Protein 1X9M (pdb70)

Nearest PDB structures (foldseek):
  1x9m-assembly1_A  TM=1.001E+00  e=0.000E+00  Escherichia phage T7
  1sl1-assembly1_A  TM=9.916E-01  e=0.000E+00  Escherichia phage T7
  1skw-assembly1_A  TM=9.973E-01  e=0.000E+00  Escherichia phage T7
  1x9w-assembly1_A  TM=9.990E-01  e=0.000E+00  Escherichia phage T7
  1skr-assembly1_A  TM=9.815E-01  e=0.000E+00  Escherichia phage T7

Solvent-accessible surface area: 35270 Å² total; per-residue (Å²): 21,4,0,0,13,6,21,7,35,35,112,34,96,71,0,71,94,1,4,0,0,0,8,17,28,45,98,89,67,44,92,68,41,27,94,51,114,50,5,20,53,0,0,76,28,0,72,38,8,39,90,155,23,7,0,0,0,0,10,22,0,5,52,43,5,8,16,0,0,38,65,0,0,97,106,60,74,115,60,109,2,117,9,46,46,60,4,0,0,2,0,14,18,1,14,23,2,24,45,19,75,56,84,44,7,31,53,40,113,62,209,33,78,86,36,83,74,70,49,23,61,78,20,89,115,4,5,38,20,98,36,86,3,72,73,41,38,62,151,96,26,103,90,143,66,109,118,37,67,85,32,40,9,40,136,106,51,41,93,30,1,4,97,44,0,46,37,16,0,67,6,1,40,27,0,0,69,93,1,23,76,36,147,58,2,2,50,94,105,46,89,6,22,114,29,33,71,89,47,0,27,82,82,8,47,61,0,0,29,5,2,1,83,0,4,64,8,1,4,51,7,29,96,6,2,0,0,8,42,43,61,36,1,91,125,3,66,104,83,0,28,63,84,47,68,58,0,67,138,90,0,41,85,23,4,30,24,15,8,56,58,122,54,24,88,74,73,12,56,66,84,87,108,40,121,77,33,70,199,62,22,75,10,70,53,12,96,100,16,21,9,82,153,138,118,61,8,130,113,36,57,3,46,50,1,15,12,0,12,11,63,78,22,84,3,67,0,52,26,113,91,24,0,28,56,28,0,68,110,17,54,24,124,15,123,94,123,71,114,99,43,50,27,31,9,53,87,109,23,1,100,48,3,158,15,135,56,108,112,52,51,58,1,6,94,39,1,39,48,16,30,46,0,49,140,26,0,19,39,0,9,63,25,86,102,0,2,41,146,76,33,42,119,76,27,15,1,61,8,25,8,28,11,8,23,28,21,8,1,63,5,56,20,38,35,4,41,15,27,107,6,16,32,22,201,38,72,52,0,94,81,2,40,33,2,0,0,0,56,51,18,111,13,71,162,88,38,135,63,3,30,0,0,5,1,37,6,33,46,8,57,15,26,0,11,0,30,41,2,0,178,70,28,131,13,54,2,6,113,49,31,69,97,46,49,9,36,50,67,0,28,136,7,0,102,4,87,73,102,97,21,0,84,72,1,14,41,7,62,35,146,79,27,37,54,62,58,4,0,59,52,36,71,46,32,51,141,102,0,44,59,5,36,61,92,2,29,80,70,5,96,10,10,35,24,8,95,103,22,14,59,117,58,0,32,144,158,64,52,125,84,128,60,20,136,8,40,4,7,6,73,2,60,2,149,49,32,97,41,1,32,56,14,18,11,67,4,2,12,9,0,1,1,0,13,0,0,12,52,0,38,43,40,0,76,88,95,64,31,103,14,2,46,125,9,24,0,0,0,4,4,4,22,52,54,31,0,2,0,0,0,98,48,108,136,18,0,82,41,0,35,100,0,0,52,78,0,0,100,95,0,8,109,70,30,121,24,131,2,77,3,32,20,56,30,101,51,10,48,8,2,6,89,4,97,156,38,65,136,9,64,46,143,34,8,60,91,51,2,53,151,33,104,55,13,5,0,0,2,0,58,1,102,64,0,1,0,4,137,64,1,34,80,32,0,52,85,0,3,45,99,34,93,95,116,9,49,1,1,26,0,7,0,57,135,12,42,38,8,0,46,174,68,48,16,165,3,0,0,5,0,9,0,2,72,139,23,120,57,56,16,56,4,14,0,10,3,58,49,40,47,0,88,71,4,0,69,36,29,52

Structure (mmCIF, N/CA/C/O backbone):
data_1X9M
#
_entry.id   1X9M
#
_cell.length_a   105.109
_cell.length_b   212.308
_cell.length_c   52.070
_cell.angle_alpha   90.00
_cell.angle_beta   90.00
_cell.angle_gamma   90.00
#
_symmetry.space_group_name_H-M   'P 21 21 2'
#
loop_
_entity.id
_entity.type
_entity.pdbx_description
1 polymer "5'-D(*GP*GP*AP*GP*AP*GP*TP*GP*AP*TP*TP*GP*GP*TP*AP*GP*TP*GP*TP*GP*AP*(2DT))-3'"
2 polymer "5'-D(*CP*CP*CP*(8FG)P*AP*TP*CP*AP*CP*AP*CP*TP*AP*CP*CP*AP*AP*TP*CP*AP*CP*TP*CP*TP*CP*C)-3'"
3 polymer 'DNA polymerase'
4 polymer 'Thioredoxin 1'
5 non-polymer 'MAGNESIUM ION'
6 water water
#
loop_
_atom_site.group_PDB
_atom_site.id
_atom_site.type_symbol
_atom_site.label_atom_id
_atom_site.label_alt_id
_atom_site.label_comp_id
_atom_site.label_asym_id
_atom_site.label_entity_id
_atom_site.label_seq_id
_atom_site.pdbx_PDB_ins_code
_atom_site.Cartn_x
_atom_site.Cartn_y
_atom_site.Cartn_z
_atom_site.occupancy
_atom_site.B_iso_or_equiv
_atom_site.auth_seq_id
_atom_site.auth_comp_id
_atom_site.auth_asym_id
_atom_site.auth_atom_id
_atom_site.pdbx_PDB_model_num
ATOM 468 N N . MET C 3 1 ? 79.108 4.494 7.591 1.00 28.37 1 MET A N 1
ATOM 469 C CA . MET C 3 1 ? 78.571 5.871 7.742 1.00 24.82 1 MET A CA 1
ATOM 47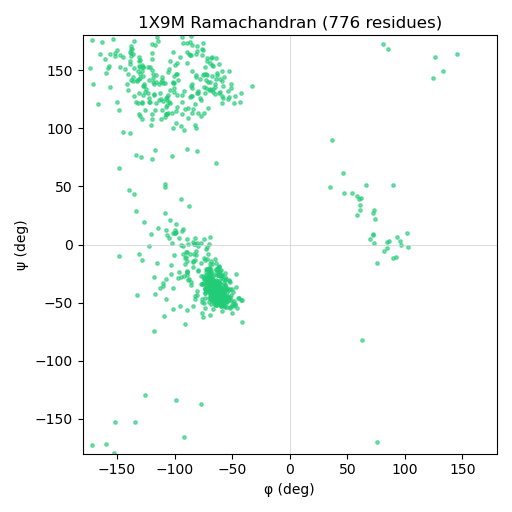0 C C . MET C 3 1 ? 79.625 6.851 8.218 1.00 23.35 1 MET A C 1
ATOM 471 O O . MET C 3 1 ? 80.431 6.545 9.096 1.00 23.92 1 MET A O 1
ATOM 476 N N . ILE C 3 2 ? 79.616 8.037 7.625 1.00 22.09 2 ILE A N 1
ATOM 477 C CA . ILE C 3 2 ? 80.544 9.065 8.034 1.00 19.37 2 ILE A CA 1
ATOM 478 C C . ILE C 3 2 ? 79.765 10.359 8.259 1.00 18.51 2 ILE A C 1
ATOM 479 O O . ILE C 3 2 ? 78.673 10.555 7.704 1.00 17.71 2 ILE A O 1
ATOM 484 N N . VAL C 3 3 ? 80.306 11.217 9.114 1.00 15.95 3 VAL A N 1
ATOM 485 C CA . VAL C 3 3 ? 79.689 12.495 9.401 1.00 16.59 3 VAL A CA 1
ATOM 486 C C . VAL C 3 3 ? 80.739 13.492 8.937 1.00 18.83 3 VAL A C 1
ATOM 487 O O . VAL C 3 3 ? 81.936 13.301 9.172 1.00 19.16 3 VAL A O 1
ATOM 491 N N . SER C 3 4 ? 80.309 14.557 8.281 1.00 17.71 4 SER A N 1
ATOM 492 C CA . SER C 3 4 ? 81.280 15.492 7.775 1.00 18.42 4 SER A CA 1
ATOM 493 C C . SER C 3 4 ? 80.765 16.915 7.656 1.00 19.12 4 SER A C 1
ATOM 494 O O . SER C 3 4 ? 79.559 17.177 7.708 1.00 20.95 4 SER A O 1
ATOM 497 N N . ASP C 3 5 ? 81.703 17.839 7.504 1.00 19.68 5 ASP A N 1
ATOM 498 C CA . ASP C 3 5 ? 81.377 19.245 7.353 1.00 20.96 5 ASP A CA 1
ATOM 499 C C . ASP C 3 5 ? 82.554 19.944 6.673 1.00 20.29 5 ASP A C 1
ATOM 500 O O . ASP C 3 5 ? 83.696 19.499 6.800 1.00 18.34 5 ASP A O 1
ATOM 505 N N . ILE C 3 6 ? 82.270 21.016 5.944 1.00 19.37 6 ILE A N 1
ATOM 506 C CA . ILE C 3 6 ? 83.321 21.771 5.280 1.00 21.79 6 ILE A CA 1
ATOM 507 C C . ILE C 3 6 ? 83.171 23.252 5.573 1.00 23.16 6 ILE A C 1
ATOM 508 O O . ILE C 3 6 ? 82.113 23.718 5.998 1.00 22.52 6 ILE A O 1
ATOM 513 N N . GLU C 3 7 ? 84.259 23.982 5.364 1.00 22.14 7 GLU A N 1
ATOM 514 C CA . GLU C 3 7 ? 84.267 25.423 5.528 1.00 22.41 7 GLU A CA 1
ATOM 515 C C . GLU C 3 7 ? 84.776 25.929 4.179 1.00 21.92 7 GLU A C 1
ATOM 516 O O . GLU C 3 7 ? 85.745 25.394 3.622 1.00 20.01 7 GLU A O 1
ATOM 522 N N . ALA C 3 8 ? 84.107 26.930 3.630 1.00 20.17 8 ALA A N 1
ATOM 523 C CA . ALA C 3 8 ? 84.511 27.493 2.351 1.00 21.22 8 ALA A CA 1
ATOM 524 C C . ALA C 3 8 ? 84.454 29.014 2.483 1.00 21.49 8 ALA A C 1
ATOM 525 O O . ALA C 3 8 ? 84.007 29.536 3.502 1.00 21.02 8 ALA A O 1
ATOM 527 N N . ASN C 3 9 ? 84.878 29.725 1.450 1.00 21.96 9 ASN A N 1
ATOM 528 C CA . ASN C 3 9 ? 84.941 31.183 1.519 1.00 21.62 9 ASN A CA 1
ATOM 529 C C . ASN C 3 9 ? 83.703 32.031 1.262 1.00 22.72 9 ASN A C 1
ATOM 530 O O . ASN C 3 9 ? 83.791 33.256 1.323 1.00 23.84 9 ASN A O 1
ATOM 535 N N . ALA C 3 10 ? 82.557 31.418 0.976 1.00 22.14 10 ALA A N 1
ATOM 536 C CA . ALA C 3 10 ? 81.338 32.197 0.733 1.00 22.88 10 ALA A CA 1
ATOM 537 C C . ALA C 3 10 ? 80.096 31.319 0.629 1.00 22.83 10 ALA A C 1
ATOM 538 O O . ALA C 3 10 ? 80.184 30.092 0.697 1.00 21.17 10 ALA A O 1
ATOM 540 N N . LEU C 3 11 ? 78.938 31.956 0.487 1.00 23.84 11 LEU A N 1
ATOM 541 C CA . LEU C 3 11 ? 77.690 31.224 0.318 1.00 24.47 11 LEU A CA 1
ATOM 542 C C . LEU C 3 11 ? 77.758 30.547 -1.055 1.00 23.72 11 LEU A C 1
ATOM 543 O O . LEU C 3 11 ? 78.546 30.958 -1.915 1.00 22.91 11 LEU A O 1
ATOM 548 N N . LEU C 3 12 ? 76.928 29.526 -1.260 1.00 23.58 12 LEU A N 1
ATOM 549 C CA . LEU C 3 12 ? 76.934 28.771 -2.515 1.00 22.92 12 LEU A CA 1
ATOM 550 C C . LEU C 3 12 ? 77.048 29.611 -3.782 1.00 23.07 12 LEU A C 1
ATOM 551 O O . LEU C 3 12 ? 77.861 29.306 -4.646 1.00 20.73 12 LEU A O 1
ATOM 556 N N . GLU C 3 13 ? 76.244 30.669 -3.891 1.00 22.74 13 GLU A N 1
ATOM 557 C CA . GLU C 3 13 ? 76.255 31.494 -5.095 1.00 25.17 13 GLU A CA 1
ATOM 558 C C . GLU C 3 13 ? 77.632 31.968 -5.556 1.00 25.20 13 GLU A C 1
ATOM 559 O O . GLU C 3 13 ? 77.901 31.997 -6.756 1.00 25.93 13 GLU A O 1
ATOM 561 N N . SER C 3 14 ? 78.512 32.313 -4.622 1.00 23.75 14 SER A N 1
ATOM 562 C CA . SER C 3 14 ? 79.827 32.801 -5.012 1.00 25.57 14 SER A CA 1
ATOM 563 C C . SER C 3 14 ? 81.031 32.096 -4.406 1.00 24.84 14 SER A C 1
ATOM 564 O O . SER C 3 14 ? 82.125 32.644 -4.410 1.00 26.73 14 SER A O 1
ATOM 567 N N . VAL C 3 15 ? 80.851 30.881 -3.904 1.00 23.68 15 VAL A N 1
ATOM 568 C CA . VAL C 3 15 ? 81.971 30.183 -3.298 1.00 21.97 15 VAL A CA 1
ATOM 569 C C . VAL C 3 15 ? 83.027 29.837 -4.345 1.00 21.88 15 VAL A C 1
ATOM 570 O O . VAL C 3 15 ? 82.708 29.366 -5.435 1.00 23.07 15 VAL A O 1
ATOM 574 N N . THR C 3 16 ? 84.290 30.103 -4.028 1.00 20.52 16 THR A N 1
ATOM 575 C CA . THR C 3 16 ? 85.366 29.802 -4.964 1.00 21.24 16 THR A CA 1
ATOM 576 C C . THR C 3 16 ? 86.489 28.988 -4.342 1.00 21.10 16 THR A C 1
ATOM 577 O O . THR C 3 16 ? 87.325 28.454 -5.062 1.00 21.66 16 THR A O 1
ATOM 581 N N . LYS C 3 17 ? 86.514 28.875 -3.019 1.00 21.38 17 LYS A N 1
ATOM 582 C CA . LYS C 3 17 ? 87.576 28.111 -2.394 1.00 23.39 17 LYS A CA 1
ATOM 583 C C . LYS C 3 17 ? 87.176 27.261 -1.193 1.00 22.67 17 LYS A C 1
ATOM 584 O O . LYS C 3 17 ? 86.407 27.686 -0.333 1.00 23.31 17 LYS A O 1
ATOM 590 N N . PHE C 3 18 ? 87.722 26.051 -1.159 1.00 22.73 18 PHE A N 1
ATOM 591 C CA . PHE C 3 18 ? 87.525 25.088 -0.080 1.00 21.16 18 PHE A CA 1
ATOM 592 C C . PHE C 3 18 ? 88.578 25.481 0.959 1.00 22.66 18 PHE A C 1
ATOM 593 O O . PHE C 3 18 ? 89.752 25.630 0.616 1.00 24.07 18 PHE A O 1
ATOM 601 N N . HIS C 3 19 ? 88.176 25.684 2.209 1.00 22.04 19 HIS A N 1
ATOM 602 C CA . HIS C 3 19 ? 89.152 26.020 3.244 1.00 21.31 19 HIS A CA 1
ATOM 603 C C . HIS C 3 19 ? 89.572 24.745 3.970 1.00 22.38 19 HIS A C 1
ATOM 604 O O . HIS C 3 19 ? 90.763 24.434 4.082 1.00 21.75 19 HIS A O 1
ATOM 611 N N . CYS C 3 20 ? 88.589 23.998 4.456 1.00 19.60 20 CYS A N 1
ATOM 612 C CA . CYS C 3 20 ? 88.891 22.765 5.155 1.00 21.53 20 CYS A CA 1
ATOM 613 C C . CYS C 3 20 ? 87.670 21.878 5.262 1.00 21.01 20 CYS A C 1
ATOM 614 O O . CYS C 3 20 ? 86.565 22.265 4.871 1.00 19.12 20 CYS A O 1
ATOM 617 N N . GLY C 3 21 ? 87.892 20.677 5.781 1.00 20.65 21 GLY A N 1
ATOM 618 C CA . GLY C 3 21 ? 86.813 19.723 5.947 1.00 20.87 21 GLY A CA 1
ATOM 619 C C . GLY C 3 21 ? 87.189 18.728 7.020 1.00 21.61 21 GLY A C 1
ATOM 620 O O . GLY C 3 21 ? 88.362 18.493 7.267 1.00 21.57 21 GLY A O 1
ATOM 621 N N . VAL C 3 22 ? 86.192 18.146 7.667 1.00 19.47 22 VAL A N 1
ATOM 622 C CA . VAL C 3 22 ? 86.438 17.168 8.704 1.00 18.26 22 VAL A CA 1
ATOM 623 C C . VAL C 3 22 ? 85.533 15.975 8.449 1.00 19.59 22 VAL A C 1
ATOM 624 O O . VAL C 3 22 ? 84.394 16.126 8.016 1.00 20.92 22 VAL A O 1
ATOM 628 N N . ILE C 3 23 ? 86.060 14.784 8.682 1.00 19.37 23 ILE A N 1
ATOM 629 C CA . ILE C 3 23 ? 85.286 13.576 8.503 1.00 18.91 23 ILE A CA 1
ATOM 630 C C . ILE C 3 23 ? 85.438 12.700 9.734 1.00 20.65 23 ILE A C 1
ATOM 631 O O . ILE C 3 23 ? 86.552 12.482 10.214 1.00 20.67 23 ILE A O 1
ATOM 636 N N . TYR C 3 24 ? 84.308 12.239 10.253 1.00 20.83 24 TYR A N 1
ATOM 637 C CA . TYR C 3 24 ? 84.288 11.313 11.367 1.00 22.07 24 TYR A CA 1
ATOM 638 C C . TYR C 3 24 ? 83.754 10.032 10.732 1.00 23.36 24 TYR A C 1
ATOM 639 O O . TYR C 3 24 ? 82.685 10.031 10.106 1.00 24.17 24 TYR A O 1
ATOM 648 N N . ASP C 3 25 ? 84.504 8.949 10.874 1.00 23.85 25 ASP A N 1
ATOM 649 C CA . ASP C 3 25 ? 84.122 7.661 10.312 1.00 24.25 25 ASP A CA 1
ATOM 650 C C . ASP C 3 25 ? 83.662 6.749 11.465 1.00 25.81 25 ASP A C 1
ATOM 651 O O . ASP C 3 25 ? 84.428 6.480 12.389 1.00 24.78 25 ASP A O 1
ATOM 656 N N . TYR C 3 26 ? 82.417 6.284 11.431 1.00 26.95 26 TYR A N 1
ATOM 657 C CA . TYR C 3 26 ? 81.944 5.393 12.488 1.00 27.92 26 TYR A CA 1
ATOM 658 C C . TYR C 3 26 ? 82.698 4.064 12.525 1.00 29.62 26 TYR A C 1
ATOM 659 O O . TYR C 3 26 ? 82.851 3.462 13.595 1.00 29.51 26 TYR A O 1
ATOM 668 N N . SER C 3 27 ? 83.169 3.605 11.369 1.00 31.85 27 SER A N 1
ATOM 669 C CA . SER C 3 27 ? 83.877 2.326 11.309 1.00 35.66 27 SER A CA 1
ATOM 670 C C . SER C 3 27 ? 85.250 2.357 11.988 1.00 36.31 27 SER A C 1
ATOM 671 O O . SER C 3 27 ? 85.743 1.317 12.415 1.00 37.92 27 SER A O 1
ATOM 674 N N . THR C 3 28 ? 85.861 3.538 12.093 1.00 36.39 28 THR A N 1
ATOM 675 C CA . THR C 3 28 ? 87.168 3.669 12.741 1.00 35.34 28 THR A CA 1
ATOM 676 C C . THR C 3 28 ? 87.056 4.515 14.001 1.00 35.04 28 THR A C 1
ATOM 677 O O . THR C 3 28 ? 87.957 4.529 14.836 1.00 35.88 28 THR A O 1
ATOM 681 N N . ALA C 3 29 ? 85.946 5.235 14.124 1.00 35.15 29 ALA A N 1
ATOM 682 C CA . ALA C 3 29 ? 85.710 6.096 15.272 1.00 34.69 29 ALA A CA 1
ATOM 683 C C . ALA C 3 29 ? 86.774 7.188 15.383 1.00 35.09 29 ALA A C 1
ATOM 684 O O . ALA C 3 29 ? 87.089 7.652 16.481 1.00 36.39 29 ALA A O 1
ATOM 686 N N . GLU C 3 30 ? 87.321 7.612 14.246 1.00 33.80 30 GLU A N 1
ATOM 687 C CA . GLU C 3 30 ? 88.340 8.658 14.256 1.00 31.60 30 GLU A CA 1
ATOM 688 C C . GLU C 3 30 ? 87.935 9.910 13.474 1.00 30.29 30 GLU A C 1
ATOM 689 O O . GLU C 3 30 ? 87.166 9.835 12.513 1.00 27.65 30 GLU A O 1
ATOM 691 N N . TYR C 3 31 ? 88.449 11.056 13.913 1.00 29.15 31 TYR A N 1
ATOM 692 C CA . TYR C 3 31 ? 88.210 12.333 13.254 1.00 29.65 31 TYR A CA 1
ATOM 693 C C . TYR C 3 31 ? 89.453 12.617 12.417 1.00 30.90 31 TYR A C 1
ATOM 694 O O . TYR C 3 31 ? 90.580 12.463 12.895 1.00 32.45 31 TYR A O 1
ATOM 703 N N . VAL C 3 32 ? 89.245 13.040 11.177 1.00 28.81 32 VAL A N 1
ATOM 704 C CA . VAL C 3 32 ? 90.338 13.359 10.268 1.00 27.21 32 VAL A CA 1
ATOM 705 C C . VAL C 3 32 ? 90.115 14.767 9.715 1.00 27.60 32 VAL A C 1
ATOM 706 O O . VAL C 3 32 ? 89.032 15.069 9.207 1.00 26.52 32 VAL A O 1
ATOM 710 N N . SER C 3 33 ? 91.134 15.620 9.814 1.00 24.95 33 SER A N 1
ATOM 711 C CA . SER C 3 33 ? 91.038 16.985 9.319 1.00 25.36 33 SER A CA 1
ATOM 712 C C . SER C 3 33 ? 91.725 17.143 7.964 1.00 25.23 33 SER A C 1
ATOM 713 O O . SER C 3 33 ? 92.799 16.595 7.730 1.00 25.02 33 SER A O 1
ATOM 716 N N . TYR C 3 34 ? 91.093 17.895 7.074 1.00 23.77 34 TYR A N 1
ATOM 717 C CA . TYR C 3 34 ? 91.630 18.141 5.743 1.00 23.00 34 TYR A CA 1
ATOM 718 C C . TYR C 3 34 ? 91.787 19.650 5.587 1.00 24.70 34 TYR A C 1
ATOM 719 O O . TYR C 3 34 ? 90.820 20.409 5.743 1.00 24.52 34 TYR A O 1
ATOM 728 N N . ARG C 3 35 ? 93.009 20.085 5.303 1.00 25.37 35 ARG A N 1
ATOM 729 C CA . ARG C 3 35 ? 93.290 21.510 5.134 1.00 25.86 35 ARG A CA 1
ATOM 730 C C . ARG C 3 35 ? 93.191 21.870 3.655 1.00 24.05 35 ARG A C 1
ATOM 731 O O . ARG C 3 35 ? 92.921 21.006 2.834 1.00 23.20 35 ARG A O 1
ATOM 739 N N . PRO C 3 36 ? 93.388 23.146 3.299 1.00 24.34 36 PRO A N 1
ATOM 740 C CA . PRO C 3 36 ? 93.284 23.553 1.898 1.00 24.41 36 PRO A CA 1
ATOM 741 C C . PRO C 3 36 ? 93.880 22.645 0.820 1.00 25.50 36 PRO A C 1
ATOM 742 O O . PRO C 3 36 ? 93.217 22.359 -0.168 1.00 24.85 36 PRO A O 1
ATOM 746 N N . SER C 3 37 ? 95.114 22.189 0.998 1.00 26.38 37 SER A N 1
ATOM 747 C CA . SER C 3 37 ? 95.737 21.349 -0.021 1.00 29.08 37 SER A CA 1
ATOM 748 C C . SER C 3 37 ? 95.313 19.879 0.035 1.00 29.20 37 SER A C 1
ATOM 749 O O . SER C 3 37 ? 95.792 19.070 -0.765 1.00 28.67 37 SER A O 1
ATOM 752 N N . ASP C 3 38 ? 94.422 19.539 0.971 1.00 26.95 38 ASP A N 1
ATOM 753 C CA . ASP C 3 38 ? 93.931 18.165 1.097 1.00 26.18 38 ASP A CA 1
ATOM 754 C C . ASP C 3 38 ? 92.554 18.020 0.431 1.00 25.60 38 ASP A C 1
ATOM 755 O O . ASP C 3 38 ? 91.895 16.983 0.565 1.00 24.76 38 ASP A O 1
ATOM 760 N N . PHE C 3 39 ? 92.123 19.046 -0.299 1.00 25.03 39 PHE A N 1
ATOM 761 C CA . PHE C 3 39 ? 90.801 19.005 -0.930 1.00 22.86 39 PHE A CA 1
ATOM 762 C C . PHE C 3 39 ? 90.558 17.760 -1.770 1.00 22.85 39 PHE A C 1
ATOM 763 O O . PHE C 3 39 ? 89.508 17.135 -1.659 1.00 22.65 39 PHE A O 1
ATOM 771 N N . GLY C 3 40 ? 91.529 17.397 -2.604 1.00 22.66 40 GLY A N 1
ATOM 772 C CA . GLY C 3 40 ? 91.382 16.212 -3.434 1.00 21.09 40 GLY A CA 1
ATOM 773 C C . GLY C 3 40 ? 91.257 14.957 -2.594 1.00 19.86 40 GLY A C 1
ATOM 774 O O . GLY C 3 40 ? 90.497 14.050 -2.931 1.00 21.47 40 GLY A O 1
ATOM 775 N N . ALA C 3 41 ? 91.991 14.896 -1.491 1.00 19.91 41 ALA A N 1
ATOM 776 C CA . ALA C 3 41 ? 91.925 13.729 -0.615 1.00 20.30 41 ALA A CA 1
ATOM 777 C C . ALA C 3 41 ? 90.583 13.720 0.131 1.00 20.05 41 ALA A C 1
ATOM 778 O O . ALA C 3 41 ? 90.035 12.667 0.439 1.00 19.89 41 ALA A O 1
ATOM 780 N N . TYR C 3 42 ? 90.055 14.904 0.424 1.00 20.71 42 TYR A N 1
ATOM 781 C CA . TYR C 3 42 ? 88.767 14.998 1.102 1.00 19.75 42 TYR A CA 1
ATOM 782 C C . TYR C 3 42 ? 87.683 14.383 0.206 1.00 19.63 42 TYR A C 1
ATOM 783 O O . TYR C 3 42 ? 86.917 13.527 0.644 1.00 19.37 42 TYR A O 1
ATOM 792 N N . LEU C 3 43 ? 87.622 14.831 -1.047 1.00 18.12 43 LEU A N 1
ATOM 793 C CA . LEU C 3 43 ? 86.657 14.313 -2.010 1.00 18.33 43 LEU A CA 1
ATOM 794 C C . LEU C 3 43 ? 86.838 12.805 -2.194 1.00 20.72 43 LEU A C 1
ATOM 795 O O . LEU C 3 43 ? 85.856 12.070 -2.347 1.00 19.31 43 LEU A O 1
ATOM 800 N N . ASP C 3 44 ? 88.090 12.350 -2.194 1.00 21.89 44 ASP A N 1
ATOM 801 C CA . ASP C 3 44 ? 88.371 10.928 -2.362 1.00 23.99 44 ASP A CA 1
ATOM 802 C C . ASP C 3 44 ? 87.747 10.131 -1.227 1.00 22.75 44 ASP A C 1
ATOM 803 O O . ASP C 3 44 ? 87.167 9.065 -1.457 1.00 25.00 44 ASP A O 1
ATOM 808 N N . ALA C 3 45 ? 87.868 10.646 -0.008 1.00 20.56 45 ALA A N 1
ATOM 809 C CA . ALA C 3 45 ? 87.300 9.977 1.166 1.00 21.79 45 ALA A CA 1
ATOM 810 C C . ALA C 3 45 ? 85.769 9.877 1.057 1.00 21.99 45 ALA A C 1
ATOM 811 O O . ALA C 3 45 ? 85.183 8.849 1.402 1.00 20.36 45 ALA A O 1
ATOM 813 N N . LEU C 3 46 ? 85.124 10.946 0.582 1.00 20.66 46 LEU A N 1
ATOM 814 C CA . LEU C 3 46 ? 83.668 10.931 0.423 1.00 21.92 46 LEU A CA 1
ATOM 815 C C . LEU C 3 46 ? 83.263 9.929 -0.654 1.00 22.23 46 LEU A C 1
ATOM 816 O O . LEU C 3 46 ? 82.276 9.212 -0.493 1.00 25.28 46 LEU A O 1
ATOM 821 N N . GLU C 3 47 ? 84.011 9.874 -1.754 1.00 23.76 47 GLU A N 1
ATOM 822 C CA . GLU C 3 47 ? 83.680 8.919 -2.809 1.00 25.21 47 GLU A CA 1
ATOM 823 C C . GLU C 3 47 ? 83.936 7.484 -2.365 1.00 24.38 47 GLU A C 1
ATOM 824 O O . GLU C 3 47 ? 83.294 6.565 -2.861 1.00 25.14 47 GLU A O 1
ATOM 830 N N . ALA C 3 48 ? 84.869 7.289 -1.436 1.00 23.85 48 ALA A N 1
ATOM 831 C CA . ALA C 3 48 ? 85.152 5.944 -0.936 1.00 25.36 48 ALA A CA 1
ATOM 832 C C . ALA C 3 48 ? 83.957 5.448 -0.121 1.00 24.70 48 ALA A C 1
ATOM 833 O O . ALA C 3 48 ? 83.634 4.265 -0.144 1.00 25.11 48 ALA A O 1
ATOM 835 N N . GLU C 3 49 ? 83.294 6.348 0.596 1.00 22.56 49 GLU A N 1
ATOM 836 C CA . GLU C 3 49 ? 82.129 5.942 1.382 1.00 23.25 49 GLU A CA 1
ATOM 837 C C . GLU C 3 49 ? 81.003 5.559 0.413 1.00 22.30 49 GLU A C 1
ATOM 838 O O . GLU C 3 49 ? 80.246 4.628 0.673 1.00 22.23 49 GLU A O 1
ATOM 844 N N . VAL C 3 50 ? 80.895 6.280 -0.700 1.00 21.44 50 VAL A N 1
ATOM 845 C CA . VAL C 3 50 ? 79.882 5.978 -1.707 1.00 23.88 50 VAL A CA 1
ATOM 846 C C . VAL C 3 50 ? 80.196 4.620 -2.359 1.00 26.00 50 VAL A C 1
ATOM 847 O O . VAL C 3 50 ? 79.283 3.842 -2.658 1.00 26.05 50 VAL A O 1
ATOM 851 N N . ALA C 3 51 ? 81.478 4.337 -2.573 1.00 25.17 51 ALA A N 1
ATOM 852 C CA . ALA C 3 51 ? 81.875 3.075 -3.192 1.00 28.24 51 ALA A CA 1
ATOM 853 C C . ALA C 3 51 ? 81.446 1.869 -2.340 1.00 29.28 51 ALA A C 1
ATOM 854 O O . ALA C 3 51 ? 81.137 0.805 -2.873 1.00 30.78 51 ALA A O 1
ATOM 856 N N . ARG C 3 52 ? 81.413 2.052 -1.022 1.00 28.66 52 ARG A N 1
ATOM 857 C CA . ARG C 3 52 ? 81.020 0.994 -0.097 1.00 28.16 52 ARG A CA 1
ATOM 858 C C . ARG C 3 52 ? 79.514 0.871 0.103 1.00 27.82 52 ARG A C 1
ATOM 859 O O . ARG C 3 52 ? 79.072 0.056 0.904 1.00 28.66 52 ARG A O 1
ATOM 867 N N . GLY C 3 53 ? 78.722 1.675 -0.598 1.00 26.61 53 GLY A N 1
ATOM 868 C CA . GLY C 3 53 ? 77.282 1.609 -0.399 1.00 22.27 53 GLY A CA 1
ATOM 869 C C . GLY C 3 53 ? 76.963 2.242 0.953 1.00 22.44 53 GLY A C 1
ATOM 870 O O . GLY C 3 53 ? 75.989 1.884 1.619 1.00 20.40 53 GLY A O 1
ATOM 871 N N . GLY C 3 54 ? 77.794 3.203 1.355 1.00 22.00 54 GLY A N 1
ATOM 872 C CA . GLY C 3 54 ? 77.615 3.854 2.642 1.00 21.93 54 GLY A CA 1
ATOM 873 C C . GLY C 3 54 ? 76.775 5.122 2.653 1.00 21.96 54 GLY A C 1
ATOM 874 O O . GLY C 3 54 ? 76.056 5.427 1.702 1.00 21.97 54 GLY A O 1
ATOM 875 N N . LEU C 3 55 ? 76.860 5.857 3.755 1.00 20.45 55 LEU A N 1
ATOM 876 C CA . LEU C 3 55 ? 76.091 7.082 3.916 1.00 19.41 55 LEU A CA 1
ATOM 877 C C . LEU C 3 55 ? 76.978 8.207 4.391 1.00 17.92 55 LEU A C 1
ATOM 878 O O . LEU C 3 55 ? 77.951 7.984 5.118 1.00 19.17 55 LEU A O 1
ATOM 883 N N . ILE C 3 56 ? 76.630 9.423 3.992 1.00 18.86 56 ILE A N 1
ATOM 884 C CA . ILE C 3 56 ? 77.381 10.599 4.402 1.00 16.61 56 ILE A CA 1
ATOM 885 C C . ILE C 3 56 ? 76.415 11.543 5.103 1.00 16.16 56 ILE A C 1
ATOM 886 O O . ILE C 3 56 ? 75.371 11.897 4.559 1.00 16.95 56 ILE A O 1
ATOM 891 N N . VAL C 3 57 ? 76.762 11.941 6.316 1.00 15.23 57 VAL A N 1
ATOM 892 C CA . VAL C 3 57 ? 75.915 12.832 7.079 1.00 15.31 57 VAL A CA 1
ATOM 893 C C . VAL C 3 57 ? 76.491 14.240 7.124 1.00 17.02 57 VAL A C 1
ATOM 894 O O . VAL C 3 57 ? 77.662 14.426 7.462 1.00 16.16 57 VAL A O 1
ATOM 898 N N . PHE C 3 58 ? 75.650 15.217 6.774 1.00 15.51 58 PHE A N 1
ATOM 899 C CA . PHE C 3 58 ? 75.993 16.637 6.803 1.00 16.46 58 PHE A CA 1
ATOM 900 C C . PHE C 3 58 ? 74.847 17.350 7.539 1.00 17.04 58 PHE A C 1
ATOM 901 O O . PHE C 3 58 ? 73.734 16.827 7.622 1.00 18.89 58 PHE A O 1
ATOM 909 N N . HIS C 3 59 ? 75.111 18.530 8.082 1.00 16.41 59 HIS A N 1
ATOM 910 C CA . HIS C 3 59 ? 74.025 19.302 8.664 1.00 17.03 59 HIS A CA 1
ATOM 911 C C . HIS C 3 59 ? 73.824 20.404 7.609 1.00 17.64 59 HIS A C 1
ATOM 912 O O . HIS C 3 59 ? 74.709 21.220 7.405 1.00 16.12 59 HIS A O 1
ATOM 919 N N . ASN C 3 60 ? 72.675 20.393 6.933 1.00 17.03 60 ASN A N 1
ATOM 920 C CA . ASN C 3 60 ? 72.347 21.355 5.875 1.00 18.71 60 ASN A CA 1
ATOM 921 C C . ASN C 3 60 ? 73.172 21.074 4.611 1.00 19.03 60 ASN A C 1
ATOM 922 O O . ASN C 3 60 ? 73.421 21.964 3.792 1.00 19.19 60 ASN A O 1
ATOM 927 N N . GLY C 3 61 ? 73.557 19.815 4.445 1.00 17.46 61 GLY A N 1
ATOM 928 C CA . GLY C 3 61 ? 74.355 19.432 3.298 1.00 18.16 61 GLY A CA 1
ATOM 929 C C . GLY C 3 61 ? 73.585 19.460 1.994 1.00 18.36 61 GLY A C 1
ATOM 930 O O . GLY C 3 61 ? 74.170 19.719 0.949 1.00 16.28 61 GLY A O 1
ATOM 931 N N . HIS C 3 62 ? 72.282 19.198 2.046 1.00 16.06 62 HIS A N 1
ATOM 932 C CA . HIS C 3 62 ? 71.477 19.188 0.827 1.00 16.25 62 HIS A CA 1
ATOM 933 C C . HIS C 3 62 ? 71.476 20.539 0.117 1.00 16.80 62 HIS A C 1
ATOM 934 O O . HIS C 3 62 ? 71.566 20.589 -1.099 1.00 13.59 62 HIS A O 1
ATOM 941 N N . LYS C 3 63 ? 71.389 21.624 0.886 1.00 16.36 63 LYS A N 1
ATOM 942 C CA . LYS C 3 63 ? 71.375 22.971 0.330 1.00 18.50 63 LYS A CA 1
ATOM 943 C C . LYS C 3 63 ? 72.758 23.597 0.147 1.00 18.03 63 LYS A C 1
ATOM 944 O O . LYS C 3 63 ? 72.950 24.396 -0.767 1.00 17.22 63 LYS A O 1
ATOM 950 N N . TYR C 3 64 ? 73.721 23.236 0.994 1.00 17.30 64 TYR A N 1
ATOM 951 C CA . TYR C 3 64 ? 75.057 23.821 0.889 1.00 18.25 64 TYR A CA 1
ATOM 952 C C . TYR C 3 64 ? 76.247 22.899 0.578 1.00 19.13 64 TYR A C 1
ATOM 953 O O . TYR C 3 64 ? 76.760 22.904 -0.547 1.00 19.50 64 TYR A O 1
ATOM 962 N N . ASP C 3 65 ? 76.690 22.118 1.568 1.00 18.62 65 ASP A N 1
ATOM 963 C CA . ASP C 3 65 ? 77.862 21.265 1.374 1.00 19.57 65 ASP A CA 1
ATOM 964 C C . ASP C 3 65 ? 77.912 20.458 0.083 1.00 18.59 65 ASP A C 1
ATOM 965 O O . ASP C 3 65 ? 78.883 20.561 -0.666 1.00 18.19 65 ASP A O 1
ATOM 970 N N . VAL C 3 66 ? 76.876 19.673 -0.199 1.00 16.87 66 VAL A N 1
ATOM 971 C CA . VAL C 3 66 ? 76.880 18.855 -1.402 1.00 15.99 66 VAL A CA 1
ATOM 972 C C . VAL C 3 66 ? 77.006 19.631 -2.725 1.00 16.69 66 VAL A C 1
ATOM 973 O O . VAL C 3 66 ? 77.870 19.318 -3.543 1.00 16.37 66 VAL A O 1
ATOM 977 N N . PRO C 3 67 ? 76.139 20.637 -2.962 1.00 16.02 67 PRO A N 1
ATOM 978 C CA . PRO C 3 67 ? 76.286 21.371 -4.229 1.00 15.11 67 PRO A CA 1
ATOM 979 C C . PRO C 3 67 ? 77.543 22.251 -4.233 1.00 16.75 67 PRO A C 1
ATOM 980 O O . PRO C 3 67 ? 78.105 22.542 -5.284 1.00 17.45 67 PRO A O 1
ATOM 984 N N . ALA C 3 68 ? 77.996 22.670 -3.056 1.00 15.85 68 ALA A N 1
ATOM 985 C CA . ALA C 3 68 ? 79.211 23.479 -2.985 1.00 16.00 68 ALA A CA 1
ATOM 986 C C . ALA C 3 68 ? 80.426 22.629 -3.391 1.00 16.69 68 ALA A C 1
ATOM 987 O O . ALA C 3 68 ? 81.334 23.111 -4.070 1.00 14.97 68 ALA A O 1
ATOM 989 N N . LEU C 3 69 ? 80.439 21.362 -2.982 1.00 17.44 69 LEU A N 1
ATOM 990 C CA . LEU C 3 69 ? 81.562 20.487 -3.311 1.00 17.45 69 LEU A CA 1
ATOM 991 C C . LEU C 3 69 ? 81.634 20.216 -4.815 1.00 18.95 69 LEU A C 1
ATOM 992 O O . LEU C 3 69 ? 82.722 20.124 -5.389 1.00 19.17 69 LEU A O 1
ATOM 997 N N . THR C 3 70 ? 80.476 20.083 -5.449 1.00 18.58 70 THR A N 1
ATOM 998 C CA . THR C 3 70 ? 80.427 19.854 -6.883 1.00 19.21 70 THR A CA 1
ATOM 999 C C . THR C 3 70 ? 81.032 21.083 -7.566 1.00 20.28 70 THR A C 1
ATOM 1000 O O . THR C 3 70 ? 81.888 20.967 -8.445 1.00 19.66 70 THR A O 1
ATOM 1004 N N . LYS C 3 71 ? 80.573 22.259 -7.145 1.00 19.63 71 LYS A N 1
ATOM 1005 C CA . LYS C 3 71 ? 81.037 23.521 -7.704 1.00 20.98 71 LYS A CA 1
ATOM 1006 C C . LYS C 3 71 ? 82.535 23.713 -7.490 1.00 20.45 71 LYS A C 1
ATOM 1007 O O . LYS C 3 71 ? 83.270 24.020 -8.423 1.00 20.83 71 LYS A O 1
ATOM 1013 N N . LEU C 3 72 ? 82.986 23.529 -6.256 1.00 18.86 72 LEU A N 1
ATOM 1014 C CA . LEU C 3 72 ? 84.397 23.694 -5.942 1.00 20.16 72 LEU A CA 1
ATOM 1015 C C . LEU C 3 72 ? 85.313 22.658 -6.584 1.00 19.90 72 LEU A C 1
ATOM 1016 O O . LEU C 3 72 ? 86.462 22.962 -6.905 1.00 19.90 72 LEU A O 1
ATOM 1021 N N . ALA C 3 73 ? 84.826 21.435 -6.756 1.00 19.43 73 ALA A N 1
ATOM 1022 C CA . ALA C 3 73 ? 85.650 20.393 -7.370 1.00 22.37 73 ALA A CA 1
ATOM 1023 C C . ALA C 3 73 ? 85.936 20.760 -8.827 1.00 22.67 73 ALA A C 1
ATOM 1024 O O . ALA C 3 73 ? 87.051 20.592 -9.318 1.00 21.74 73 ALA A O 1
ATOM 1026 N N . LYS C 3 74 ? 84.923 21.267 -9.517 1.00 22.96 74 LYS A N 1
ATOM 1027 C CA . LYS C 3 74 ? 85.104 21.638 -10.907 1.00 24.48 74 LYS A CA 1
ATOM 1028 C C . LYS C 3 74 ? 86.040 22.839 -11.009 1.00 25.84 74 LYS A C 1
ATOM 1029 O O . LYS C 3 74 ? 86.996 22.824 -11.796 1.00 25.51 74 LYS A O 1
ATOM 1035 N N . LEU C 3 75 ? 85.772 23.857 -10.193 1.00 26.11 75 LEU A N 1
ATOM 1036 C CA . LEU C 3 75 ? 86.562 25.089 -10.188 1.00 27.39 75 LEU A CA 1
ATOM 1037 C C . LEU C 3 75 ? 88.014 24.948 -9.747 1.00 27.05 75 LEU A C 1
ATOM 1038 O O . LEU C 3 75 ? 88.922 25.453 -10.402 1.00 26.04 75 LEU A O 1
ATOM 1043 N N . GLN C 3 76 ? 88.237 24.284 -8.623 1.00 26.72 76 GLN A N 1
ATOM 1044 C CA . GLN C 3 76 ? 89.591 24.155 -8.119 1.00 26.66 76 GLN A CA 1
ATOM 1045 C C . GLN C 3 76 ? 90.390 22.984 -8.649 1.00 26.47 76 GLN A C 1
ATOM 1046 O O . GLN C 3 76 ? 91.610 23.067 -8.745 1.00 26.70 76 GLN A O 1
ATOM 1052 N N . LEU C 3 77 ? 89.718 21.894 -8.994 1.00 26.22 77 LEU A N 1
ATOM 1053 C CA . LEU C 3 77 ? 90.435 20.702 -9.423 1.00 26.22 77 LEU A CA 1
ATOM 1054 C C . LEU C 3 77 ? 90.083 20.202 -10.794 1.00 26.86 77 LEU A C 1
ATOM 1055 O O . LEU C 3 77 ? 90.649 19.211 -11.260 1.00 27.79 77 LEU A O 1
ATOM 1060 N N . ASN C 3 78 ? 89.153 20.876 -11.442 1.00 28.19 78 ASN A N 1
ATOM 1061 C CA . ASN C 3 78 ? 88.704 20.441 -12.745 1.00 32.31 78 ASN A CA 1
ATOM 1062 C C . ASN C 3 78 ? 88.269 18.977 -12.601 1.00 32.04 78 ASN A C 1
ATOM 1063 O O . ASN C 3 78 ? 88.610 18.127 -13.427 1.00 31.48 78 ASN A O 1
ATOM 1068 N N . ARG C 3 79 ? 87.536 18.692 -11.526 1.00 31.87 79 ARG A N 1
ATOM 1069 C CA . ARG C 3 79 ? 87.042 17.345 -11.263 1.00 29.71 79 ARG A CA 1
ATOM 1070 C C . ARG C 3 79 ? 85.516 17.338 -11.231 1.00 29.91 79 ARG A C 1
ATOM 1071 O O . ARG C 3 79 ? 84.887 18.296 -10.751 1.00 28.01 79 ARG A O 1
ATOM 1079 N N . GLU C 3 80 ? 84.934 16.257 -11.745 1.00 28.19 80 GLU A N 1
ATOM 1080 C CA . GLU C 3 80 ? 83.491 16.064 -11.730 1.00 28.83 80 GLU A CA 1
ATOM 1081 C C . GLU C 3 80 ? 83.221 15.316 -10.419 1.00 27.90 80 GLU A C 1
ATOM 1082 O O . GLU C 3 80 ? 83.700 14.197 -10.227 1.00 28.62 80 GLU A O 1
ATOM 1088 N N . PHE C 3 81 ? 82.477 15.945 -9.517 1.00 26.74 81 PHE A N 1
ATOM 1089 C CA . PHE C 3 81 ? 82.140 15.356 -8.224 1.00 24.58 81 PHE A CA 1
ATOM 1090 C C . PHE C 3 81 ? 80.640 15.530 -8.037 1.00 25.92 81 PHE A C 1
ATOM 1091 O O . PHE C 3 81 ? 80.121 16.652 -8.048 1.00 25.40 81 PHE A O 1
ATOM 1099 N N . HIS C 3 82 ? 79.941 14.418 -7.864 1.00 26.67 82 HIS A N 1
ATOM 1100 C CA . HIS C 3 82 ? 78.498 14.460 -7.697 1.00 27.91 82 HIS A CA 1
ATOM 1101 C C . HIS C 3 82 ? 78.045 13.380 -6.722 1.00 26.92 82 HIS A C 1
ATOM 1102 O O . HIS C 3 82 ? 77.890 12.226 -7.113 1.00 26.80 82 HIS A O 1
ATOM 1109 N N . LEU C 3 83 ? 77.849 13.744 -5.459 1.00 24.86 83 LEU A N 1
ATOM 1110 C CA . LEU C 3 83 ? 77.367 12.777 -4.470 1.00 23.47 83 LEU A CA 1
ATOM 1111 C C . LEU C 3 83 ? 75.931 12.374 -4.818 1.00 21.11 83 LEU A C 1
ATOM 1112 O O . LEU C 3 83 ? 75.087 13.221 -5.094 1.00 23.37 83 LEU A O 1
ATOM 1117 N N . PRO C 3 84 ? 75.638 11.069 -4.836 1.00 22.32 84 PRO A N 1
ATOM 1118 C CA . PRO C 3 84 ? 74.268 10.663 -5.166 1.00 21.10 84 PRO A CA 1
ATOM 1119 C C . PRO C 3 84 ? 73.314 10.989 -4.011 1.00 19.51 84 PRO A C 1
ATOM 1120 O O . PRO C 3 84 ? 73.689 10.930 -2.844 1.00 18.10 84 PRO A O 1
ATOM 1124 N N . ARG C 3 85 ? 72.081 11.338 -4.352 1.00 18.12 85 ARG A N 1
ATOM 1125 C CA . ARG C 3 85 ? 71.068 11.687 -3.367 1.00 19.58 85 ARG A CA 1
ATOM 1126 C C . ARG C 3 85 ? 70.886 10.581 -2.321 1.00 19.12 85 ARG A C 1
ATOM 1127 O O . ARG C 3 85 ? 70.834 10.848 -1.110 1.00 16.20 85 ARG A O 1
ATOM 1135 N N . GLU C 3 86 ? 70.812 9.337 -2.791 1.00 18.01 86 GLU A N 1
ATOM 1136 C CA . GLU C 3 86 ? 70.603 8.208 -1.889 1.00 19.99 86 GLU A CA 1
ATOM 1137 C C . GLU C 3 86 ? 71.680 7.969 -0.837 1.00 18.54 86 GLU A C 1
ATOM 1138 O O . GLU C 3 86 ? 71.420 7.294 0.152 1.00 17.52 86 GLU A O 1
ATOM 1144 N N . ASN C 3 87 ? 72.880 8.509 -1.028 1.00 15.86 87 ASN A N 1
ATOM 1145 C CA . ASN C 3 87 ? 73.943 8.319 -0.036 1.00 16.11 87 ASN A CA 1
ATOM 1146 C C . ASN C 3 87 ? 74.047 9.445 0.996 1.00 16.31 87 ASN A C 1
ATOM 1147 O O . ASN C 3 87 ? 74.896 9.379 1.891 1.00 17.61 87 ASN A O 1
ATOM 1152 N N . CYS C 3 88 ? 73.196 10.462 0.887 1.00 14.68 88 CYS A N 1
ATOM 1153 C CA . CYS C 3 88 ? 73.290 11.595 1.804 1.00 16.01 88 CYS A CA 1
ATOM 1154 C C . CYS C 3 88 ? 72.163 11.711 2.796 1.00 16.08 88 CYS A C 1
ATOM 1155 O O . CYS C 3 88 ? 70.994 11.533 2.456 1.00 15.24 88 CYS A O 1
ATOM 1158 N N . ILE C 3 89 ? 72.538 12.045 4.022 1.00 16.25 89 ILE A N 1
ATOM 1159 C CA . ILE C 3 89 ? 71.601 12.250 5.126 1.00 16.80 89 ILE A CA 1
ATOM 1160 C C . ILE C 3 89 ? 71.869 13.690 5.588 1.00 15.69 89 ILE A C 1
ATOM 1161 O O . ILE C 3 89 ? 73.020 14.134 5.584 1.00 16.12 89 ILE A O 1
ATOM 1166 N N . ASP C 3 90 ? 70.814 14.419 5.946 1.00 14.62 90 ASP A N 1
ATOM 1167 C CA . ASP C 3 90 ? 70.942 15.810 6.398 1.00 16.67 90 ASP A CA 1
ATOM 1168 C C . ASP C 3 90 ? 70.268 15.926 7.770 1.00 15.05 90 ASP A C 1
ATOM 1169 O O . ASP C 3 90 ? 69.057 15.734 7.875 1.00 13.58 90 ASP A O 1
ATOM 1174 N N . THR C 3 91 ? 71.042 16.238 8.807 1.00 16.16 91 THR A N 1
ATOM 1175 C CA . THR C 3 91 ? 70.488 16.350 10.152 1.00 14.77 91 THR A CA 1
ATOM 1176 C C . THR C 3 91 ? 69.557 17.537 10.330 1.00 16.01 91 THR A C 1
ATOM 1177 O O . THR C 3 91 ? 68.730 17.544 11.248 1.00 16.48 91 THR A O 1
ATOM 1181 N N . LEU C 3 92 ? 69.681 18.545 9.471 1.00 13.88 92 LEU A N 1
ATOM 1182 C CA . LEU C 3 92 ? 68.787 19.692 9.561 1.00 15.27 92 LEU A CA 1
ATOM 1183 C C . LEU C 3 92 ? 67.427 19.204 9.032 1.00 16.20 92 LEU A C 1
ATOM 1184 O O . LEU C 3 92 ? 66.388 19.443 9.641 1.00 15.69 92 LEU A O 1
ATOM 1189 N N . VAL C 3 93 ? 67.441 18.497 7.902 1.00 17.05 93 VAL A N 1
ATOM 1190 C CA . VAL C 3 93 ? 66.211 17.932 7.335 1.00 15.62 93 VAL A CA 1
ATOM 1191 C C . VAL C 3 93 ? 65.586 16.972 8.361 1.00 17.09 93 VAL A C 1
ATOM 1192 O O . VAL C 3 93 ? 64.378 16.998 8.607 1.00 16.95 93 VAL A O 1
ATOM 1196 N N . LEU C 3 94 ? 66.409 16.127 8.971 1.00 17.35 94 LEU A N 1
ATOM 1197 C CA . LEU C 3 94 ? 65.889 15.196 9.974 1.00 17.60 94 LEU A CA 1
ATOM 1198 C C . LEU C 3 94 ? 65.295 15.928 11.179 1.00 17.59 94 LEU A C 1
ATOM 1199 O O . LEU C 3 94 ? 64.269 15.510 11.728 1.00 16.57 94 LEU A O 1
ATOM 1204 N N . SER C 3 95 ? 65.958 16.998 11.613 1.00 17.12 95 SER A N 1
ATOM 1205 C CA . SER C 3 95 ? 65.468 17.780 12.753 1.00 18.10 95 SER A CA 1
ATOM 1206 C C . SER C 3 95 ? 64.122 18.427 12.466 1.00 17.93 95 SER A C 1
ATOM 1207 O O . SER C 3 95 ? 63.260 18.508 13.347 1.00 16.45 95 SER A O 1
ATOM 1210 N N . ARG C 3 96 ? 63.964 18.935 11.249 1.00 18.67 96 ARG A N 1
ATOM 1211 C CA . ARG C 3 96 ? 62.720 19.598 10.873 1.00 20.70 96 ARG A CA 1
ATOM 1212 C C . ARG C 3 96 ? 61.571 18.615 10.759 1.00 22.36 96 ARG A C 1
ATOM 1213 O O . ARG C 3 96 ? 60.405 19.008 10.829 1.00 24.16 96 ARG A O 1
ATOM 1221 N N . LEU C 3 97 ? 61.895 17.337 10.588 1.00 19.93 97 LEU A N 1
ATOM 1222 C CA . LEU C 3 97 ? 60.860 16.315 10.501 1.00 20.83 97 LEU A CA 1
ATOM 1223 C C . LEU C 3 97 ? 60.461 15.909 11.912 1.00 21.64 97 LEU A C 1
ATOM 1224 O O . LEU C 3 97 ? 59.296 15.947 12.284 1.00 22.63 97 LEU A O 1
ATOM 1229 N N . ILE C 3 98 ? 61.454 15.555 12.707 1.00 20.95 98 ILE A N 1
ATOM 1230 C CA . ILE C 3 98 ? 61.203 15.087 14.049 1.00 24.23 98 ILE A CA 1
ATOM 1231 C C . ILE C 3 98 ? 60.779 16.162 15.054 1.00 25.58 98 ILE A C 1
ATOM 1232 O O . ILE C 3 98 ? 59.903 15.906 15.880 1.00 25.14 98 ILE A O 1
ATOM 1237 N N . HIS C 3 99 ? 61.364 17.356 14.974 1.00 25.40 99 HIS A N 1
ATOM 1238 C CA . HIS C 3 99 ? 60.994 18.456 15.876 1.00 28.03 99 HIS A CA 1
ATOM 1239 C C . HIS C 3 99 ? 60.217 19.510 15.077 1.00 29.17 99 HIS A C 1
ATOM 1240 O O . HIS C 3 99 ? 60.526 20.703 15.131 1.00 27.57 99 HIS A O 1
ATOM 1247 N N . SER C 3 100 ? 59.210 19.058 14.334 1.00 29.57 100 SER A N 1
ATOM 1248 C CA . SER C 3 100 ? 58.405 19.941 13.501 1.00 31.30 100 SER A CA 1
ATOM 1249 C C . SER C 3 100 ? 57.578 20.965 14.261 1.00 32.58 100 SER A C 1
ATOM 1250 O O . SER C 3 100 ? 57.038 21.888 13.655 1.00 31.90 100 SER A O 1
ATOM 1253 N N . ASN C 3 101 ? 57.466 20.804 15.576 1.00 32.69 101 ASN A N 1
ATOM 1254 C CA . ASN C 3 101 ? 56.714 21.764 16.383 1.00 35.14 101 ASN A CA 1
ATOM 1255 C C . ASN C 3 101 ? 57.622 22.924 16.802 1.00 33.07 101 ASN A C 1
ATOM 1256 O O . ASN C 3 101 ? 57.159 23.923 17.343 1.00 36.15 101 ASN A O 1
ATOM 1261 N N . LEU C 3 102 ? 58.917 22.793 16.538 1.00 31.80 102 LEU A N 1
ATOM 1262 C CA . LEU C 3 102 ? 59.871 23.838 16.895 1.00 30.49 102 LEU A CA 1
ATOM 1263 C C . LEU C 3 102 ? 60.352 24.643 15.684 1.00 29.67 102 LEU A C 1
ATOM 1264 O O . LEU C 3 102 ? 60.434 24.131 14.577 1.00 28.47 102 LEU A O 1
ATOM 1269 N N . LYS C 3 103 ? 60.661 25.913 15.905 1.00 29.06 103 LYS A N 1
ATOM 1270 C CA . LYS C 3 103 ? 61.177 26.763 14.837 1.00 29.46 103 LYS A CA 1
ATOM 1271 C C . LYS C 3 103 ? 62.680 26.580 14.896 1.00 29.50 103 LYS A C 1
ATOM 1272 O O . LYS C 3 103 ? 63.188 25.917 15.796 1.00 29.15 103 LYS A O 1
ATOM 1278 N N . ASP C 3 104 ? 63.390 27.151 13.931 1.00 30.16 104 ASP A N 1
ATOM 1279 C CA . ASP C 3 104 ? 64.846 27.123 13.939 1.00 29.33 104 ASP A CA 1
ATOM 1280 C C . ASP C 3 104 ? 65.295 28.374 13.183 1.00 29.39 104 ASP A C 1
ATOM 1281 O O . ASP C 3 104 ? 64.506 28.994 12.472 1.00 27.89 104 ASP A O 1
ATOM 1286 N N . THR C 3 105 ? 66.547 28.765 13.358 1.00 28.32 105 THR A N 1
ATOM 1287 C CA . THR C 3 105 ? 67.049 29.983 12.737 1.00 30.93 105 THR A CA 1
ATOM 1288 C C . THR C 3 105 ? 67.475 29.835 11.277 1.00 32.16 105 THR A C 1
ATOM 1289 O O . THR C 3 105 ? 67.989 30.795 10.691 1.00 30.29 105 THR A O 1
ATOM 1293 N N . ASP C 3 106 ? 67.235 28.651 10.704 1.00 33.31 106 ASP A N 1
ATOM 1294 C CA . ASP C 3 106 ? 67.643 28.296 9.338 1.00 35.83 106 ASP A CA 1
ATOM 1295 C C . ASP C 3 106 ? 69.082 28.712 9.082 1.00 34.96 106 ASP A C 1
ATOM 1296 O O . ASP C 3 106 ? 69.384 29.541 8.220 1.00 32.17 106 ASP A O 1
ATOM 1301 N N . MET C 3 107 ? 69.957 28.114 9.882 1.00 34.57 107 MET A N 1
ATOM 1302 C CA . MET C 3 107 ? 71.386 28.338 9.830 1.00 34.54 107 MET A CA 1
ATOM 1303 C C . MET C 3 107 ? 71.824 29.780 10.036 1.00 33.83 107 MET A C 1
ATOM 1304 O O . MET C 3 107 ? 72.715 30.268 9.345 1.00 33.60 107 MET A O 1
ATOM 1309 N N . GLY C 3 108 ? 71.192 30.458 10.989 1.00 33.74 108 GLY A N 1
ATOM 1310 C CA . GLY C 3 108 ? 71.583 31.822 11.300 1.00 35.29 108 GLY A CA 1
ATOM 1311 C C . GLY C 3 108 ? 71.015 32.963 10.471 1.00 36.61 108 GLY A C 1
ATOM 1312 O O . GLY C 3 108 ? 71.301 34.128 10.760 1.00 36.23 108 GLY A O 1
ATOM 1313 N N . LEU C 3 109 ? 70.221 32.656 9.451 1.00 36.66 109 LEU A N 1
ATOM 1314 C CA . LEU C 3 109 ? 69.637 33.713 8.633 1.00 38.17 109 LEU A CA 1
ATOM 1315 C C . LEU C 3 109 ? 68.574 34.473 9.432 1.00 38.71 109 LEU A C 1
ATOM 1316 O O . LEU C 3 109 ? 68.270 35.629 9.138 1.00 39.88 109 LEU A O 1
ATOM 1321 N N . LEU C 3 110 ? 68.016 33.817 10.446 1.00 38.41 110 LEU A N 1
ATOM 1322 C CA . LEU C 3 110 ? 66.985 34.417 11.287 1.00 37.47 110 LEU A CA 1
ATOM 1323 C C . LEU C 3 110 ? 67.523 34.662 12.683 1.00 37.82 110 LEU A C 1
ATOM 1324 O O . LEU C 3 110 ? 68.294 33.854 13.214 1.00 39.18 110 LEU A O 1
ATOM 1329 N N . ARG C 3 111 ? 67.123 35.782 13.273 1.00 37.31 111 ARG A N 1
ATOM 1330 C CA . ARG C 3 111 ? 67.549 36.130 14.622 1.00 38.01 111 ARG A CA 1
ATOM 1331 C C . ARG C 3 111 ? 66.842 35.175 15.575 1.00 36.65 111 ARG A C 1
ATOM 1332 O O . ARG C 3 111 ? 65.614 35.158 15.648 1.00 33.95 111 ARG A O 1
ATOM 1340 N N . SER C 3 112 ? 67.613 34.373 16.299 1.00 36.05 112 SER A N 1
ATOM 1341 C CA . SER C 3 112 ? 67.017 33.423 17.230 1.00 36.55 112 SER A CA 1
ATOM 1342 C C . SER C 3 112 ? 66.117 34.138 18.233 1.00 35.66 112 SER A C 1
ATOM 1343 O O . SER C 3 112 ? 65.069 33.626 18.615 1.00 34.21 112 SER A O 1
ATOM 1346 N N . GLY C 3 113 ? 66.521 35.337 18.637 1.00 36.06 113 GLY A N 1
ATOM 1347 C CA . GLY C 3 113 ? 65.739 36.102 19.596 1.00 36.65 113 GLY A CA 1
ATOM 1348 C C . GLY C 3 113 ? 64.289 36.393 19.236 1.00 37.19 113 GLY A C 1
ATOM 1349 O O . GLY C 3 113 ? 63.453 36.542 20.128 1.00 38.26 113 GLY A O 1
ATOM 1350 N N . LYS C 3 114 ? 63.971 36.469 17.946 1.00 36.57 114 LYS A N 1
ATOM 1351 C CA . LYS C 3 114 ? 62.602 36.772 17.525 1.00 35.14 114 LYS A CA 1
ATOM 1352 C C . LYS C 3 114 ? 61.692 35.555 17.326 1.00 35.23 114 LYS A C 1
ATOM 1353 O O . LYS C 3 114 ? 60.479 35.701 17.167 1.00 35.07 114 LYS A O 1
ATOM 1355 N N . LEU C 3 115 ? 62.262 34.357 17.333 1.00 32.99 115 LEU A N 1
ATOM 1356 C CA . LEU C 3 115 ? 61.451 33.163 17.129 1.00 32.41 115 LEU A CA 1
ATOM 1357 C C . LEU C 3 115 ? 60.626 32.836 18.365 1.00 32.41 115 LEU A C 1
ATOM 1358 O O . LEU C 3 115 ? 61.027 33.126 19.495 1.00 31.03 115 LEU A O 1
ATOM 1363 N N . PRO C 3 116 ? 59.429 32.279 18.163 1.00 30.96 116 PRO A N 1
ATOM 1364 C CA . PRO C 3 116 ? 58.606 31.933 19.321 1.00 31.69 116 PRO A CA 1
ATOM 1365 C C . PRO C 3 116 ? 58.962 30.507 19.753 1.00 31.45 116 PRO A C 1
ATOM 1366 O O . PRO C 3 116 ? 59.485 29.723 18.944 1.00 31.44 116 PRO A O 1
ATOM 1370 N N . GLY C 3 117 ? 58.708 30.186 21.020 1.00 29.17 117 GLY A N 1
ATOM 1371 C CA . GLY C 3 117 ? 58.979 28.847 21.533 1.00 28.68 117 GLY A CA 1
ATOM 1372 C C . GLY C 3 117 ? 60.430 28.493 21.813 1.00 28.13 117 GLY A C 1
ATOM 1373 O O . GLY C 3 117 ? 61.321 29.351 21.791 1.00 27.60 117 GLY A O 1
ATOM 1374 N N . ALA C 3 118 ? 60.675 27.216 22.086 1.00 25.86 124 ALA A N 1
ATOM 1375 C CA . ALA C 3 118 ? 62.027 26.758 22.368 1.00 25.31 124 ALA A CA 1
ATOM 1376 C C . ALA C 3 118 ? 62.750 26.338 21.081 1.00 24.44 124 ALA A C 1
ATOM 1377 O O . ALA C 3 118 ? 62.116 26.157 20.039 1.00 23.81 124 ALA A O 1
ATOM 1379 N N . LEU C 3 119 ? 64.071 26.185 21.168 1.00 23.64 125 LEU A N 1
ATOM 1380 C CA . LEU C 3 119 ? 64.891 25.759 20.032 1.00 24.84 125 LEU A CA 1
ATOM 1381 C C . LEU C 3 119 ? 65.727 24.547 20.435 1.00 25.18 125 LEU A C 1
ATOM 1382 O O . LEU C 3 119 ? 66.297 24.522 21.525 1.00 24.71 125 LEU A O 1
ATOM 1387 N N . GLU C 3 120 ? 65.800 23.546 19.562 1.00 24.69 126 GLU A N 1
ATOM 1388 C CA . GLU C 3 120 ? 66.594 22.348 19.847 1.00 24.35 126 GLU A CA 1
ATOM 1389 C C . GLU C 3 120 ? 68.049 22.811 20.012 1.00 23.26 126 GLU A C 1
ATOM 1390 O O . GLU C 3 120 ? 68.576 23.541 19.168 1.00 23.00 126 GLU A O 1
ATOM 1396 N N . ALA C 3 121 ? 68.692 22.378 21.094 1.00 20.64 127 ALA A N 1
ATOM 1397 C CA . ALA C 3 121 ? 70.055 22.806 21.435 1.00 19.59 127 ALA A CA 1
ATOM 1398 C C . ALA C 3 121 ? 71.206 22.600 20.447 1.00 18.71 127 ALA A C 1
ATOM 1399 O O . ALA C 3 121 ? 71.930 23.547 20.144 1.00 18.68 127 ALA A O 1
ATOM 1401 N N . TRP C 3 122 ? 71.396 21.374 19.967 1.00 18.69 128 TRP A N 1
ATOM 1402 C CA . TRP C 3 122 ? 72.496 21.093 19.049 1.00 21.02 128 TRP A CA 1
ATOM 1403 C C . TRP C 3 122 ? 72.293 21.857 17.749 1.00 20.88 128 TRP A C 1
ATOM 1404 O O . TRP C 3 122 ? 73.226 22.433 17.211 1.00 20.13 128 TRP A O 1
ATOM 1415 N N . GLY C 3 123 ? 71.060 21.866 17.254 1.00 20.52 129 GLY A N 1
ATOM 1416 C CA . GLY C 3 123 ? 70.769 22.594 16.034 1.00 20.05 129 GLY A CA 1
ATOM 1417 C C . GLY C 3 123 ? 71.011 24.074 16.254 1.00 20.04 129 GLY A C 1
ATOM 1418 O O . GLY C 3 123 ? 71.483 24.771 15.360 1.00 20.57 129 GLY A O 1
ATOM 1419 N N . TYR C 3 124 ? 70.694 24.565 17.446 1.00 20.98 130 TYR A N 1
ATOM 1420 C CA . TYR C 3 124 ? 70.922 25.975 17.741 1.00 21.61 130 TYR A CA 1
ATOM 1421 C C . TYR C 3 124 ? 72.416 26.287 17.589 1.00 21.43 130 TYR A C 1
ATOM 1422 O O . TYR C 3 124 ? 72.788 27.233 16.907 1.00 19.74 130 TYR A O 1
ATOM 1431 N N . ARG C 3 125 ? 73.259 25.487 18.243 1.00 20.52 131 ARG A N 1
ATOM 1432 C CA . ARG C 3 125 ? 74.704 25.677 18.187 1.00 23.49 131 ARG A CA 1
ATOM 1433 C C . ARG C 3 125 ? 75.232 25.649 16.751 1.00 23.46 131 ARG A C 1
ATOM 1434 O O . ARG C 3 125 ? 76.047 26.490 16.362 1.00 21.93 131 ARG A O 1
ATOM 1442 N N . LEU C 3 126 ? 74.755 24.690 15.962 1.00 23.67 132 LEU A N 1
ATOM 1443 C CA . LEU C 3 126 ? 75.193 24.579 14.579 1.00 23.57 132 LEU A CA 1
ATOM 1444 C C . LEU C 3 126 ? 74.815 25.836 13.794 1.00 24.28 132 LEU A C 1
ATOM 1445 O O . LEU C 3 126 ? 75.615 26.353 13.022 1.00 24.31 132 LEU A O 1
ATOM 1450 N N . GLY C 3 127 ? 73.599 26.335 14.006 1.00 25.48 133 GLY A N 1
ATOM 1451 C CA . GLY C 3 127 ? 73.153 27.520 13.295 1.00 25.55 133 GLY A CA 1
ATOM 1452 C C . GLY C 3 127 ? 73.875 28.791 13.713 1.00 27.42 133 GLY A C 1
ATOM 1453 O O . GLY C 3 127 ? 73.972 29.735 12.931 1.00 27.33 133 GLY A O 1
ATOM 1454 N N . GLU C 3 128 ? 74.389 28.811 14.939 1.00 26.80 134 GLU A N 1
ATOM 1455 C CA . GLU C 3 128 ? 75.089 29.973 15.477 1.00 27.21 134 GLU A CA 1
ATOM 1456 C C . GLU C 3 128 ? 76.601 29.970 15.273 1.00 28.06 134 GLU A C 1
ATOM 1457 O O . GLU C 3 128 ? 77.269 30.966 15.567 1.00 26.57 134 GLU A O 1
ATOM 1463 N N . MET C 3 129 ? 77.143 28.858 14.782 1.00 28.13 135 MET A N 1
ATOM 1464 C CA . MET C 3 129 ? 78.583 28.751 14.584 1.00 29.34 135 MET A CA 1
ATOM 1465 C C . MET C 3 129 ? 79.201 29.888 13.794 1.00 27.87 135 MET A C 1
ATOM 1466 O O . MET C 3 129 ? 80.241 30.404 14.179 1.00 26.95 135 MET A O 1
ATOM 1471 N N . LYS C 3 130 ? 78.573 30.287 12.695 1.00 27.83 136 LYS A N 1
ATOM 1472 C CA . LYS C 3 130 ? 79.143 31.353 11.893 1.00 29.09 136 LYS A CA 1
ATOM 1473 C C . LYS C 3 130 ? 79.267 32.633 12.704 1.00 29.30 136 LYS A C 1
ATOM 1474 O O . LYS C 3 130 ? 80.314 33.276 12.694 1.00 29.68 136 LYS A O 1
ATOM 1480 N N . GLY C 3 131 ? 78.208 32.987 13.421 1.00 29.87 137 GLY A N 1
ATOM 1481 C CA . GLY C 3 131 ? 78.232 34.189 14.237 1.00 30.80 137 GLY A CA 1
ATOM 1482 C C . GLY C 3 131 ? 79.241 34.101 15.375 1.00 32.21 137 GLY A C 1
ATOM 1483 O O . GLY C 3 131 ? 79.863 35.099 15.734 1.00 32.68 137 GLY A O 1
ATOM 1484 N N . GLU C 3 132 ? 79.408 32.918 15.957 1.00 32.97 138 GLU A N 1
ATOM 1485 C CA . GLU C 3 132 ? 80.368 32.761 17.047 1.00 34.24 138 GLU A CA 1
ATOM 1486 C C . GLU C 3 132 ? 81.794 32.898 16.527 1.00 33.49 138 GLU A C 1
ATOM 1487 O O . GLU C 3 132 ? 82.633 33.538 17.158 1.00 32.34 138 GLU A O 1
ATOM 1493 N N . TYR C 3 133 ? 82.063 32.299 15.370 1.00 32.62 139 TYR A N 1
ATOM 1494 C CA . TYR C 3 133 ? 83.382 32.371 14.752 1.00 30.93 139 TYR A CA 1
ATOM 1495 C C . TYR C 3 133 ? 83.739 33.826 14.451 1.00 31.36 139 TYR A C 1
ATOM 1496 O O . TYR C 3 133 ? 84.857 34.283 14.730 1.00 30.33 139 TYR A O 1
ATOM 1505 N N . LYS C 3 134 ? 82.785 34.549 13.873 1.00 31.27 140 LYS A N 1
ATOM 1506 C CA . LYS C 3 134 ? 82.990 35.948 13.539 1.00 32.39 140 LYS A CA 1
ATOM 1507 C C . LYS C 3 134 ? 83.307 36.766 14.784 1.00 33.49 140 LYS A C 1
ATOM 1508 O O . LYS C 3 134 ? 84.114 37.688 14.725 1.00 31.40 140 LYS A O 1
ATOM 1514 N N . ASP C 3 135 ? 82.667 36.446 15.908 1.00 35.47 141 ASP A N 1
ATOM 1515 C CA . ASP C 3 135 ? 82.934 37.190 17.136 1.00 38.99 141 ASP A CA 1
ATOM 1516 C C . ASP C 3 135 ? 84.320 36.883 17.689 1.00 39.43 141 ASP A C 1
ATOM 1517 O O . ASP C 3 135 ? 84.985 37.777 18.204 1.00 39.81 141 ASP A O 1
ATOM 1522 N N . ASP C 3 136 ? 84.762 35.634 17.574 1.00 39.43 142 ASP A N 1
ATOM 1523 C CA . ASP C 3 136 ? 86.101 35.268 18.045 1.00 40.73 142 ASP A CA 1
ATOM 1524 C C . ASP C 3 136 ? 87.134 35.995 17.188 1.00 40.65 142 ASP A C 1
ATOM 1525 O O . ASP C 3 136 ? 88.078 36.597 17.704 1.00 40.27 142 ASP A O 1
ATOM 1530 N N . PHE C 3 137 ? 86.940 35.922 15.872 1.00 39.55 143 PHE A N 1
ATOM 1531 C CA . PHE C 3 137 ? 87.839 36.540 14.906 1.00 39.50 143 PHE A CA 1
ATOM 1532 C C . PHE C 3 137 ? 87.965 38.034 15.188 1.00 41.16 143 PHE A C 1
ATOM 1533 O O . PHE C 3 137 ? 89.068 38.558 15.331 1.00 39.29 143 PHE A O 1
ATOM 1541 N N . LYS C 3 138 ? 86.822 38.708 15.263 1.00 43.87 144 LYS A N 1
ATOM 1542 C CA . LYS C 3 138 ? 86.774 40.141 15.523 1.00 47.47 144 LYS A CA 1
ATOM 1543 C C . LYS C 3 138 ? 87.478 40.474 16.836 1.00 48.86 144 LYS A C 1
ATOM 1544 O O . LYS C 3 138 ? 88.221 41.454 16.923 1.00 49.49 144 LYS A O 1
ATOM 1550 N N . ARG C 3 139 ? 87.242 39.652 17.853 1.00 49.90 145 ARG A N 1
ATOM 1551 C CA . ARG C 3 139 ? 87.855 39.850 19.158 1.00 51.81 145 ARG A CA 1
ATOM 1552 C C . ARG C 3 139 ? 89.373 39.748 19.044 1.00 52.41 145 ARG A C 1
ATOM 1553 O O . ARG C 3 139 ? 90.104 40.614 19.528 1.00 52.03 145 ARG A O 1
ATOM 1561 N N . MET C 3 140 ? 89.842 38.682 18.407 1.00 53.21 146 MET A N 1
ATOM 1562 C CA . MET C 3 140 ? 91.273 38.478 18.233 1.00 55.35 146 MET A CA 1
ATOM 1563 C C . MET C 3 140 ? 91.936 39.596 17.434 1.00 55.24 146 MET A C 1
ATOM 1564 O O . MET C 3 140 ? 93.025 40.044 17.791 1.00 55.63 146 MET A O 1
ATOM 1569 N N . LEU C 3 141 ? 91.295 40.055 16.364 1.00 55.07 147 LEU A N 1
ATOM 1570 C CA . LEU C 3 141 ? 91.880 41.131 15.567 1.00 56.21 147 LEU A CA 1
ATOM 1571 C C . LEU C 3 141 ? 92.104 42.370 16.417 1.00 57.52 147 LEU A C 1
ATOM 1572 O O . LEU C 3 141 ? 93.223 42.873 16.517 1.00 57.15 147 LEU A O 1
ATOM 1577 N N . GLU C 3 142 ? 91.028 42.854 17.028 1.00 58.81 148 GLU A N 1
ATOM 1578 C CA . GLU C 3 142 ? 91.084 44.043 17.868 1.00 60.19 148 GLU A CA 1
ATOM 1579 C C . GLU C 3 142 ? 92.077 43.933 19.023 1.00 60.33 148 GLU A C 1
ATOM 1580 O O . GLU C 3 142 ? 92.689 44.930 19.416 1.00 60.64 148 GLU A O 1
ATOM 1586 N N . GLU C 3 143 ? 92.241 42.728 19.563 1.00 60.17 149 GLU A N 1
ATOM 1587 C CA . GLU C 3 143 ? 93.185 42.514 20.654 1.00 59.50 149 GLU A CA 1
ATOM 1588 C C . GLU C 3 143 ? 94.588 42.828 20.133 1.00 59.43 149 GLU A C 1
ATOM 1589 O O . GLU C 3 143 ? 95.478 43.205 20.894 1.00 59.59 149 GLU A O 1
ATOM 1591 N N . GLN C 3 144 ? 94.768 42.676 18.824 1.00 59.23 150 GLN A N 1
ATOM 1592 C CA . GLN C 3 144 ? 96.047 42.943 18.167 1.00 59.67 150 GLN A CA 1
ATOM 1593 C C . GLN C 3 144 ? 96.065 44.306 17.494 1.00 59.20 150 GLN A C 1
ATOM 1594 O O . GLN C 3 144 ? 96.964 44.614 16.712 1.00 58.73 150 GLN A O 1
ATOM 1600 N N . GLY C 3 145 ? 95.052 45.109 17.770 1.00 58.75 151 GLY A N 1
ATOM 1601 C CA . GLY C 3 145 ? 95.010 46.425 17.177 1.00 58.85 151 GLY A CA 1
ATOM 1602 C C . GLY C 3 145 ? 94.696 46.570 15.695 1.00 59.12 151 GLY A C 1
ATOM 1603 O O . GLY C 3 145 ? 94.855 47.672 15.175 1.00 58.78 151 GLY A O 1
ATOM 1604 N N . GLU C 3 146 ? 94.292 45.527 14.973 1.00 57.41 152 GLU A N 1
ATOM 1605 C CA . GLU C 3 146 ? 93.967 45.812 13.581 1.00 57.26 152 GLU A CA 1
ATOM 1606 C C . GLU C 3 146 ? 92.472 45.824 13.338 1.00 56.12 152 GLU A C 1
ATOM 1607 O O . GLU C 3 146 ? 91.704 45.163 14.033 1.00 56.40 152 GLU A O 1
ATOM 1613 N N . GLU C 3 147 ? 92.083 46.621 12.351 1.00 54.26 153 GLU A N 1
ATOM 1614 C CA . GLU C 3 147 ? 90.701 46.822 11.956 1.00 52.35 153 GLU A CA 1
ATOM 1615 C C . GLU C 3 147 ? 90.015 45.573 11.429 1.00 49.65 153 GLU A C 1
ATOM 1616 O O . GLU C 3 147 ? 90.635 44.733 10.775 1.00 49.23 153 GLU A O 1
ATOM 1622 N N . TYR C 3 148 ? 88.723 45.463 11.715 1.00 45.89 154 TYR A N 1
ATOM 1623 C CA . TYR C 3 148 ? 87.936 44.342 11.236 1.00 43.40 154 TYR A CA 1
ATOM 1624 C C . TYR C 3 148 ? 87.082 44.824 10.069 1.00 42.10 154 TYR A C 1
ATOM 1625 O O . TYR C 3 148 ? 86.436 45.865 10.160 1.00 44.55 154 TYR A O 1
ATOM 1634 N N . VAL C 3 149 ? 87.080 44.059 8.984 1.00 40.24 155 VAL A N 1
ATOM 1635 C CA . VAL C 3 149 ? 86.293 44.381 7.793 1.00 37.62 155 VAL A CA 1
ATOM 1636 C C . VAL C 3 149 ? 85.194 43.330 7.631 1.00 37.58 155 VAL A C 1
ATOM 1637 O O . VAL C 3 149 ? 85.465 42.135 7.681 1.00 34.05 155 VAL A O 1
ATOM 1641 N N . ASP C 3 150 ? 83.959 43.779 7.431 1.00 37.81 156 ASP A N 1
ATOM 1642 C CA . ASP C 3 150 ? 82.824 42.871 7.282 1.00 38.24 156 ASP A CA 1
ATOM 1643 C C . ASP C 3 150 ? 83.119 41.666 6.385 1.00 37.18 156 ASP A C 1
ATOM 1644 O O . ASP C 3 150 ? 83.511 41.824 5.234 1.00 36.64 156 ASP A O 1
ATOM 1646 N N . GLY C 3 151 ? 82.935 40.466 6.936 1.00 36.87 157 GLY A N 1
ATOM 1647 C CA . GLY C 3 151 ? 83.154 39.239 6.182 1.00 35.58 157 GLY A CA 1
ATOM 1648 C C . GLY C 3 151 ? 84.578 38.716 6.040 1.00 34.39 157 GLY A C 1
ATOM 1649 O O . GLY C 3 151 ? 84.770 37.621 5.517 1.00 33.74 157 GLY A O 1
ATOM 1650 N N . MET C 3 152 ? 85.578 39.458 6.515 1.00 31.77 158 MET A N 1
ATOM 1651 C CA . MET C 3 152 ? 86.965 39.010 6.362 1.00 31.50 158 MET A CA 1
ATOM 1652 C C . MET C 3 152 ? 87.321 37.674 7.028 1.00 27.46 158 MET A C 1
ATOM 1653 O O . MET C 3 152 ? 88.278 37.021 6.629 1.00 24.57 158 MET A O 1
ATOM 1658 N N . GLU C 3 153 ? 86.557 37.264 8.036 1.00 26.19 159 GLU A N 1
ATOM 1659 C CA . GLU C 3 153 ? 86.832 35.999 8.711 1.00 24.52 159 GLU A CA 1
ATOM 1660 C C . GLU C 3 153 ? 86.733 34.802 7.752 1.00 25.14 159 GLU A C 1
ATOM 1661 O O . GLU C 3 153 ? 87.252 33.726 8.044 1.00 24.63 159 GLU A O 1
ATOM 1667 N N . TRP C 3 154 ? 86.069 34.976 6.612 1.00 24.64 160 TRP A N 1
ATOM 1668 C CA . TRP C 3 154 ? 85.937 33.860 5.672 1.00 26.13 160 TRP A CA 1
ATOM 1669 C C . TRP C 3 154 ? 86.865 33.888 4.462 1.00 27.18 160 TRP A C 1
ATOM 1670 O O . TRP C 3 154 ? 86.813 32.985 3.624 1.00 27.34 160 TRP A O 1
ATOM 1681 N N . TRP C 3 155 ? 87.724 34.897 4.367 1.00 26.81 161 TRP A N 1
ATOM 1682 C CA . TRP C 3 155 ? 88.594 34.992 3.202 1.00 27.73 161 TRP A CA 1
ATOM 1683 C C . TRP C 3 155 ? 89.724 33.981 3.164 1.00 26.16 161 TRP A C 1
ATOM 1684 O O . TRP C 3 155 ? 90.041 33.436 2.106 1.00 25.34 161 TRP A O 1
ATOM 1695 N N . ASN C 3 156 ? 90.330 33.730 4.313 1.00 25.45 162 ASN A N 1
ATOM 1696 C CA . ASN C 3 156 ? 91.437 32.796 4.372 1.00 28.46 162 ASN A CA 1
ATOM 1697 C C . ASN C 3 156 ? 91.261 31.717 5.411 1.00 29.10 162 ASN A C 1
ATOM 1698 O O . ASN C 3 156 ? 90.582 31.894 6.418 1.00 28.87 162 ASN A O 1
ATOM 1703 N N . PHE C 3 157 ? 91.891 30.589 5.148 1.00 29.95 163 PHE A N 1
ATOM 1704 C CA . PHE C 3 157 ? 91.863 29.490 6.080 1.00 29.32 163 PHE A CA 1
ATOM 1705 C C . PHE C 3 157 ? 92.746 29.865 7.269 1.00 29.52 163 PHE A C 1
ATOM 1706 O O . PHE C 3 157 ? 93.735 30.577 7.116 1.00 27.63 163 PHE A O 1
ATOM 1714 N N . ASN C 3 158 ? 92.370 29.403 8.453 1.00 27.88 164 ASN A N 1
ATOM 1715 C CA . ASN C 3 158 ? 93.164 29.625 9.648 1.00 29.35 164 ASN A CA 1
ATOM 1716 C C . ASN C 3 158 ? 92.780 28.507 10.599 1.00 29.98 164 ASN A C 1
ATOM 1717 O O . ASN C 3 158 ? 91.765 27.834 10.394 1.00 26.81 164 ASN A O 1
ATOM 1722 N N . GLU C 3 159 ? 93.597 28.288 11.622 1.00 30.60 165 GLU A N 1
ATOM 1723 C CA . GLU C 3 159 ? 93.341 27.209 12.566 1.00 31.84 165 GLU A CA 1
ATOM 1724 C C . GLU C 3 159 ? 92.108 27.376 13.462 1.00 30.57 165 GLU A C 1
ATOM 1725 O O . GLU C 3 159 ? 91.556 26.384 13.933 1.00 29.84 165 GLU A O 1
ATOM 1731 N N . GLU C 3 160 ? 91.657 28.606 13.691 1.00 29.58 166 GLU A N 1
ATOM 1732 C CA . GLU C 3 160 ? 90.458 28.805 14.512 1.00 29.75 166 GLU A CA 1
ATOM 1733 C C . GLU C 3 160 ? 89.281 28.238 13.704 1.00 29.80 166 GLU A C 1
ATOM 1734 O O . GLU C 3 160 ? 88.407 27.562 14.243 1.00 30.67 166 GLU A O 1
ATOM 1736 N N . MET C 3 161 ? 89.285 28.507 12.403 1.00 26.75 167 MET A N 1
ATOM 1737 C CA . MET C 3 161 ? 88.257 28.000 11.494 1.00 27.70 167 MET A CA 1
ATOM 1738 C C . MET C 3 161 ? 88.257 26.465 11.523 1.00 26.68 167 MET A C 1
ATOM 1739 O O . MET C 3 161 ? 87.201 25.830 11.592 1.00 25.75 167 MET A O 1
ATOM 1744 N N . MET C 3 162 ? 89.450 25.877 11.463 1.00 26.28 168 MET A N 1
ATOM 1745 C CA . MET C 3 162 ? 89.609 24.420 11.499 1.00 26.86 168 MET A CA 1
ATOM 1746 C C . MET C 3 162 ? 89.003 23.852 12.791 1.00 26.16 168 MET A C 1
ATOM 1747 O O . MET C 3 162 ? 88.363 22.783 12.780 1.00 25.08 168 MET A O 1
ATOM 1752 N N . ASP C 3 163 ? 89.225 24.550 13.903 1.00 25.73 169 ASP A N 1
ATOM 1753 C CA . ASP C 3 163 ? 88.695 24.114 15.193 1.00 26.13 169 ASP A CA 1
ATOM 1754 C C . ASP C 3 163 ? 87.173 24.149 15.186 1.00 24.46 169 ASP A C 1
ATOM 1755 O O . ASP C 3 163 ? 86.534 23.272 15.751 1.00 22.37 169 ASP A O 1
ATOM 1760 N N . TYR C 3 164 ? 86.589 25.168 14.565 1.00 22.49 170 TYR A N 1
ATOM 1761 C CA . TYR C 3 164 ? 85.136 25.243 14.496 1.00 23.86 170 TYR A CA 1
ATOM 1762 C C . TYR C 3 164 ? 84.577 24.118 13.619 1.00 21.63 170 TYR A C 1
ATOM 1763 O O . TYR C 3 164 ? 83.497 23.592 13.882 1.00 21.02 170 TYR A O 1
ATOM 1772 N N . ASN C 3 165 ? 85.323 23.761 12.580 1.00 22.28 171 ASN A N 1
ATOM 1773 C CA . ASN C 3 165 ? 84.940 22.695 11.645 1.00 22.21 171 ASN A CA 1
ATOM 1774 C C . ASN C 3 165 ? 84.857 21.357 12.400 1.00 21.65 171 ASN A C 1
ATOM 1775 O O . ASN C 3 165 ? 83.924 20.572 12.201 1.00 21.91 171 ASN A O 1
ATOM 1780 N N . VAL C 3 166 ? 85.833 21.113 13.271 1.00 21.81 172 VAL A N 1
ATOM 1781 C CA . VAL C 3 166 ? 85.879 19.890 14.073 1.00 22.38 172 VAL A CA 1
ATOM 1782 C C . VAL C 3 166 ? 84.678 19.887 15.027 1.00 22.54 172 VAL A C 1
ATOM 1783 O O . VAL C 3 166 ? 83.936 18.914 15.091 1.00 21.25 172 VAL A O 1
ATOM 1787 N N . GLN C 3 167 ? 84.493 20.987 15.754 1.00 22.23 173 GLN A N 1
ATOM 1788 C CA . GLN C 3 167 ? 83.373 21.117 16.687 1.00 23.50 173 GLN A CA 1
ATOM 1789 C C . GLN C 3 167 ? 82.053 20.855 15.963 1.00 23.53 173 GLN A C 1
ATOM 1790 O O . GLN C 3 167 ? 81.148 20.204 16.490 1.00 25.65 173 GLN A O 1
ATOM 1792 N N . ASP C 3 168 ? 81.950 21.365 14.746 1.00 24.49 174 ASP A N 1
ATOM 1793 C CA . ASP C 3 168 ? 80.751 21.181 13.941 1.00 24.97 174 ASP A CA 1
ATOM 1794 C C . ASP C 3 168 ? 80.397 19.706 13.768 1.00 20.21 174 ASP A C 1
ATOM 1795 O O . ASP C 3 168 ? 79.257 19.305 13.955 1.00 18.74 174 ASP A O 1
ATOM 1800 N N . VAL C 3 169 ? 81.379 18.903 13.388 1.00 19.39 175 VAL A N 1
ATOM 1801 C CA . VAL C 3 169 ? 81.148 17.486 13.178 1.00 19.03 175 VAL A CA 1
ATOM 1802 C C . VAL C 3 169 ? 80.810 16.825 14.510 1.00 18.63 175 VAL A C 1
ATOM 1803 O O . VAL C 3 169 ? 79.935 15.986 14.579 1.00 17.20 175 VAL A O 1
ATOM 1807 N N . VAL C 3 170 ? 81.509 17.220 15.568 1.00 19.84 176 VAL A N 1
ATOM 1808 C CA . VAL C 3 170 ? 81.234 16.695 16.903 1.00 19.49 176 VAL A CA 1
ATOM 1809 C C . VAL C 3 170 ? 79.761 16.912 17.266 1.00 19.35 176 VAL A C 1
ATOM 1810 O O . VAL C 3 170 ? 79.094 16.004 17.754 1.00 18.92 176 VAL A O 1
ATOM 1814 N N . VAL C 3 171 ? 79.256 18.122 17.020 1.00 20.34 177 VAL A N 1
ATOM 1815 C CA . VAL C 3 171 ? 77.872 18.449 17.343 1.00 19.72 177 VAL A CA 1
ATOM 1816 C C . VAL C 3 171 ? 76.863 17.790 16.399 1.00 21.28 177 VAL A C 1
ATOM 1817 O O . VAL C 3 171 ? 75.771 17.392 16.817 1.00 22.14 177 VAL A O 1
ATOM 1821 N N . THR C 3 172 ? 77.234 17.680 15.128 1.00 19.55 178 THR A N 1
ATOM 1822 C CA . THR C 3 172 ? 76.380 17.059 14.129 1.00 19.10 178 THR A CA 1
ATOM 1823 C C . THR C 3 172 ? 76.232 15.584 14.469 1.00 20.10 178 THR A C 1
ATOM 1824 O O . THR C 3 172 ? 75.160 15.006 14.310 1.00 19.14 178 THR A O 1
ATOM 1828 N N . LYS C 3 173 ? 77.314 14.974 14.938 1.00 19.74 179 LYS A N 1
ATOM 1829 C CA . LYS C 3 173 ? 77.269 13.566 15.321 1.00 21.96 179 LYS A CA 1
ATOM 1830 C C . LYS C 3 173 ? 76.329 13.444 16.528 1.00 21.86 179 LYS A C 1
ATOM 1831 O O . LYS C 3 173 ? 75.485 12.550 16.575 1.00 21.85 179 LYS A O 1
ATOM 1837 N N . ALA C 3 174 ? 76.476 14.344 17.497 1.00 21.63 180 ALA A N 1
ATOM 1838 C CA . ALA C 3 174 ? 75.614 14.317 18.685 1.00 24.49 180 ALA A CA 1
ATOM 1839 C C . ALA C 3 174 ? 74.146 14.476 18.280 1.00 23.29 180 ALA A C 1
ATOM 1840 O O . ALA C 3 174 ? 73.276 13.753 18.763 1.00 23.20 180 ALA A O 1
ATOM 1842 N N . LEU C 3 175 ? 73.882 15.424 17.386 1.00 21.63 181 LEU A N 1
ATOM 1843 C CA . LEU C 3 175 ? 72.533 15.671 16.907 1.00 20.29 181 LEU A CA 1
ATOM 1844 C C . LEU C 3 175 ? 71.998 14.403 16.236 1.00 19.39 181 LEU A C 1
ATOM 1845 O O . LEU C 3 175 ? 70.904 13.929 16.544 1.00 18.75 181 LEU A O 1
ATOM 1850 N N . LEU C 3 176 ? 72.778 13.876 15.301 1.00 16.92 182 LEU A N 1
ATOM 1851 C CA . LEU C 3 176 ? 72.395 12.676 14.569 1.00 18.21 182 LEU A CA 1
ATOM 1852 C C . LEU C 3 176 ? 71.939 11.561 15.509 1.00 19.80 182 LEU A C 1
ATOM 1853 O O . LEU C 3 176 ? 70.849 11.004 15.353 1.00 20.27 182 LEU A O 1
ATOM 1858 N N . GLU C 3 177 ? 72.773 11.242 16.490 1.00 19.57 183 GLU A N 1
ATOM 1859 C CA . GLU C 3 177 ? 72.452 10.179 17.430 1.00 23.13 183 GLU A CA 1
ATOM 1860 C C . GLU C 3 177 ? 71.200 10.465 18.255 1.00 22.40 183 GLU A C 1
ATOM 1861 O O . GLU C 3 177 ? 70.448 9.548 18.580 1.00 22.08 183 GLU A O 1
ATOM 1867 N N . LYS C 3 178 ? 70.964 11.731 18.575 1.00 22.17 184 LYS A N 1
ATOM 1868 C CA . LYS C 3 178 ? 69.766 12.096 19.321 1.00 24.26 184 LYS A CA 1
ATOM 1869 C C . LYS C 3 178 ? 68.531 11.858 18.433 1.00 23.75 184 LYS A C 1
ATOM 1870 O O . LYS C 3 178 ? 67.497 11.391 18.906 1.00 23.67 184 LYS A O 1
ATOM 1876 N N . LEU C 3 179 ? 68.646 12.161 17.144 1.00 21.22 185 LEU A N 1
ATOM 1877 C CA . LEU C 3 179 ? 67.528 11.973 16.215 1.00 20.22 185 LEU A CA 1
ATOM 1878 C C . LEU C 3 179 ? 67.252 10.490 15.948 1.00 19.73 185 LEU A C 1
ATOM 1879 O O . LEU C 3 179 ? 66.094 10.060 15.879 1.00 17.24 185 LEU A O 1
ATOM 1884 N N . LEU C 3 180 ? 68.312 9.710 15.807 1.00 18.13 186 LEU A N 1
ATOM 1885 C CA . LEU C 3 180 ? 68.158 8.282 15.551 1.00 21.17 186 LEU A CA 1
ATOM 1886 C C . LEU C 3 180 ? 67.580 7.568 16.774 1.00 23.74 186 LEU A C 1
ATOM 1887 O O . LEU C 3 180 ? 67.123 6.438 16.666 1.00 22.62 186 LEU A O 1
ATOM 1892 N N . SER C 3 181 ? 67.585 8.236 17.927 1.00 26.12 187 SER A N 1
ATOM 1893 C CA . SER C 3 181 ? 67.060 7.631 19.151 1.00 28.04 187 SER A CA 1
ATOM 1894 C C . SER C 3 181 ? 65.534 7.732 19.225 1.00 28.80 187 SER A C 1
ATOM 1895 O O . SER C 3 181 ? 64.918 7.188 20.140 1.00 28.57 187 SER A O 1
ATOM 1898 N N . ASP C 3 182 ? 64.919 8.424 18.267 1.00 28.06 188 ASP A N 1
ATOM 1899 C CA . ASP C 3 182 ? 63.458 8.535 18.263 1.00 27.92 188 ASP A CA 1
ATOM 1900 C C . ASP C 3 182 ? 62.845 7.273 17.639 1.00 25.57 188 ASP A C 1
ATOM 1901 O O . ASP C 3 182 ? 62.786 7.123 16.413 1.00 23.66 188 ASP A O 1
ATOM 1906 N N . LYS C 3 183 ? 62.374 6.379 18.500 1.00 24.69 189 LYS A N 1
ATOM 1907 C CA . LYS C 3 183 ? 61.792 5.106 18.076 1.00 25.25 189 LYS A CA 1
ATOM 1908 C C . LYS C 3 183 ? 60.631 5.181 17.100 1.00 23.46 189 LYS A C 1
ATOM 1909 O O . LYS C 3 183 ? 60.375 4.222 16.374 1.00 23.91 189 LYS A O 1
ATOM 1915 N N . HIS C 3 184 ? 59.910 6.298 17.080 1.00 23.40 190 HIS A N 1
ATOM 1916 C CA . HIS C 3 184 ? 58.795 6.436 16.147 1.00 23.55 190 HIS A CA 1
ATOM 1917 C C . HIS C 3 184 ? 59.285 6.432 14.679 1.00 22.00 190 HIS A C 1
ATOM 1918 O O . HIS C 3 184 ? 58.629 5.879 13.789 1.00 22.13 190 HIS A O 1
ATOM 1925 N N . TYR C 3 185 ? 60.440 7.041 14.431 1.00 22.30 191 TYR A N 1
ATOM 1926 C CA . TYR C 3 185 ? 60.990 7.114 13.074 1.00 19.97 191 TYR A CA 1
ATOM 1927 C C . TYR C 3 185 ? 62.036 6.044 12.778 1.00 18.75 191 TYR A C 1
ATOM 1928 O O . TYR C 3 185 ? 62.200 5.650 11.636 1.00 19.80 191 TYR A O 1
ATOM 1937 N N . PHE C 3 186 ? 62.749 5.588 13.806 1.00 19.82 192 PHE A N 1
ATOM 1938 C CA . PHE C 3 186 ? 63.795 4.579 13.620 1.00 21.59 192 PHE A CA 1
ATOM 1939 C C . PHE C 3 186 ? 63.659 3.370 14.569 1.00 23.78 192 PHE A C 1
ATOM 1940 O O . PHE C 3 186 ? 63.904 3.480 15.779 1.00 22.85 192 PHE A O 1
ATOM 1948 N N . PRO C 3 187 ? 63.264 2.206 14.030 1.00 27.50 193 PRO A N 1
ATOM 1949 C CA . PRO C 3 187 ? 63.111 0.990 14.851 1.00 30.17 193 PRO A CA 1
ATOM 1950 C C . PRO C 3 187 ? 64.328 0.778 15.756 1.00 32.49 193 PRO A C 1
ATOM 1951 O O . PRO C 3 187 ? 65.469 0.774 15.293 1.00 32.87 193 PRO A O 1
ATOM 1955 N N . PRO C 3 188 ? 64.097 0.601 17.065 1.00 34.95 194 PRO A N 1
ATOM 1956 C CA . PRO C 3 188 ? 65.175 0.395 18.038 1.00 36.22 194 PRO A CA 1
ATOM 1957 C C . PRO C 3 188 ? 66.018 -0.866 17.820 1.00 37.16 194 PRO A C 1
ATOM 1958 O O . PRO C 3 188 ? 67.141 -0.945 18.307 1.00 37.06 194 PRO A O 1
ATOM 1962 N N . GLU C 3 189 ? 65.493 -1.846 17.089 1.00 36.38 195 GLU A N 1
ATOM 1963 C CA . GLU C 3 189 ? 66.242 -3.083 16.864 1.00 37.65 195 GLU A CA 1
ATOM 1964 C C . GLU C 3 189 ? 67.383 -2.932 15.858 1.00 37.56 195 GLU A C 1
ATOM 1965 O O . GLU C 3 189 ? 68.224 -3.818 15.727 1.00 37.80 195 GLU A O 1
ATOM 1967 N N . ILE C 3 190 ? 67.416 -1.807 15.153 1.00 35.96 196 ILE A N 1
ATOM 1968 C CA . ILE C 3 190 ? 68.453 -1.568 14.161 1.00 33.39 196 ILE A CA 1
ATOM 1969 C C . ILE C 3 190 ? 69.371 -0.428 14.578 1.00 32.92 196 ILE A C 1
ATOM 1970 O O . ILE C 3 190 ? 68.899 0.593 15.086 1.00 31.60 196 ILE A O 1
ATOM 1975 N N . ASP C 3 191 ? 70.676 -0.608 14.368 1.00 30.15 197 ASP A N 1
ATOM 1976 C CA . ASP C 3 191 ? 71.669 0.429 14.664 1.00 29.04 197 ASP A CA 1
ATOM 1977 C C . ASP C 3 191 ? 71.854 1.137 13.319 1.00 27.13 197 ASP A C 1
ATOM 1978 O O . ASP C 3 191 ? 72.559 0.621 12.445 1.00 24.16 197 ASP A O 1
ATOM 1983 N N . PHE C 3 192 ? 71.236 2.305 13.149 1.00 24.77 198 PHE A N 1
ATOM 1984 C CA . PHE C 3 192 ? 71.327 3.013 11.873 1.00 22.30 198 PHE A CA 1
ATOM 1985 C C . PHE C 3 192 ? 72.667 3.660 11.528 1.00 23.69 198 PHE A C 1
ATOM 1986 O O . PHE C 3 192 ? 72.839 4.218 10.441 1.00 22.43 198 PHE A O 1
ATOM 1994 N N . THR C 3 193 ? 73.630 3.569 12.436 1.00 24.68 199 THR A N 1
ATOM 1995 C CA . THR C 3 193 ? 74.953 4.118 12.170 1.00 27.45 199 THR A CA 1
ATOM 1996 C C . THR C 3 193 ? 75.808 2.974 11.661 1.00 28.48 199 THR A C 1
ATOM 1997 O O . THR C 3 193 ? 77.003 3.132 11.439 1.00 26.96 199 THR A O 1
ATOM 2001 N N . ASP C 3 194 ? 75.188 1.817 11.465 1.00 30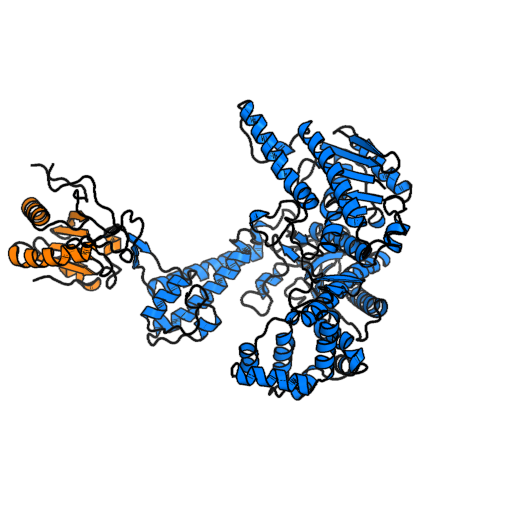.97 200 ASP A N 1
ATOM 2002 C CA . ASP C 3 194 ? 75.929 0.657 10.985 1.00 32.64 200 ASP A CA 1
ATOM 2003 C C . ASP C 3 194 ? 75.193 -0.098 9.885 1.00 32.03 200 ASP A C 1
ATOM 2004 O O . ASP C 3 194 ? 75.138 -1.330 9.897 1.00 32.67 200 ASP A O 1
ATOM 2009 N N . VAL C 3 195 ? 74.618 0.641 8.941 1.00 28.52 201 VAL A N 1
ATOM 2010 C CA . VAL C 3 195 ? 73.905 0.027 7.827 1.00 26.78 201 VAL A CA 1
ATOM 2011 C C . VAL C 3 195 ? 74.215 0.755 6.517 1.00 26.60 201 VAL A C 1
ATOM 2012 O O . VAL C 3 195 ? 74.631 1.916 6.525 1.00 26.19 201 VAL A O 1
ATOM 2016 N N . GLY C 3 196 ? 74.013 0.060 5.403 1.00 23.88 202 GLY A N 1
ATOM 2017 C CA . GLY C 3 196 ? 74.237 0.650 4.095 1.00 23.62 202 GLY A CA 1
ATOM 2018 C C . GLY C 3 196 ? 73.079 1.573 3.757 1.00 23.05 202 GLY A C 1
ATOM 2019 O O . GLY C 3 196 ? 72.045 1.555 4.434 1.00 21.55 202 GLY A O 1
ATOM 2020 N N . TYR C 3 197 ? 73.222 2.376 2.708 1.00 21.32 203 TYR A N 1
ATOM 2021 C CA . TYR C 3 197 ? 72.163 3.322 2.374 1.00 22.77 203 TYR A CA 1
ATOM 2022 C C . TYR C 3 197 ? 70.807 2.669 2.086 1.00 23.13 203 TYR A C 1
ATOM 2023 O O . TYR C 3 197 ? 69.771 3.186 2.503 1.00 21.86 203 TYR A O 1
ATOM 2032 N N . THR C 3 198 ? 70.792 1.533 1.396 1.00 22.93 204 THR A N 1
ATOM 2033 C CA . THR C 3 198 ? 69.509 0.897 1.114 1.00 25.54 204 THR A CA 1
ATOM 2034 C C . THR C 3 198 ? 68.746 0.518 2.389 1.00 23.12 204 THR A C 1
ATOM 2035 O O . THR C 3 198 ? 67.555 0.768 2.491 1.00 23.33 204 THR A O 1
ATOM 2039 N N . THR C 3 199 ? 69.436 -0.059 3.364 1.00 22.63 205 THR A N 1
ATOM 2040 C CA . THR C 3 199 ? 68.804 -0.426 4.630 1.00 23.69 205 THR A CA 1
ATOM 2041 C C . THR C 3 199 ? 68.294 0.815 5.376 1.00 23.27 205 THR A C 1
ATOM 2042 O O . THR C 3 199 ? 67.217 0.799 5.972 1.00 21.97 205 THR A O 1
ATOM 2046 N N . PHE C 3 200 ? 69.072 1.890 5.342 1.00 22.90 206 PHE A N 1
ATOM 2047 C CA . PHE C 3 200 ? 68.685 3.104 6.045 1.00 21.08 206 PHE A CA 1
ATOM 2048 C C . PHE C 3 200 ? 67.340 3.647 5.584 1.00 21.97 206 PHE A C 1
ATOM 2049 O O . PHE C 3 200 ? 66.497 3.976 6.409 1.00 22.50 206 PHE A O 1
ATOM 2057 N N . TRP C 3 201 ? 67.140 3.752 4.276 1.00 21.59 207 TRP A N 1
ATOM 2058 C CA . TRP C 3 201 ? 65.878 4.257 3.754 1.00 22.69 207 TRP A CA 1
ATOM 2059 C C . TRP C 3 201 ? 64.724 3.251 3.873 1.00 25.40 207 TRP A C 1
ATOM 2060 O O . TRP C 3 201 ? 63.591 3.637 4.170 1.00 25.60 207 TRP A O 1
ATOM 2071 N N . SER C 3 202 ? 65.006 1.970 3.652 1.00 23.96 208 SER A N 1
ATOM 2072 C CA . SER C 3 202 ? 63.959 0.953 3.709 1.00 26.78 208 SER A CA 1
ATOM 2073 C C . SER C 3 202 ? 63.468 0.582 5.116 1.00 26.03 208 SER A C 1
ATOM 2074 O O . SER C 3 202 ? 62.301 0.268 5.292 1.00 26.23 208 SER A O 1
ATOM 2077 N N . GLU C 3 203 ? 64.340 0.629 6.116 1.00 24.87 209 GLU A N 1
ATOM 2078 C CA . GLU C 3 203 ? 63.937 0.269 7.476 1.00 25.94 209 GLU A CA 1
ATOM 2079 C C . GLU C 3 203 ? 63.434 1.452 8.309 1.00 24.91 209 GLU A C 1
ATOM 2080 O O . GLU C 3 203 ? 62.792 1.250 9.342 1.00 23.13 209 GLU A O 1
ATOM 2086 N N . SER C 3 204 ? 63.716 2.686 7.883 1.00 22.33 210 SER A N 1
ATOM 2087 C CA . SER C 3 204 ? 63.240 3.839 8.649 1.00 21.27 210 SER A CA 1
ATOM 2088 C C . SER C 3 204 ? 61.828 4.205 8.183 1.00 22.10 210 SER A C 1
ATOM 2089 O O . SER C 3 204 ? 61.383 3.753 7.130 1.00 22.89 210 SER A O 1
ATOM 2092 N N . LEU C 3 205 ? 61.117 5.008 8.970 1.00 22.91 211 LEU A N 1
ATOM 2093 C CA . LEU C 3 205 ? 59.758 5.406 8.615 1.00 21.44 211 LEU A CA 1
ATOM 2094 C C . LEU C 3 205 ? 59.787 6.081 7.236 1.00 22.53 211 LEU A C 1
ATOM 2095 O O . LEU C 3 205 ? 60.742 6.785 6.907 1.00 20.87 211 LEU A O 1
ATOM 2100 N N . GLU C 3 206 ? 58.746 5.857 6.436 1.00 22.20 212 GLU A N 1
ATOM 2101 C CA . GLU C 3 206 ? 58.652 6.428 5.093 1.00 23.75 212 GLU A CA 1
ATOM 2102 C C . GLU C 3 206 ? 58.931 7.940 5.036 1.00 21.65 212 GLU A C 1
ATOM 2103 O O . GLU C 3 206 ? 59.592 8.412 4.111 1.00 19.10 212 GLU A O 1
ATOM 2109 N N . ALA C 3 207 ? 58.416 8.686 6.016 1.00 18.57 213 ALA A N 1
ATOM 2110 C CA . ALA C 3 207 ? 58.620 10.133 6.076 1.00 18.94 213 ALA A CA 1
ATOM 2111 C C . ALA C 3 207 ? 60.099 10.549 5.999 1.00 17.44 213 ALA A C 1
ATOM 2112 O O . ALA C 3 207 ? 60.408 11.626 5.497 1.00 17.49 213 ALA A O 1
ATOM 2114 N N . VAL C 3 208 ? 61.007 9.720 6.514 1.00 15.27 214 VAL A N 1
ATOM 2115 C CA . VAL C 3 208 ? 62.434 10.049 6.477 1.00 15.82 214 VAL A CA 1
ATOM 2116 C C . VAL C 3 208 ? 62.940 10.148 5.029 1.00 18.29 214 VAL A C 1
ATOM 2117 O O . VAL C 3 208 ? 63.638 11.101 4.635 1.00 18.51 214 VAL A O 1
ATOM 2121 N N . ASP C 3 209 ? 62.553 9.170 4.226 1.00 18.86 215 ASP A N 1
ATOM 2122 C CA . ASP C 3 209 ? 62.947 9.116 2.834 1.00 18.90 215 ASP A CA 1
ATOM 2123 C C . ASP C 3 209 ? 62.283 10.262 2.068 1.00 18.19 215 ASP A C 1
ATOM 2124 O O . ASP C 3 209 ? 62.937 10.956 1.281 1.00 17.13 215 ASP A O 1
ATOM 2129 N N . ILE C 3 210 ? 60.997 10.484 2.321 1.00 17.02 216 ILE A N 1
ATOM 2130 C CA . ILE C 3 210 ? 60.266 11.540 1.627 1.00 18.06 216 ILE A CA 1
ATOM 2131 C C . ILE C 3 210 ? 60.826 12.936 1.910 1.00 18.35 216 ILE A C 1
ATOM 2132 O O . ILE C 3 210 ? 60.948 13.752 0.997 1.00 16.88 216 ILE A O 1
ATOM 2137 N N . GLU C 3 211 ? 61.157 13.219 3.164 1.00 15.28 217 GLU A N 1
ATOM 2138 C CA . GLU C 3 211 ? 61.715 14.526 3.478 1.00 17.16 217 GLU A CA 1
ATOM 2139 C C . GLU C 3 211 ? 63.087 14.752 2.836 1.00 16.49 217 GLU A C 1
ATOM 2140 O O . GLU C 3 211 ? 63.398 15.878 2.437 1.00 14.16 217 GLU A O 1
ATOM 2146 N N . HIS C 3 212 ? 63.912 13.707 2.732 1.00 14.47 218 HIS A N 1
ATOM 2147 C CA . HIS C 3 212 ? 65.221 13.889 2.095 1.00 15.68 218 HIS A CA 1
ATOM 2148 C C . HIS C 3 212 ? 65.068 14.087 0.587 1.00 15.40 218 HIS A C 1
ATOM 2149 O O . HIS C 3 212 ? 65.770 14.889 0.004 1.00 16.22 218 HIS A O 1
ATOM 2156 N N . ARG C 3 213 ? 64.148 13.366 -0.044 1.00 15.99 219 ARG A N 1
ATOM 2157 C CA . ARG C 3 213 ? 63.929 13.550 -1.475 1.00 15.56 219 ARG A CA 1
ATOM 2158 C C . ARG C 3 213 ? 63.385 14.967 -1.731 1.00 16.33 219 ARG A C 1
ATOM 2159 O O . ARG C 3 213 ? 63.774 15.635 -2.686 1.00 14.88 219 ARG A O 1
ATOM 2167 N N . ALA C 3 214 ? 62.482 15.421 -0.867 1.00 14.55 220 ALA A N 1
ATOM 2168 C CA . ALA C 3 214 ? 61.911 16.742 -1.014 1.00 14.98 220 ALA A CA 1
ATOM 2169 C C . ALA C 3 214 ? 62.998 17.811 -0.864 1.00 14.74 220 ALA A C 1
ATOM 2170 O O . ALA C 3 214 ? 63.065 18.741 -1.653 1.00 14.88 220 ALA A O 1
ATOM 2172 N N . ALA C 3 215 ? 63.853 17.672 0.145 1.00 14.21 221 ALA A N 1
ATOM 2173 C CA . ALA C 3 215 ? 64.903 18.659 0.358 1.00 14.77 221 ALA A CA 1
ATOM 2174 C C . ALA C 3 215 ? 65.901 18.681 -0.800 1.00 15.35 221 ALA A C 1
ATOM 2175 O O . ALA C 3 215 ? 66.381 19.743 -1.181 1.00 13.15 221 ALA A O 1
ATOM 2177 N N . TRP C 3 216 ? 66.195 17.509 -1.365 1.00 14.34 222 TRP A N 1
ATOM 2178 C CA . TRP C 3 216 ? 67.139 17.426 -2.472 1.00 15.47 222 TRP A CA 1
ATOM 2179 C C . TRP C 3 216 ? 66.560 18.154 -3.677 1.00 16.99 222 TRP A C 1
ATOM 2180 O O . TRP C 3 216 ? 67.242 18.960 -4.322 1.00 17.59 222 TRP A O 1
ATOM 2191 N N . LEU C 3 217 ? 65.289 17.877 -3.968 1.00 16.13 223 LEU A N 1
ATOM 2192 C CA . LEU C 3 217 ? 64.618 18.497 -5.086 1.00 16.69 223 LEU A CA 1
ATOM 2193 C C . LEU C 3 217 ? 64.445 20.016 -4.888 1.00 16.87 223 LEU A C 1
ATOM 2194 O O . LEU C 3 217 ? 64.704 20.795 -5.804 1.00 17.20 223 LEU A O 1
ATOM 2199 N N . LEU C 3 218 ? 64.038 20.448 -3.696 1.00 15.69 224 LEU A N 1
ATOM 2200 C CA . LEU C 3 218 ? 63.837 21.878 -3.478 1.00 14.93 224 LEU A CA 1
ATOM 2201 C C . LEU C 3 218 ? 65.139 22.678 -3.469 1.00 15.91 224 LEU A C 1
ATOM 2202 O O . LEU C 3 218 ? 65.144 23.856 -3.828 1.00 16.18 224 LEU A O 1
ATOM 2207 N N . ALA C 3 219 ? 66.239 22.045 -3.066 1.00 14.16 225 ALA A N 1
ATOM 2208 C CA . ALA C 3 219 ? 67.541 22.707 -3.115 1.00 15.18 225 ALA A CA 1
ATOM 2209 C C . ALA C 3 219 ? 67.850 22.980 -4.594 1.00 14.78 225 ALA A C 1
ATOM 2210 O O . ALA C 3 219 ? 68.365 24.032 -4.946 1.00 14.73 225 ALA A O 1
ATOM 2212 N N . LYS C 3 220 ? 67.537 22.021 -5.463 1.00 15.98 226 LYS A N 1
ATOM 2213 C CA . LYS C 3 220 ? 67.772 22.209 -6.893 1.00 15.66 226 LYS A CA 1
ATOM 2214 C C . LYS C 3 220 ? 66.879 23.350 -7.414 1.00 15.94 226 LYS A C 1
ATOM 2215 O O . LYS C 3 220 ? 67.315 24.183 -8.213 1.00 15.88 226 LYS A O 1
ATOM 2221 N N . GLN C 3 221 ? 65.633 23.382 -6.954 1.00 15.70 227 GLN A N 1
ATOM 2222 C CA . GLN C 3 221 ? 64.701 24.426 -7.350 1.00 16.16 227 GLN A CA 1
ATOM 2223 C C . GLN C 3 221 ? 65.236 25.811 -6.949 1.00 17.35 227 GLN A C 1
ATOM 2224 O O . GLN C 3 221 ? 65.122 26.785 -7.712 1.00 16.18 227 GLN A O 1
ATOM 2230 N N . GLU C 3 222 ? 65.815 25.904 -5.756 1.00 18.85 228 GLU A N 1
ATOM 2231 C CA . GLU C 3 222 ? 66.377 27.176 -5.297 1.00 21.44 228 GLU A CA 1
ATOM 2232 C C . GLU C 3 222 ? 67.506 27.578 -6.233 1.00 19.69 228 GLU A C 1
ATOM 2233 O O . GLU C 3 222 ? 67.598 28.740 -6.659 1.00 17.42 228 GLU A O 1
ATOM 2239 N N . ARG C 3 223 ? 68.359 26.611 -6.562 1.00 17.77 229 ARG A N 1
ATOM 2240 C CA . ARG C 3 223 ? 69.475 26.890 -7.450 1.00 18.96 229 ARG A CA 1
ATOM 2241 C C . ARG C 3 223 ? 68.992 27.280 -8.854 1.00 18.14 229 ARG A C 1
ATOM 2242 O O . ARG C 3 223 ? 69.607 28.124 -9.495 1.00 18.56 229 ARG A O 1
ATOM 2250 N N . ASN C 3 224 ? 67.883 26.704 -9.320 1.00 16.17 230 ASN A N 1
ATOM 2251 C CA . ASN C 3 224 ? 67.357 27.064 -10.644 1.00 15.00 230 ASN A CA 1
ATOM 2252 C C . ASN C 3 224 ? 66.934 28.550 -10.649 1.00 15.47 230 ASN A C 1
ATOM 2253 O O . ASN C 3 224 ? 67.325 29.325 -11.524 1.00 16.95 230 ASN A O 1
ATOM 2258 N N . GLY C 3 225 ? 66.123 28.925 -9.666 1.00 16.17 231 GLY A N 1
ATOM 2259 C CA . GLY C 3 225 ? 65.626 30.285 -9.578 1.00 16.27 231 GLY A CA 1
ATOM 2260 C C . GLY C 3 225 ? 64.377 30.468 -10.429 1.00 16.91 231 GLY A C 1
ATOM 2261 O O . GLY C 3 225 ? 64.024 29.602 -11.232 1.00 18.23 231 GLY A O 1
ATOM 2262 N N . PHE C 3 226 ? 63.695 31.587 -10.247 1.00 15.70 232 PHE A N 1
ATOM 2263 C CA . PHE C 3 226 ? 62.506 31.892 -11.029 1.00 15.79 232 PHE A CA 1
ATOM 2264 C C . PHE C 3 226 ? 62.886 33.062 -11.942 1.00 14.42 232 PHE A C 1
ATOM 2265 O O . PHE C 3 226 ? 63.186 34.151 -11.451 1.00 15.06 232 PHE A O 1
ATOM 2273 N N . PRO C 3 227 ? 62.890 32.859 -13.273 1.00 15.74 233 PRO A N 1
ATOM 2274 C CA . PRO C 3 227 ? 63.244 33.943 -14.207 1.00 15.61 233 PRO A CA 1
ATOM 2275 C C . PRO C 3 227 ? 62.361 35.140 -13.909 1.00 16.46 233 PRO A C 1
ATOM 2276 O O . PRO C 3 227 ? 61.146 34.999 -13.813 1.00 15.59 233 PRO A O 1
ATOM 2280 N N . PHE C 3 228 ? 62.977 36.313 -13.796 1.00 16.85 234 PHE A N 1
ATOM 2281 C CA . PHE C 3 228 ? 62.276 37.535 -13.413 1.00 17.90 234 PHE A CA 1
ATOM 2282 C C . PHE C 3 228 ? 62.508 38.702 -14.373 1.00 17.53 234 PHE A C 1
ATOM 2283 O O . PHE C 3 228 ? 63.630 38.959 -14.781 1.00 19.68 234 PHE A O 1
ATOM 2291 N N . ASP C 3 229 ? 61.442 39.416 -14.707 1.00 20.05 235 ASP A N 1
ATOM 2292 C CA . ASP C 3 229 ? 61.523 40.542 -15.646 1.00 20.55 235 ASP A CA 1
ATOM 2293 C C . ASP C 3 229 ? 61.826 41.830 -14.894 1.00 20.78 235 ASP A C 1
ATOM 2294 O O . ASP C 3 229 ? 60.925 42.610 -14.596 1.00 19.19 235 ASP A O 1
ATOM 2299 N N . THR C 3 230 ? 63.098 42.051 -14.594 1.00 20.66 236 THR A N 1
ATOM 2300 C CA . THR C 3 230 ? 63.519 43.234 -13.853 1.00 22.31 236 THR A CA 1
ATOM 2301 C C . THR C 3 230 ? 63.038 44.564 -14.438 1.00 23.08 236 THR A C 1
ATOM 2302 O O . THR C 3 230 ? 62.515 45.417 -13.706 1.00 20.74 236 THR A O 1
ATOM 2306 N N . LYS C 3 231 ? 63.200 44.744 -15.747 1.00 21.66 237 LYS A N 1
ATOM 2307 C CA . LYS C 3 231 ? 62.778 45.989 -16.399 1.00 22.86 237 LYS A CA 1
ATOM 2308 C C . LYS C 3 231 ? 61.287 46.249 -16.225 1.00 24.47 237 LYS A C 1
ATOM 2309 O O . LYS C 3 231 ? 60.872 47.380 -15.991 1.00 24.29 237 LYS A O 1
ATOM 2311 N N . ALA C 3 232 ? 60.472 45.206 -16.336 1.00 25.20 238 ALA A N 1
ATOM 2312 C CA . ALA C 3 232 ? 59.037 45.383 -16.174 1.00 26.43 238 ALA A CA 1
ATOM 2313 C C . ALA C 3 232 ? 58.691 45.891 -14.778 1.00 27.78 238 ALA A C 1
ATOM 2314 O O . ALA C 3 232 ? 57.831 46.770 -14.617 1.00 26.47 238 ALA A O 1
ATOM 2316 N N . ILE C 3 233 ? 59.348 45.340 -13.764 1.00 26.33 239 ILE A N 1
ATOM 2317 C CA . ILE C 3 233 ? 59.054 45.766 -12.405 1.00 25.84 239 ILE A CA 1
ATOM 2318 C C . ILE C 3 233 ? 59.594 47.163 -12.120 1.00 25.12 239 ILE A C 1
ATOM 2319 O O . ILE C 3 233 ? 58.982 47.916 -11.367 1.00 24.17 239 ILE A O 1
ATOM 2324 N N . GLU C 3 234 ? 60.724 47.516 -12.722 1.00 25.46 240 GLU A N 1
ATOM 2325 C CA . GLU C 3 234 ? 61.280 48.850 -12.529 1.00 28.84 240 GLU A CA 1
ATOM 2326 C C . GLU C 3 234 ? 60.298 49.872 -13.111 1.00 29.51 240 GLU A C 1
ATOM 2327 O O . GLU C 3 234 ? 60.133 50.962 -12.561 1.00 29.60 240 GLU A O 1
ATOM 2333 N N . GLU C 3 235 ? 59.630 49.506 -14.207 1.00 28.92 241 GLU A N 1
ATOM 2334 C CA . GLU C 3 235 ? 58.652 50.389 -14.836 1.00 30.21 241 GLU A CA 1
ATOM 2335 C C . GLU C 3 235 ? 57.358 50.401 -14.026 1.00 29.60 241 GLU A C 1
ATOM 2336 O O . GLU C 3 235 ? 56.665 51.416 -13.966 1.00 28.13 241 GLU A O 1
ATOM 2342 N N . LEU C 3 236 ? 57.014 49.269 -13.420 1.00 27.00 242 LEU A N 1
ATOM 2343 C CA . LEU C 3 236 ? 55.805 49.220 -12.610 1.00 25.72 242 LEU A CA 1
ATOM 2344 C C . LEU C 3 236 ? 56.028 50.117 -11.390 1.00 25.20 242 LEU A C 1
ATOM 2345 O O . LEU C 3 236 ? 55.117 50.801 -10.933 1.00 23.89 242 LEU A O 1
ATOM 2350 N N . TYR C 3 237 ? 57.251 50.095 -10.875 1.00 23.81 243 TYR A N 1
ATOM 2351 C CA . TYR C 3 237 ? 57.615 50.886 -9.710 1.00 24.85 243 TYR A CA 1
ATOM 2352 C C . TYR C 3 237 ? 57.511 52.402 -9.974 1.00 24.87 243 TYR A C 1
ATOM 2353 O O . TYR C 3 237 ? 57.105 53.163 -9.094 1.00 26.54 243 TYR A O 1
ATOM 2362 N N . VAL C 3 238 ? 57.884 52.845 -11.172 1.00 25.52 244 VAL A N 1
ATOM 2363 C CA . VAL C 3 238 ? 57.764 54.269 -11.513 1.00 27.62 244 VAL A CA 1
ATOM 2364 C C . VAL C 3 238 ? 56.276 54.650 -11.498 1.00 28.37 244 VAL A C 1
ATOM 2365 O O . VAL C 3 238 ? 55.888 55.665 -10.927 1.00 28.15 244 VAL A O 1
ATOM 2369 N N . GLU C 3 239 ? 55.452 53.814 -12.121 1.00 26.86 245 GLU A N 1
ATOM 2370 C CA . GLU C 3 239 ? 54.010 54.030 -12.176 1.00 29.28 245 GLU A CA 1
ATOM 2371 C C . GLU C 3 239 ? 53.382 54.110 -10.773 1.00 28.90 245 GLU A C 1
ATOM 2372 O O . GLU C 3 239 ? 52.616 55.035 -10.478 1.00 30.52 245 GLU A O 1
ATOM 2378 N N . LEU C 3 240 ? 53.702 53.138 -9.920 1.00 24.49 246 LEU A N 1
ATOM 2379 C CA . LEU C 3 240 ? 53.164 53.094 -8.560 1.00 23.94 246 LEU A CA 1
ATOM 2380 C C . LEU C 3 240 ? 53.648 54.291 -7.751 1.00 22.11 246 LEU A C 1
ATOM 2381 O O . LEU C 3 240 ? 52.874 54.898 -7.017 1.00 21.46 246 LEU A O 1
ATOM 2386 N N . ALA C 3 241 ? 54.934 54.606 -7.877 1.00 21.27 247 ALA A N 1
ATOM 2387 C CA . ALA C 3 241 ? 55.522 55.728 -7.162 1.00 23.56 247 ALA A CA 1
ATOM 2388 C C . ALA C 3 241 ? 54.834 57.047 -7.527 1.00 23.98 247 ALA A C 1
ATOM 2389 O O . ALA C 3 241 ? 54.592 57.882 -6.660 1.00 24.43 247 ALA A O 1
ATOM 2391 N N . ALA C 3 242 ? 54.524 57.229 -8.806 1.00 24.75 248 ALA A N 1
ATOM 2392 C CA . ALA C 3 242 ? 53.862 58.455 -9.263 1.00 26.22 248 ALA A CA 1
ATOM 2393 C C . ALA C 3 242 ? 52.441 58.517 -8.701 1.00 26.62 248 ALA A C 1
ATOM 2394 O O . ALA C 3 242 ? 51.979 59.576 -8.276 1.00 26.12 248 ALA A O 1
ATOM 2396 N N . ARG C 3 243 ? 51.744 57.382 -8.691 1.00 25.38 249 ARG A N 1
ATOM 2397 C CA . ARG C 3 243 ? 50.394 57.371 -8.151 1.00 26.30 249 ARG A CA 1
ATOM 2398 C C . ARG C 3 243 ? 50.434 57.616 -6.646 1.00 25.55 249 ARG A C 1
ATOM 2399 O O . ARG C 3 243 ? 49.562 58.293 -6.098 1.00 25.27 249 ARG A O 1
ATOM 2407 N N . ARG C 3 244 ? 51.452 57.081 -5.980 1.00 23.61 250 ARG A N 1
ATOM 2408 C CA . ARG C 3 244 ? 51.566 57.270 -4.542 1.00 24.02 250 ARG A CA 1
ATOM 2409 C C . ARG C 3 244 ? 51.706 58.757 -4.226 1.00 23.76 250 ARG A C 1
ATOM 2410 O O . ARG C 3 244 ? 51.014 59.269 -3.353 1.00 22.83 250 ARG A O 1
ATOM 2418 N N . SER C 3 245 ? 52.599 59.437 -4.941 1.00 25.16 251 SER A N 1
ATOM 2419 C CA . SER C 3 245 ? 52.838 60.872 -4.747 1.00 29.00 251 SER A CA 1
ATOM 2420 C C . SER C 3 245 ? 51.580 61.693 -4.992 1.00 27.89 251 SER A C 1
ATOM 2421 O O . SER C 3 245 ? 51.305 62.634 -4.262 1.00 27.75 251 SER A O 1
ATOM 2424 N N . GLU C 3 246 ? 50.829 61.341 -6.028 1.00 26.89 252 GLU A N 1
ATOM 2425 C CA . GLU C 3 246 ? 49.606 62.060 -6.343 1.00 29.22 252 GLU A CA 1
ATOM 2426 C C . GLU C 3 246 ? 48.558 61.871 -5.242 1.00 28.94 252 GLU A C 1
ATOM 2427 O O . GLU C 3 246 ? 47.854 62.821 -4.884 1.00 29.51 252 GLU A O 1
ATOM 2433 N N . LEU C 3 247 ? 48.450 60.655 -4.703 1.00 26.97 253 LEU A N 1
ATOM 2434 C CA . LEU C 3 247 ? 47.491 60.389 -3.631 1.00 25.56 253 LEU A CA 1
ATOM 2435 C C . LEU C 3 247 ? 47.895 61.151 -2.375 1.00 25.45 253 LEU A C 1
ATOM 2436 O O . LEU C 3 247 ? 47.047 61.700 -1.669 1.00 24.76 253 LEU A O 1
ATOM 2441 N N . LEU C 3 248 ? 49.197 61.183 -2.098 1.00 24.68 254 LEU A N 1
ATOM 2442 C CA . LEU C 3 248 ? 49.705 61.890 -0.934 1.00 26.48 254 LEU A CA 1
ATOM 2443 C C . LEU C 3 248 ? 49.414 63.388 -1.093 1.00 26.82 254 LEU A C 1
ATOM 2444 O O . LEU C 3 248 ? 48.993 64.063 -0.140 1.00 25.56 254 LEU A O 1
ATOM 2449 N N . ARG C 3 249 ? 49.648 63.899 -2.299 1.00 26.34 255 ARG A N 1
ATOM 2450 C CA . ARG C 3 249 ? 49.398 65.310 -2.592 1.00 29.08 255 ARG A CA 1
ATOM 2451 C C . ARG C 3 249 ? 47.932 65.643 -2.285 1.00 29.09 255 ARG A C 1
ATOM 2452 O O . ARG C 3 249 ? 47.641 66.640 -1.632 1.00 30.92 255 ARG A O 1
ATOM 2460 N N . LYS C 3 250 ? 47.017 64.796 -2.746 1.00 27.69 256 LYS A N 1
ATOM 2461 C CA . LYS C 3 250 ? 45.593 65.017 -2.521 1.00 30.61 256 LYS A CA 1
ATOM 2462 C C . LYS C 3 250 ? 45.177 64.843 -1.063 1.00 31.45 256 LYS A C 1
ATOM 2463 O O . LYS C 3 250 ? 44.308 65.565 -0.566 1.00 32.53 256 LYS A O 1
ATOM 2469 N N . LEU C 3 251 ? 45.778 63.869 -0.389 1.00 28.77 257 LEU A N 1
ATOM 2470 C CA . LEU C 3 251 ? 45.443 63.601 0.994 1.00 27.87 257 LEU A CA 1
ATOM 2471 C C . LEU C 3 251 ? 45.996 64.645 1.956 1.00 28.56 257 LEU A C 1
ATOM 2472 O O . LEU C 3 251 ? 45.341 64.986 2.929 1.00 28.20 257 LEU A O 1
ATOM 2477 N N . THR C 3 252 ? 47.199 65.143 1.697 1.00 30.77 258 THR A N 1
ATOM 2478 C CA . THR C 3 252 ? 47.773 66.139 2.579 1.00 33.28 258 THR A CA 1
ATOM 2479 C C . THR C 3 252 ? 47.020 67.459 2.432 1.00 35.23 258 THR A C 1
ATOM 2480 O O . THR C 3 252 ? 46.952 68.241 3.374 1.00 34.88 258 THR A O 1
ATOM 2484 N N . GLU C 3 253 ? 46.436 67.701 1.260 1.00 36.15 259 GLU A N 1
ATOM 2485 C CA . GLU C 3 253 ? 45.668 68.926 1.058 1.00 36.40 259 GLU A CA 1
ATOM 2486 C C . GLU C 3 253 ? 44.383 68.823 1.880 1.00 36.37 259 GLU A C 1
ATOM 2487 O O . GLU C 3 253 ? 44.014 69.762 2.591 1.00 35.92 259 GLU A O 1
ATOM 2489 N N . THR C 3 254 ? 43.724 67.667 1.794 1.00 34.98 260 THR A N 1
ATOM 2490 C CA . THR C 3 254 ? 42.480 67.400 2.522 1.00 34.43 260 THR A CA 1
ATOM 2491 C C . THR C 3 254 ? 42.670 67.329 4.043 1.00 35.51 260 THR A C 1
ATOM 2492 O O . THR C 3 254 ? 41.899 67.908 4.804 1.00 34.71 260 THR A O 1
ATOM 2496 N N . PHE C 3 255 ? 43.684 66.593 4.482 1.00 34.98 261 PHE A N 1
ATOM 2497 C CA . PHE C 3 255 ? 43.970 66.455 5.906 1.00 36.36 261 PHE A CA 1
ATOM 2498 C C . PHE C 3 255 ? 45.240 67.246 6.206 1.00 36.90 261 PHE A C 1
ATOM 2499 O O . PHE C 3 255 ? 46.332 66.860 5.794 1.00 37.05 261 PHE A O 1
ATOM 2507 N N . GLY C 3 256 ? 45.088 68.355 6.921 1.00 36.64 262 GLY A N 1
ATOM 2508 C CA . GLY C 3 256 ? 46.234 69.197 7.219 1.00 36.63 262 GLY A CA 1
ATOM 2509 C C . GLY C 3 256 ? 47.152 68.675 8.300 1.00 35.86 262 GLY A C 1
ATOM 2510 O O . GLY C 3 256 ? 46.788 67.786 9.066 1.00 36.94 262 GLY A O 1
ATOM 2511 N N . SER C 3 257 ? 48.356 69.229 8.349 1.00 36.11 263 SER A N 1
ATOM 2512 C CA . SER C 3 257 ? 49.345 68.845 9.343 1.00 36.88 263 SER A CA 1
ATOM 2513 C C . SER C 3 257 ? 48.944 69.454 10.686 1.00 35.50 263 SER A C 1
ATOM 2514 O O . SER C 3 257 ? 48.065 70.311 10.743 1.00 35.06 263 SER A O 1
ATOM 2517 N N . TRP C 3 258 ? 49.584 69.011 11.762 1.00 34.85 264 TRP A N 1
ATOM 2518 C CA . TRP C 3 258 ? 49.263 69.502 13.099 1.00 32.99 264 TRP A CA 1
ATOM 2519 C C . TRP C 3 258 ? 50.476 69.382 14.007 1.00 32.69 264 TRP A C 1
ATOM 2520 O O . TRP C 3 258 ? 51.514 68.860 13.597 1.00 31.69 264 TRP A O 1
ATOM 2531 N N . TYR C 3 259 ? 50.342 69.860 15.241 1.00 31.07 265 TYR A N 1
ATOM 2532 C CA . TYR C 3 259 ? 51.438 69.785 16.201 1.00 30.88 265 TYR A CA 1
ATOM 2533 C C . TYR C 3 259 ? 51.141 68.810 17.319 1.00 30.91 265 TYR A C 1
ATOM 2534 O O . TYR C 3 259 ? 50.003 68.699 17.767 1.00 29.88 265 TYR A O 1
ATOM 2543 N N . GLN C 3 260 ? 52.180 68.115 17.771 1.00 31.42 266 GLN A N 1
ATOM 2544 C CA . GLN C 3 260 ? 52.058 67.154 18.862 1.00 33.45 266 GLN A CA 1
ATOM 2545 C C . GLN C 3 260 ? 53.206 67.356 19.829 1.00 32.15 266 GLN A C 1
ATOM 2546 O O . GLN C 3 260 ? 54.286 67.780 19.434 1.00 31.82 266 GLN A O 1
ATOM 2552 N N . PRO C 3 261 ? 52.994 67.022 21.106 1.00 33.02 267 PRO A N 1
ATOM 2553 C CA . PRO C 3 261 ? 54.043 67.168 22.118 1.00 34.48 267 PRO A CA 1
ATOM 2554 C C . PRO C 3 261 ? 55.213 66.287 21.692 1.00 36.89 267 PRO A C 1
ATOM 2555 O O . PRO C 3 261 ? 55.006 65.189 21.169 1.00 37.11 267 PRO A O 1
ATOM 2559 N N . LYS C 3 262 ? 56.436 66.750 21.911 1.00 38.14 268 LYS A N 1
ATOM 2560 C CA . LYS C 3 262 ? 57.591 65.956 21.531 1.00 40.80 268 LYS A CA 1
ATOM 2561 C C . LYS C 3 262 ? 58.885 66.470 22.139 1.00 41.03 268 LYS A C 1
ATOM 2562 O O . LYS C 3 262 ? 59.274 67.611 21.910 1.00 41.27 268 LYS A O 1
ATOM 2568 N N . GLY C 3 263 ? 59.547 65.623 22.919 1.00 41.89 269 GLY A N 1
ATOM 2569 C CA . GLY C 3 263 ? 60.809 66.017 23.521 1.00 42.84 269 GLY A CA 1
ATOM 2570 C C . GLY C 3 263 ? 60.722 66.608 24.912 1.00 43.39 269 GLY A C 1
ATOM 2571 O O . GLY C 3 263 ? 61.723 67.082 25.447 1.00 43.96 269 GLY A O 1
ATOM 2572 N N . GLY C 3 264 ? 59.532 66.585 25.504 1.00 44.21 270 GLY A N 1
ATOM 2573 C CA . GLY C 3 264 ? 59.374 67.132 26.836 1.00 43.85 270 GLY A CA 1
ATOM 2574 C C . GLY C 3 264 ? 60.094 66.270 27.851 1.00 45.96 270 GLY A C 1
ATOM 2575 O O . GLY C 3 264 ? 59.974 65.045 27.835 1.00 43.93 270 GLY A O 1
ATOM 2576 N N . THR C 3 265 ? 60.838 66.913 28.742 1.00 47.47 271 THR A N 1
ATOM 2577 C CA . THR C 3 265 ? 61.588 66.200 29.765 1.00 49.67 271 THR A CA 1
ATOM 2578 C C . THR C 3 265 ? 60.821 65.996 31.065 1.00 49.09 271 THR A C 1
ATOM 2579 O O . THR C 3 265 ? 60.449 64.871 31.405 1.00 50.78 271 THR A O 1
ATOM 2583 N N . GLU C 3 266 ? 60.578 67.085 31.784 1.00 47.81 272 GLU A N 1
ATOM 2584 C CA . GLU C 3 266 ? 59.894 67.000 33.064 1.00 46.41 272 GLU A CA 1
ATOM 2585 C C . GLU C 3 266 ? 58.387 67.009 32.998 1.00 44.03 272 GLU A C 1
ATOM 2586 O O . GLU C 3 266 ? 57.785 67.387 31.995 1.00 41.70 272 GLU A O 1
ATOM 2592 N N . MET C 3 267 ? 57.780 66.584 34.095 1.00 42.45 273 MET A N 1
ATOM 2593 C CA . MET C 3 267 ? 56.339 66.522 34.181 1.00 42.78 273 MET A CA 1
ATOM 2594 C C . MET C 3 267 ? 55.755 67.888 34.518 1.00 40.14 273 MET A C 1
ATOM 2595 O O . MET C 3 267 ? 56.355 68.664 35.267 1.00 39.81 273 MET A O 1
ATOM 2600 N N . PHE C 3 268 ? 54.594 68.186 33.949 1.00 38.78 274 PHE A N 1
ATOM 2601 C CA . PHE C 3 268 ? 53.943 69.456 34.230 1.00 38.29 274 PHE A CA 1
ATOM 2602 C C . PHE C 3 268 ? 53.274 69.319 35.592 1.00 39.26 274 PHE A C 1
ATOM 2603 O O . PHE C 3 268 ? 52.518 68.377 35.823 1.00 39.38 274 PHE A O 1
ATOM 2611 N N . CYS C 3 269 ? 53.576 70.242 36.497 1.00 40.33 275 CYS A N 1
ATOM 2612 C CA . CYS C 3 269 ? 52.985 70.221 37.830 1.00 43.01 275 CYS A CA 1
ATOM 2613 C C . CYS C 3 269 ? 52.126 71.465 38.023 1.00 42.68 275 CYS A C 1
ATOM 2614 O O . CYS C 3 269 ? 52.496 72.558 37.594 1.00 41.87 275 CYS A O 1
ATOM 2617 N N . HIS C 3 270 ? 50.975 71.301 38.662 1.00 42.82 276 HIS A N 1
ATOM 2618 C CA . HIS C 3 270 ? 50.104 72.437 38.890 1.00 42.98 276 HIS A CA 1
ATOM 2619 C C . HIS C 3 270 ? 50.878 73.493 39.671 1.00 43.12 276 HIS A C 1
ATOM 2620 O O . HIS C 3 270 ? 51.435 73.207 40.724 1.00 42.68 276 HIS A O 1
ATOM 2627 N N . PRO C 3 271 ? 50.923 74.735 39.155 1.00 44.65 277 PRO A N 1
ATOM 2628 C CA . PRO C 3 271 ? 51.629 75.867 39.766 1.00 45.53 277 PRO A CA 1
ATOM 2629 C C . PRO C 3 271 ? 51.170 76.267 41.161 1.00 45.84 277 PRO A C 1
ATOM 2630 O O . PRO C 3 271 ? 51.958 76.799 41.937 1.00 45.28 277 PRO A O 1
ATOM 2634 N N . ARG C 3 272 ? 49.900 76.027 41.473 1.00 46.36 278 ARG A N 1
ATOM 2635 C CA . ARG C 3 272 ? 49.359 76.397 42.779 1.00 47.60 278 ARG A CA 1
ATOM 2636 C C . ARG C 3 272 ? 49.509 75.311 43.845 1.00 47.32 278 ARG A C 1
ATOM 2637 O O . ARG C 3 272 ? 50.086 75.559 44.901 1.00 47.75 278 ARG A O 1
ATOM 2639 N N . THR C 3 273 ? 48.994 74.114 43.569 1.00 47.29 279 THR A N 1
ATOM 2640 C CA . THR C 3 273 ? 49.073 73.009 44.525 1.00 46.68 279 THR A CA 1
ATOM 2641 C C . THR C 3 273 ? 50.336 72.167 44.362 1.00 47.25 279 THR A C 1
ATOM 2642 O O . THR C 3 273 ? 50.760 71.485 45.296 1.00 48.38 279 THR A O 1
ATOM 2646 N N . GLY C 3 274 ? 50.935 72.208 43.176 1.00 46.85 280 GLY A N 1
ATOM 2647 C CA . GLY C 3 274 ? 52.135 71.427 42.940 1.00 44.98 280 GLY A CA 1
ATOM 2648 C C . GLY C 3 274 ? 51.805 70.003 42.542 1.00 44.37 280 GLY A C 1
ATOM 2649 O O . GLY C 3 274 ? 52.701 69.181 42.335 1.00 43.76 280 GLY A O 1
ATOM 2650 N N . LYS C 3 275 ? 50.513 69.709 42.429 1.00 43.44 281 LYS A N 1
ATOM 2651 C CA . LYS C 3 275 ? 50.069 68.370 42.053 1.00 43.96 281 LYS A CA 1
ATOM 2652 C C . LYS C 3 275 ? 50.625 67.951 40.698 1.00 42.88 281 LYS A C 1
ATOM 2653 O O . LYS C 3 275 ? 50.394 68.620 39.695 1.00 42.81 281 LYS A O 1
ATOM 2659 N N . PRO C 3 276 ? 51.366 66.836 40.652 1.00 42.20 282 PRO A N 1
ATOM 2660 C CA . PRO C 3 276 ? 51.920 66.381 39.375 1.00 41.31 282 PRO A CA 1
ATOM 2661 C C . PRO C 3 276 ? 50.767 66.140 38.411 1.00 40.43 282 PRO A C 1
ATOM 2662 O O . PRO C 3 276 ? 49.717 65.638 38.810 1.00 40.08 282 PRO A O 1
ATOM 2666 N N . LEU C 3 277 ? 50.952 66.506 37.151 1.00 40.63 283 LEU A N 1
ATOM 2667 C CA . LEU C 3 277 ? 49.906 66.314 36.160 1.00 41.41 283 LEU A CA 1
ATOM 2668 C C . LEU C 3 277 ? 50.423 65.404 35.058 1.00 42.70 283 LEU A C 1
ATOM 2669 O O . LEU C 3 277 ? 50.698 65.846 33.942 1.00 43.04 283 LEU A O 1
ATOM 2674 N N . PRO C 3 278 ? 50.550 64.101 35.369 1.00 43.71 284 PRO A N 1
ATOM 2675 C CA . PRO C 3 278 ? 51.030 63.040 34.479 1.00 43.90 284 PRO A CA 1
ATOM 2676 C C . PRO C 3 278 ? 50.428 63.021 33.079 1.00 43.35 284 PRO A C 1
ATOM 2677 O O . PRO C 3 278 ? 51.128 62.711 32.115 1.00 44.03 284 PRO A O 1
ATOM 2681 N N . LYS C 3 279 ? 49.143 63.353 32.963 1.00 42.60 285 LYS A N 1
ATOM 2682 C CA . LYS C 3 279 ? 48.474 63.334 31.662 1.00 42.06 285 LYS A CA 1
ATOM 2683 C C . LYS C 3 279 ? 48.814 64.483 30.714 1.00 41.53 285 LYS A C 1
ATOM 2684 O O . LYS C 3 279 ? 48.724 64.329 29.495 1.00 41.54 285 LYS A O 1
ATOM 2690 N N . TYR C 3 280 ? 49.191 65.636 31.261 1.00 40.52 286 TYR A N 1
ATOM 2691 C CA . TYR C 3 280 ? 49.568 66.777 30.427 1.00 38.75 286 TYR A CA 1
ATOM 2692 C C . TYR C 3 280 ? 50.860 66.442 29.688 1.00 37.27 286 TYR A C 1
ATOM 2693 O O . TYR C 3 280 ? 51.654 65.618 30.151 1.00 36.16 286 TYR A O 1
ATOM 2702 N N . PRO C 3 281 ? 51.085 67.071 28.524 1.00 36.34 287 PRO A N 1
ATOM 2703 C CA . PRO C 3 281 ? 52.310 66.808 27.762 1.00 35.27 287 PRO A CA 1
ATOM 2704 C C . PRO C 3 281 ? 53.505 67.216 28.623 1.00 34.36 287 PRO A C 1
ATOM 2705 O O . PRO C 3 281 ? 53.381 68.070 29.503 1.00 34.28 287 PRO A O 1
ATOM 2709 N N . ARG C 3 282 ? 54.660 66.620 28.363 1.00 35.01 288 ARG A N 1
ATOM 2710 C CA . ARG C 3 282 ? 55.859 66.944 29.121 1.00 35.28 288 ARG A CA 1
ATOM 2711 C C . ARG C 3 282 ? 56.427 68.290 28.709 1.00 34.53 288 ARG A C 1
ATOM 2712 O O . ARG C 3 282 ? 56.367 68.686 27.544 1.00 33.44 288 ARG A O 1
ATOM 2720 N N . ILE C 3 283 ? 56.997 68.985 29.679 1.00 33.34 289 ILE A N 1
ATOM 2721 C CA . ILE C 3 283 ? 57.550 70.308 29.449 1.00 34.11 289 ILE A CA 1
ATOM 2722 C C . ILE C 3 283 ? 59.051 70.347 29.656 1.00 34.93 289 ILE A C 1
ATOM 2723 O O . ILE C 3 283 ? 59.678 69.346 30.001 1.00 35.25 289 ILE A O 1
ATOM 2728 N N . LYS C 3 284 ? 59.612 71.525 29.431 1.00 35.34 290 LYS A N 1
ATOM 2729 C CA . LYS C 3 284 ? 61.025 71.781 29.653 1.00 38.58 290 LYS A CA 1
ATOM 2730 C C . LYS C 3 284 ? 61.053 73.130 30.351 1.00 39.96 290 LYS A C 1
ATOM 2731 O O . LYS C 3 284 ? 60.223 74.000 30.065 1.00 38.03 290 LYS A O 1
ATOM 2737 N N . THR C 3 285 ? 61.984 73.298 31.283 1.00 42.29 291 THR A N 1
ATOM 2738 C CA . THR C 3 285 ? 62.094 74.554 32.011 1.00 45.79 291 THR A CA 1
ATOM 2739 C C . THR C 3 285 ? 63.469 75.173 31.809 1.00 47.44 291 THR A C 1
ATOM 2740 O O . THR C 3 285 ? 64.446 74.746 32.421 1.00 48.08 291 THR A O 1
ATOM 2744 N N . PRO C 3 286 ? 63.559 76.199 30.949 1.00 48.53 292 PRO A N 1
ATOM 2745 C CA . PRO C 3 286 ? 64.826 76.878 30.666 1.00 49.60 292 PRO A CA 1
ATOM 2746 C C . PRO C 3 286 ? 65.643 77.112 31.929 1.00 50.45 292 PRO A C 1
ATOM 2747 O O . PRO C 3 286 ? 65.128 77.614 32.930 1.00 49.34 292 PRO A O 1
ATOM 2751 N N . LYS C 3 287 ? 66.916 76.738 31.881 1.00 52.44 293 LYS A N 1
ATOM 2752 C CA . LYS C 3 287 ? 67.801 76.924 33.023 1.00 54.42 293 LYS A CA 1
ATOM 2753 C C . LYS C 3 287 ? 68.437 78.301 32.908 1.00 55.42 293 LYS A C 1
ATOM 2754 O O . LYS C 3 287 ? 68.816 78.911 33.908 1.00 57.03 293 LYS A O 1
ATOM 2756 N N . VAL C 3 288 ? 68.542 78.789 31.676 1.00 55.49 294 VAL A N 1
ATOM 2757 C CA . VAL C 3 288 ? 69.134 80.094 31.421 1.00 56.09 294 VAL A CA 1
ATOM 2758 C C . VAL C 3 288 ? 68.232 80.948 30.529 1.00 55.87 294 VAL A C 1
ATOM 2759 O O . VAL C 3 288 ? 67.375 80.429 29.814 1.00 56.75 294 VAL A O 1
ATOM 2763 N N . GLY C 3 289 ? 68.429 82.261 30.581 1.00 55.13 295 GLY A N 1
ATOM 2764 C CA . GLY C 3 289 ? 67.633 83.157 29.764 1.00 54.03 295 GLY A CA 1
ATOM 2765 C C . GLY C 3 289 ? 66.916 84.229 30.559 1.00 53.31 295 GLY A C 1
ATOM 2766 O O . GLY C 3 289 ? 66.455 83.991 31.677 1.00 52.31 295 GLY A O 1
ATOM 2767 N N . GLY C 3 290 ? 66.827 85.417 29.973 1.00 53.04 296 GLY A N 1
ATOM 2768 C CA . GLY C 3 290 ? 66.153 86.521 30.625 1.00 53.52 296 GLY A CA 1
ATOM 2769 C C . GLY C 3 290 ? 65.750 87.557 29.596 1.00 54.15 296 GLY A C 1
ATOM 2770 O O . GLY C 3 290 ? 65.860 87.326 28.392 1.00 54.39 296 GLY A O 1
ATOM 2771 N N . ILE C 3 291 ? 65.275 88.701 30.064 1.00 54.60 297 ILE A N 1
ATOM 2772 C CA . ILE C 3 291 ? 64.875 89.766 29.166 1.00 55.53 297 ILE A CA 1
ATOM 2773 C C . ILE C 3 291 ? 66.113 90.562 28.755 1.00 56.37 297 ILE A C 1
ATOM 2774 O O . ILE C 3 291 ? 66.317 90.841 27.573 1.00 56.05 297 ILE A O 1
ATOM 2779 N N . PHE C 3 292 ? 66.941 90.917 29.735 1.00 57.52 298 PHE A N 1
ATOM 2780 C CA . PHE C 3 292 ? 68.157 91.679 29.466 1.00 58.94 298 PHE A CA 1
ATOM 2781 C C . PHE C 3 292 ? 69.412 90.876 29.787 1.00 60.22 298 PHE A C 1
ATOM 2782 O O . PHE C 3 292 ? 69.338 89.763 30.313 1.00 60.39 298 PHE A O 1
ATOM 2790 N N . LYS C 3 293 ? 70.566 91.458 29.467 1.00 61.12 299 LYS A N 1
ATOM 2791 C CA . LYS C 3 293 ? 71.858 90.835 29.736 1.00 61.24 299 LYS A CA 1
ATOM 2792 C C . LYS C 3 293 ? 72.457 91.468 30.985 1.00 61.31 299 LYS A C 1
ATOM 2793 O O . LYS C 3 293 ? 72.012 92.529 31.423 1.00 61.32 299 LYS A O 1
ATOM 2799 N N . CYS C 3 307 ? 70.155 98.468 29.755 1.00 63.67 313 CYS A N 1
ATOM 2800 C CA . CYS C 3 307 ? 70.788 97.160 29.608 1.00 64.42 313 CYS A CA 1
ATOM 2801 C C . CYS C 3 307 ? 70.528 96.569 28.225 1.00 64.23 313 CYS A C 1
ATOM 2802 O O . CYS C 3 307 ? 69.490 96.826 27.616 1.00 64.49 313 CYS A O 1
ATOM 2805 N N . GLU C 3 308 ? 71.474 95.773 27.739 1.00 63.80 314 GLU A N 1
ATOM 2806 C CA . GLU C 3 308 ? 71.355 95.148 26.427 1.00 63.75 314 GLU A CA 1
ATOM 2807 C C . GLU C 3 308 ? 70.325 94.019 26.445 1.00 62.32 314 GLU A C 1
ATOM 2808 O O . GLU C 3 308 ? 70.313 93.192 27.356 1.00 62.44 314 GLU A O 1
ATOM 2814 N N . LEU C 3 309 ? 69.457 93.991 25.438 1.00 60.80 315 LEU A N 1
ATOM 2815 C CA . LEU C 3 309 ? 68.426 92.964 25.356 1.00 59.13 315 LEU A CA 1
ATOM 2816 C C . LEU C 3 309 ? 68.965 91.581 25.018 1.00 58.05 315 LEU A C 1
ATOM 2817 O O . LEU C 3 309 ? 69.865 91.436 24.191 1.00 56.76 315 LEU A O 1
ATOM 2822 N N . ASP C 3 310 ? 68.407 90.570 25.676 1.00 57.38 316 ASP A N 1
ATOM 2823 C CA . ASP C 3 310 ? 68.797 89.187 25.437 1.00 56.94 316 ASP A CA 1
ATOM 2824 C C . ASP C 3 310 ? 67.931 88.642 24.302 1.00 57.07 316 ASP A C 1
ATOM 2825 O O . ASP C 3 310 ? 66.731 88.420 24.481 1.00 57.29 316 ASP A O 1
ATOM 2830 N N . THR C 3 311 ? 68.540 88.433 23.139 1.00 56.61 317 THR A N 1
ATOM 2831 C CA . THR C 3 311 ? 67.813 87.934 21.979 1.00 56.83 317 THR A CA 1
ATOM 2832 C C . THR C 3 311 ? 67.758 86.406 21.943 1.00 56.57 317 THR A C 1
ATOM 2833 O O . THR C 3 311 ? 67.777 85.786 20.878 1.00 57.09 317 THR A O 1
ATOM 2837 N N . ARG C 3 312 ? 67.708 85.795 23.119 1.00 55.31 318 ARG A N 1
ATOM 2838 C CA . ARG C 3 312 ? 67.595 84.346 23.199 1.00 54.55 318 ARG A CA 1
ATOM 2839 C C . ARG C 3 312 ? 66.104 84.099 23.432 1.00 52.55 318 ARG A C 1
ATOM 2840 O O . ARG C 3 312 ? 65.432 84.903 24.084 1.00 50.67 318 ARG A O 1
ATOM 2848 N N . GLU C 3 313 ? 65.589 82.997 22.896 1.00 50.17 319 GLU A N 1
ATOM 2849 C CA . GLU C 3 313 ? 64.169 82.685 23.009 1.00 48.08 319 GLU A CA 1
ATOM 2850 C C . GLU C 3 313 ? 63.652 82.261 24.376 1.00 47.07 319 GLU A C 1
ATOM 2851 O O . GLU C 3 313 ? 62.461 82.396 24.650 1.00 44.88 319 GLU A O 1
ATOM 2853 N N . TYR C 3 314 ? 64.527 81.768 25.245 1.00 45.56 320 TYR A N 1
ATOM 2854 C CA . TYR C 3 314 ? 64.054 81.296 26.539 1.00 45.67 320 TYR A CA 1
ATOM 2855 C C . TYR C 3 314 ? 64.309 82.194 27.743 1.00 44.91 320 TYR A C 1
ATOM 2856 O O . TYR C 3 314 ? 65.180 83.057 27.723 1.00 44.13 320 TYR A O 1
ATOM 2865 N N . VAL C 3 315 ? 63.507 81.983 28.782 1.00 44.54 321 VAL A N 1
ATOM 2866 C CA . VAL C 3 315 ? 63.599 82.731 30.029 1.00 44.22 321 VAL A CA 1
ATOM 2867 C C . VAL C 3 315 ? 63.683 81.724 31.175 1.00 44.34 321 VAL A C 1
ATOM 2868 O O . VAL C 3 315 ? 62.805 80.873 31.332 1.00 43.61 321 VAL A O 1
ATOM 2872 N N . ALA C 3 316 ? 64.748 81.825 31.965 1.00 43.26 322 ALA A N 1
ATOM 2873 C CA . ALA C 3 316 ? 64.965 80.923 33.091 1.00 43.02 322 ALA A CA 1
ATOM 2874 C C . ALA C 3 316 ? 63.720 80.779 33.956 1.00 42.57 322 ALA A C 1
ATOM 2875 O O . ALA C 3 316 ? 63.195 81.764 34.472 1.00 42.52 322 ALA A O 1
ATOM 2877 N N . GLY C 3 317 ? 63.246 79.545 34.107 1.00 41.52 323 GLY A N 1
ATOM 2878 C CA . GLY C 3 317 ? 62.068 79.310 34.924 1.00 39.76 323 GLY A CA 1
ATOM 2879 C C . GLY C 3 317 ? 60.737 79.377 34.196 1.00 39.07 323 GLY A C 1
ATOM 2880 O O . GLY C 3 317 ? 59.715 78.986 34.758 1.00 40.38 323 GLY A O 1
ATOM 2881 N N . ALA C 3 318 ? 60.735 79.870 32.960 1.00 37.11 324 ALA A N 1
ATOM 2882 C CA . ALA C 3 318 ? 59.503 79.977 32.173 1.00 35.09 324 ALA A CA 1
ATOM 2883 C C . ALA C 3 318 ? 59.346 78.704 31.341 1.00 33.31 324 ALA A C 1
ATOM 2884 O O . ALA C 3 318 ? 59.938 78.571 30.265 1.00 33.28 324 ALA A O 1
ATOM 2886 N N . PRO C 3 319 ? 58.532 77.755 31.827 1.00 31.93 325 PRO A N 1
ATOM 2887 C CA . PRO C 3 319 ? 58.300 76.483 31.142 1.00 31.26 325 PRO A CA 1
ATOM 2888 C C . PRO C 3 319 ? 57.543 76.577 29.830 1.00 31.43 325 PRO A C 1
ATOM 2889 O O . PRO C 3 319 ? 56.770 77.512 29.606 1.00 29.13 325 PRO A O 1
ATOM 2893 N N . TYR C 3 320 ? 57.778 75.593 28.967 1.00 30.41 326 TYR A N 1
ATOM 2894 C CA . TYR C 3 320 ? 57.087 75.514 27.695 1.00 29.99 326 TYR A CA 1
ATOM 2895 C C . TYR C 3 320 ? 56.966 74.053 27.303 1.00 29.53 326 TYR A C 1
ATOM 2896 O O . TYR C 3 320 ? 57.611 73.181 27.895 1.00 27.72 326 TYR A O 1
ATOM 2905 N N . THR C 3 321 ? 56.129 73.790 26.305 1.00 28.49 327 THR A N 1
ATOM 2906 C CA . THR C 3 321 ? 55.926 72.436 25.830 1.00 28.31 327 THR A CA 1
ATOM 2907 C C . THR C 3 321 ? 56.580 72.239 24.480 1.00 28.69 327 THR A C 1
ATOM 2908 O O . THR C 3 321 ? 56.160 72.830 23.490 1.00 28.39 327 THR A O 1
ATOM 2912 N N . PRO C 3 322 ? 57.633 71.409 24.424 1.00 29.85 328 PRO A N 1
ATOM 2913 C CA . PRO C 3 322 ? 58.316 71.151 23.152 1.00 30.05 328 PRO A CA 1
ATOM 2914 C C . PRO C 3 322 ? 57.311 70.436 22.236 1.00 29.58 328 PRO A C 1
ATOM 2915 O O . PRO C 3 322 ? 56.606 69.540 22.680 1.00 30.93 328 PRO A O 1
ATOM 2919 N N . VAL C 3 323 ? 57.226 70.835 20.974 1.00 29.57 329 VAL A N 1
ATOM 2920 C CA . VAL C 3 323 ? 56.291 70.191 20.055 1.00 29.14 329 VAL A CA 1
ATOM 2921 C C . VAL C 3 323 ? 56.942 69.969 18.702 1.00 31.04 329 VAL A C 1
ATOM 2922 O O . VAL C 3 323 ? 57.966 70.586 18.382 1.00 30.17 329 VAL A O 1
ATOM 2926 N N . GLU C 3 324 ? 56.343 69.085 17.912 1.00 31.56 330 GLU A N 1
ATOM 2927 C CA . GLU C 3 324 ? 56.848 68.787 16.577 1.00 33.26 330 GLU A CA 1
ATOM 2928 C C . GLU C 3 324 ? 55.717 68.922 15.563 1.00 32.38 330 GLU A C 1
ATOM 2929 O O . GLU C 3 324 ? 54.550 68.684 15.879 1.00 30.99 330 GLU A O 1
ATOM 2935 N N . HIS C 3 325 ? 56.071 69.309 14.345 1.00 32.06 331 HIS A N 1
ATOM 2936 C CA . HIS C 3 325 ? 55.089 69.455 13.284 1.00 32.95 331 HIS A CA 1
ATOM 2937 C C . HIS C 3 325 ? 54.910 68.083 12.622 1.00 31.93 331 HIS A C 1
ATOM 2938 O O . HIS C 3 325 ? 55.887 67.452 12.223 1.00 31.31 331 HIS A O 1
ATOM 2945 N N . VAL C 3 326 ? 53.670 67.623 12.500 1.00 31.72 332 VAL A N 1
ATOM 2946 C CA . VAL C 3 326 ? 53.418 66.319 11.887 1.00 31.12 332 VAL A CA 1
ATOM 2947 C C . VAL C 3 326 ? 52.571 66.435 10.622 1.00 31.52 332 VAL A C 1
ATOM 2948 O O . VAL C 3 326 ? 51.512 67.051 10.630 1.00 31.19 332 VAL A O 1
ATOM 2952 N N . VAL C 3 327 ? 53.037 65.841 9.531 1.00 32.07 333 VAL A N 1
ATOM 2953 C CA . VAL C 3 327 ? 52.285 65.879 8.282 1.00 31.75 333 VAL A CA 1
ATOM 2954 C C . VAL C 3 327 ? 51.482 64.583 8.175 1.00 31.69 333 VAL A C 1
ATOM 2955 O O . VAL C 3 327 ? 51.954 63.519 8.575 1.00 32.04 333 VAL A O 1
ATOM 2959 N N . PHE C 3 328 ? 50.259 64.678 7.664 1.00 29.42 334 PHE A N 1
ATOM 2960 C CA . PHE C 3 328 ? 49.410 63.509 7.526 1.00 29.03 334 PHE A CA 1
ATOM 2961 C C . PHE C 3 328 ? 50.143 62.393 6.770 1.00 28.96 334 PHE A C 1
ATOM 2962 O O . PHE C 3 328 ? 50.669 62.618 5.681 1.00 28.82 334 PHE A O 1
ATOM 2970 N N . ASN C 3 329 ? 50.186 61.205 7.367 1.00 28.37 335 ASN A N 1
ATOM 2971 C CA . ASN C 3 329 ? 50.834 60.039 6.759 1.00 28.20 335 ASN A CA 1
ATOM 2972 C C . ASN C 3 329 ? 49.765 58.964 6.593 1.00 26.82 335 ASN A C 1
ATOM 2973 O O . ASN C 3 329 ? 49.322 58.364 7.571 1.00 25.36 335 ASN A O 1
ATOM 2978 N N . PRO C 3 330 ? 49.338 58.712 5.347 1.00 26.00 336 PRO A N 1
ATOM 2979 C CA . PRO C 3 330 ? 48.312 57.718 5.015 1.00 27.21 336 PRO A CA 1
ATOM 2980 C C . PRO C 3 330 ? 48.682 56.292 5.432 1.00 27.40 336 PRO A C 1
ATOM 2981 O O . PRO C 3 330 ? 47.808 55.453 5.582 1.00 28.67 336 PRO A O 1
ATOM 2985 N N . SER C 3 331 ? 49.970 56.009 5.609 1.00 27.62 337 SER A N 1
ATOM 2986 C CA . SER C 3 331 ? 50.373 54.665 6.043 1.00 28.27 337 SER A CA 1
ATOM 2987 C C . SER C 3 331 ? 50.213 54.538 7.555 1.00 28.32 337 SER A C 1
ATOM 2988 O O . SER C 3 331 ? 50.341 53.454 8.104 1.00 28.20 337 SER A O 1
ATOM 2991 N N . SER C 3 332 ? 49.931 55.649 8.230 1.00 27.13 338 SER A N 1
ATOM 2992 C CA . SER C 3 332 ? 49.750 55.605 9.672 1.00 27.41 338 SER A CA 1
ATOM 2993 C C . SER C 3 332 ? 48.288 55.426 10.045 1.00 28.61 338 SER A C 1
ATOM 2994 O O . SER C 3 332 ? 47.464 56.323 9.841 1.00 27.11 338 SER A O 1
ATOM 2997 N N . ARG C 3 333 ? 47.971 54.271 10.616 1.00 29.84 339 ARG A N 1
ATOM 2998 C CA . ARG C 3 333 ? 46.607 53.976 11.003 1.00 31.73 339 ARG A CA 1
ATOM 2999 C C . ARG C 3 333 ? 46.149 54.834 12.178 1.00 31.49 339 ARG A C 1
ATOM 3000 O O . ARG C 3 333 ? 44.947 54.957 12.436 1.00 31.06 339 ARG A O 1
ATOM 3008 N N . ASP C 3 334 ? 47.105 55.440 12.872 1.00 31.10 340 ASP A N 1
ATOM 3009 C CA . ASP C 3 334 ? 46.785 56.329 13.978 1.00 33.08 340 ASP A CA 1
ATOM 3010 C C . ASP C 3 334 ? 46.395 57.702 13.396 1.00 32.38 340 ASP A C 1
ATOM 3011 O O . ASP C 3 334 ? 45.466 58.348 13.886 1.00 33.50 340 ASP A O 1
ATOM 3016 N N . HIS C 3 335 ? 47.105 58.148 12.358 1.00 28.93 341 HIS A N 1
ATOM 3017 C CA . HIS C 3 335 ? 46.775 59.425 11.716 1.00 27.95 341 HIS A CA 1
ATOM 3018 C C . HIS C 3 335 ? 45.369 59.311 11.151 1.00 27.20 341 HIS A C 1
ATOM 3019 O O . HIS C 3 335 ? 44.533 60.201 11.319 1.00 27.10 341 HIS A O 1
ATOM 3026 N N . ILE C 3 336 ? 45.129 58.196 10.472 1.00 26.76 342 ILE A N 1
ATOM 3027 C CA . ILE C 3 336 ? 43.843 57.910 9.866 1.00 27.18 342 ILE A CA 1
ATOM 3028 C C . ILE C 3 336 ? 42.728 57.966 10.903 1.00 29.16 342 ILE A C 1
ATOM 3029 O O . ILE C 3 336 ? 41.699 58.611 10.698 1.00 28.82 342 ILE A O 1
ATOM 3034 N N . GLN C 3 337 ? 42.935 57.282 12.019 1.00 30.24 343 GLN A N 1
ATOM 3035 C CA . GLN C 3 337 ? 41.945 57.254 13.075 1.00 32.26 343 GLN A CA 1
ATOM 3036 C C . GLN C 3 337 ? 41.726 58.663 13.636 1.00 33.06 343 GLN A C 1
ATOM 3037 O O . GLN C 3 337 ? 40.593 59.078 13.872 1.00 32.65 343 GLN A O 1
ATOM 3043 N N . LYS C 3 338 ? 42.812 59.398 13.839 1.00 32.70 344 LYS A N 1
ATOM 3044 C CA . LYS C 3 338 ? 42.710 60.751 14.364 1.00 34.33 344 LYS A CA 1
ATOM 3045 C C . LYS C 3 338 ? 41.885 61.672 13.469 1.00 34.53 344 LYS A C 1
ATOM 3046 O O . LYS C 3 338 ? 40.998 62.383 13.946 1.00 33.96 344 LYS A O 1
ATOM 3052 N N . LYS C 3 339 ? 42.169 61.657 12.172 1.00 32.74 345 LYS A N 1
ATOM 3053 C CA . LYS C 3 339 ? 41.446 62.519 11.246 1.00 32.01 345 LYS A CA 1
ATOM 3054 C C . LYS C 3 339 ? 39.988 62.125 11.018 1.00 32.70 345 LYS A C 1
ATOM 3055 O O . LYS C 3 339 ? 39.118 62.994 10.917 1.00 31.47 345 LYS A O 1
ATOM 3061 N N . LEU C 3 340 ? 39.709 60.826 10.948 1.00 31.82 346 LEU A N 1
ATOM 3062 C CA . LEU C 3 340 ? 38.340 60.375 10.737 1.00 32.76 346 LEU A CA 1
ATOM 3063 C C . LEU C 3 340 ? 37.442 60.631 11.952 1.00 34.52 346 LEU A C 1
ATOM 3064 O O . LEU C 3 340 ? 36.257 60.936 11.797 1.00 34.26 346 LEU A O 1
ATOM 3069 N N . GLN C 3 341 ? 37.980 60.506 13.159 1.00 33.05 347 GLN A N 1
ATOM 3070 C CA . GLN C 3 341 ? 37.140 60.763 14.317 1.00 35.99 347 GLN A CA 1
ATOM 3071 C C . GLN C 3 341 ? 36.808 62.244 14.348 1.00 36.86 347 GLN A C 1
ATOM 3072 O O . GLN C 3 341 ? 35.674 62.622 14.633 1.00 37.27 347 GLN A O 1
ATOM 3078 N N . GLU C 3 342 ? 37.791 63.082 14.024 1.00 38.01 348 GLU A N 1
ATOM 3079 C CA . GLU C 3 342 ? 37.565 64.521 14.002 1.00 39.50 348 GLU A CA 1
ATOM 3080 C C . GLU C 3 342 ? 36.515 64.849 12.956 1.00 39.26 348 GLU A C 1
ATOM 3081 O O . GLU C 3 342 ? 35.858 65.880 13.036 1.00 41.55 348 GLU A O 1
ATOM 3087 N N . ALA C 3 343 ? 36.350 63.967 11.976 1.00 38.07 349 ALA A N 1
ATOM 3088 C CA . ALA C 3 343 ? 35.350 64.177 10.932 1.00 36.69 349 ALA A CA 1
ATOM 3089 C C . ALA C 3 343 ? 34.014 63.569 11.353 1.00 36.42 349 ALA A C 1
ATOM 3090 O O . ALA C 3 343 ? 33.061 63.547 10.576 1.00 37.40 349 ALA A O 1
ATOM 3092 N N . GLY C 3 344 ? 33.950 63.057 12.578 1.00 37.86 350 GLY A N 1
ATOM 3093 C CA . GLY C 3 344 ? 32.700 62.492 13.068 1.00 38.82 350 GLY A CA 1
ATOM 3094 C C . GLY C 3 344 ? 32.548 60.978 13.081 1.00 39.71 350 GLY A C 1
ATOM 3095 O O . GLY C 3 344 ? 31.448 60.471 13.305 1.00 39.19 350 GLY A O 1
ATOM 3096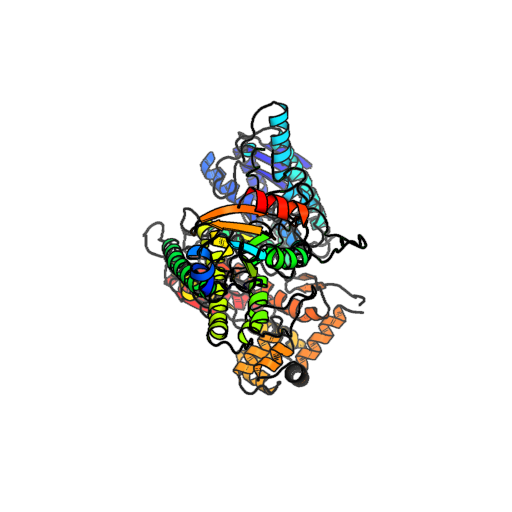 N N . TRP C 3 345 ? 33.630 60.246 12.845 1.00 39.26 351 TRP A N 1
ATOM 3097 C CA . TRP C 3 345 ? 33.552 58.789 12.853 1.00 39.55 351 TRP A CA 1
ATOM 3098 C C . TRP C 3 345 ? 33.565 58.220 14.268 1.00 40.24 351 TRP A C 1
ATOM 3099 O O . TRP C 3 345 ? 34.390 58.602 15.102 1.00 40.50 351 TRP A O 1
ATOM 3110 N N . VAL C 3 346 ? 32.641 57.304 14.532 1.00 41.04 352 VAL A N 1
ATOM 3111 C CA . VAL C 3 346 ? 32.553 56.661 15.836 1.00 42.32 352 VAL A CA 1
ATOM 3112 C C . VAL C 3 346 ? 32.941 55.193 15.658 1.00 42.81 352 VAL A C 1
ATOM 3113 O O . VAL C 3 346 ? 32.189 54.408 15.065 1.00 43.13 352 VAL A O 1
ATOM 3117 N N . PRO C 3 347 ? 34.132 54.809 16.156 1.00 42.73 353 PRO A N 1
ATOM 3118 C CA . PRO C 3 347 ? 34.644 53.437 16.060 1.00 43.74 353 PRO A CA 1
ATOM 3119 C C . PRO C 3 347 ? 33.779 52.453 16.829 1.00 44.71 353 PRO A C 1
ATOM 3120 O O . PRO C 3 347 ? 33.286 52.766 17.905 1.00 44.05 353 PRO A O 1
ATOM 3124 N N . THR C 3 348 ? 33.608 51.260 16.276 1.00 47.76 354 THR A N 1
ATOM 3125 C CA . THR C 3 348 ? 32.824 50.226 16.933 1.00 50.87 354 THR A CA 1
ATOM 3126 C C . THR C 3 348 ? 33.707 49.013 17.236 1.00 52.09 354 THR A C 1
ATOM 3127 O O . THR C 3 348 ? 33.455 48.273 18.190 1.00 53.22 354 THR A O 1
ATOM 3131 N N . LYS C 3 349 ? 34.748 48.818 16.428 1.00 52.86 355 LYS A N 1
ATOM 3132 C CA . LYS C 3 349 ? 35.670 47.702 16.628 1.00 52.60 355 LYS A CA 1
ATOM 3133 C C . LYS C 3 349 ? 36.993 48.194 17.192 1.00 52.34 355 LYS A C 1
ATOM 3134 O O . LYS C 3 349 ? 37.640 49.065 16.609 1.00 52.60 355 LYS A O 1
ATOM 3140 N N . TYR C 3 350 ? 37.390 47.638 18.330 1.00 51.74 356 TYR A N 1
ATOM 3141 C CA . TYR C 3 350 ? 38.642 48.017 18.967 1.00 51.98 356 TYR A CA 1
ATOM 3142 C C . TYR C 3 350 ? 39.583 46.826 19.099 1.00 52.99 356 TYR A C 1
ATOM 3143 O O . TYR C 3 350 ? 39.170 45.676 18.950 1.00 52.02 356 TYR A O 1
ATOM 3152 N N . THR C 3 351 ? 40.853 47.113 19.373 1.00 54.09 357 THR A N 1
ATOM 3153 C CA . THR C 3 351 ? 41.856 46.068 19.540 1.00 55.44 357 THR A CA 1
ATOM 3154 C C . THR C 3 351 ? 42.111 45.856 21.029 1.00 56.09 357 THR A C 1
ATOM 3155 O O . THR C 3 351 ? 41.717 46.683 21.854 1.00 55.73 357 THR A O 1
ATOM 3159 N N . ASP C 3 352 ? 42.770 44.751 21.365 1.00 56.48 358 ASP A N 1
ATOM 3160 C CA . ASP C 3 352 ? 43.078 44.432 22.753 1.00 57.14 358 ASP A CA 1
ATOM 3161 C C . ASP C 3 352 ? 43.749 45.609 23.450 1.00 57.30 358 ASP A C 1
ATOM 3162 O O . ASP C 3 352 ? 43.410 45.941 24.586 1.00 58.43 358 ASP A O 1
ATOM 3164 N N . LYS C 3 353 ? 44.698 46.242 22.768 1.00 56.85 359 LYS A N 1
ATOM 3165 C CA . LYS C 3 353 ? 45.407 47.386 23.333 1.00 55.74 359 LYS A CA 1
ATOM 3166 C C . LYS C 3 353 ? 44.484 48.599 23.420 1.00 55.16 359 LYS A C 1
ATOM 3167 O O . LYS C 3 353 ? 44.891 49.678 23.858 1.00 55.08 359 LYS A O 1
ATOM 3169 N N . GLY C 3 354 ? 43.241 48.419 22.987 1.00 54.07 360 GLY A N 1
ATOM 3170 C CA . GLY C 3 354 ? 42.273 49.500 23.045 1.00 53.45 360 GLY A CA 1
ATOM 3171 C C . GLY C 3 354 ? 42.276 50.445 21.859 1.00 52.23 360 GLY A C 1
ATOM 3172 O O . GLY C 3 354 ? 41.536 51.432 21.848 1.00 52.94 360 GLY A O 1
ATOM 3173 N N . ALA C 3 355 ? 43.104 50.157 20.860 1.00 50.00 361 ALA A N 1
ATOM 3174 C CA . ALA C 3 355 ? 43.167 51.009 19.681 1.00 46.78 361 ALA A CA 1
ATOM 3175 C C . ALA C 3 355 ? 42.024 50.666 18.741 1.00 44.38 361 ALA A C 1
ATOM 3176 O O . ALA C 3 355 ? 41.599 49.513 18.659 1.00 43.48 361 ALA A O 1
ATOM 3178 N N . PRO C 3 356 ? 41.492 51.672 18.035 1.00 42.38 362 PRO A N 1
ATOM 3179 C CA . PRO C 3 356 ? 40.391 51.446 17.094 1.00 39.60 362 PRO A CA 1
ATOM 3180 C C . PRO C 3 356 ? 40.936 50.645 15.915 1.00 37.80 362 PRO A C 1
ATOM 3181 O O . PRO C 3 356 ? 42.052 50.893 15.469 1.00 36.82 362 PRO A O 1
ATOM 3185 N N . VAL C 3 357 ? 40.169 49.684 15.414 1.00 35.62 363 VAL A N 1
ATOM 3186 C CA . VAL C 3 357 ? 40.625 48.909 14.272 1.00 35.48 363 VAL A CA 1
ATOM 3187 C C . VAL C 3 357 ? 40.527 49.782 13.032 1.00 34.93 363 VAL A C 1
ATOM 3188 O O . VAL C 3 357 ? 39.496 50.405 12.777 1.00 33.49 363 VAL A O 1
ATOM 3192 N N . VAL C 3 358 ? 41.609 49.838 12.267 1.00 34.54 364 VAL A N 1
ATOM 3193 C CA . VAL C 3 358 ? 41.612 50.630 11.051 1.00 36.55 364 VAL A CA 1
ATOM 3194 C C . VAL C 3 358 ? 42.102 49.776 9.894 1.00 36.67 364 VAL A C 1
ATOM 3195 O O . VAL C 3 358 ? 43.237 49.897 9.460 1.00 38.67 364 VAL A O 1
ATOM 3199 N N . ASP C 3 359 ? 41.255 48.881 9.416 1.00 37.93 365 ASP A N 1
ATOM 3200 C CA . ASP C 3 359 ? 41.641 48.043 8.298 1.00 38.36 365 ASP A CA 1
ATOM 3201 C C . ASP C 3 359 ? 40.682 48.302 7.150 1.00 39.03 365 ASP A C 1
ATOM 3202 O O . ASP C 3 359 ? 39.690 49.015 7.317 1.00 36.75 365 ASP A O 1
ATOM 3207 N N . ASP C 3 360 ? 40.977 47.726 5.989 1.00 39.71 366 ASP A N 1
ATOM 3208 C CA . ASP C 3 360 ? 40.157 47.932 4.800 1.00 41.91 366 ASP A CA 1
ATOM 3209 C C . ASP C 3 360 ? 38.653 47.674 4.951 1.00 41.50 366 ASP A C 1
ATOM 3210 O O . ASP C 3 360 ? 37.848 48.401 4.366 1.00 41.36 366 ASP A O 1
ATOM 3215 N N . GLU C 3 361 ? 38.264 46.648 5.707 1.00 40.39 367 GLU A N 1
ATOM 3216 C CA . GLU C 3 361 ? 36.837 46.365 5.869 1.00 40.69 367 GLU A CA 1
ATOM 3217 C C . GLU C 3 361 ? 36.176 47.483 6.669 1.00 38.33 367 GLU A C 1
ATOM 3218 O O . GLU C 3 361 ? 35.129 47.991 6.286 1.00 38.28 367 GLU A O 1
ATOM 3224 N N . VAL C 3 362 ? 36.791 47.860 7.782 1.00 37.26 368 VAL A N 1
ATOM 3225 C CA . VAL C 3 362 ? 36.269 48.943 8.598 1.00 36.46 368 VAL A CA 1
ATOM 3226 C C . VAL C 3 362 ? 36.198 50.227 7.754 1.00 36.39 368 VAL A C 1
ATOM 3227 O O . VAL C 3 362 ? 35.148 50.860 7.671 1.00 34.56 368 VAL A O 1
ATOM 3231 N N . LEU C 3 363 ? 37.305 50.591 7.111 1.00 35.81 369 LEU A N 1
ATOM 3232 C CA . LEU C 3 363 ? 37.346 51.797 6.281 1.00 37.28 369 LEU A CA 1
ATOM 3233 C C . LEU C 3 363 ? 36.253 51.797 5.223 1.00 38.26 369 LEU A C 1
ATOM 3234 O O . LEU C 3 363 ? 35.677 52.839 4.920 1.00 38.13 369 LEU A O 1
ATOM 3239 N N . GLU C 3 364 ? 35.961 50.630 4.666 1.00 39.37 370 GLU A N 1
ATOM 3240 C CA . GLU C 3 364 ? 34.921 50.541 3.654 1.00 42.36 370 GLU A CA 1
ATOM 3241 C C . GLU C 3 364 ? 33.590 50.970 4.271 1.00 42.16 370 GLU A C 1
ATOM 3242 O O . GLU C 3 364 ? 32.744 51.558 3.596 1.00 42.52 370 GLU A O 1
ATOM 3248 N N . GLY C 3 365 ? 33.417 50.688 5.559 1.00 41.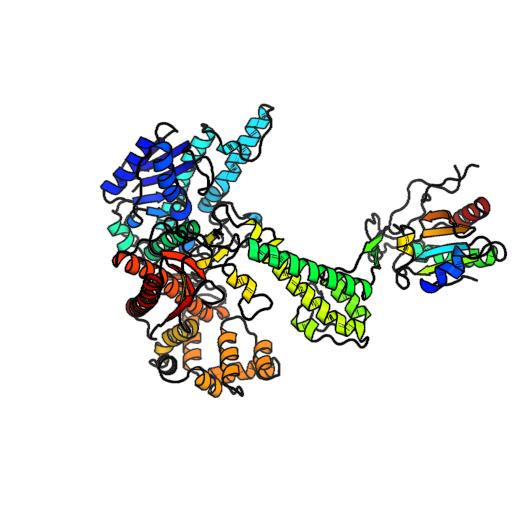38 371 GLY A N 1
ATOM 3249 C CA . GLY C 3 365 ? 32.172 51.036 6.226 1.00 41.23 371 GLY A CA 1
ATOM 3250 C C . GLY C 3 365 ? 32.066 52.411 6.871 1.00 40.72 371 GLY A C 1
ATOM 3251 O O . GLY C 3 365 ? 30.990 52.784 7.335 1.00 39.86 371 GLY A O 1
ATOM 3252 N N . VAL C 3 366 ? 33.157 53.171 6.906 1.00 39.15 372 VAL A N 1
ATOM 3253 C CA . VAL C 3 366 ? 33.116 54.492 7.527 1.00 38.94 372 VAL A CA 1
ATOM 3254 C C . VAL C 3 366 ? 32.276 55.516 6.762 1.00 40.15 372 VAL A C 1
ATOM 3255 O O . VAL C 3 366 ? 32.379 55.657 5.543 1.00 39.20 372 VAL A O 1
ATOM 3259 N N . ARG C 3 367 ? 31.428 56.224 7.496 1.00 40.55 373 ARG A N 1
ATOM 3260 C CA . ARG C 3 367 ? 30.589 57.252 6.899 1.00 41.69 373 ARG A CA 1
ATOM 3261 C C . ARG C 3 367 ? 30.745 58.550 7.688 1.00 41.47 373 ARG A C 1
ATOM 3262 O O . ARG C 3 367 ? 30.528 58.572 8.897 1.00 41.93 373 ARG A O 1
ATOM 3270 N N . VAL C 3 368 ? 31.164 59.610 7.004 1.00 41.59 374 VAL A N 1
ATOM 3271 C CA . VAL C 3 368 ? 31.307 60.933 7.608 1.00 42.63 374 VAL A CA 1
ATOM 3272 C C . VAL C 3 368 ? 30.568 61.867 6.655 1.00 42.99 374 VAL A C 1
ATOM 3273 O O . VAL C 3 368 ? 30.557 61.627 5.448 1.00 41.94 374 VAL A O 1
ATOM 3277 N N . ASP C 3 369 ? 29.948 62.925 7.165 1.00 45.11 375 ASP A N 1
ATOM 3278 C CA . ASP C 3 369 ? 29.185 63.788 6.269 1.00 47.16 375 ASP A CA 1
ATOM 3279 C C . ASP C 3 369 ? 29.946 64.772 5.387 1.00 46.08 375 ASP A C 1
ATOM 3280 O O . ASP C 3 369 ? 29.380 65.291 4.428 1.00 47.26 375 ASP A O 1
ATOM 3285 N N . ASP C 3 370 ? 31.214 65.036 5.680 1.00 44.90 376 ASP A N 1
ATOM 3286 C CA . ASP C 3 370 ? 31.980 65.942 4.821 1.00 44.09 376 ASP A CA 1
ATOM 3287 C C . ASP C 3 370 ? 32.286 65.144 3.548 1.00 42.30 376 ASP A C 1
ATOM 3288 O O . ASP C 3 370 ? 33.036 64.170 3.584 1.00 41.46 376 ASP A O 1
ATOM 3293 N N . PRO C 3 371 ? 31.709 65.554 2.406 1.00 40.41 377 PRO A N 1
ATOM 3294 C CA . PRO C 3 371 ? 31.896 64.891 1.109 1.00 38.05 377 PRO A CA 1
ATOM 3295 C C . PRO C 3 371 ? 33.347 64.613 0.721 1.00 36.00 377 PRO A C 1
ATOM 3296 O O . PRO C 3 371 ? 33.692 63.488 0.342 1.00 35.25 377 PRO A O 1
ATOM 3300 N N . GLU C 3 372 ? 34.192 65.635 0.812 1.00 33.08 378 GLU A N 1
ATOM 3301 C CA . GLU C 3 372 ? 35.594 65.480 0.450 1.00 32.45 378 GLU A CA 1
ATOM 3302 C C . GLU C 3 372 ? 36.339 64.488 1.340 1.00 30.77 378 GLU A C 1
ATOM 3303 O O . GLU C 3 372 ? 37.187 63.742 0.853 1.00 27.42 378 GLU A O 1
ATOM 3309 N N . LYS C 3 373 ? 36.022 64.474 2.634 1.00 30.59 379 LYS A N 1
ATOM 3310 C CA . LYS C 3 373 ? 36.680 63.548 3.559 1.00 31.19 379 LYS A CA 1
ATOM 3311 C C . LYS C 3 373 ? 36.154 62.134 3.373 1.00 31.47 379 LYS A C 1
ATOM 3312 O O . LYS C 3 373 ? 36.870 61.159 3.616 1.00 31.94 379 LYS A O 1
ATOM 3318 N N . GLN C 3 374 ? 34.904 62.021 2.935 1.00 30.29 380 GLN A N 1
ATOM 3319 C CA . GLN C 3 374 ? 34.317 60.715 2.690 1.00 30.20 380 GLN A CA 1
ATOM 3320 C C . GLN C 3 374 ? 35.035 60.123 1.477 1.00 30.03 380 GLN A C 1
ATOM 3321 O O . GLN C 3 374 ? 35.432 58.961 1.484 1.00 28.58 380 GLN A O 1
ATOM 3327 N N . ALA C 3 375 ? 35.218 60.942 0.444 1.00 28.59 381 ALA A N 1
ATOM 3328 C CA . ALA C 3 375 ? 35.893 60.506 -0.771 1.00 28.95 381 ALA A CA 1
ATOM 3329 C C . ALA C 3 375 ? 37.370 60.202 -0.521 1.00 28.53 381 ALA A C 1
ATOM 3330 O O . ALA C 3 375 ? 37.946 59.346 -1.185 1.00 30.19 381 ALA A O 1
ATOM 3332 N N . ALA C 3 376 ? 37.973 60.901 0.437 1.00 27.67 382 ALA A N 1
ATOM 3333 C CA . ALA C 3 376 ? 39.384 60.707 0.775 1.00 28.53 382 ALA A CA 1
ATOM 3334 C C . ALA C 3 376 ? 39.653 59.338 1.397 1.00 27.77 382 ALA A C 1
ATOM 3335 O O . ALA C 3 376 ? 40.792 58.904 1.463 1.00 27.63 382 ALA A O 1
ATOM 3337 N N . ILE C 3 377 ? 38.605 58.668 1.862 1.00 29.39 383 ILE A N 1
ATOM 3338 C CA . ILE C 3 377 ? 38.752 57.346 2.458 1.00 30.29 383 ILE A CA 1
ATOM 3339 C C . ILE C 3 377 ? 39.117 56.354 1.355 1.00 31.19 383 ILE A C 1
ATOM 3340 O O . ILE C 3 377 ? 39.936 55.458 1.560 1.00 30.65 383 ILE A O 1
ATOM 3345 N N . ASP C 3 378 ? 38.528 56.534 0.175 1.00 31.38 384 ASP A N 1
ATOM 3346 C CA . ASP C 3 378 ? 38.849 55.674 -0.961 1.00 32.03 384 ASP A CA 1
ATOM 3347 C C . ASP C 3 378 ? 40.288 55.926 -1.394 1.00 30.03 384 ASP A C 1
ATOM 3348 O O . ASP C 3 378 ? 40.982 55.009 -1.842 1.00 28.92 384 ASP A O 1
ATOM 3353 N N . LEU C 3 379 ? 40.742 57.169 -1.258 1.00 27.19 385 LEU A N 1
ATOM 3354 C CA . LEU C 3 379 ? 42.110 57.507 -1.649 1.00 25.92 385 LEU A CA 1
ATOM 3355 C C . LEU C 3 379 ? 43.102 56.855 -0.688 1.00 24.44 385 LEU A C 1
ATOM 3356 O O . LEU C 3 379 ? 44.206 56.453 -1.076 1.00 23.64 385 LEU A O 1
ATOM 3361 N N . ILE C 3 380 ? 42.697 56.777 0.572 1.00 21.52 386 ILE A N 1
ATOM 3362 C CA . ILE C 3 380 ? 43.511 56.186 1.615 1.00 23.78 386 ILE A CA 1
ATOM 3363 C C . ILE C 3 380 ? 43.637 54.683 1.415 1.00 24.07 386 ILE A C 1
ATOM 3364 O O . ILE C 3 380 ? 44.713 54.110 1.605 1.00 23.22 386 ILE A O 1
ATOM 3369 N N . LYS C 3 381 ? 42.534 54.044 1.044 1.00 25.32 387 LYS A N 1
ATOM 3370 C CA . LYS C 3 381 ? 42.555 52.605 0.822 1.00 28.03 387 LYS A CA 1
ATOM 3371 C C . LYS C 3 381 ? 43.410 52.285 -0.400 1.00 28.47 387 LYS A C 1
ATOM 3372 O O . LYS C 3 381 ? 44.148 51.290 -0.408 1.00 27.77 387 LYS A O 1
ATOM 3378 N N . GLU C 3 382 ? 43.308 53.123 -1.432 1.00 26.70 388 GLU A N 1
ATOM 3379 C CA . GLU C 3 382 ? 44.106 52.922 -2.633 1.00 27.35 388 GLU A CA 1
ATOM 3380 C C . GLU C 3 382 ? 45.573 53.140 -2.300 1.00 27.25 388 GLU A C 1
ATOM 3381 O O . GLU C 3 382 ? 46.442 52.449 -2.818 1.00 27.89 388 GLU A O 1
ATOM 3387 N N . TYR C 3 383 ? 45.847 54.111 -1.438 1.00 25.07 389 TYR A N 1
ATOM 3388 C CA . TYR C 3 383 ? 47.216 54.412 -1.048 1.00 23.72 389 TYR A CA 1
ATOM 3389 C C . TYR C 3 383 ? 47.851 53.247 -0.279 1.00 24.46 389 TYR A C 1
ATOM 3390 O O . TYR C 3 383 ? 49.013 52.896 -0.505 1.00 23.86 389 TYR A O 1
ATOM 3399 N N . LEU C 3 384 ? 47.090 52.650 0.629 1.00 23.06 390 LEU A N 1
ATOM 3400 C CA . LEU C 3 384 ? 47.602 51.539 1.423 1.00 24.07 390 LEU A CA 1
ATOM 3401 C C . LEU C 3 384 ? 47.973 50.375 0.499 1.00 24.66 390 LEU A C 1
ATOM 3402 O O . LEU C 3 384 ? 49.037 49.769 0.657 1.00 25.23 390 LEU A O 1
ATOM 3407 N N . MET C 3 385 ? 47.111 50.101 -0.476 1.00 24.26 391 MET A N 1
ATOM 3408 C CA . MET C 3 385 ? 47.318 49.033 -1.453 1.00 26.81 391 MET A CA 1
ATOM 3409 C C . MET C 3 385 ? 48.544 49.300 -2.347 1.00 27.46 391 MET A C 1
ATOM 3410 O O . MET C 3 385 ? 49.340 48.393 -2.603 1.00 26.92 391 MET A O 1
ATOM 3415 N N . ILE C 3 386 ? 48.687 50.543 -2.817 1.00 24.86 392 ILE A N 1
ATOM 3416 C CA . ILE C 3 386 ? 49.820 50.943 -3.652 1.00 24.43 392 ILE A CA 1
ATOM 3417 C C . ILE C 3 386 ? 51.126 50.733 -2.876 1.00 24.23 392 ILE A C 1
ATOM 3418 O O . ILE C 3 386 ? 52.112 50.238 -3.420 1.00 22.36 392 ILE A O 1
ATOM 3423 N N . GLN C 3 387 ? 51.133 51.139 -1.608 1.00 24.61 393 GLN A N 1
ATOM 3424 C CA . GLN C 3 387 ? 52.318 50.996 -0.767 1.00 24.74 393 GLN A CA 1
ATOM 3425 C C . GLN C 3 387 ? 52.653 49.515 -0.577 1.00 24.02 393 GLN A C 1
ATOM 3426 O O . GLN C 3 387 ? 53.820 49.125 -0.605 1.00 24.09 393 GLN A O 1
ATOM 3432 N N . LYS C 3 388 ? 51.624 48.705 -0.383 1.00 23.64 394 LYS A N 1
ATOM 3433 C CA . LYS C 3 388 ? 51.792 47.261 -0.225 1.00 25.10 394 LYS A CA 1
ATOM 3434 C C . LYS C 3 388 ? 52.564 46.718 -1.434 1.00 24.37 394 LYS A C 1
ATOM 3435 O O . LYS C 3 388 ? 53.547 45.981 -1.289 1.00 22.92 394 LYS A O 1
ATOM 3441 N N . ARG C 3 389 ? 52.110 47.095 -2.630 1.00 20.91 395 ARG A N 1
ATOM 3442 C CA . ARG C 3 389 ? 52.754 46.638 -3.856 1.00 19.70 395 ARG A CA 1
ATOM 3443 C C . ARG C 3 389 ? 54.170 47.160 -3.988 1.00 18.97 395 ARG A C 1
ATOM 3444 O O . ARG C 3 389 ? 55.067 46.433 -4.415 1.00 19.44 395 ARG A O 1
ATOM 3452 N N . ILE C 3 390 ? 54.377 48.422 -3.636 1.00 19.37 396 ILE A N 1
ATOM 3453 C CA . ILE C 3 390 ? 55.705 49.015 -3.729 1.00 19.26 396 ILE A CA 1
ATOM 3454 C C . ILE C 3 390 ? 56.661 48.360 -2.737 1.00 18.46 396 ILE A C 1
ATOM 3455 O O . ILE C 3 390 ? 57.828 48.102 -3.050 1.00 18.24 396 ILE A O 1
ATOM 3460 N N . GLY C 3 391 ? 56.166 48.105 -1.532 1.00 18.55 397 GLY A N 1
ATOM 3461 C CA . GLY C 3 391 ? 57.009 47.483 -0.524 1.00 19.89 397 GLY A CA 1
ATOM 3462 C C . GLY C 3 391 ? 57.444 46.085 -0.942 1.00 20.24 397 GLY A C 1
ATOM 3463 O O . GLY C 3 391 ? 58.588 45.706 -0.758 1.00 21.09 397 GLY A O 1
ATOM 3464 N N . GLN C 3 392 ? 56.529 45.321 -1.523 1.00 20.11 398 GLN A N 1
ATOM 3465 C CA . GLN C 3 392 ? 56.843 43.961 -1.929 1.00 22.03 398 GLN A CA 1
ATOM 3466 C C . GLN C 3 392 ? 57.739 43.858 -3.161 1.00 20.48 398 GLN A C 1
ATOM 3467 O O . GLN C 3 392 ? 58.667 43.051 -3.200 1.00 19.52 398 GLN A O 1
ATOM 3473 N N . SER C 3 393 ? 57.481 44.688 -4.162 1.00 21.81 399 SER A N 1
ATOM 3474 C CA . SER C 3 393 ? 58.262 44.628 -5.387 1.00 21.88 399 SER A CA 1
ATOM 3475 C C . SER C 3 393 ? 59.559 45.430 -5.405 1.00 22.85 399 SER A C 1
ATOM 3476 O O . SER C 3 393 ? 60.542 45.018 -6.040 1.00 22.64 399 SER A O 1
ATOM 3479 N N . ALA C 3 394 ? 59.579 46.557 -4.694 1.00 22.73 400 ALA A N 1
ATOM 3480 C CA . ALA C 3 394 ? 60.734 47.438 -4.754 1.00 23.13 400 ALA A CA 1
ATOM 3481 C C . ALA C 3 394 ? 61.384 48.020 -3.500 1.00 24.50 400 ALA A C 1
ATOM 3482 O O . ALA C 3 394 ? 62.610 48.055 -3.418 1.00 24.80 400 ALA A O 1
ATOM 3484 N N . GLU C 3 395 ? 60.594 48.496 -2.538 1.00 23.88 401 GLU A N 1
ATOM 3485 C CA . GLU C 3 395 ? 61.185 49.139 -1.362 1.00 25.23 401 GLU A CA 1
ATOM 3486 C C . GLU C 3 395 ? 61.415 48.338 -0.091 1.00 25.98 401 GLU A C 1
ATOM 3487 O O . GLU C 3 395 ? 62.271 48.703 0.709 1.00 28.08 401 GLU A O 1
ATOM 3493 N N . GLY C 3 396 ? 60.671 47.256 0.110 1.00 26.08 402 GLY A N 1
ATOM 3494 C CA . GLY C 3 396 ? 60.859 46.476 1.321 1.00 24.96 402 GLY A CA 1
ATOM 3495 C C . GLY C 3 396 ? 62.235 45.843 1.388 1.00 23.67 402 GLY A C 1
ATOM 3496 O O . GLY C 3 396 ? 62.899 45.715 0.375 1.00 23.65 402 GLY A O 1
ATOM 3497 N N . ASP C 3 397 ? 62.665 45.460 2.587 1.00 23.01 403 ASP A N 1
ATOM 3498 C CA . ASP C 3 397 ? 63.959 44.812 2.782 1.00 21.21 403 ASP A CA 1
ATOM 3499 C C . ASP C 3 397 ? 64.054 43.535 1.950 1.00 21.09 403 ASP A C 1
ATOM 3500 O O . ASP C 3 397 ? 65.141 43.136 1.518 1.00 20.60 403 ASP A O 1
ATOM 3502 N N . LYS C 3 398 ? 62.907 42.902 1.725 1.00 18.88 404 LYS A N 1
ATOM 3503 C CA . LYS C 3 398 ? 62.851 41.669 0.957 1.00 21.37 404 LYS A CA 1
ATOM 3504 C C . LYS C 3 398 ? 62.209 41.872 -0.421 1.00 19.13 404 LYS A C 1
ATOM 3505 O O . LYS C 3 398 ? 61.657 40.938 -0.977 1.00 19.01 404 LYS A O 1
ATOM 3511 N N . ALA C 3 399 ? 62.293 43.084 -0.968 1.00 19.55 405 ALA A N 1
ATOM 3512 C CA . ALA C 3 399 ? 61.695 43.372 -2.274 1.00 20.12 405 ALA A CA 1
ATOM 3513 C C . ALA C 3 399 ? 62.316 42.558 -3.401 1.00 18.94 405 ALA A C 1
ATOM 3514 O O . ALA C 3 399 ? 63.505 42.242 -3.378 1.00 19.49 405 ALA A O 1
ATOM 3516 N N . TRP C 3 400 ? 61.500 42.227 -4.395 1.00 19.33 406 TRP A N 1
ATOM 3517 C CA . TRP C 3 400 ? 61.966 41.454 -5.538 1.00 18.04 406 TRP A CA 1
ATOM 3518 C C . TRP C 3 400 ? 63.181 42.082 -6.213 1.00 19.93 406 TRP A C 1
ATOM 3519 O O . TRP C 3 400 ? 64.143 41.383 -6.544 1.00 18.82 406 TRP A O 1
ATOM 3530 N N . LEU C 3 401 ? 63.140 43.398 -6.413 1.00 20.44 407 LEU A N 1
ATOM 3531 C CA . LEU C 3 401 ? 64.245 44.092 -7.067 1.00 22.21 407 LEU A CA 1
ATOM 3532 C C . LEU C 3 401 ? 65.546 44.002 -6.286 1.00 22.60 407 LEU A C 1
ATOM 3533 O O . LEU C 3 401 ? 66.625 44.147 -6.868 1.00 24.13 407 LEU A O 1
ATOM 3538 N N . ARG C 3 402 ? 65.450 43.780 -4.978 1.00 21.04 408 ARG A N 1
ATOM 3539 C CA . ARG C 3 402 ? 66.653 43.649 -4.149 1.00 22.77 408 ARG A CA 1
ATOM 3540 C C . ARG C 3 402 ? 67.189 42.216 -4.198 1.00 22.58 408 ARG A C 1
ATOM 3541 O O . ARG C 3 402 ? 68.341 41.970 -3.882 1.00 23.26 408 ARG A O 1
ATOM 3549 N N . TYR C 3 403 ? 66.356 41.266 -4.601 1.00 22.06 409 TYR A N 1
ATOM 3550 C CA . TYR C 3 403 ? 66.807 39.888 -4.653 1.00 22.15 409 TYR A CA 1
ATOM 3551 C C . TYR C 3 403 ? 67.142 39.321 -6.032 1.00 23.03 409 TYR A C 1
ATOM 3552 O O . TYR C 3 403 ? 67.830 38.312 -6.108 1.00 23.01 409 TYR A O 1
ATOM 3561 N N . VAL C 3 404 ? 66.684 39.947 -7.115 1.00 22.59 410 VAL A N 1
ATOM 3562 C CA . VAL C 3 404 ? 66.982 39.400 -8.445 1.00 24.26 410 VAL A CA 1
ATOM 3563 C C . VAL C 3 404 ? 68.500 39.332 -8.634 1.00 25.18 410 VAL A C 1
ATOM 3564 O O . VAL C 3 404 ? 69.199 40.317 -8.410 1.00 25.92 410 VAL A O 1
ATOM 3568 N N . ALA C 3 405 ? 69.007 38.159 -9.021 1.00 24.69 411 ALA A N 1
ATOM 3569 C CA . ALA C 3 405 ? 70.449 37.961 -9.191 1.00 26.53 411 ALA A CA 1
ATOM 3570 C C . ALA C 3 405 ? 70.971 38.362 -10.560 1.00 27.09 411 ALA A C 1
ATOM 3571 O O . ALA C 3 405 ? 70.211 38.794 -11.428 1.00 29.11 411 ALA A O 1
ATOM 3573 N N . GLU C 3 406 ? 72.278 38.200 -10.749 1.00 29.59 412 GLU A N 1
ATOM 3574 C CA . GLU C 3 406 ? 72.917 38.543 -12.019 1.00 31.67 412 GLU A CA 1
ATOM 3575 C C . GLU C 3 406 ? 72.386 37.679 -13.164 1.00 31.87 412 GLU A C 1
ATOM 3576 O O . GLU C 3 406 ? 72.317 38.132 -14.304 1.00 33.38 412 GLU A O 1
ATOM 3578 N N . ASP C 3 407 ? 72.003 36.442 -12.867 1.00 31.14 413 ASP A N 1
ATOM 3579 C CA . ASP C 3 407 ? 71.468 35.573 -13.913 1.00 30.33 413 ASP A CA 1
ATOM 3580 C C . ASP C 3 407 ? 70.043 35.952 -14.316 1.00 29.82 413 ASP A C 1
ATOM 3581 O O . ASP C 3 407 ? 69.409 35.253 -15.116 1.00 30.85 413 ASP A O 1
ATOM 3586 N N . GLY C 3 408 ? 69.534 37.047 -13.760 1.00 26.32 414 GLY A N 1
ATOM 3587 C CA . GLY C 3 408 ? 68.178 37.473 -14.082 1.00 24.37 414 GLY A CA 1
ATOM 3588 C C . GLY C 3 408 ? 67.100 36.614 -13.423 1.00 22.23 414 GLY A C 1
ATOM 3589 O O . GLY C 3 408 ? 65.965 36.562 -13.881 1.00 21.81 414 GLY A O 1
ATOM 3590 N N . LYS C 3 409 ? 67.455 35.928 -12.343 1.00 22.05 415 LYS A N 1
ATOM 3591 C CA . LYS C 3 409 ? 66.487 35.082 -11.649 1.00 21.58 415 LYS A CA 1
ATOM 3592 C C . LYS C 3 409 ? 66.442 35.401 -10.159 1.00 20.28 415 LYS A C 1
ATOM 3593 O O . LYS C 3 409 ? 67.406 35.894 -9.597 1.00 20.35 415 LYS A O 1
ATOM 3599 N N . ILE C 3 410 ? 65.306 35.123 -9.535 1.00 18.40 416 ILE A N 1
ATOM 3600 C CA . ILE C 3 410 ? 65.154 35.324 -8.105 1.00 18.57 416 ILE A CA 1
ATOM 3601 C C . ILE C 3 410 ? 65.239 33.927 -7.498 1.00 20.07 416 ILE A C 1
ATOM 3602 O O . ILE C 3 410 ? 64.477 33.029 -7.858 1.00 18.36 416 ILE A O 1
ATOM 3607 N N . HIS C 3 411 ? 66.194 33.746 -6.597 1.00 18.96 417 HIS A N 1
ATOM 3608 C CA . HIS C 3 411 ? 66.399 32.455 -5.970 1.00 22.15 417 HIS A CA 1
ATOM 3609 C C . HIS C 3 411 ? 65.825 32.430 -4.561 1.00 21.24 417 HIS A C 1
ATOM 3610 O O . HIS C 3 411 ? 66.567 32.505 -3.602 1.00 21.75 417 HIS A O 1
ATOM 3617 N N . GLY C 3 412 ? 64.504 32.328 -4.450 1.00 22.38 418 GLY A N 1
ATOM 3618 C CA . GLY C 3 412 ? 63.856 32.301 -3.153 1.00 22.46 418 GLY A CA 1
ATOM 3619 C C . GLY C 3 412 ? 64.165 31.042 -2.369 1.00 24.17 418 GLY A C 1
ATOM 3620 O O . GLY C 3 412 ? 64.323 29.952 -2.934 1.00 25.10 418 GLY A O 1
ATOM 3621 N N . SER C 3 413 ? 64.264 31.193 -1.056 1.00 21.91 419 SER A N 1
ATOM 3622 C CA . SER C 3 413 ? 64.567 30.069 -0.193 1.00 22.87 419 SER A CA 1
ATOM 3623 C C . SER C 3 413 ? 63.303 29.295 0.164 1.00 22.56 419 SER A C 1
ATOM 3624 O O . SER C 3 413 ? 62.216 29.865 0.239 1.00 22.63 419 SER A O 1
ATOM 3627 N N . VAL C 3 414 ? 63.447 27.990 0.370 1.00 20.54 420 VAL A N 1
ATOM 3628 C CA . VAL C 3 414 ? 62.314 27.155 0.734 1.00 22.11 420 VAL A CA 1
ATOM 3629 C C . VAL C 3 414 ? 62.709 26.212 1.875 1.00 22.70 420 VAL A C 1
ATOM 3630 O O . VAL C 3 414 ? 63.732 25.529 1.802 1.00 23.98 420 VAL A O 1
ATOM 3634 N N . ASN C 3 415 ? 61.926 26.210 2.946 1.00 22.30 421 ASN A N 1
ATOM 3635 C CA . ASN C 3 415 ? 62.168 25.294 4.059 1.00 23.23 421 ASN A CA 1
ATOM 3636 C C . ASN C 3 415 ? 61.098 24.233 3.752 1.00 23.46 421 ASN A C 1
ATOM 3637 O O . ASN C 3 415 ? 59.920 24.435 4.038 1.00 21.64 421 ASN A O 1
ATOM 3642 N N . PRO C 3 416 ? 61.504 23.102 3.150 1.00 23.01 422 PRO A N 1
ATOM 3643 C CA . PRO C 3 416 ? 60.650 21.978 2.751 1.00 23.34 422 PRO A CA 1
ATOM 3644 C C . PRO C 3 416 ? 59.646 21.471 3.774 1.00 23.85 422 PRO A C 1
ATOM 3645 O O . PRO C 3 416 ? 58.626 20.900 3.410 1.00 23.23 422 PRO A O 1
ATOM 3649 N N . ASN C 3 417 ? 59.932 21.674 5.051 1.00 23.07 423 ASN A N 1
ATOM 3650 C CA . ASN C 3 417 ? 59.037 21.189 6.093 1.00 25.34 423 ASN A CA 1
ATOM 3651 C C . ASN C 3 417 ? 58.979 22.268 7.165 1.00 25.27 423 ASN A C 1
ATOM 3652 O O . ASN C 3 417 ? 59.101 21.977 8.350 1.00 25.53 423 ASN A O 1
ATOM 3657 N N . GLY C 3 418 ? 58.790 23.509 6.727 1.00 22.96 424 GLY A N 1
ATOM 3658 C CA . GLY C 3 418 ? 58.742 24.637 7.636 1.00 23.58 424 GLY A CA 1
ATOM 3659 C C . GLY C 3 418 ? 57.548 24.769 8.569 1.00 23.87 424 GLY A C 1
ATOM 3660 O O . GLY C 3 418 ? 57.692 25.338 9.644 1.00 24.33 424 GLY A O 1
ATOM 3661 N N . ALA C 3 419 ? 56.375 24.286 8.166 1.00 22.39 425 ALA A N 1
ATOM 3662 C CA . ALA C 3 419 ? 55.176 24.374 9.008 1.00 22.53 425 ALA A CA 1
ATOM 3663 C C . ALA C 3 419 ? 54.907 23.054 9.731 1.00 22.28 425 ALA A C 1
ATOM 3664 O O . ALA C 3 419 ? 55.289 21.988 9.248 1.00 20.87 425 ALA A O 1
ATOM 3666 N N . VAL C 3 420 ? 54.227 23.129 10.871 1.00 24.03 426 VAL A N 1
ATOM 3667 C CA . VAL C 3 420 ? 53.907 21.935 11.659 1.00 26.00 426 VAL A CA 1
ATOM 3668 C C . VAL C 3 420 ? 53.213 20.825 10.870 1.00 25.21 426 VAL A C 1
ATOM 3669 O O . VAL C 3 420 ? 53.507 19.646 11.056 1.00 27.36 426 VAL A O 1
ATOM 3673 N N . THR C 3 421 ? 52.304 21.207 9.982 1.00 24.37 427 THR A N 1
ATOM 3674 C CA . THR C 3 421 ? 51.545 20.260 9.158 1.00 23.20 427 THR A CA 1
ATOM 3675 C C . THR C 3 421 ? 52.344 19.552 8.065 1.00 23.60 427 THR A C 1
ATOM 3676 O O . THR C 3 421 ? 51.834 18.642 7.396 1.00 24.21 427 THR A O 1
ATOM 3680 N N . GLY C 3 422 ? 53.581 19.976 7.853 1.00 21.71 428 GLY A N 1
ATOM 3681 C CA . GLY C 3 422 ? 54.364 19.358 6.802 1.00 20.48 428 GLY A CA 1
ATOM 3682 C C . GLY C 3 422 ? 54.430 20.228 5.551 1.00 21.39 428 GLY A C 1
ATOM 3683 O O . GLY C 3 422 ? 55.066 19.857 4.563 1.00 22.15 428 GLY A O 1
ATOM 3684 N N . ARG C 3 423 ? 53.748 21.369 5.573 1.00 18.90 429 ARG A N 1
ATOM 3685 C CA . ARG C 3 423 ? 53.798 22.285 4.439 1.00 20.16 429 ARG A CA 1
ATOM 3686 C C . ARG C 3 423 ? 55.177 22.913 4.435 1.00 18.54 429 ARG A C 1
ATOM 3687 O O . ARG C 3 423 ? 55.847 22.958 5.462 1.00 16.33 429 ARG A O 1
ATOM 3695 N N . ALA C 3 424 ? 55.596 23.406 3.279 1.00 18.72 430 ALA A N 1
ATOM 3696 C CA . ALA C 3 424 ? 56.876 24.085 3.178 1.00 19.16 430 ALA A CA 1
ATOM 3697 C C . ALA C 3 424 ? 56.639 25.560 3.543 1.00 20.15 430 ALA A C 1
ATOM 3698 O O . ALA C 3 424 ? 55.496 26.010 3.586 1.00 19.14 430 ALA A O 1
ATOM 3700 N N . THR C 3 425 ? 57.710 26.293 3.847 1.00 19.01 431 THR A N 1
ATOM 3701 C CA . THR C 3 425 ? 57.594 27.725 4.091 1.00 19.50 431 THR A CA 1
ATOM 3702 C C . THR C 3 425 ? 58.555 28.358 3.080 1.00 19.30 431 THR A C 1
ATOM 3703 O O . THR C 3 425 ? 59.546 27.740 2.661 1.00 19.62 431 THR A O 1
ATOM 3707 N N . HIS C 3 426 ? 58.269 29.582 2.678 1.00 16.03 432 HIS A N 1
ATOM 3708 C CA . HIS C 3 426 ? 59.083 30.232 1.670 1.00 16.81 432 HIS A CA 1
ATOM 3709 C C . HIS C 3 426 ? 59.483 31.620 2.141 1.00 16.38 432 HIS A C 1
ATOM 3710 O O . HIS C 3 426 ? 58.688 32.322 2.779 1.00 16.25 432 HIS A O 1
ATOM 3717 N N . ALA C 3 427 ? 60.700 32.029 1.803 1.00 15.01 433 ALA A N 1
ATOM 3718 C CA . ALA C 3 427 ? 61.177 33.343 2.230 1.00 15.43 433 ALA A CA 1
ATOM 3719 C C . ALA C 3 427 ? 62.407 33.776 1.464 1.00 16.23 433 ALA A C 1
ATOM 3720 O O . ALA C 3 427 ? 63.073 32.968 0.814 1.00 17.49 433 ALA A O 1
ATOM 3722 N N . PHE C 3 428 ? 62.695 35.068 1.549 1.00 16.37 434 PHE A N 1
ATOM 3723 C CA . PHE C 3 428 ? 63.870 35.666 0.931 1.00 18.34 434 PHE A CA 1
ATOM 3724 C C . PHE C 3 428 ? 63.954 35.690 -0.581 1.00 17.80 434 PHE A C 1
ATOM 3725 O O . PHE C 3 428 ? 64.931 35.223 -1.148 1.00 18.44 434 PHE A O 1
ATOM 3733 N N . PRO C 3 429 ? 62.916 36.183 -1.265 1.00 15.44 435 PRO A N 1
ATOM 3734 C CA . PRO C 3 429 ? 61.651 36.712 -0.752 1.00 15.97 435 PRO A CA 1
ATOM 3735 C C . PRO C 3 429 ? 60.673 35.529 -0.737 1.00 15.24 435 PRO A C 1
ATOM 3736 O O . PRO C 3 429 ? 61.002 34.451 -1.223 1.00 14.35 435 PRO A O 1
ATOM 3740 N N . ASN C 3 430 ? 59.487 35.720 -0.178 1.00 16.28 436 ASN A N 1
ATOM 3741 C CA . ASN C 3 430 ? 58.509 34.638 -0.132 1.00 17.44 436 ASN A CA 1
ATOM 3742 C C . ASN C 3 430 ? 57.777 34.579 -1.491 1.00 20.22 436 ASN A C 1
ATOM 3743 O O . ASN C 3 430 ? 56.896 35.399 -1.760 1.00 19.77 436 ASN A O 1
ATOM 3748 N N . LEU C 3 431 ? 58.152 33.617 -2.338 1.00 19.54 437 LEU A N 1
ATOM 3749 C CA . LEU C 3 431 ? 57.537 33.476 -3.654 1.00 22.89 437 LEU A CA 1
ATOM 3750 C C . LEU C 3 431 ? 56.143 32.835 -3.612 1.00 23.15 437 LEU A C 1
ATOM 3751 O O . LEU C 3 431 ? 55.503 32.630 -4.653 1.00 23.59 437 LEU A O 1
ATOM 3756 N N . ALA C 3 432 ? 55.677 32.528 -2.402 1.00 22.83 438 ALA A N 1
ATOM 3757 C CA . ALA C 3 432 ? 54.354 31.955 -2.200 1.00 21.27 438 ALA A CA 1
ATOM 3758 C C . ALA C 3 432 ? 53.347 33.038 -1.792 1.00 22.80 438 ALA A C 1
ATOM 3759 O O . ALA C 3 432 ? 52.234 32.714 -1.374 1.00 26.03 438 ALA A O 1
ATOM 3761 N N . GLN C 3 433 ? 53.732 34.311 -1.896 1.00 19.20 439 GLN A N 1
ATOM 3762 C CA . GLN C 3 433 ? 52.823 35.411 -1.550 1.00 18.41 439 GLN A CA 1
ATOM 3763 C C . GLN C 3 433 ? 52.809 36.526 -2.617 1.00 18.54 439 GLN A C 1
ATOM 3764 O O . GLN C 3 433 ? 52.570 37.699 -2.315 1.00 17.45 439 GLN A O 1
ATOM 37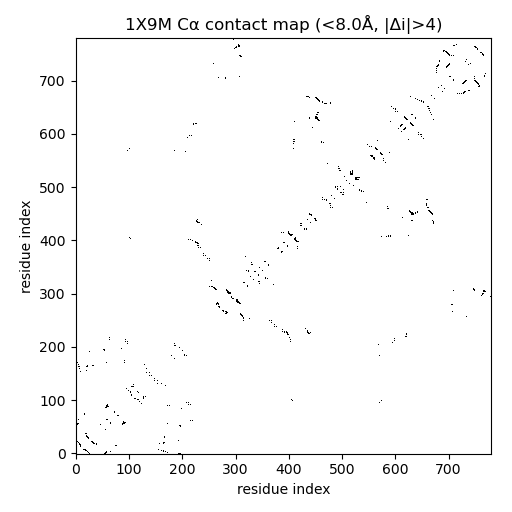70 N N . ILE C 3 434 ? 53.076 36.159 -3.868 1.00 19.43 440 ILE A N 1
ATOM 3771 C CA . ILE C 3 434 ? 53.041 37.135 -4.962 1.00 21.02 440 ILE A CA 1
ATOM 3772 C C . ILE C 3 434 ? 51.552 37.418 -5.228 1.00 20.55 440 ILE A C 1
ATOM 3773 O O . ILE C 3 434 ? 50.727 36.501 -5.248 1.00 18.73 440 ILE A O 1
ATOM 3778 N N . PRO C 3 435 ? 51.186 38.695 -5.401 1.00 20.96 441 PRO A N 1
ATOM 3779 C CA . PRO C 3 435 ? 49.772 39.019 -5.644 1.00 22.16 441 PRO A CA 1
ATOM 3780 C C . PRO C 3 435 ? 49.134 38.207 -6.776 1.00 22.78 441 PRO A C 1
ATOM 3781 O O . PRO C 3 435 ? 49.723 38.051 -7.855 1.00 21.20 441 PRO A O 1
ATOM 3785 N N . GLY C 3 436 ? 47.926 37.703 -6.513 1.00 22.73 442 GLY A N 1
ATOM 3786 C CA . GLY C 3 436 ? 47.195 36.910 -7.495 1.00 23.82 442 GLY A CA 1
ATOM 3787 C C . GLY C 3 436 ? 46.687 37.776 -8.631 1.00 25.30 442 GLY A C 1
ATOM 3788 O O . GLY C 3 436 ? 46.577 39.001 -8.472 1.00 24.24 442 GLY A O 1
ATOM 3789 N N . VAL C 3 437 ? 46.371 37.159 -9.770 1.00 26.13 443 VAL A N 1
ATOM 3790 C CA . VAL C 3 437 ? 45.887 37.912 -10.930 1.00 29.39 443 VAL A CA 1
ATOM 3791 C C . VAL C 3 437 ? 44.569 38.633 -10.677 1.00 30.88 443 VAL A C 1
ATOM 3792 O O . VAL C 3 437 ? 44.227 39.555 -11.410 1.00 32.87 443 VAL A O 1
ATOM 3796 N N . ARG C 3 438 ? 43.825 38.216 -9.656 1.00 33.72 444 ARG A N 1
ATOM 3797 C CA . ARG C 3 438 ? 42.547 38.857 -9.354 1.00 38.21 444 ARG A CA 1
ATOM 3798 C C . ARG C 3 438 ? 42.677 40.135 -8.525 1.00 38.29 444 ARG A C 1
ATOM 3799 O O . ARG C 3 438 ? 41.723 40.902 -8.413 1.00 39.85 444 ARG A O 1
ATOM 3807 N N . SER C 3 439 ? 43.850 40.374 -7.953 1.00 36.76 445 SER A N 1
ATOM 3808 C CA . SER C 3 439 ? 44.041 41.565 -7.144 1.00 35.80 445 SER A CA 1
ATOM 3809 C C . SER C 3 439 ? 44.653 42.701 -7.965 1.00 34.30 445 SER A C 1
ATOM 3810 O O . SER C 3 439 ? 45.231 42.471 -9.031 1.00 34.04 445 SER A O 1
ATOM 3813 N N . PRO C 3 440 ? 44.533 43.948 -7.474 1.00 32.78 446 PRO A N 1
ATOM 3814 C CA . PRO C 3 440 ? 45.069 45.135 -8.149 1.00 30.76 446 PRO A CA 1
ATOM 3815 C C . PRO C 3 440 ? 46.552 44.981 -8.473 1.00 29.34 446 PRO A C 1
ATOM 3816 O O . PRO C 3 440 ? 47.357 44.709 -7.583 1.00 27.94 446 PRO A O 1
ATOM 3820 N N . TYR C 3 441 ? 46.890 45.156 -9.749 1.00 28.30 447 TYR A N 1
ATOM 3821 C CA . TYR C 3 441 ? 48.256 45.033 -10.254 1.00 28.30 447 TYR A CA 1
ATOM 3822 C C . TYR C 3 441 ? 48.790 43.601 -10.241 1.00 27.54 447 TYR A C 1
ATOM 3823 O O . TYR C 3 441 ? 49.957 43.367 -10.563 1.00 27.87 447 TYR A O 1
ATOM 3832 N N . GLY C 3 442 ? 47.938 42.649 -9.871 1.00 27.37 448 GLY A N 1
ATOM 3833 C CA . GLY C 3 442 ? 48.349 41.253 -9.821 1.00 27.81 448 GLY A CA 1
ATOM 3834 C C . GLY C 3 442 ? 48.856 40.709 -11.145 1.00 30.00 448 GLY A C 1
ATOM 3835 O O . GLY C 3 442 ? 49.827 39.941 -11.181 1.00 27.92 448 GLY A O 1
ATOM 3836 N N . GLU C 3 443 ? 48.195 41.097 -12.235 1.00 29.85 449 GLU A N 1
ATOM 3837 C CA . GLU C 3 443 ? 48.588 40.656 -13.569 1.00 31.72 449 GLU A CA 1
ATOM 3838 C C . GLU C 3 443 ? 49.997 41.099 -13.930 1.00 29.72 449 GLU A C 1
ATOM 3839 O O . GLU C 3 443 ? 50.748 40.334 -14.513 1.00 28.16 449 GLU A O 1
ATOM 3845 N N . GLN C 3 444 ? 50.358 42.333 -13.602 1.00 30.21 450 GLN A N 1
ATOM 3846 C CA . GLN C 3 444 ? 51.707 42.805 -13.910 1.00 31.31 450 GLN A CA 1
ATOM 3847 C C . GLN C 3 444 ? 52.746 42.118 -13.020 1.00 29.86 450 GLN A C 1
ATOM 3848 O O . GLN C 3 444 ? 53.855 41.819 -13.465 1.00 28.93 450 GLN A O 1
ATOM 3854 N N . CYS C 3 445 ? 52.379 41.864 -11.767 1.00 28.82 451 CYS A N 1
ATOM 3855 C CA . CYS C 3 445 ? 53.281 41.194 -10.832 1.00 27.71 451 CYS A CA 1
ATOM 3856 C C . CYS C 3 445 ? 53.519 39.760 -11.297 1.00 25.73 451 CYS A C 1
ATOM 3857 O O . CYS C 3 445 ? 54.654 39.357 -11.504 1.00 25.95 451 CYS A O 1
ATOM 3860 N N . ARG C 3 446 ? 52.447 38.995 -11.476 1.00 23.36 452 ARG A N 1
ATOM 3861 C CA . ARG C 3 446 ? 52.583 37.610 -11.917 1.00 23.42 452 ARG A CA 1
ATOM 3862 C C . ARG C 3 446 ? 53.250 37.452 -13.286 1.00 23.05 452 ARG A C 1
ATOM 3863 O O . ARG C 3 446 ? 53.954 36.464 -13.514 1.00 23.06 452 ARG A O 1
ATOM 3871 N N . ALA C 3 447 ? 53.039 38.411 -14.188 1.00 20.68 453 ALA A N 1
ATOM 3872 C CA . ALA C 3 447 ? 53.642 38.345 -15.525 1.00 21.53 453 ALA A CA 1
ATOM 3873 C C . ALA C 3 447 ? 55.156 38.505 -15.479 1.00 20.25 453 ALA A C 1
ATOM 3874 O O . ALA C 3 447 ? 55.872 37.983 -16.344 1.00 22.02 453 ALA A O 1
ATOM 3876 N N . ALA C 3 448 ? 55.652 39.224 -14.481 1.00 18.51 454 ALA A N 1
ATOM 3877 C CA . ALA C 3 448 ? 57.098 39.428 -14.363 1.00 18.15 454 ALA A CA 1
ATOM 3878 C C . ALA C 3 448 ? 57.830 38.157 -13.931 1.00 17.51 454 ALA A C 1
ATOM 3879 O O . ALA C 3 448 ? 59.054 38.104 -13.985 1.00 20.38 454 ALA A O 1
ATOM 3881 N N . PHE C 3 449 ? 57.099 37.146 -13.472 1.00 17.89 455 PHE A N 1
ATOM 3882 C CA . PHE C 3 449 ? 57.737 35.879 -13.097 1.00 17.57 455 PHE A CA 1
ATOM 3883 C C . PHE C 3 449 ? 57.379 34.887 -14.196 1.00 18.34 455 PHE A C 1
ATOM 3884 O O . PHE C 3 449 ? 56.212 34.517 -14.346 1.00 18.81 455 PHE A O 1
ATOM 3892 N N . GLY C 3 450 ? 58.359 34.452 -14.981 1.00 19.85 456 GLY A N 1
ATOM 3893 C CA . GLY C 3 450 ? 58.010 33.510 -16.031 1.00 18.52 456 GLY A CA 1
ATOM 3894 C C . GLY C 3 450 ? 59.164 32.914 -16.798 1.00 17.61 456 GLY A C 1
ATOM 3895 O O . GLY C 3 450 ? 60.218 33.533 -16.927 1.00 16.36 456 GLY A O 1
ATOM 3896 N N . ALA C 3 451 ? 58.960 31.698 -17.304 1.00 17.10 457 ALA A N 1
ATOM 3897 C CA . ALA C 3 451 ? 59.993 31.018 -18.070 1.00 18.32 457 ALA A CA 1
ATOM 3898 C C . ALA C 3 451 ? 60.344 31.825 -19.322 1.00 18.11 457 ALA A C 1
ATOM 3899 O O . ALA C 3 451 ? 61.455 31.738 -19.822 1.00 20.00 457 ALA A O 1
ATOM 3901 N N . GLU C 3 452 ? 59.402 32.627 -19.810 1.00 19.87 458 GLU A N 1
ATOM 3902 C CA . GLU C 3 452 ? 59.643 33.442 -21.006 1.00 22.83 458 GLU A CA 1
ATOM 3903 C C . GLU C 3 452 ? 60.812 34.406 -20.809 1.00 23.26 458 GLU A C 1
ATOM 3904 O O . GLU C 3 452 ? 61.466 34.803 -21.777 1.00 21.81 458 GLU A O 1
ATOM 3910 N N . HIS C 3 453 ? 61.071 34.766 -19.550 1.00 22.33 459 HIS A N 1
ATOM 3911 C CA . HIS C 3 453 ? 62.143 35.696 -19.207 1.00 23.01 459 HIS A CA 1
ATOM 3912 C C . HIS C 3 453 ? 63.514 35.036 -19.127 1.00 22.06 459 HIS A C 1
ATOM 3913 O O . HIS C 3 453 ? 64.506 35.688 -18.821 1.00 23.34 459 HIS A O 1
ATOM 3920 N N . HIS C 3 454 ? 63.569 33.734 -19.372 1.00 21.04 460 HIS A N 1
ATOM 3921 C CA . HIS C 3 454 ? 64.859 33.050 -19.392 1.00 19.39 460 HIS A CA 1
ATOM 3922 C C . HIS C 3 454 ? 65.114 32.674 -20.861 1.00 18.87 460 HIS A C 1
ATOM 3923 O O . HIS C 3 454 ? 64.284 32.012 -21.484 1.00 19.23 460 HIS A O 1
ATOM 3930 N N . LEU C 3 455 ? 66.245 33.114 -21.404 1.00 18.82 461 LEU A N 1
ATOM 3931 C CA . LEU C 3 455 ? 66.631 32.815 -22.786 1.00 21.60 461 LEU A CA 1
ATOM 3932 C C . LEU C 3 455 ? 67.526 31.563 -22.796 1.00 21.57 461 LEU A C 1
ATOM 3933 O O . LEU C 3 455 ? 68.505 31.490 -22.056 1.00 21.27 461 LEU A O 1
ATOM 3938 N N . ASP C 3 456 ? 67.193 30.579 -23.633 1.00 19.97 462 ASP A N 1
ATOM 3939 C CA . ASP C 3 456 ? 67.981 29.355 -23.684 1.00 20.28 462 ASP A CA 1
ATOM 3940 C C . ASP C 3 456 ? 69.487 29.609 -23.845 1.00 21.47 462 ASP A C 1
ATOM 3941 O O . ASP C 3 456 ? 69.907 30.464 -24.624 1.00 19.26 462 ASP A O 1
ATOM 3946 N N . GLY C 3 457 ? 70.291 28.842 -23.113 1.00 21.47 463 GLY A N 1
ATOM 3947 C CA . GLY C 3 457 ? 71.727 29.015 -23.156 1.00 23.45 463 GLY A CA 1
ATOM 3948 C C . GLY C 3 457 ? 72.390 28.738 -24.489 1.00 24.91 463 GLY A C 1
ATOM 3949 O O . GLY C 3 457 ? 73.502 29.207 -24.734 1.00 26.63 463 GLY A O 1
ATOM 3950 N N . ILE C 3 458 ? 71.729 27.967 -25.345 1.00 23.55 464 ILE A N 1
ATOM 3951 C CA . ILE C 3 458 ? 72.279 27.655 -26.653 1.00 23.82 464 ILE A CA 1
ATOM 3952 C C . ILE C 3 458 ? 71.628 28.513 -27.743 1.00 22.33 464 ILE A C 1
ATOM 3953 O O . ILE C 3 458 ? 72.298 29.239 -28.478 1.00 23.66 464 ILE A O 1
ATOM 3958 N N . THR C 3 459 ? 70.310 28.447 -27.821 1.00 21.65 465 THR A N 1
ATOM 3959 C CA . THR C 3 459 ? 69.564 29.144 -28.864 1.00 20.87 465 THR A CA 1
ATOM 3960 C C . THR C 3 459 ? 69.065 30.565 -28.617 1.00 21.70 465 THR A C 1
ATOM 3961 O O . THR C 3 459 ? 68.595 31.207 -29.546 1.00 21.83 465 THR A O 1
ATOM 3965 N N . GLY C 3 460 ? 69.122 31.046 -27.381 1.00 22.52 466 GLY A N 1
ATOM 3966 C CA . GLY C 3 460 ? 68.622 32.385 -27.109 1.00 22.52 466 GLY A CA 1
ATOM 3967 C C . GLY C 3 460 ? 67.100 32.473 -27.144 1.00 22.79 466 GLY A C 1
ATOM 3968 O O . GLY C 3 460 ? 66.531 33.551 -26.942 1.00 23.50 466 GLY A O 1
ATOM 3969 N N . LYS C 3 461 ? 66.422 31.354 -27.386 1.00 21.28 467 LYS A N 1
ATOM 3970 C CA . LYS C 3 461 ? 64.957 31.387 -27.428 1.00 22.25 467 LYS A CA 1
ATOM 3971 C C . LYS C 3 461 ? 64.350 31.246 -26.030 1.00 21.67 467 LYS A C 1
ATOM 3972 O O . LYS C 3 461 ? 64.817 30.453 -25.218 1.00 22.48 467 LYS A O 1
ATOM 3978 N N . PRO C 3 462 ? 63.311 32.034 -25.731 1.00 21.75 468 PRO A N 1
ATOM 3979 C CA . PRO C 3 462 ? 62.671 31.952 -24.415 1.00 20.23 468 PRO A CA 1
ATOM 3980 C C . PRO C 3 462 ? 62.125 30.571 -24.106 1.00 19.96 468 PRO A C 1
ATOM 3981 O O . PRO C 3 462 ? 61.732 29.834 -25.004 1.00 19.56 468 PRO A O 1
ATOM 3985 N N . TRP C 3 463 ? 62.117 30.210 -22.830 1.00 17.96 469 TRP A N 1
ATOM 3986 C CA . TRP C 3 463 ? 61.551 28.928 -22.431 1.00 18.21 469 TRP A CA 1
ATOM 3987 C C . TRP C 3 463 ? 60.052 29.150 -22.262 1.00 18.30 469 TRP A C 1
ATOM 3988 O O . TRP C 3 463 ? 59.583 30.291 -22.361 1.00 19.16 469 TRP A O 1
ATOM 3999 N N . VAL C 3 464 ? 59.302 28.071 -22.058 1.00 18.43 470 VAL A N 1
ATOM 4000 C CA . VAL C 3 464 ? 57.858 28.165 -21.866 1.00 21.06 470 VAL A CA 1
ATOM 4001 C C . VAL C 3 464 ? 57.530 27.593 -20.495 1.00 20.81 470 VAL A C 1
ATOM 4002 O O . VAL C 3 464 ? 58.304 26.823 -19.919 1.00 20.81 470 VAL A O 1
ATOM 4006 N N . GLN C 3 465 ? 56.367 27.957 -19.981 1.00 20.51 471 GLN A N 1
ATOM 4007 C CA . GLN C 3 465 ? 55.984 27.543 -18.642 1.00 21.30 471 GLN A CA 1
ATOM 4008 C C . GLN C 3 465 ? 54.837 26.556 -18.550 1.00 20.95 471 GLN A C 1
ATOM 4009 O O . GLN C 3 465 ? 53.847 26.658 -19.277 1.00 21.21 471 GLN A O 1
ATOM 4015 N N . ALA C 3 466 ? 54.976 25.601 -17.634 1.00 19.00 472 ALA A N 1
ATOM 4016 C CA . ALA C 3 466 ? 53.928 24.626 -17.385 1.00 19.64 472 ALA A CA 1
ATOM 4017 C C . ALA C 3 466 ? 53.496 24.869 -15.940 1.00 21.73 472 ALA A C 1
ATOM 4018 O O . ALA C 3 466 ? 54.306 24.731 -15.011 1.00 20.30 472 ALA A O 1
ATOM 4020 N N . GLY C 3 467 ? 52.240 25.279 -15.765 1.00 20.59 473 GLY A N 1
ATOM 4021 C CA . GLY C 3 467 ? 51.696 25.526 -14.442 1.00 21.42 473 GLY A CA 1
ATOM 4022 C C . GLY C 3 467 ? 50.725 24.406 -14.130 1.00 22.17 473 GLY A C 1
ATOM 4023 O O . GLY C 3 467 ? 49.735 24.217 -14.839 1.00 23.96 473 GLY A O 1
ATOM 4024 N N . ILE C 3 468 ? 51.008 23.636 -13.087 1.00 23.49 474 ILE A N 1
ATOM 4025 C CA . ILE C 3 468 ? 50.140 22.519 -12.734 1.00 23.38 474 ILE A CA 1
ATOM 4026 C C . ILE C 3 468 ? 49.688 22.585 -11.281 1.00 24.70 474 ILE A C 1
ATOM 4027 O O . ILE C 3 468 ? 50.493 22.780 -10.373 1.00 22.33 474 ILE A O 1
ATOM 4032 N N . ASP C 3 469 ? 48.388 22.422 -11.066 1.00 24.90 475 ASP A N 1
ATOM 4033 C CA . ASP C 3 469 ? 47.855 22.471 -9.709 1.00 26.40 475 ASP A CA 1
ATOM 4034 C C . ASP C 3 469 ? 47.012 21.240 -9.397 1.00 27.48 475 ASP A C 1
ATOM 4035 O O . ASP C 3 469 ? 46.455 20.612 -10.302 1.00 28.56 475 ASP A O 1
ATOM 4037 N N . ALA C 3 470 ? 46.949 20.886 -8.117 1.00 28.11 476 ALA A N 1
ATOM 4038 C CA . ALA C 3 470 ? 46.143 19.751 -7.680 1.00 29.55 476 ALA A CA 1
ATOM 4039 C C . ALA C 3 470 ? 44.719 20.296 -7.633 1.00 30.43 476 ALA A C 1
ATOM 4040 O O . ALA C 3 470 ? 44.469 21.366 -7.075 1.00 32.40 476 ALA A O 1
ATOM 4042 N N . SER C 3 471 ? 43.789 19.577 -8.246 1.00 30.86 477 SER A N 1
ATOM 4043 C CA . SER C 3 471 ? 42.401 20.017 -8.299 1.00 31.41 477 SER A CA 1
ATOM 4044 C C . SER C 3 471 ? 41.641 19.795 -6.994 1.00 31.20 477 SER A C 1
ATOM 4045 O O . SER C 3 471 ? 41.570 18.666 -6.497 1.00 30.56 477 SER A O 1
ATOM 4048 N N . GLY C 3 472 ? 41.072 20.881 -6.461 1.00 32.03 478 GLY A N 1
ATOM 4049 C CA . GLY C 3 472 ? 40.311 20.830 -5.219 1.00 32.28 478 GLY A CA 1
ATOM 4050 C C . GLY C 3 472 ? 40.850 19.832 -4.213 1.00 32.36 478 GLY A C 1
ATOM 4051 O O . GLY C 3 472 ? 40.093 19.032 -3.664 1.00 32.49 478 GLY A O 1
ATOM 4052 N N . LEU C 3 473 ? 42.157 19.895 -3.955 1.00 32.20 479 LEU A N 1
ATOM 4053 C CA . LEU C 3 473 ? 42.824 18.962 -3.046 1.00 32.04 479 LEU A CA 1
ATOM 4054 C C . LEU C 3 473 ? 42.245 18.904 -1.645 1.00 30.86 479 LEU A C 1
ATOM 4055 O O . LEU C 3 473 ? 42.163 17.831 -1.057 1.00 29.58 479 LEU A O 1
ATOM 4060 N N . GLU C 3 474 ? 41.876 20.060 -1.101 1.00 30.36 480 GLU A N 1
ATOM 4061 C CA . GLU C 3 474 ? 41.321 20.115 0.242 1.00 32.22 480 GLU A CA 1
ATOM 4062 C C . GLU C 3 474 ? 40.019 19.335 0.382 1.00 30.05 480 GLU A C 1
ATOM 4063 O O . GLU C 3 474 ? 39.864 18.576 1.335 1.00 30.02 480 GLU A O 1
ATOM 4069 N N . LEU C 3 475 ? 39.084 19.520 -0.546 1.00 29.39 481 LEU A N 1
ATOM 4070 C CA . LEU C 3 475 ? 37.826 18.781 -0.472 1.00 29.58 481 LEU A CA 1
ATOM 4071 C C . LEU C 3 475 ? 38.026 17.279 -0.699 1.00 27.38 481 LEU A C 1
ATOM 4072 O O . LEU C 3 475 ? 37.330 16.469 -0.099 1.00 27.29 481 LEU A O 1
ATOM 4077 N N . ARG C 3 476 ? 38.976 16.908 -1.553 1.00 25.81 482 ARG A N 1
ATOM 4078 C CA . ARG C 3 476 ? 39.238 15.493 -1.795 1.00 24.68 482 ARG A CA 1
ATOM 4079 C C . ARG C 3 476 ? 39.879 14.859 -0.567 1.00 23.69 482 ARG A C 1
ATOM 4080 O O . ARG C 3 476 ? 39.650 13.680 -0.279 1.00 21.60 482 ARG A O 1
ATOM 4088 N N . CYS C 3 477 ? 40.679 15.631 0.165 1.00 21.15 483 CYS A N 1
ATOM 4089 C CA . CYS C 3 477 ? 41.289 15.093 1.376 1.00 21.51 483 CYS A CA 1
ATOM 4090 C C . CYS C 3 477 ? 40.154 14.857 2.380 1.00 22.12 483 CYS A C 1
ATOM 4091 O O . CYS C 3 477 ? 40.095 13.822 3.041 1.00 20.03 483 CYS A O 1
ATOM 4094 N N . LEU C 3 478 ? 39.243 15.818 2.479 1.00 22.37 484 LEU A N 1
ATOM 4095 C CA . LEU C 3 478 ? 38.113 15.669 3.376 1.00 23.96 484 LEU A CA 1
ATOM 4096 C C . LEU C 3 478 ? 37.292 14.445 2.958 1.00 23.38 484 LEU A C 1
ATOM 4097 O O . LEU C 3 478 ? 36.902 13.652 3.799 1.00 23.38 484 LEU A O 1
ATOM 4102 N N . ALA C 3 479 ? 37.032 14.302 1.660 1.00 23.23 485 ALA A N 1
ATOM 4103 C CA . ALA C 3 479 ? 36.252 13.167 1.172 1.00 23.80 485 ALA A CA 1
ATOM 4104 C C . ALA C 3 479 ? 36.915 11.855 1.571 1.00 24.89 485 ALA A C 1
ATOM 4105 O O . ALA C 3 479 ? 36.246 10.907 1.987 1.00 25.80 485 ALA A O 1
ATOM 4107 N N . HIS C 3 480 ? 38.237 11.810 1.454 1.00 24.24 486 HIS A N 1
ATOM 4108 C CA . HIS C 3 480 ? 38.997 10.625 1.808 1.00 24.06 486 HIS A CA 1
ATOM 4109 C C . HIS C 3 480 ? 38.743 10.210 3.252 1.00 23.55 486 HIS A C 1
ATOM 4110 O O . HIS C 3 480 ? 38.405 9.057 3.535 1.00 22.10 486 HIS A O 1
ATOM 4117 N N . PHE C 3 481 ? 38.923 11.160 4.161 1.00 22.52 487 PHE A N 1
ATOM 4118 C CA . PHE C 3 481 ? 38.764 10.892 5.575 1.00 23.71 487 PHE A CA 1
ATOM 4119 C C . PHE C 3 481 ? 37.326 10.612 6.020 1.00 25.33 487 PHE A C 1
ATOM 4120 O O . PHE C 3 481 ? 37.114 9.948 7.033 1.00 25.85 487 PHE A O 1
ATOM 4128 N N . MET C 3 482 ? 36.336 11.102 5.286 1.00 26.00 488 MET A N 1
ATOM 4129 C CA . MET C 3 482 ? 34.980 10.806 5.702 1.00 29.79 488 MET A CA 1
ATOM 4130 C C . MET C 3 482 ? 34.439 9.517 5.070 1.00 28.64 488 MET A C 1
ATOM 4131 O O . MET C 3 482 ? 33.374 9.054 5.454 1.00 28.02 488 MET A O 1
ATOM 4136 N N . ALA C 3 483 ? 35.199 8.926 4.142 1.00 25.72 489 ALA A N 1
ATOM 4137 C CA . ALA C 3 483 ? 34.783 7.694 3.472 1.00 27.62 489 ALA A CA 1
ATOM 4138 C C . ALA C 3 483 ? 34.555 6.562 4.473 1.00 28.82 489 ALA A C 1
ATOM 4139 O O . ALA C 3 483 ? 33.795 5.634 4.224 1.00 30.44 489 ALA A O 1
ATOM 4141 N N . ARG C 3 484 ? 35.229 6.635 5.605 1.00 29.33 490 ARG A N 1
ATOM 4142 C CA . ARG C 3 484 ? 35.062 5.624 6.625 1.00 31.94 490 ARG A CA 1
ATOM 4143 C C . ARG C 3 484 ? 33.631 5.718 7.181 1.00 32.50 490 ARG A C 1
ATOM 4144 O O . ARG C 3 484 ? 33.064 4.725 7.644 1.00 32.10 490 ARG A O 1
ATOM 4152 N N . PHE C 3 485 ? 33.051 6.912 7.103 1.00 32.29 491 PHE A N 1
ATOM 4153 C CA . PHE C 3 485 ? 31.711 7.165 7.634 1.00 32.55 491 PHE A CA 1
ATOM 4154 C C . PHE C 3 485 ? 30.581 7.243 6.609 1.00 33.44 491 PHE A C 1
ATOM 4155 O O . PHE C 3 485 ? 29.426 6.988 6.961 1.00 35.30 491 PHE A O 1
ATOM 4163 N N . ASP C 3 486 ? 30.891 7.596 5.360 1.00 31.31 492 ASP A N 1
ATOM 4164 C CA . ASP C 3 486 ? 29.856 7.696 4.327 1.00 32.50 492 ASP A CA 1
ATOM 4165 C C . ASP C 3 486 ? 30.090 6.764 3.139 1.00 32.10 492 ASP A C 1
ATOM 4166 O O . ASP C 3 486 ? 29.400 6.844 2.125 1.00 31.53 492 ASP A O 1
ATOM 4171 N N . ASN C 3 487 ? 31.068 5.876 3.282 1.00 33.21 493 ASN A N 1
ATOM 4172 C CA . ASN C 3 487 ? 31.395 4.892 2.256 1.00 33.54 493 ASN A CA 1
ATOM 4173 C C . ASN C 3 487 ? 31.766 5.464 0.889 1.00 32.44 493 ASN A C 1
ATOM 4174 O O . ASN C 3 487 ? 31.623 4.792 -0.127 1.00 31.74 493 ASN A O 1
ATOM 4179 N N . GLY C 3 488 ? 32.266 6.694 0.868 1.00 32.58 494 GLY A N 1
ATOM 4180 C CA . GLY C 3 488 ? 32.660 7.300 -0.393 1.00 30.66 494 GLY A CA 1
ATOM 4181 C C . GLY C 3 488 ? 31.614 8.190 -1.032 1.00 30.72 494 GLY A C 1
ATOM 4182 O O . GLY C 3 488 ? 31.830 8.716 -2.131 1.00 30.62 494 GLY A O 1
ATOM 4183 N N . GLU C 3 489 ? 30.484 8.372 -0.356 1.00 30.57 495 GLU A N 1
ATOM 4184 C CA . GLU C 3 489 ? 29.417 9.212 -0.898 1.00 30.99 495 GLU A CA 1
ATOM 4185 C C . GLU C 3 489 ? 29.974 10.568 -1.344 1.00 30.51 495 GLU A C 1
ATOM 4186 O O . GLU C 3 489 ? 29.863 10.939 -2.511 1.00 30.97 495 GLU A O 1
ATOM 4188 N N . TYR C 3 490 ? 30.579 11.297 -0.413 1.00 31.59 496 TYR A N 1
ATOM 4189 C CA . TYR C 3 490 ? 31.142 12.615 -0.717 1.00 32.05 496 TYR A CA 1
ATOM 4190 C C . TYR C 3 490 ? 32.175 12.549 -1.851 1.00 32.19 496 TYR A C 1
ATOM 4191 O O . TYR C 3 490 ? 32.155 13.370 -2.764 1.00 32.76 496 TYR A O 1
ATOM 4200 N N . ALA C 3 491 ? 33.079 11.575 -1.792 1.00 32.46 497 ALA A N 1
ATOM 4201 C CA . ALA C 3 491 ? 34.091 11.428 -2.835 1.00 34.03 497 ALA A CA 1
ATOM 4202 C C . ALA C 3 491 ? 33.410 11.199 -4.186 1.00 36.86 497 ALA A C 1
ATOM 4203 O O . ALA C 3 491 ? 33.838 11.725 -5.219 1.00 34.97 497 ALA A O 1
ATOM 4205 N N . HIS C 3 492 ? 32.343 10.407 -4.170 1.00 39.33 498 HIS A N 1
ATOM 4206 C CA . HIS C 3 492 ? 31.601 10.121 -5.390 1.00 41.72 498 HIS A CA 1
ATOM 4207 C C . HIS C 3 492 ? 30.977 11.399 -5.956 1.00 42.10 498 HIS A C 1
ATOM 4208 O O . HIS C 3 492 ? 30.973 11.613 -7.169 1.00 40.87 498 HIS A O 1
ATOM 4215 N N . GLU C 3 493 ? 30.459 12.249 -5.074 1.00 42.82 499 GLU A N 1
ATOM 4216 C CA . GLU C 3 493 ? 29.825 13.487 -5.506 1.00 45.11 499 GLU A CA 1
ATOM 4217 C C . GLU C 3 493 ? 30.814 14.469 -6.124 1.00 45.24 499 GLU A C 1
ATOM 4218 O O . GLU C 3 493 ? 30.498 15.129 -7.113 1.00 44.85 499 GLU A O 1
ATOM 4224 N N . ILE C 3 494 ? 32.008 14.566 -5.540 1.00 45.39 500 ILE A N 1
ATOM 4225 C CA . ILE C 3 494 ? 33.030 15.479 -6.047 1.00 46.17 500 ILE A CA 1
ATOM 4226 C C . ILE C 3 494 ? 33.422 15.184 -7.490 1.00 47.35 500 ILE A C 1
ATOM 4227 O O . ILE C 3 494 ? 33.407 16.075 -8.334 1.00 46.27 500 ILE A O 1
ATOM 4232 N N . LEU C 3 495 ? 33.769 13.933 -7.769 1.00 50.13 501 LEU A N 1
ATOM 4233 C CA . LEU C 3 495 ? 34.190 13.547 -9.108 1.00 52.86 501 LEU A CA 1
ATOM 4234 C C . LEU C 3 495 ? 33.096 13.216 -10.132 1.00 54.77 501 LEU A C 1
ATOM 4235 O O . LEU C 3 495 ? 33.375 13.174 -11.333 1.00 54.77 501 LEU A O 1
ATOM 4240 N N . ASN C 3 496 ? 31.862 12.992 -9.684 1.00 55.67 502 ASN A N 1
ATOM 4241 C CA . ASN C 3 496 ? 30.782 12.672 -10.623 1.00 56.93 502 ASN A CA 1
ATOM 4242 C C . ASN C 3 496 ? 29.644 13.681 -10.659 1.00 56.69 502 ASN A C 1
ATOM 4243 O O . ASN C 3 496 ? 29.153 14.024 -11.732 1.00 57.52 502 ASN A O 1
ATOM 4248 N N . GLY C 3 497 ? 29.219 14.148 -9.491 1.00 56.60 503 GLY A N 1
ATOM 4249 C CA . GLY C 3 497 ? 28.136 15.112 -9.440 1.00 56.82 503 GLY A CA 1
ATOM 4250 C C . GLY C 3 497 ? 28.656 16.525 -9.283 1.00 57.23 503 GLY A C 1
ATOM 4251 O O . GLY C 3 497 ? 29.576 16.942 -9.989 1.00 57.56 503 GLY A O 1
ATOM 4252 N N . ASP C 3 498 ? 28.056 17.273 -8.365 1.00 57.47 504 ASP A N 1
ATOM 4253 C CA . ASP C 3 498 ? 28.490 18.636 -8.106 1.00 58.51 504 ASP A CA 1
ATOM 4254 C C . ASP C 3 498 ? 28.474 18.867 -6.604 1.00 57.63 504 ASP A C 1
ATOM 4255 O O . ASP C 3 498 ? 27.435 19.188 -6.021 1.00 58.16 504 ASP A O 1
ATOM 4260 N N . ILE C 3 499 ? 29.640 18.697 -5.990 1.00 56.06 505 ILE A N 1
ATOM 4261 C CA . ILE C 3 499 ? 29.800 18.855 -4.552 1.00 53.87 505 ILE A CA 1
ATOM 4262 C C . ILE C 3 499 ? 29.346 20.217 -4.035 1.00 53.59 505 ILE A C 1
ATOM 4263 O O . ILE C 3 499 ? 28.816 20.322 -2.930 1.00 52.83 505 ILE A O 1
ATOM 4268 N N . HIS C 3 500 ? 29.547 21.258 -4.835 1.00 53.57 506 HIS A N 1
ATOM 4269 C CA . HIS C 3 500 ? 29.169 22.606 -4.427 1.00 53.89 506 HIS A CA 1
ATOM 4270 C C . HIS C 3 500 ? 27.669 22.800 -4.260 1.00 53.33 506 HIS A C 1
ATOM 4271 O O . HIS C 3 500 ? 27.226 23.378 -3.267 1.00 52.42 506 HIS A O 1
ATOM 4278 N N . THR C 3 501 ? 26.878 22.329 -5.219 1.00 53.62 507 THR A N 1
ATOM 4279 C CA . THR C 3 501 ? 25.437 22.474 -5.083 1.00 54.58 507 THR A CA 1
ATOM 4280 C C . THR C 3 501 ? 24.943 21.515 -4.010 1.00 53.68 507 THR A C 1
ATOM 4281 O O . THR C 3 501 ? 23.897 21.740 -3.403 1.00 54.50 507 THR A O 1
ATOM 4285 N N . LYS C 3 502 ? 25.705 20.453 -3.762 1.00 52.37 508 LYS A N 1
ATOM 4286 C CA . LYS C 3 502 ? 25.328 19.501 -2.726 1.00 50.56 508 LYS A CA 1
ATOM 4287 C C . LYS C 3 502 ? 25.496 20.184 -1.371 1.00 49.58 508 LYS A C 1
ATOM 4288 O O . LYS C 3 502 ? 24.667 20.014 -0.476 1.00 49.23 508 LYS A O 1
ATOM 4294 N N . ASN C 3 503 ? 26.570 20.958 -1.219 1.00 47.02 509 ASN A N 1
ATOM 4295 C CA . ASN C 3 503 ? 26.805 21.662 0.038 1.00 46.52 509 ASN A CA 1
ATOM 4296 C C . ASN C 3 503 ? 25.848 22.844 0.159 1.00 46.98 509 ASN A C 1
ATOM 4297 O O . ASN C 3 503 ? 25.465 23.236 1.263 1.00 45.62 509 ASN A O 1
ATOM 4302 N N . GLN C 3 504 ? 25.464 23.408 -0.982 1.00 48.24 510 GLN A N 1
ATOM 4303 C CA . GLN C 3 504 ? 24.542 24.541 -0.996 1.00 50.04 510 GLN A CA 1
ATOM 4304 C C . GLN C 3 504 ? 23.235 24.120 -0.339 1.00 50.28 510 GLN A C 1
ATOM 4305 O O . GLN C 3 504 ? 22.673 24.849 0.482 1.00 48.66 510 GLN A O 1
ATOM 4311 N N . ILE C 3 505 ? 22.765 22.930 -0.706 1.00 51.51 511 ILE A N 1
ATOM 4312 C CA . ILE C 3 505 ? 21.533 22.385 -0.154 1.00 52.53 511 ILE A CA 1
ATOM 4313 C C . ILE C 3 505 ? 21.741 22.019 1.310 1.00 53.48 511 ILE A C 1
ATOM 4314 O O . ILE C 3 505 ? 20.880 22.287 2.146 1.00 54.51 511 ILE A O 1
ATOM 4319 N N . ALA C 3 506 ? 22.880 21.398 1.611 1.00 54.22 512 ALA A N 1
ATOM 4320 C CA . ALA C 3 506 ? 23.206 21.004 2.978 1.00 54.87 512 ALA A CA 1
ATOM 4321 C C . ALA C 3 506 ? 23.040 22.237 3.852 1.00 56.27 512 ALA A C 1
ATOM 4322 O O . ALA C 3 506 ? 22.337 22.210 4.860 1.00 55.32 512 ALA A O 1
ATOM 4324 N N . ALA C 3 507 ? 23.703 23.319 3.464 1.00 58.84 513 ALA A N 1
ATOM 4325 C CA . ALA C 3 507 ? 23.567 24.571 4.188 1.00 62.40 513 ALA A CA 1
ATOM 4326 C C . ALA C 3 507 ? 22.203 25.061 3.702 1.00 64.57 513 ALA A C 1
ATOM 4327 O O . ALA C 3 507 ? 21.268 24.272 3.593 1.00 66.04 513 ALA A O 1
ATOM 4329 N N . GLU C 3 508 ? 22.073 26.341 3.397 1.00 66.52 514 GLU A N 1
ATOM 4330 C CA . GLU C 3 508 ? 20.800 26.847 2.900 1.00 68.77 514 GLU A CA 1
ATOM 4331 C C . GLU C 3 508 ? 21.097 27.996 1.950 1.00 69.33 514 GLU A C 1
ATOM 4332 O O . GLU C 3 508 ? 20.218 28.483 1.245 1.00 69.66 514 GLU A O 1
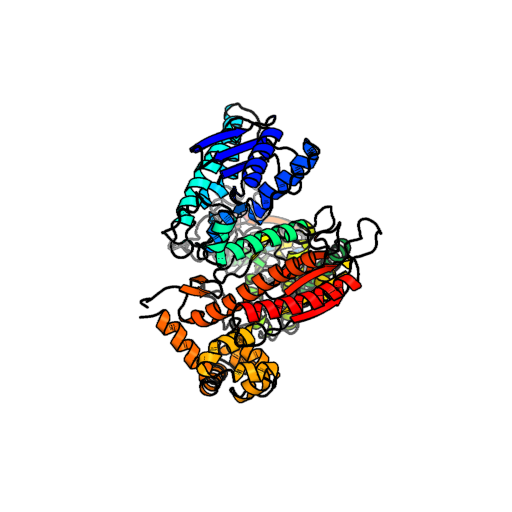ATOM 4338 N N . LEU C 3 509 ? 22.363 28.402 1.940 1.00 70.27 515 LEU A N 1
ATOM 4339 C CA . LEU C 3 509 ? 22.858 29.488 1.103 1.00 71.11 515 LEU A CA 1
ATOM 4340 C C . LEU C 3 509 ? 22.124 29.586 -0.236 1.00 71.52 515 LEU A C 1
ATOM 4341 O O . LEU C 3 509 ? 21.875 28.576 -0.900 1.00 71.72 515 LEU A O 1
ATOM 4346 N N . PRO C 3 510 ? 21.772 30.817 -0.645 1.00 71.37 516 PRO A N 1
ATOM 4347 C CA . PRO C 3 510 ? 21.061 31.144 -1.885 1.00 71.12 516 PRO A CA 1
ATOM 4348 C C . PRO C 3 510 ? 21.628 30.585 -3.189 1.00 70.68 516 PRO A C 1
ATOM 4349 O O . PRO C 3 510 ? 20.912 29.930 -3.945 1.00 70.83 516 PRO A O 1
ATOM 4353 N N . THR C 3 511 ? 22.901 30.842 -3.465 1.00 70.14 517 THR A N 1
ATOM 4354 C CA . THR C 3 511 ? 23.491 30.360 -4.709 1.00 69.87 517 THR A CA 1
ATOM 4355 C C . THR C 3 511 ? 24.626 29.359 -4.542 1.00 69.13 517 THR A C 1
ATOM 4356 O O . THR C 3 511 ? 25.113 29.120 -3.435 1.00 68.84 517 THR A O 1
ATOM 4360 N N . ARG C 3 512 ? 25.042 28.784 -5.664 1.00 68.39 518 ARG A N 1
ATOM 4361 C CA . ARG C 3 512 ? 26.119 27.805 -5.676 1.00 67.86 518 ARG A CA 1
ATOM 4362 C C . ARG C 3 512 ? 27.421 28.443 -5.187 1.00 66.89 518 ARG A C 1
ATOM 4363 O O . ARG C 3 512 ? 28.110 27.883 -4.332 1.00 66.46 518 ARG A O 1
ATOM 4371 N N . ASP C 3 513 ? 27.752 29.615 -5.726 1.00 65.16 519 ASP A N 1
ATOM 4372 C CA . ASP C 3 513 ? 28.976 30.312 -5.339 1.00 64.05 519 ASP A CA 1
ATOM 4373 C C . ASP C 3 513 ? 29.016 30.635 -3.852 1.00 62.05 519 ASP A C 1
ATOM 4374 O O . ASP C 3 513 ? 30.094 30.775 -3.272 1.00 61.81 519 ASP A O 1
ATOM 4379 N N . ASN C 3 514 ? 27.848 30.765 -3.233 1.00 59.99 520 ASN A N 1
ATOM 4380 C CA . ASN C 3 514 ? 27.799 31.033 -1.802 1.00 58.14 520 ASN A CA 1
ATOM 4381 C C . ASN C 3 514 ? 28.383 29.822 -1.081 1.00 56.54 520 ASN A C 1
ATOM 4382 O O . ASN C 3 514 ? 29.089 29.956 -0.081 1.00 55.08 520 ASN A O 1
ATOM 4387 N N . ALA C 3 515 ? 28.088 28.638 -1.611 1.00 55.35 521 ALA A N 1
ATOM 4388 C CA . ALA C 3 515 ? 28.570 27.387 -1.034 1.00 54.71 521 ALA A CA 1
ATOM 4389 C C . ALA C 3 515 ? 30.087 27.240 -1.175 1.00 53.49 521 ALA A C 1
ATOM 4390 O O . ALA C 3 515 ? 30.748 26.720 -0.277 1.00 52.97 521 ALA A O 1
ATOM 4392 N N . LYS C 3 516 ? 30.632 27.701 -2.300 1.00 53.07 522 LYS A N 1
ATOM 4393 C CA . LYS C 3 516 ? 32.073 27.626 -2.544 1.00 53.20 522 LYS A CA 1
ATOM 4394 C C . LYS C 3 516 ? 32.821 28.522 -1.562 1.00 51.82 522 LYS A C 1
ATOM 4395 O O . LYS C 3 516 ? 33.906 28.179 -1.090 1.00 52.20 522 LYS A O 1
ATOM 4401 N N . THR C 3 517 ? 32.226 29.669 -1.254 1.00 49.57 523 THR A N 1
ATOM 4402 C CA . THR C 3 517 ? 32.820 30.613 -0.316 1.00 47.65 523 THR A CA 1
ATOM 4403 C C . THR C 3 517 ? 32.674 30.039 1.083 1.00 44.95 523 THR A C 1
ATOM 4404 O O . THR C 3 517 ? 33.584 30.110 1.907 1.00 44.55 523 THR A O 1
ATOM 4408 N N . PHE C 3 518 ? 31.502 29.478 1.339 1.00 42.97 524 PHE A N 1
ATOM 4409 C CA . PHE C 3 518 ? 31.201 28.883 2.625 1.00 42.30 524 PHE A CA 1
ATOM 4410 C C . PHE C 3 518 ? 32.179 27.761 2.930 1.00 42.33 524 PHE A C 1
ATOM 4411 O O . PHE C 3 518 ? 32.817 27.755 3.982 1.00 41.32 524 PHE A O 1
ATOM 4419 N N . ILE C 3 519 ? 32.306 26.820 1.999 1.00 42.42 525 ILE A N 1
ATOM 4420 C CA . ILE C 3 519 ? 33.184 25.680 2.215 1.00 44.28 525 ILE A CA 1
ATOM 4421 C C . ILE C 3 519 ? 34.637 26.081 2.446 1.00 44.84 525 ILE A C 1
ATOM 4422 O O . ILE C 3 519 ? 35.262 25.632 3.411 1.00 44.29 525 ILE A O 1
ATOM 4427 N N . TYR C 3 520 ? 35.170 26.936 1.579 1.00 45.69 526 TYR A N 1
ATOM 4428 C CA . TYR C 3 520 ? 36.548 27.385 1.720 1.00 46.00 526 TYR A CA 1
ATOM 4429 C C . TYR C 3 520 ? 36.672 28.117 3.045 1.00 47.30 526 TYR A C 1
ATOM 4430 O O . TYR C 3 520 ? 37.750 28.166 3.641 1.00 48.70 526 TYR A O 1
ATOM 4432 N N . GLY C 3 521 ? 35.556 28.677 3.506 1.00 48.08 527 GLY A N 1
ATOM 4433 C CA . GLY C 3 521 ? 35.545 29.398 4.765 1.00 48.11 527 GLY A CA 1
ATOM 4434 C C . GLY C 3 521 ? 36.012 28.551 5.937 1.00 48.71 527 GLY A C 1
ATOM 4435 O O . GLY C 3 521 ? 36.842 28.989 6.733 1.00 47.40 527 GLY A O 1
ATOM 4436 N N . PHE C 3 522 ? 35.473 27.342 6.053 1.00 49.63 528 PHE A N 1
ATOM 4437 C CA . PHE C 3 522 ? 35.856 26.433 7.135 1.00 51.55 528 PHE A CA 1
ATOM 4438 C C . PHE C 3 522 ? 37.349 26.113 7.094 1.00 52.46 528 PHE A C 1
ATOM 4439 O O . PHE C 3 522 ? 37.962 25.816 8.120 1.00 52.43 528 PHE A O 1
ATOM 4447 N N . LEU C 3 523 ? 37.924 26.183 5.898 1.00 53.38 529 LEU A N 1
ATOM 4448 C CA . LEU C 3 523 ? 39.335 25.883 5.691 1.00 54.12 529 LEU A CA 1
ATOM 4449 C C . LEU C 3 523 ? 40.300 27.027 5.996 1.00 55.14 529 LEU A C 1
ATOM 4450 O O . LEU C 3 523 ? 41.335 26.821 6.631 1.00 54.68 529 LEU A O 1
ATOM 4455 N N . TYR C 3 524 ? 39.970 28.232 5.547 1.00 56.21 530 TYR A N 1
ATOM 4456 C CA . TYR C 3 524 ? 40.874 29.355 5.748 1.00 57.48 530 TYR A CA 1
ATOM 4457 C C . TYR C 3 524 ? 40.470 30.419 6.765 1.00 57.98 530 TYR A C 1
ATOM 4458 O O . TYR C 3 524 ? 40.457 31.611 6.470 1.00 58.27 530 TYR A O 1
ATOM 4467 N N . GLY C 3 525 ? 40.152 29.957 7.973 1.00 58.75 531 GLY A N 1
ATOM 4468 C CA . GLY C 3 525 ? 39.801 30.837 9.076 1.00 60.39 531 GLY A CA 1
ATOM 4469 C C . GLY C 3 525 ? 38.603 31.765 8.993 1.00 61.52 531 GLY A C 1
ATOM 4470 O O . GLY C 3 525 ? 38.639 32.861 9.555 1.00 61.02 531 GLY A O 1
ATOM 4471 N N . ALA C 3 526 ? 37.540 31.343 8.318 1.00 62.24 532 ALA A N 1
ATOM 4472 C CA . ALA C 3 526 ? 36.347 32.177 8.206 1.00 63.19 532 ALA A CA 1
ATOM 4473 C C . ALA C 3 526 ? 35.437 31.986 9.420 1.00 63.71 532 ALA A C 1
ATOM 4474 O O . ALA C 3 526 ? 34.876 30.907 9.624 1.00 63.44 532 ALA A O 1
ATOM 4476 N N . GLY C 3 527 ? 35.301 33.039 10.222 1.00 63.75 533 GLY A N 1
ATOM 4477 C CA . GLY C 3 527 ? 34.456 32.971 11.399 1.00 64.21 533 GLY A CA 1
ATOM 4478 C C . GLY C 3 527 ? 32.982 33.152 11.077 1.00 64.63 533 GLY A C 1
ATOM 4479 O O . GLY C 3 527 ? 32.620 33.515 9.957 1.00 64.07 533 GLY A O 1
ATOM 4480 N N . ASP C 3 528 ? 32.135 32.905 12.073 1.00 65.28 534 ASP A N 1
ATOM 4481 C CA . ASP C 3 528 ? 30.684 33.019 11.932 1.00 66.15 534 ASP A CA 1
ATOM 4482 C C . ASP C 3 528 ? 30.228 34.324 11.281 1.00 65.69 534 ASP A C 1
ATOM 4483 O O . ASP C 3 528 ? 29.411 34.312 10.357 1.00 64.59 534 ASP A O 1
ATOM 4488 N N . GLU C 3 529 ? 30.749 35.446 11.768 1.00 65.57 535 GLU A N 1
ATOM 4489 C CA . GLU C 3 529 ? 30.389 36.745 11.211 1.00 65.69 535 GLU A CA 1
ATOM 4490 C C . GLU C 3 529 ? 30.771 36.772 9.736 1.00 65.70 535 GLU A C 1
ATOM 4491 O O . GLU C 3 529 ? 30.036 37.300 8.905 1.00 65.92 535 GLU A O 1
ATOM 4493 N N . LYS C 3 530 ? 31.924 36.190 9.420 1.00 66.09 536 LYS A N 1
ATOM 4494 C CA . LYS C 3 530 ? 32.408 36.135 8.046 1.00 66.59 536 LYS A CA 1
ATOM 4495 C C . LYS C 3 530 ? 31.525 35.205 7.213 1.00 67.22 536 LYS A C 1
ATOM 4496 O O . LYS C 3 530 ? 31.394 35.373 5.998 1.00 66.92 536 LYS A O 1
ATOM 4498 N N . ILE C 3 531 ? 30.922 34.221 7.872 1.00 67.50 537 ILE A N 1
ATOM 4499 C CA . ILE C 3 531 ? 30.051 33.275 7.187 1.00 67.97 537 ILE A CA 1
ATOM 4500 C C . ILE C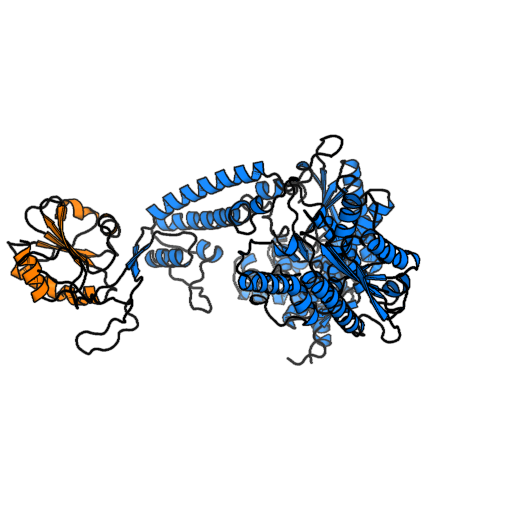 3 531 ? 28.707 33.929 6.873 1.00 68.42 537 ILE A C 1
ATOM 4501 O O . ILE C 3 531 ? 28.334 34.066 5.709 1.00 68.59 537 ILE A O 1
ATOM 4506 N N . GLY C 3 532 ? 27.984 34.334 7.913 1.00 69.12 538 GLY A N 1
ATOM 4507 C CA . GLY C 3 532 ? 26.700 34.978 7.700 1.00 69.67 538 GLY A CA 1
ATOM 4508 C C . GLY C 3 532 ? 26.853 36.133 6.730 1.00 70.04 538 GLY A C 1
ATOM 4509 O O . GLY C 3 532 ? 25.936 36.457 5.976 1.00 69.84 538 GLY A O 1
ATOM 4510 N N . GLN C 3 533 ? 28.035 36.742 6.741 1.00 70.58 539 GLN A N 1
ATOM 4511 C CA . GLN C 3 533 ? 28.335 37.870 5.871 1.00 70.93 539 GLN A CA 1
ATOM 4512 C C . GLN C 3 533 ? 28.443 37.470 4.404 1.00 71.25 539 GLN A C 1
ATOM 4513 O O . GLN C 3 533 ? 28.820 38.286 3.565 1.00 71.92 539 GLN A O 1
ATOM 4515 N N . ILE C 3 534 ? 28.125 36.219 4.089 1.00 71.03 540 ILE A N 1
ATOM 4516 C CA . ILE C 3 534 ? 28.188 35.775 2.702 1.00 70.72 540 ILE A CA 1
ATOM 4517 C C . ILE C 3 534 ? 26.803 35.925 2.081 1.00 70.37 540 ILE A C 1
ATOM 4518 O O . ILE C 3 534 ? 26.667 36.114 0.872 1.00 70.25 540 ILE A O 1
ATOM 4523 N N . VAL C 3 535 ? 25.777 35.844 2.924 1.00 70.01 541 VAL A N 1
ATOM 4524 C CA . VAL C 3 535 ? 24.400 35.984 2.468 1.00 70.04 541 VAL A CA 1
ATOM 4525 C C . VAL C 3 535 ? 23.867 37.357 2.859 1.00 70.61 541 VAL A C 1
ATOM 4526 O O . VAL C 3 535 ? 22.691 37.658 2.661 1.00 71.13 541 VAL A O 1
ATOM 4530 N N . GLY C 3 536 ? 24.746 38.183 3.419 1.00 70.85 542 GLY A N 1
ATOM 4531 C CA . GLY C 3 536 ? 24.360 39.521 3.827 1.00 70.81 542 GLY A CA 1
ATOM 4532 C C . GLY C 3 536 ? 23.847 39.605 5.252 1.00 70.76 542 GLY A C 1
ATOM 4533 O O . GLY C 3 536 ? 22.775 40.157 5.497 1.00 71.36 542 GLY A O 1
ATOM 4534 N N . ALA C 3 537 ? 24.607 39.064 6.199 1.00 69.96 543 ALA A N 1
ATOM 4535 C CA . ALA C 3 537 ? 24.200 39.098 7.600 1.00 69.61 543 ALA A CA 1
ATOM 4536 C C . ALA C 3 537 ? 25.407 39.085 8.528 1.00 69.44 543 ALA A C 1
ATOM 4537 O O . ALA C 3 537 ? 26.493 39.539 8.158 1.00 69.43 543 ALA A O 1
ATOM 4539 N N . GLY C 3 538 ? 25.212 38.559 9.734 1.00 68.86 544 GLY A N 1
ATOM 4540 C CA . GLY C 3 538 ? 26.294 38.505 10.696 1.00 68.85 544 GLY A CA 1
ATOM 4541 C C . GLY C 3 538 ? 26.420 37.165 11.393 1.00 69.52 544 GLY A C 1
ATOM 4542 O O . GLY C 3 538 ? 26.040 36.130 10.845 1.00 69.51 544 GLY A O 1
ATOM 4543 N N . LYS C 3 539 ? 26.950 37.198 12.612 1.00 69.92 545 LYS A N 1
ATOM 4544 C CA . LYS C 3 539 ? 27.163 36.003 13.420 1.00 70.62 545 LYS A CA 1
ATOM 4545 C C . LYS C 3 539 ? 26.030 34.979 13.376 1.00 71.40 545 LYS A C 1
ATOM 4546 O O . LYS C 3 539 ? 26.206 33.876 12.864 1.00 71.34 545 LYS A O 1
ATOM 4548 N N . GLU C 3 540 ? 24.873 35.350 13.914 1.00 72.04 546 GLU A N 1
ATOM 4549 C CA . GLU C 3 540 ? 23.715 34.459 13.967 1.00 72.62 546 GLU A CA 1
ATOM 4550 C C . GLU C 3 540 ? 23.383 33.740 12.663 1.00 72.76 546 GLU A C 1
ATOM 4551 O O . GLU C 3 540 ? 23.216 32.520 12.653 1.00 73.18 546 GLU A O 1
ATOM 4557 N N . ARG C 3 541 ? 23.277 34.490 11.570 1.00 72.79 547 ARG A N 1
ATOM 4558 C CA . ARG C 3 541 ? 22.966 33.894 10.276 1.00 73.01 547 ARG A CA 1
ATOM 4559 C C . ARG C 3 541 ? 24.178 33.127 9.766 1.00 72.46 547 ARG A C 1
ATOM 4560 O O . ARG C 3 541 ? 24.126 32.482 8.721 1.00 72.82 547 ARG A O 1
ATOM 4568 N N . GLY C 3 542 ? 25.272 33.214 10.517 1.00 71.07 548 GLY A N 1
ATOM 4569 C CA . GLY C 3 542 ? 26.494 32.523 10.154 1.00 68.72 548 GLY A CA 1
ATOM 4570 C C . GLY C 3 542 ? 26.714 31.348 11.085 1.00 67.33 548 GLY A C 1
ATOM 4571 O O . GLY C 3 542 ? 27.308 30.344 10.701 1.00 67.83 548 GLY A O 1
ATOM 4572 N N . LYS C 3 543 ? 26.231 31.474 12.316 1.00 65.38 549 LYS A N 1
ATOM 4573 C CA . LYS C 3 543 ? 26.361 30.410 13.299 1.00 63.89 549 LYS A CA 1
ATOM 4574 C C . LYS C 3 543 ? 25.290 29.356 13.039 1.00 63.08 549 LYS A C 1
ATOM 4575 O O . LYS C 3 543 ? 25.429 28.204 13.445 1.00 62.68 549 LYS A O 1
ATOM 4577 N N . GLU C 3 544 ? 24.221 29.759 12.357 1.00 62.27 550 GLU A N 1
ATOM 4578 C CA . GLU C 3 544 ? 23.128 28.847 12.034 1.00 61.20 550 GLU A CA 1
ATOM 4579 C C . GLU C 3 544 ? 23.443 28.104 10.738 1.00 60.40 550 GLU A C 1
ATOM 4580 O O . GLU C 3 544 ? 23.084 26.934 10.576 1.00 59.81 550 GLU A O 1
ATOM 4582 N N . LEU C 3 545 ? 24.108 28.794 9.815 1.00 59.12 551 LEU A N 1
ATOM 4583 C CA . LEU C 3 545 ? 24.482 28.195 8.540 1.00 58.77 551 LEU A CA 1
ATOM 4584 C C . LEU C 3 545 ? 25.453 27.035 8.761 1.00 58.08 551 LEU A C 1
ATOM 4585 O O . LEU C 3 545 ? 25.352 25.997 8.103 1.00 57.43 551 LEU A O 1
ATOM 4590 N N . LYS C 3 546 ? 26.391 27.219 9.688 1.00 57.43 552 LYS A N 1
ATOM 4591 C CA . LYS C 3 546 ? 27.371 26.184 9.997 1.00 57.18 552 LYS A CA 1
ATOM 4592 C C . LYS C 3 546 ? 26.697 24.965 10.621 1.00 57.23 552 LYS A C 1
ATOM 4593 O O . LYS C 3 546 ? 26.913 23.833 10.176 1.00 57.47 552 LYS A O 1
ATOM 4599 N N . LYS C 3 547 ? 25.882 25.193 11.650 1.00 56.00 553 LYS A N 1
ATOM 4600 C CA . LYS C 3 547 ? 25.192 24.096 12.321 1.00 55.11 553 LYS A CA 1
ATOM 4601 C C . LYS C 3 547 ? 24.311 23.331 11.338 1.00 54.83 553 LYS A C 1
ATOM 4602 O O . LYS C 3 547 ? 24.345 22.100 11.285 1.00 55.02 553 LYS A O 1
ATOM 4604 N N . LYS C 3 548 ? 23.529 24.067 10.555 1.00 54.19 554 LYS A N 1
ATOM 4605 C CA . LYS C 3 548 ? 22.639 23.463 9.571 1.00 53.73 554 LYS A CA 1
ATOM 4606 C C . LYS C 3 548 ? 23.419 22.573 8.603 1.00 52.67 554 LYS A C 1
ATOM 4607 O O . LYS C 3 548 ? 23.015 21.445 8.313 1.00 52.50 554 LYS A O 1
ATOM 4613 N N . PHE C 3 549 ? 24.536 23.089 8.105 1.00 50.61 555 PHE A N 1
ATOM 4614 C CA . PHE C 3 549 ? 25.377 22.346 7.172 1.00 49.30 555 PHE A CA 1
ATOM 4615 C C . PHE C 3 549 ? 25.832 21.011 7.775 1.00 48.93 555 PHE A C 1
ATOM 4616 O O . PHE C 3 549 ? 25.709 19.961 7.146 1.00 48.24 555 PHE A O 1
ATOM 4624 N N . LEU C 3 550 ? 26.346 21.071 9.001 1.00 48.58 556 LEU A N 1
ATOM 4625 C CA . LEU C 3 550 ? 26.843 19.898 9.708 1.00 48.66 556 LEU A CA 1
ATOM 4626 C C . LEU C 3 550 ? 25.764 18.873 10.058 1.00 48.86 556 LEU A C 1
ATOM 4627 O O . LEU C 3 550 ? 26.036 17.672 10.118 1.00 48.02 556 LEU A O 1
ATOM 4632 N N . GLU C 3 551 ? 24.541 19.338 10.294 1.00 48.85 557 GLU A N 1
ATOM 4633 C CA . GLU C 3 551 ? 23.447 18.427 10.608 1.00 47.57 557 GLU A CA 1
ATOM 4634 C C . GLU C 3 551 ? 23.045 17.698 9.327 1.00 46.83 557 GLU A C 1
ATOM 4635 O O . GLU C 3 551 ? 22.574 16.560 9.367 1.00 46.81 557 GLU A O 1
ATOM 4637 N N . ASN C 3 552 ? 23.243 18.361 8.191 1.00 45.28 558 ASN A N 1
ATOM 4638 C CA . ASN C 3 552 ? 22.914 17.780 6.897 1.00 45.47 558 ASN A CA 1
ATOM 4639 C C . ASN C 3 552 ? 24.103 17.086 6.243 1.00 45.83 558 ASN A C 1
ATOM 4640 O O . ASN C 3 552 ? 24.063 16.743 5.055 1.00 46.33 558 ASN A O 1
ATOM 4645 N N . THR C 3 553 ? 25.163 16.889 7.021 1.00 44.15 559 THR A N 1
ATOM 4646 C CA . THR C 3 553 ? 26.364 16.217 6.537 1.00 43.65 559 THR A CA 1
ATOM 4647 C C . THR C 3 553 ? 26.936 15.489 7.751 1.00 41.63 559 THR A C 1
ATOM 4648 O O . THR C 3 553 ? 28.012 15.819 8.251 1.00 40.22 559 THR A O 1
ATOM 4652 N N . PRO C 3 554 ? 26.201 14.487 8.250 1.00 40.59 560 PRO A N 1
ATOM 4653 C CA . PRO C 3 554 ? 26.637 13.719 9.418 1.00 39.18 560 PRO A CA 1
ATOM 4654 C C . PRO C 3 554 ? 28.051 13.142 9.358 1.00 37.58 560 PRO A C 1
ATOM 4655 O O . PRO C 3 554 ? 28.721 13.050 10.385 1.00 36.35 560 PRO A O 1
ATOM 4659 N N . ALA C 3 555 ? 28.520 12.778 8.169 1.00 35.76 561 ALA A N 1
ATOM 4660 C CA . ALA C 3 555 ? 29.860 12.201 8.052 1.00 35.81 561 ALA A CA 1
ATOM 4661 C C . ALA C 3 555 ? 30.960 13.140 8.549 1.00 35.03 561 ALA A C 1
ATOM 4662 O O . ALA C 3 555 ? 31.952 12.689 9.121 1.00 35.77 561 ALA A O 1
ATOM 4664 N N . ILE C 3 556 ? 30.789 14.441 8.346 1.00 34.06 562 ILE A N 1
ATOM 4665 C CA . ILE C 3 556 ? 31.793 15.393 8.806 1.00 33.71 562 ILE A CA 1
ATOM 4666 C C . ILE C 3 556 ? 31.806 15.475 10.331 1.00 33.90 562 ILE A C 1
ATOM 4667 O O . ILE C 3 556 ? 32.862 15.641 10.947 1.00 33.65 562 ILE A O 1
ATOM 4672 N N . ALA C 3 557 ? 30.628 15.349 10.937 1.00 34.22 563 ALA A N 1
ATOM 4673 C CA . ALA C 3 557 ? 30.503 15.400 12.389 1.00 32.14 563 ALA A CA 1
ATOM 4674 C C . ALA C 3 557 ? 31.136 14.149 12.976 1.00 31.46 563 ALA A C 1
ATOM 4675 O O . ALA C 3 557 ? 31.819 14.197 13.994 1.00 32.85 563 ALA A O 1
ATOM 4677 N N . ALA C 3 558 ? 30.909 13.020 12.319 1.00 30.95 564 ALA A N 1
ATOM 4678 C CA . ALA C 3 558 ? 31.481 11.759 12.767 1.00 29.89 564 ALA A CA 1
ATOM 4679 C C . ALA C 3 558 ? 33.012 11.848 12.698 1.00 27.76 564 ALA A C 1
ATOM 4680 O O . ALA C 3 558 ? 33.711 11.447 13.631 1.00 27.14 564 ALA A O 1
ATOM 4682 N N . LEU C 3 559 ? 33.532 12.395 11.602 1.00 26.44 565 LEU A N 1
ATOM 4683 C CA . LEU C 3 559 ? 34.982 12.520 11.451 1.00 27.11 565 LEU A CA 1
ATOM 4684 C C . LEU C 3 559 ? 35.570 13.339 12.591 1.00 27.84 565 LEU A C 1
ATOM 4685 O O . LEU C 3 559 ? 36.553 12.946 13.227 1.00 25.93 565 LEU A O 1
ATOM 4690 N N . ARG C 3 560 ? 34.953 14.483 12.850 1.00 30.77 566 ARG A N 1
ATOM 4691 C CA . ARG C 3 560 ? 35.406 15.376 13.904 1.00 34.97 566 ARG A CA 1
ATOM 4692 C C . ARG C 3 560 ? 35.445 14.702 15.278 1.00 35.27 566 ARG A C 1
ATOM 4693 O O . ARG C 3 560 ? 36.414 14.851 16.023 1.00 34.90 566 ARG A O 1
ATOM 4701 N N . GLU C 3 561 ? 34.411 13.951 15.627 1.00 36.68 567 GLU A N 1
ATOM 4702 C CA . GLU C 3 561 ? 34.421 13.300 16.928 1.00 38.95 567 GLU A CA 1
ATOM 4703 C C . GLU C 3 561 ? 35.444 12.168 16.988 1.00 39.73 567 GLU A C 1
ATOM 4704 O O . GLU C 3 561 ? 36.033 11.914 18.044 1.00 39.38 567 GLU A O 1
ATOM 4710 N N . SER C 3 562 ? 35.666 11.493 15.861 1.00 38.97 568 SER A N 1
ATOM 4711 C CA . SER C 3 562 ? 36.639 10.408 15.829 1.00 38.85 568 SER A CA 1
ATOM 4712 C C . SER C 3 562 ? 38.047 10.978 15.989 1.00 38.35 568 SER A C 1
ATOM 4713 O O . SER C 3 562 ? 38.881 10.396 16.671 1.00 38.32 568 SER A O 1
ATOM 4716 N N . ILE C 3 563 ? 38.310 12.118 15.361 1.00 39.41 569 ILE A N 1
ATOM 4717 C CA . ILE C 3 563 ? 39.620 12.752 15.468 1.00 41.32 569 ILE A CA 1
ATOM 4718 C C . ILE C 3 563 ? 39.926 13.133 16.909 1.00 42.27 569 ILE A C 1
ATOM 4719 O O . ILE C 3 563 ? 41.013 12.870 17.411 1.00 41.40 569 ILE A O 1
ATOM 4724 N N . GLN C 3 564 ? 38.961 13.755 17.575 1.00 43.52 570 GLN A N 1
ATOM 4725 C CA . GLN C 3 564 ? 39.167 14.190 18.943 1.00 45.26 570 GLN A CA 1
ATOM 4726 C C . GLN C 3 564 ? 39.197 13.076 19.979 1.00 45.67 570 GLN A C 1
ATOM 4727 O O . GLN C 3 564 ? 39.823 13.223 21.028 1.00 43.74 570 GLN A O 1
ATOM 4733 N N . GLN C 3 565 ? 38.543 11.956 19.687 1.00 46.32 571 GLN A N 1
ATOM 4734 C CA . GLN C 3 565 ? 38.559 10.833 20.617 1.00 46.78 571 GLN A CA 1
ATOM 4735 C C . GLN C 3 565 ? 39.949 10.206 20.652 1.00 45.76 571 GLN A C 1
ATOM 4736 O O . GLN C 3 565 ? 40.294 9.500 21.599 1.00 45.40 571 GLN A O 1
ATOM 4742 N N . THR C 3 566 ? 40.742 10.458 19.614 1.00 44.85 572 THR A N 1
ATOM 4743 C CA . THR C 3 566 ? 42.094 9.923 19.559 1.00 44.97 572 THR A CA 1
ATOM 4744 C C . THR C 3 566 ? 43.056 10.906 20.216 1.00 44.88 572 THR A C 1
ATOM 4745 O O . THR C 3 566 ? 44.191 10.553 20.523 1.00 45.75 572 THR A O 1
ATOM 4749 N N . LEU C 3 567 ? 42.594 12.133 20.439 1.00 44.62 573 LEU A N 1
ATOM 4750 C CA . LEU C 3 567 ? 43.433 13.172 21.038 1.00 45.62 573 LEU A CA 1
ATOM 4751 C C . LEU C 3 567 ? 43.126 13.561 22.478 1.00 47.91 573 LEU A C 1
ATOM 4752 O O . LEU C 3 567 ? 44.038 13.682 23.297 1.00 46.94 573 LEU A O 1
ATOM 4757 N N . VAL C 3 568 ? 41.845 13.771 22.772 1.00 50.16 574 VAL A N 1
ATOM 4758 C CA . VAL C 3 568 ? 41.407 14.224 24.092 1.00 53.76 574 VAL A CA 1
ATOM 4759 C C . VAL C 3 568 ? 40.898 13.162 25.071 1.00 55.81 574 VAL A C 1
ATOM 4760 O O . VAL C 3 568 ? 40.437 12.095 24.671 1.00 56.11 574 VAL A O 1
ATOM 4764 N N . GLU C 3 569 ? 40.985 13.489 26.361 1.00 58.91 575 GLU A N 1
ATOM 4765 C CA . GLU C 3 569 ? 40.546 12.615 27.450 1.00 61.28 575 GLU A CA 1
ATOM 4766 C C . GLU C 3 569 ? 40.811 11.135 27.207 1.00 61.95 575 GLU A C 1
ATOM 4767 O O . GLU C 3 569 ? 40.678 10.319 28.123 1.00 63.30 575 GLU A O 1
ATOM 4773 N N . VAL C 3 580 ? 41.326 20.071 29.630 1.00 60.47 586 VAL A N 1
ATOM 4774 C CA . VAL C 3 580 ? 41.935 19.691 28.359 1.00 59.90 586 VAL A CA 1
ATOM 4775 C C . VAL C 3 580 ? 43.111 18.733 28.538 1.00 59.32 586 VAL A C 1
ATOM 4776 O O . VAL C 3 580 ? 44.271 19.099 28.329 1.00 58.64 586 VAL A O 1
ATOM 4780 N N . LYS C 3 581 ? 42.798 17.506 28.939 1.00 58.81 587 LYS A N 1
ATOM 4781 C CA . LYS C 3 581 ? 43.811 16.476 29.131 1.00 57.76 587 LYS A CA 1
ATOM 4782 C C . LYS C 3 581 ? 43.921 15.710 27.816 1.00 56.58 587 LYS A C 1
ATOM 4783 O O . LYS C 3 581 ? 42.904 15.312 27.239 1.00 56.31 587 LYS A O 1
ATOM 4785 N N . TRP C 3 582 ? 45.146 15.506 27.339 1.00 54.42 588 TRP A N 1
ATOM 4786 C CA . TRP C 3 582 ? 45.343 14.799 26.080 1.00 51.46 588 TRP A CA 1
ATOM 4787 C C . TRP C 3 582 ? 45.699 13.328 26.223 1.00 50.95 588 TRP A C 1
ATOM 4788 O O . TRP C 3 582 ? 46.375 12.914 27.161 1.00 50.70 588 TRP A O 1
ATOM 4799 N N . LYS C 3 583 ? 45.230 12.550 25.258 1.00 50.62 589 LYS A N 1
ATOM 4800 C CA . LYS C 3 583 ? 45.495 11.124 25.176 1.00 49.50 589 LYS A CA 1
ATOM 4801 C C . LYS C 3 583 ? 46.751 11.039 24.300 1.00 48.24 589 LYS A C 1
ATOM 4802 O O . LYS C 3 583 ? 47.550 10.108 24.408 1.00 48.27 589 LYS A O 1
ATOM 4808 N N . ARG C 3 584 ? 46.909 12.048 23.444 1.00 45.40 590 ARG A N 1
ATOM 4809 C CA . ARG C 3 584 ? 48.033 12.159 22.515 1.00 42.29 590 ARG A CA 1
ATOM 4810 C C . ARG C 3 584 ? 47.942 13.559 21.905 1.00 39.33 590 ARG A C 1
ATOM 4811 O O . ARG C 3 584 ? 46.852 14.015 21.571 1.00 38.52 590 ARG A O 1
ATOM 4819 N N . ARG C 3 585 ? 49.075 14.236 21.755 1.00 36.37 591 ARG A N 1
ATOM 4820 C CA . ARG C 3 585 ? 49.081 15.593 21.210 1.00 36.59 591 ARG A CA 1
ATOM 4821 C C . ARG C 3 585 ? 49.430 15.668 19.727 1.00 34.31 591 ARG A C 1
ATOM 4822 O O . ARG C 3 585 ? 49.786 16.730 19.210 1.00 33.04 591 ARG A O 1
ATOM 4830 N N . TRP C 3 586 ? 49.328 14.541 19.039 1.00 31.41 592 TRP A N 1
ATOM 4831 C CA . TRP C 3 586 ? 49.646 14.519 17.622 1.00 29.66 592 TRP A CA 1
ATOM 4832 C C . TRP C 3 586 ? 48.758 13.576 16.844 1.00 29.01 592 TRP A C 1
ATOM 4833 O O . TRP C 3 586 ? 48.121 12.692 17.411 1.00 29.98 592 TRP A O 1
ATOM 4844 N N . ILE C 3 587 ? 48.724 13.793 15.538 1.00 27.12 593 ILE A N 1
ATOM 4845 C CA . ILE C 3 587 ? 47.969 12.976 14.616 1.00 28.58 593 ILE A CA 1
ATOM 4846 C C . ILE C 3 587 ? 48.992 12.321 13.700 1.00 26.76 593 ILE A C 1
ATOM 4847 O O . ILE C 3 587 ? 50.014 12.914 13.377 1.00 27.17 593 ILE A O 1
ATOM 4852 N N . LYS C 3 588 ? 48.710 11.100 13.277 1.00 26.82 594 LYS A N 1
ATOM 4853 C CA . LYS C 3 588 ? 49.613 10.377 12.403 1.00 27.29 594 LYS A CA 1
ATOM 4854 C C . LYS C 3 588 ? 49.384 10.817 10.966 1.00 26.52 594 LYS A C 1
ATOM 4855 O O . LYS C 3 588 ? 48.283 10.679 10.444 1.00 24.65 594 LYS A O 1
ATOM 4861 N N . GLY C 3 589 ? 50.426 11.343 10.322 1.00 26.98 595 GLY A N 1
ATOM 4862 C CA . GLY C 3 589 ? 50.294 11.781 8.944 1.00 23.64 595 GLY A CA 1
ATOM 4863 C C . GLY C 3 589 ? 50.269 10.620 7.965 1.00 23.46 595 GLY A C 1
ATOM 4864 O O . GLY C 3 589 ? 50.497 9.463 8.349 1.00 23.61 595 GLY A O 1
ATOM 4865 N N . LEU C 3 590 ? 50.009 10.924 6.695 1.00 22.46 596 LEU A N 1
ATOM 4866 C CA . LEU C 3 590 ? 49.942 9.898 5.646 1.00 23.32 596 LEU A CA 1
ATOM 4867 C C . LEU C 3 590 ? 51.193 9.041 5.504 1.00 23.73 596 LEU A C 1
ATOM 4868 O O . LEU C 3 590 ? 51.111 7.887 5.110 1.00 23.75 596 LEU A O 1
ATOM 4873 N N . ASP C 3 591 ? 52.352 9.611 5.811 1.00 24.87 597 ASP A N 1
ATOM 4874 C CA . ASP C 3 591 ? 53.593 8.871 5.709 1.00 26.09 597 ASP A CA 1
ATOM 4875 C C . ASP C 3 591 ? 54.040 8.361 7.077 1.00 26.10 597 ASP A C 1
ATOM 4876 O O . ASP C 3 591 ? 55.181 7.938 7.235 1.00 25.38 597 ASP A O 1
ATOM 4881 N N . GLY C 3 592 ? 53.149 8.434 8.066 1.00 25.06 598 GLY A N 1
ATOM 4882 C CA . GLY C 3 592 ? 53.475 7.930 9.394 1.00 24.89 598 GLY A CA 1
ATOM 4883 C C . GLY C 3 592 ? 54.059 8.900 10.406 1.00 24.66 598 GLY A C 1
ATOM 4884 O O . GLY C 3 592 ? 54.153 8.585 11.589 1.00 24.67 598 GLY A O 1
ATOM 4885 N N . ARG C 3 593 ? 54.443 10.090 9.967 1.00 22.11 599 ARG A N 1
ATOM 4886 C CA . ARG C 3 593 ? 55.032 11.050 10.895 1.00 22.22 599 ARG A CA 1
ATOM 4887 C C . ARG C 3 593 ? 54.034 11.573 11.930 1.00 21.13 599 ARG A C 1
ATOM 4888 O O . ARG C 3 593 ? 52.828 11.489 11.747 1.00 20.34 599 ARG A O 1
ATOM 4896 N N . LYS C 3 594 ? 54.553 12.121 13.015 1.00 21.49 600 LYS A N 1
ATOM 4897 C CA . LYS C 3 594 ? 53.699 12.728 14.025 1.00 23.13 600 LYS A CA 1
ATOM 4898 C C . LYS C 3 594 ? 53.452 14.152 13.546 1.00 23.39 600 LYS A C 1
ATOM 4899 O O . LYS C 3 594 ? 54.377 14.832 13.111 1.00 23.17 600 LYS A O 1
ATOM 4905 N N . VAL C 3 595 ? 52.210 14.603 13.599 1.00 23.58 601 VAL A N 1
ATOM 4906 C CA . VAL C 3 595 ? 51.926 15.972 13.221 1.00 22.29 601 VAL A CA 1
ATOM 4907 C C . VAL C 3 595 ? 51.331 16.577 14.482 1.00 23.58 601 VAL A C 1
ATOM 4908 O O . VAL C 3 595 ? 50.249 16.182 14.921 1.00 23.42 601 VAL A O 1
ATOM 4912 N N . HIS C 3 596 ? 52.063 17.507 15.075 1.00 22.38 602 HIS A N 1
ATOM 4913 C CA . HIS C 3 596 ? 51.645 18.169 16.295 1.00 25.50 602 HIS A CA 1
ATOM 4914 C C . HIS C 3 596 ? 50.321 18.931 16.144 1.00 26.78 602 HIS A C 1
ATOM 4915 O O . HIS C 3 596 ? 50.129 19.691 15.189 1.00 26.81 602 HIS A O 1
ATOM 4922 N N . VAL C 3 597 ? 49.404 18.716 17.081 1.00 27.63 603 VAL A N 1
ATOM 4923 C CA . VAL C 3 597 ? 48.127 19.423 17.052 1.00 28.52 603 VAL A CA 1
ATOM 4924 C C . VAL C 3 597 ? 48.147 20.498 18.132 1.00 30.88 603 VAL A C 1
ATOM 4925 O O . VAL C 3 597 ? 48.349 20.199 19.309 1.00 30.84 603 VAL A O 1
ATOM 4929 N N . ARG C 3 598 ? 47.938 21.745 17.731 1.00 33.46 604 ARG A N 1
ATOM 4930 C CA . ARG C 3 598 ? 47.942 22.858 18.673 1.00 38.07 604 ARG A CA 1
ATOM 4931 C C . ARG C 3 598 ? 46.666 22.950 19.516 1.00 40.09 604 ARG A C 1
ATOM 4932 O O . ARG C 3 598 ? 46.735 23.057 20.742 1.00 42.29 604 ARG A O 1
ATOM 4940 N N . SER C 3 599 ? 45.508 22.888 18.869 1.00 40.82 605 SER A N 1
ATOM 4941 C CA . SER C 3 599 ? 44.228 22.957 19.576 1.00 41.19 605 SER A CA 1
ATOM 4942 C C . SER C 3 599 ? 43.293 21.860 19.092 1.00 40.75 605 SER A C 1
ATOM 4943 O O . SER C 3 599 ? 43.242 21.568 17.897 1.00 39.34 605 SER A O 1
ATOM 4946 N N . PRO C 3 600 ? 42.530 21.245 20.011 1.00 41.33 606 PRO A N 1
ATOM 4947 C CA . PRO C 3 600 ? 41.594 20.184 19.620 1.00 41.35 606 PRO A CA 1
ATOM 4948 C C . PRO C 3 600 ? 40.647 20.714 18.542 1.00 41.03 606 PRO A C 1
ATOM 4949 O O . PRO C 3 600 ? 40.171 19.962 17.683 1.00 40.96 606 PRO A O 1
ATOM 4953 N N . HIS C 3 601 ? 40.391 22.019 18.600 1.00 38.65 607 HIS A N 1
ATOM 4954 C CA . HIS C 3 601 ? 39.515 22.687 17.649 1.00 38.87 607 HIS A CA 1
ATOM 4955 C C . HIS C 3 601 ? 40.159 22.782 16.264 1.00 37.85 607 HIS A C 1
ATOM 4956 O O . HIS C 3 601 ? 39.461 22.795 15.255 1.00 38.42 607 HIS A O 1
ATOM 4958 N N . ALA C 3 602 ? 41.485 22.852 16.214 1.00 36.47 608 ALA A N 1
ATOM 4959 C CA . ALA C 3 602 ? 42.181 22.941 14.931 1.00 36.89 608 ALA A CA 1
ATOM 4960 C C . ALA C 3 602 ? 42.580 21.558 14.397 1.00 34.96 608 ALA A C 1
ATOM 4961 O O . ALA C 3 602 ? 43.149 21.444 13.318 1.00 37.12 608 ALA A O 1
ATOM 4963 N N . ALA C 3 603 ? 42.267 20.515 15.159 1.00 32.62 609 ALA A N 1
ATOM 4964 C CA . ALA C 3 603 ? 42.600 19.145 14.783 1.00 30.45 609 ALA A CA 1
ATOM 4965 C C . ALA C 3 603 ? 42.203 18.735 13.363 1.00 28.78 609 ALA A C 1
ATOM 4966 O O . ALA C 3 603 ? 43.038 18.229 12.606 1.00 26.24 609 ALA A O 1
ATOM 4968 N N . LEU C 3 604 ? 40.942 18.945 12.997 1.00 27.06 610 LEU A N 1
ATOM 4969 C CA . LEU C 3 604 ? 40.493 18.555 11.668 1.00 26.57 610 LEU A CA 1
ATOM 4970 C C . LEU C 3 604 ? 41.247 19.283 10.560 1.00 26.12 610 LEU A C 1
ATOM 4971 O O . LEU C 3 604 ? 41.646 18.659 9.576 1.00 24.01 610 LEU A O 1
ATOM 4976 N N . ASN C 3 605 ? 41.446 20.591 10.705 1.00 26.04 611 ASN A N 1
ATOM 4977 C CA . ASN C 3 605 ? 42.171 21.322 9.674 1.00 27.68 611 ASN A CA 1
ATOM 4978 C C . ASN C 3 605 ? 43.637 20.901 9.653 1.00 25.80 611 ASN A C 1
ATOM 4979 O O . ASN C 3 605 ? 44.253 20.848 8.600 1.00 27.23 611 ASN A O 1
ATOM 4984 N N . THR C 3 606 ? 44.191 20.595 10.815 1.00 24.31 612 THR A N 1
ATOM 4985 C CA . THR C 3 606 ? 45.566 20.135 10.878 1.00 25.12 612 THR A CA 1
ATOM 4986 C C . THR C 3 606 ? 45.634 18.848 10.062 1.00 25.10 612 THR A C 1
ATOM 4987 O O . THR C 3 606 ? 46.523 18.681 9.215 1.00 24.30 612 THR A O 1
ATOM 4991 N N . LEU C 3 607 ? 44.669 17.958 10.297 1.00 23.76 613 LEU A N 1
ATOM 4992 C CA . LEU C 3 607 ? 44.609 16.688 9.581 1.00 24.74 613 LEU A CA 1
ATOM 4993 C C . LEU C 3 607 ? 44.471 16.891 8.070 1.00 23.54 613 LEU A C 1
ATOM 4994 O O . LEU C 3 607 ? 45.144 16.231 7.288 1.00 22.79 613 LEU A O 1
ATOM 4999 N N . LEU C 3 608 ? 43.600 17.803 7.665 1.00 22.37 614 LEU A N 1
ATOM 5000 C CA . LEU C 3 608 ? 43.386 18.061 6.245 1.00 23.05 614 LEU A CA 1
ATOM 5001 C C . LEU C 3 608 ? 44.575 18.747 5.574 1.00 22.81 614 LEU A C 1
ATOM 5002 O O . LEU C 3 608 ? 45.034 18.300 4.523 1.00 22.78 614 LEU A O 1
ATOM 5007 N N . GLN C 3 609 ? 45.080 19.822 6.181 1.00 21.06 615 GLN A N 1
ATOM 5008 C CA . GLN C 3 609 ? 46.219 20.538 5.616 1.00 21.32 615 GLN A CA 1
ATOM 5009 C C . GLN C 3 609 ? 47.443 19.625 5.531 1.00 20.49 615 GLN A C 1
ATOM 5010 O O . GLN C 3 609 ? 48.233 19.719 4.593 1.00 19.83 615 GLN A O 1
ATOM 5016 N N . SER C 3 610 ? 47.604 18.740 6.509 1.00 17.79 616 SER A N 1
ATOM 5017 C CA . SER C 3 610 ? 48.756 17.844 6.507 1.00 17.15 616 SER A CA 1
ATOM 5018 C C . SER C 3 610 ? 48.675 16.820 5.377 1.00 19.27 616 SER A C 1
ATOM 5019 O O . SER C 3 610 ? 49.682 16.529 4.705 1.00 18.80 616 SER A O 1
ATOM 5022 N N . ALA C 3 611 ? 47.482 16.267 5.172 1.00 17.83 617 ALA A N 1
ATOM 5023 C CA . ALA C 3 611 ? 47.284 15.288 4.105 1.00 19.80 617 ALA A CA 1
ATOM 5024 C C . ALA C 3 611 ? 47.611 15.939 2.763 1.00 19.04 617 ALA A C 1
ATOM 5025 O O . ALA C 3 611 ? 48.340 15.374 1.963 1.00 18.98 617 ALA A O 1
ATOM 5027 N N . GLY C 3 612 ? 47.075 17.136 2.534 1.00 20.86 618 GLY A N 1
ATOM 5028 C CA . GLY C 3 612 ? 47.333 17.853 1.289 1.00 20.19 618 GLY A CA 1
ATOM 5029 C C . GLY C 3 612 ? 48.808 18.175 1.080 1.00 20.51 618 GLY A C 1
ATOM 5030 O O . GLY C 3 612 ? 49.344 18.073 -0.036 1.00 20.27 618 GLY A O 1
ATOM 5031 N N . ALA C 3 613 ? 49.477 18.569 2.156 1.00 20.18 619 ALA A N 1
ATOM 5032 C CA . ALA C 3 613 ? 50.892 18.897 2.072 1.00 19.90 619 ALA A CA 1
ATOM 5033 C C . ALA C 3 613 ? 51.741 17.663 1.715 1.00 20.23 619 ALA A C 1
ATOM 5034 O O . ALA C 3 613 ? 52.634 17.741 0.865 1.00 19.69 619 ALA A O 1
ATOM 5036 N N . LEU C 3 614 ? 51.459 16.526 2.348 1.00 19.21 620 LEU A N 1
ATOM 5037 C CA . LEU C 3 614 ? 52.237 15.325 2.072 1.00 19.30 620 LEU A CA 1
ATOM 5038 C C . LEU C 3 614 ? 51.934 14.790 0.682 1.00 19.20 620 LEU A C 1
ATOM 5039 O O . LEU C 3 614 ? 52.821 14.280 0.002 1.00 18.33 620 LEU A O 1
ATOM 5044 N N . ILE C 3 615 ? 50.689 14.925 0.251 1.00 18.58 621 ILE A N 1
ATOM 5045 C CA . ILE C 3 615 ? 50.310 14.473 -1.080 1.00 17.65 621 ILE A CA 1
ATOM 5046 C C . ILE C 3 615 ? 51.067 15.313 -2.116 1.00 19.89 621 ILE A C 1
ATOM 5047 O O . ILE C 3 615 ? 51.675 14.775 -3.050 1.00 18.99 621 ILE A O 1
ATOM 5052 N N . CYS C 3 616 ? 51.047 16.629 -1.944 1.00 18.82 622 CYS A N 1
ATOM 5053 C CA . CYS C 3 616 ? 51.742 17.499 -2.880 1.00 22.02 622 CYS A CA 1
ATOM 5054 C C . CYS C 3 616 ? 53.245 17.333 -2.871 1.00 21.16 622 CYS A C 1
ATOM 5055 O O . CYS C 3 616 ? 53.891 17.474 -3.908 1.00 22.50 622 CYS A O 1
ATOM 5058 N N . LYS C 3 617 ? 53.799 17.013 -1.708 1.00 20.01 623 LYS A N 1
ATOM 5059 C CA . LYS C 3 617 ? 55.224 16.815 -1.595 1.00 20.66 623 LYS A CA 1
ATOM 5060 C C . LYS C 3 617 ? 55.636 15.545 -2.358 1.00 21.62 623 LYS A C 1
ATOM 5061 O O . LYS C 3 617 ? 56.550 15.584 -3.187 1.00 21.07 623 LYS A O 1
ATOM 5067 N N . LEU C 3 618 ? 54.962 14.425 -2.094 1.00 18.74 624 LEU A N 1
ATOM 5068 C CA . LEU C 3 618 ? 55.278 13.180 -2.800 1.00 19.73 624 LEU A CA 1
ATOM 5069 C C . LEU C 3 618 ? 55.025 13.360 -4.300 1.00 17.37 624 LEU A C 1
ATOM 5070 O O . LEU C 3 618 ? 55.749 12.821 -5.138 1.00 17.53 624 LEU A O 1
ATOM 5075 N N . TRP C 3 619 ? 53.974 14.098 -4.631 1.00 16.43 625 TRP A N 1
ATOM 5076 C CA . TRP C 3 619 ? 53.635 14.354 -6.027 1.00 17.76 625 TRP A CA 1
ATOM 5077 C C . TRP C 3 619 ? 54.751 15.048 -6.832 1.00 19.84 625 TRP A C 1
ATOM 5078 O O . TRP C 3 619 ? 55.068 14.632 -7.950 1.00 18.62 625 TRP A O 1
ATOM 5089 N N . ILE C 3 620 ? 55.340 16.110 -6.284 1.00 19.13 626 ILE A N 1
ATOM 5090 C CA . ILE C 3 620 ? 56.376 16.808 -7.031 1.00 20.81 626 ILE A CA 1
ATOM 5091 C C . ILE C 3 620 ? 57.637 15.970 -7.081 1.00 19.29 626 ILE A C 1
ATOM 509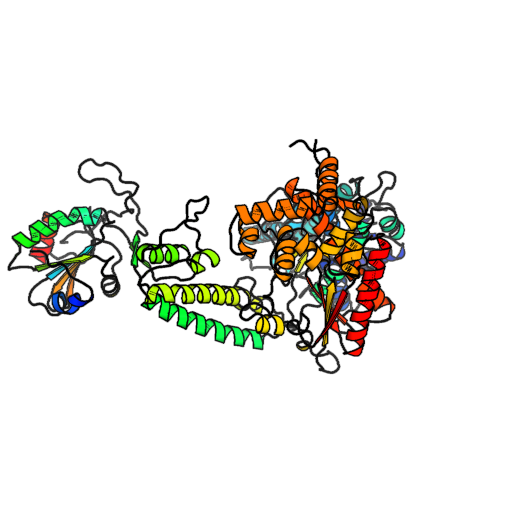2 O O . ILE C 3 620 ? 58.376 16.040 -8.040 1.00 18.99 626 ILE A O 1
ATOM 5097 N N . ILE C 3 621 ? 57.866 15.165 -6.048 1.00 18.91 627 ILE A N 1
ATOM 5098 C CA . ILE C 3 621 ? 59.015 14.267 -6.033 1.00 17.87 627 ILE A CA 1
ATOM 5099 C C . ILE C 3 621 ? 58.851 13.223 -7.141 1.00 19.16 627 ILE A C 1
ATOM 5100 O O . ILE C 3 621 ? 59.752 13.025 -7.959 1.00 19.12 627 ILE A O 1
ATOM 5105 N N . LYS C 3 622 ? 57.698 12.557 -7.166 1.00 18.06 628 LYS A N 1
ATOM 5106 C CA . LYS C 3 622 ? 57.426 11.525 -8.173 1.00 18.55 628 LYS A CA 1
ATOM 5107 C C . LYS C 3 622 ? 57.385 12.100 -9.590 1.00 17.30 628 LYS A C 1
ATOM 5108 O O . LYS C 3 622 ? 57.827 11.455 -10.542 1.00 16.63 628 LYS A O 1
ATOM 5114 N N . THR C 3 623 ? 56.858 13.310 -9.739 1.00 18.53 629 THR A N 1
ATOM 5115 C CA . THR C 3 623 ? 56.801 13.935 -11.061 1.00 19.78 629 THR A CA 1
ATOM 5116 C C . THR C 3 623 ? 58.222 14.115 -11.627 1.00 21.46 629 THR A C 1
ATOM 5117 O O . THR C 3 623 ? 58.498 13.743 -12.771 1.00 20.13 629 THR A O 1
ATOM 5121 N N . GLU C 3 624 ? 59.127 14.660 -10.817 1.00 21.22 630 GLU A N 1
ATOM 5122 C CA . GLU C 3 624 ? 60.496 14.873 -11.274 1.00 21.23 630 GLU A CA 1
ATOM 5123 C C . GLU C 3 624 ? 61.197 13.540 -11.572 1.00 20.85 630 GLU A C 1
ATOM 5124 O O . GLU C 3 624 ? 61.960 13.439 -12.532 1.00 20.39 630 GLU A O 1
ATOM 5130 N N . GLU C 3 625 ? 60.944 12.519 -10.758 1.00 19.68 631 GLU A N 1
ATOM 5131 C CA . GLU C 3 625 ? 61.552 11.204 -10.982 1.00 21.66 631 GLU A CA 1
ATOM 5132 C C . GLU C 3 625 ? 61.090 10.564 -12.304 1.00 22.45 631 GLU A C 1
ATOM 5133 O O . GLU C 3 625 ? 61.880 9.927 -13.001 1.00 21.72 631 GLU A O 1
ATOM 5135 N N . MET C 3 626 ? 59.809 10.724 -12.629 1.00 22.30 632 MET A N 1
ATOM 5136 C CA . MET C 3 626 ? 59.256 10.169 -13.862 1.00 23.56 632 MET A CA 1
ATOM 5137 C C . MET C 3 626 ? 59.793 10.932 -15.074 1.00 23.56 632 MET A C 1
ATOM 5138 O O . MET C 3 626 ? 60.050 10.342 -16.119 1.00 24.33 632 MET A O 1
ATOM 5143 N N . LEU C 3 627 ? 59.966 12.242 -14.939 1.00 22.41 633 LEU A N 1
ATOM 5144 C CA . LEU C 3 627 ? 60.498 13.030 -16.049 1.00 21.51 633 LEU A CA 1
ATOM 5145 C C . LEU C 3 627 ? 61.938 12.610 -16.317 1.00 22.92 633 LEU A C 1
ATOM 5146 O O . LEU C 3 627 ? 62.367 12.496 -17.468 1.00 21.40 633 LEU A O 1
ATOM 5151 N N . VAL C 3 628 ? 62.689 12.384 -15.245 1.00 25.08 634 VAL A N 1
ATOM 5152 C CA . VAL C 3 628 ? 64.073 11.974 -15.375 1.00 26.81 634 VAL A CA 1
ATOM 5153 C C . VAL C 3 628 ? 64.124 10.548 -15.919 1.00 29.04 634 VAL A C 1
ATOM 5154 O O . VAL C 3 628 ? 65.039 10.202 -16.663 1.00 28.74 634 VAL A O 1
ATOM 5158 N N . GLU C 3 629 ? 63.136 9.730 -15.557 1.00 29.08 635 GLU A N 1
ATOM 5159 C CA . GLU C 3 629 ? 63.074 8.357 -16.046 1.00 31.34 635 GLU A CA 1
ATOM 5160 C C . GLU C 3 629 ? 62.773 8.367 -17.543 1.00 33.15 635 GLU A C 1
ATOM 5161 O O . GLU C 3 629 ? 63.160 7.452 -18.271 1.00 33.59 635 GLU A O 1
ATOM 5163 N N . LYS C 3 630 ? 62.074 9.402 -18.002 1.00 32.48 636 LYS A N 1
ATOM 5164 C CA . LYS C 3 630 ? 61.742 9.511 -19.415 1.00 33.73 636 LYS A CA 1
ATOM 5165 C C . LYS C 3 630 ? 62.938 10.033 -20.213 1.00 33.07 636 LYS A C 1
ATOM 5166 O O . LYS C 3 630 ? 62.867 10.173 -21.428 1.00 33.85 636 LYS A O 1
ATOM 5172 N N . GLY C 3 631 ? 64.035 10.318 -19.521 1.00 31.55 637 GLY A N 1
ATOM 5173 C CA . GLY C 3 631 ? 65.222 10.815 -20.196 1.00 31.74 637 GLY A CA 1
ATOM 5174 C C . GLY C 3 631 ? 65.415 12.326 -20.196 1.00 30.38 637 GLY A C 1
ATOM 5175 O O . GLY C 3 631 ? 66.396 12.818 -20.739 1.00 29.43 637 GLY A O 1
ATOM 5176 N N . LEU C 3 632 ? 64.490 13.064 -19.593 1.00 28.79 638 LEU A N 1
ATOM 5177 C CA . LEU C 3 632 ? 64.588 14.528 -19.543 1.00 28.00 638 LEU A CA 1
ATOM 5178 C C . LEU C 3 632 ? 65.582 14.980 -18.479 1.00 26.43 638 LEU A C 1
ATOM 5179 O O . LEU C 3 632 ? 65.667 14.387 -17.404 1.00 26.97 638 LEU A O 1
ATOM 5184 N N . LYS C 3 633 ? 66.333 16.033 -18.773 1.00 25.49 639 LYS A N 1
ATOM 5185 C CA . LYS C 3 633 ? 67.316 16.526 -17.822 1.00 24.93 639 LYS A CA 1
ATOM 5186 C C . LYS C 3 633 ? 66.838 17.760 -17.044 1.00 22.60 639 LYS A C 1
ATOM 5187 O O . LYS C 3 633 ? 66.361 18.735 -17.632 1.00 20.90 639 LYS A O 1
ATOM 5193 N N . HIS C 3 634 ? 66.994 17.717 -15.723 1.00 19.41 640 HIS A N 1
ATOM 5194 C CA . HIS C 3 634 ? 66.578 18.831 -14.858 1.00 18.76 640 HIS A CA 1
ATOM 5195 C C . HIS C 3 634 ? 67.653 19.917 -14.776 1.00 17.39 640 HIS A C 1
ATOM 5196 O O . HIS C 3 634 ? 68.742 19.678 -14.259 1.00 17.61 640 HIS A O 1
ATOM 5203 N N . GLY C 3 635 ? 67.333 21.114 -15.261 1.00 17.24 641 GLY A N 1
ATOM 5204 C CA . GLY C 3 635 ? 68.282 22.221 -15.230 1.00 16.30 641 GLY A CA 1
ATOM 5205 C C . GLY C 3 635 ? 68.144 23.114 -16.458 1.00 16.87 641 GLY A C 1
ATOM 5206 O O . GLY C 3 635 ? 67.534 22.712 -17.446 1.00 15.60 641 GLY A O 1
ATOM 5207 N N . TRP C 3 636 ? 68.700 24.320 -16.401 1.00 15.64 642 TRP A N 1
ATOM 5208 C CA . TRP C 3 636 ? 68.628 25.258 -17.523 1.00 19.86 642 TRP A CA 1
ATOM 5209 C C . TRP C 3 636 ? 69.492 24.770 -18.688 1.00 21.40 642 TRP A C 1
ATOM 5210 O O . TRP C 3 636 ? 69.304 25.175 -19.835 1.00 21.59 642 TRP A O 1
ATOM 5221 N N . ASP C 3 637 ? 70.453 23.908 -18.385 1.00 22.72 643 ASP A N 1
ATOM 5222 C CA . ASP C 3 637 ? 71.313 23.356 -19.423 1.00 25.48 643 ASP A CA 1
ATOM 5223 C C . ASP C 3 637 ? 70.667 22.045 -19.883 1.00 25.84 643 ASP A C 1
ATOM 5224 O O . ASP C 3 637 ? 71.278 21.238 -20.584 1.00 25.86 643 ASP A O 1
ATOM 5229 N N . GLY C 3 638 ? 69.411 21.847 -19.493 1.00 24.70 644 GLY A N 1
ATOM 5230 C CA . GLY C 3 638 ? 68.714 20.631 -19.870 1.00 23.02 644 GLY A CA 1
ATOM 5231 C C . GLY C 3 638 ? 67.380 20.824 -20.568 1.00 22.90 644 GLY A C 1
ATOM 5232 O O . GLY C 3 638 ? 67.283 21.588 -21.531 1.00 22.44 644 GLY A O 1
ATOM 5233 N N . ASP C 3 639 ? 66.348 20.140 -20.070 1.00 20.47 645 ASP A N 1
ATOM 5234 C CA . ASP C 3 639 ? 65.012 20.208 -20.660 1.00 20.28 645 ASP A CA 1
ATOM 5235 C C . ASP C 3 639 ? 63.941 20.927 -19.839 1.00 19.59 645 ASP A C 1
ATOM 5236 O O . ASP C 3 639 ? 63.037 21.553 -20.400 1.00 18.30 645 ASP A O 1
ATOM 5241 N N . PHE C 3 640 ? 64.023 20.833 -18.517 1.00 16.77 646 PHE A N 1
ATOM 5242 C CA . PHE C 3 640 ? 63.027 21.489 -17.674 1.00 17.24 646 PHE A CA 1
ATOM 5243 C C . PHE C 3 640 ? 63.664 21.951 -16.369 1.00 17.09 646 PHE A C 1
ATOM 5244 O O . PHE C 3 640 ? 64.738 21.490 -16.008 1.00 17.46 646 PHE A O 1
ATOM 5252 N N . ALA C 3 641 ? 62.993 22.855 -15.667 1.00 16.41 647 ALA A N 1
ATOM 5253 C CA . ALA C 3 641 ? 63.500 23.357 -14.401 1.00 16.84 647 ALA A CA 1
ATOM 5254 C C . ALA C 3 641 ? 62.359 23.748 -13.474 1.00 16.62 647 ALA A C 1
ATOM 5255 O O . ALA C 3 641 ? 61.517 24.567 -13.831 1.00 15.50 647 ALA A O 1
ATOM 5257 N N . TYR C 3 642 ? 62.321 23.142 -12.291 1.00 14.74 648 TYR A N 1
ATOM 5258 C CA . TYR C 3 642 ? 61.310 23.501 -11.290 1.00 15.97 648 TYR A CA 1
ATOM 5259 C C . TYR C 3 642 ? 61.607 24.955 -10.892 1.00 14.89 648 TYR A C 1
ATOM 5260 O O . TYR C 3 642 ? 62.749 25.285 -10.583 1.00 16.21 648 TYR A O 1
ATOM 5269 N N . MET C 3 643 ? 60.609 25.829 -10.910 1.00 14.47 649 MET A N 1
ATOM 5270 C CA . MET C 3 643 ? 60.860 27.228 -10.556 1.00 15.37 649 MET A CA 1
ATOM 5271 C C . MET C 3 643 ? 60.235 27.622 -9.233 1.00 17.60 649 MET A C 1
ATOM 5272 O O . MET C 3 643 ? 60.809 28.411 -8.473 1.00 18.15 649 MET A O 1
ATOM 5277 N N . ALA C 3 644 ? 59.068 27.066 -8.946 1.00 17.10 650 ALA A N 1
ATOM 5278 C CA . ALA C 3 644 ? 58.393 27.380 -7.697 1.00 19.69 650 ALA A CA 1
ATOM 5279 C C . ALA C 3 644 ? 57.386 26.310 -7.336 1.00 19.76 650 ALA A C 1
ATOM 5280 O O . ALA C 3 644 ? 56.777 25.681 -8.205 1.00 20.30 650 ALA A O 1
ATOM 5282 N N . TRP C 3 645 ? 57.226 26.099 -6.039 1.00 21.03 651 TRP A N 1
ATOM 5283 C CA . TRP C 3 645 ? 56.268 25.141 -5.536 1.00 19.35 651 TRP A CA 1
ATOM 5284 C C . TRP C 3 645 ? 55.484 25.897 -4.489 1.00 19.29 651 TRP A C 1
ATOM 5285 O O . TRP C 3 645 ? 56.010 26.239 -3.436 1.00 21.79 651 TRP A O 1
ATOM 5296 N N . VAL C 3 646 ? 54.228 26.176 -4.787 1.00 17.63 652 VAL A N 1
ATOM 5297 C CA . VAL C 3 646 ? 53.397 26.934 -3.863 1.00 21.03 652 VAL A CA 1
ATOM 5298 C C . VAL C 3 646 ? 52.222 26.106 -3.367 1.00 20.89 652 VAL A C 1
ATOM 5299 O O . VAL C 3 646 ? 51.118 26.208 -3.885 1.00 23.58 652 VAL A O 1
ATOM 5303 N N . HIS C 3 647 ? 52.509 25.268 -2.376 1.00 20.70 653 HIS A N 1
ATOM 5304 C CA . HIS C 3 647 ? 51.551 24.383 -1.727 1.00 23.63 653 HIS A CA 1
ATOM 5305 C C . HIS C 3 647 ? 50.916 23.323 -2.630 1.00 25.19 653 HIS A C 1
ATOM 5306 O O . HIS C 3 647 ? 51.377 22.184 -2.653 1.00 27.24 653 HIS A O 1
ATOM 5313 N N . ASP C 3 648 ? 49.882 23.688 -3.378 1.00 25.01 654 ASP A N 1
ATOM 5314 C CA . ASP C 3 648 ? 49.197 22.726 -4.248 1.00 27.11 654 ASP A CA 1
ATOM 5315 C C . ASP C 3 648 ? 49.496 22.958 -5.736 1.00 26.25 654 ASP A C 1
ATOM 5316 O O . ASP C 3 648 ? 48.852 22.376 -6.607 1.00 24.53 654 ASP A O 1
ATOM 5321 N N . GLU C 3 649 ? 50.489 23.789 -6.018 1.00 25.42 655 GLU A N 1
ATOM 5322 C CA . GLU C 3 649 ? 50.833 24.129 -7.394 1.00 25.67 655 GLU A CA 1
ATOM 5323 C C . GLU C 3 649 ? 52.340 24.218 -7.635 1.00 23.81 655 GLU A C 1
ATOM 5324 O O . GLU C 3 649 ? 53.099 24.587 -6.742 1.00 21.74 655 GLU A O 1
ATOM 5330 N N . ILE C 3 650 ? 52.770 23.846 -8.837 1.00 21.70 656 ILE A N 1
ATOM 5331 C CA . ILE C 3 650 ? 54.166 23.965 -9.210 1.00 20.60 656 ILE A CA 1
ATOM 5332 C C . ILE C 3 650 ? 54.261 24.658 -10.562 1.00 20.25 656 ILE A C 1
ATOM 5333 O O . ILE C 3 650 ? 53.421 24.453 -11.456 1.00 19.03 656 ILE A O 1
ATOM 5338 N N . GLN C 3 651 ? 55.277 25.495 -10.701 1.00 19.08 657 GLN A N 1
ATOM 5339 C CA . GLN C 3 651 ? 55.518 26.193 -11.955 1.00 18.51 657 GLN A CA 1
ATOM 5340 C C . GLN C 3 651 ? 56.832 25.606 -12.458 1.00 18.65 657 GLN A C 1
ATOM 5341 O O . GLN C 3 651 ? 57.839 25.589 -11.739 1.00 17.39 657 GLN A O 1
ATOM 5347 N N . VAL C 3 652 ? 56.807 25.077 -13.678 1.00 17.51 658 VAL A N 1
ATOM 5348 C CA . VAL C 3 652 ? 57.986 24.447 -14.250 1.00 18.08 658 VAL A CA 1
ATOM 5349 C C . VAL C 3 652 ? 58.372 25.082 -15.575 1.00 18.24 658 VAL A C 1
ATOM 5350 O O . VAL C 3 652 ? 57.532 25.270 -16.447 1.00 17.46 658 VAL A O 1
ATOM 5354 N N . GLY C 3 653 ? 59.645 25.439 -15.704 1.00 17.12 659 GLY A N 1
ATOM 5355 C CA . GLY C 3 653 ? 60.121 26.030 -16.943 1.00 16.56 659 GLY A CA 1
ATOM 5356 C C . GLY C 3 653 ? 60.495 24.883 -17.867 1.00 16.41 659 GLY A C 1
ATOM 5357 O O . GLY C 3 653 ? 61.124 23.917 -17.410 1.00 15.15 659 GLY A O 1
ATOM 5358 N N . CYS C 3 654 ? 60.113 24.983 -19.143 1.00 15.91 660 CYS A N 1
ATOM 5359 C CA . CYS C 3 654 ? 60.387 23.954 -20.144 1.00 15.94 660 CYS A CA 1
ATOM 5360 C C . CYS C 3 654 ? 61.082 24.531 -21.382 1.00 17.06 660 CYS A C 1
ATOM 5361 O O . CYS C 3 654 ? 60.708 25.598 -21.886 1.00 17.83 660 CYS A O 1
ATOM 5364 N N . ARG C 3 655 ? 62.079 23.809 -21.883 1.00 17.77 661 ARG A N 1
ATOM 5365 C CA . ARG C 3 655 ? 62.834 24.275 -23.038 1.00 18.80 661 ARG A CA 1
ATOM 5366 C C . ARG C 3 655 ? 61.953 24.440 -24.276 1.00 19.46 661 ARG A C 1
ATOM 5367 O O . ARG C 3 655 ? 62.150 25.370 -25.053 1.00 19.44 661 ARG A O 1
ATOM 5375 N N . THR C 3 656 ? 60.972 23.555 -24.449 1.00 18.46 662 THR A N 1
ATOM 5376 C CA . THR C 3 656 ? 60.076 23.625 -25.611 1.00 19.59 662 THR A CA 1
ATOM 5377 C C . THR C 3 656 ? 58.633 23.355 -25.198 1.00 20.68 662 THR A C 1
ATOM 5378 O O . THR C 3 656 ? 58.373 22.828 -24.104 1.00 18.77 662 THR A O 1
ATOM 5382 N N . GLU C 3 657 ? 57.697 23.695 -26.079 1.00 19.34 663 GLU A N 1
ATOM 5383 C CA . GLU C 3 657 ? 56.290 23.454 -25.808 1.00 23.56 663 GLU A CA 1
ATOM 5384 C C . GLU C 3 657 ? 56.011 21.962 -25.704 1.00 22.47 663 GLU A C 1
ATOM 5385 O O . GLU C 3 657 ? 55.147 21.547 -24.949 1.00 21.64 663 GLU A O 1
ATOM 5391 N N . GLU C 3 658 ? 56.739 21.162 -26.474 1.00 23.10 664 GLU A N 1
ATOM 5392 C CA . GLU C 3 658 ? 56.556 19.718 -26.443 1.00 25.99 664 GLU A CA 1
ATOM 5393 C C . GLU C 3 658 ? 56.925 19.164 -25.060 1.00 24.77 664 GLU A C 1
ATOM 5394 O O . GLU C 3 658 ? 56.243 18.300 -24.523 1.00 25.63 664 GLU A O 1
ATOM 5400 N N . ILE C 3 659 ? 58.012 19.661 -24.485 1.00 23.02 665 ILE A N 1
ATOM 5401 C CA . ILE C 3 659 ? 58.414 19.233 -23.148 1.00 21.64 665 ILE A CA 1
ATOM 5402 C C . ILE C 3 659 ? 57.356 19.705 -22.142 1.00 19.34 665 ILE A C 1
ATOM 5403 O O . ILE C 3 659 ? 56.960 18.960 -21.238 1.00 18.27 665 ILE A O 1
ATOM 5408 N N . ALA C 3 660 ? 56.880 20.936 -22.308 1.00 19.26 666 ALA A N 1
ATOM 5409 C CA . ALA C 3 660 ? 55.858 21.468 -21.409 1.00 21.01 666 ALA A CA 1
ATOM 5410 C C . ALA C 3 660 ? 54.653 20.512 -21.398 1.00 23.29 666 ALA A C 1
ATOM 5411 O O . ALA C 3 660 ? 54.032 20.284 -20.357 1.00 21.69 666 ALA A O 1
ATOM 5413 N N . GLN C 3 661 ? 54.327 19.954 -22.563 1.00 23.87 667 GLN A N 1
ATOM 5414 C CA . GLN C 3 661 ? 53.205 19.024 -22.666 1.00 26.75 667 GLN A CA 1
ATOM 5415 C C . GLN C 3 661 ? 53.459 17.725 -21.915 1.00 24.91 667 GLN A C 1
ATOM 5416 O O . GLN C 3 661 ? 52.552 17.149 -21.317 1.00 23.10 667 GLN A O 1
ATOM 5422 N N . VAL C 3 662 ? 54.696 17.252 -21.988 1.00 22.66 668 VAL A N 1
ATOM 5423 C CA . VAL C 3 662 ? 55.092 16.027 -21.316 1.00 22.79 668 VAL A CA 1
ATOM 5424 C C . VAL C 3 662 ? 55.045 16.216 -19.796 1.00 22.19 668 VAL A C 1
ATOM 5425 O O . VAL C 3 662 ? 54.574 15.345 -19.061 1.00 21.72 668 VAL A O 1
ATOM 5429 N N . VAL C 3 663 ? 55.531 17.363 -19.338 1.00 21.00 669 VAL A N 1
ATOM 5430 C CA . VAL C 3 663 ? 55.545 17.682 -17.916 1.00 20.11 669 VAL A CA 1
ATOM 5431 C C . VAL C 3 663 ? 54.118 17.663 -17.369 1.00 20.39 669 VAL A C 1
ATOM 5432 O O . VAL C 3 663 ? 53.854 17.067 -16.327 1.00 18.30 669 VAL A O 1
ATOM 5436 N N . ILE C 3 664 ? 53.208 18.311 -18.093 1.00 20.86 670 ILE A N 1
ATOM 5437 C CA . ILE C 3 664 ? 51.800 18.386 -17.710 1.00 22.20 670 ILE A CA 1
ATOM 5438 C C . ILE C 3 664 ? 51.144 16.997 -17.631 1.00 24.05 670 ILE A C 1
ATOM 5439 O O . ILE C 3 664 ? 50.373 16.709 -16.700 1.00 22.20 670 ILE A O 1
ATOM 5444 N N . GLU C 3 665 ? 51.450 16.145 -18.606 1.00 24.72 671 GLU A N 1
ATOM 5445 C CA . GLU C 3 665 ? 50.896 14.790 -18.648 1.00 25.84 671 GLU A CA 1
ATOM 5446 C C . GLU C 3 665 ? 51.527 13.908 -17.581 1.00 24.43 671 GLU A C 1
ATOM 5447 O O . GLU C 3 665 ? 50.858 13.080 -16.969 1.00 22.87 671 GLU A O 1
ATOM 5453 N N . THR C 3 666 ? 52.827 14.082 -17.376 1.00 23.10 672 THR A N 1
ATOM 5454 C CA . THR C 3 666 ? 53.553 13.311 -16.383 1.00 22.24 672 THR A CA 1
ATOM 5455 C C . THR C 3 666 ? 53.068 13.672 -14.974 1.00 22.30 672 THR A C 1
ATOM 5456 O O . THR C 3 666 ? 52.902 12.798 -14.137 1.00 23.11 672 THR A O 1
ATOM 5460 N N . ALA C 3 667 ? 52.815 14.955 -14.723 1.00 19.35 673 ALA A N 1
ATOM 5461 C CA . ALA C 3 667 ? 52.342 15.381 -13.413 1.00 21.42 673 ALA A CA 1
ATOM 5462 C C . ALA C 3 667 ? 51.006 14.706 -13.057 1.00 23.10 673 ALA A C 1
ATOM 5463 O O . ALA C 3 667 ? 50.780 14.353 -11.901 1.00 22.55 673 ALA A O 1
ATOM 5465 N N . GLN C 3 668 ? 50.130 14.529 -14.046 1.00 22.70 674 GLN A N 1
ATOM 5466 C CA . GLN C 3 668 ? 48.834 13.874 -13.825 1.00 25.24 674 GLN A CA 1
ATOM 5467 C C . GLN C 3 668 ? 49.071 12.400 -13.473 1.00 25.95 674 GLN A C 1
ATOM 5468 O O . GLN C 3 668 ? 48.449 11.861 -12.548 1.00 24.94 674 GLN A O 1
ATOM 5474 N N . GLU C 3 669 ? 49.966 11.755 -14.220 1.00 25.17 675 GLU A N 1
ATOM 5475 C CA . GLU C 3 669 ? 50.321 10.360 -13.968 1.00 28.35 675 GLU A CA 1
ATOM 5476 C C . GLU C 3 669 ? 50.881 10.218 -12.544 1.00 26.07 675 GLU A C 1
ATOM 5477 O O . GLU C 3 669 ? 50.549 9.285 -11.822 1.00 25.73 675 GLU A O 1
ATOM 5483 N N . ALA C 3 670 ? 51.756 11.141 -12.161 1.00 22.91 676 ALA A N 1
ATOM 5484 C CA . ALA C 3 670 ? 52.366 11.106 -10.838 1.00 22.36 676 ALA A CA 1
ATOM 5485 C C . ALA C 3 670 ? 51.335 11.296 -9.720 1.00 21.52 676 ALA A C 1
ATOM 5486 O O . ALA C 3 670 ? 51.447 10.669 -8.667 1.00 22.34 676 ALA A O 1
ATOM 5488 N N . MET C 3 671 ? 50.341 12.158 -9.944 1.00 21.18 677 MET A N 1
ATOM 5489 C CA . MET C 3 671 ? 49.308 12.393 -8.930 1.00 22.90 677 MET A CA 1
ATOM 5490 C C . MET C 3 671 ? 48.487 11.120 -8.714 1.00 21.63 677 MET A C 1
ATOM 5491 O O . MET C 3 671 ? 48.158 10.779 -7.583 1.00 22.96 677 MET A O 1
ATOM 5496 N N . ARG C 3 672 ? 48.178 10.416 -9.803 1.00 22.54 678 ARG A N 1
ATOM 5497 C CA . ARG C 3 672 ? 47.415 9.168 -9.724 1.00 24.61 678 ARG A CA 1
ATOM 5498 C C . ARG C 3 672 ? 48.220 8.089 -9.020 1.00 23.49 678 ARG A C 1
ATOM 5499 O O . ARG C 3 672 ? 47.669 7.259 -8.286 1.00 24.63 678 ARG A O 1
ATOM 5507 N N . TRP C 3 673 ? 49.529 8.107 -9.238 1.00 20.87 679 TRP A N 1
ATOM 5508 C CA . TRP C 3 673 ? 50.419 7.162 -8.583 1.00 20.89 679 TRP A CA 1
ATOM 5509 C C . TRP C 3 673 ? 50.403 7.440 -7.076 1.00 18.16 679 TRP A C 1
ATOM 5510 O O . TRP C 3 673 ? 50.392 6.520 -6.264 1.00 17.81 679 TRP A O 1
ATOM 5521 N N . VAL C 3 674 ? 50.393 8.716 -6.698 1.00 19.79 680 VAL A N 1
ATOM 5522 C CA . VAL C 3 674 ? 50.382 9.066 -5.282 1.00 19.34 680 VAL A CA 1
ATOM 5523 C C . VAL C 3 674 ? 49.073 8.602 -4.636 1.00 19.73 680 VAL A C 1
ATOM 5524 O O . VAL C 3 674 ? 49.089 8.015 -3.559 1.00 20.66 680 VAL A O 1
ATOM 5528 N N . GLY C 3 675 ? 47.948 8.867 -5.298 1.00 20.33 681 GLY A N 1
ATOM 5529 C CA . GLY C 3 675 ? 46.661 8.457 -4.763 1.00 21.95 681 GLY A CA 1
ATOM 5530 C C . GLY C 3 675 ? 46.599 6.951 -4.531 1.00 24.44 681 GLY A C 1
ATOM 5531 O O . GLY C 3 675 ? 46.081 6.482 -3.515 1.00 24.12 681 GLY A O 1
ATOM 5532 N N . ASP C 3 676 ? 47.133 6.190 -5.476 1.00 25.01 682 ASP A N 1
ATOM 5533 C CA . ASP C 3 676 ? 47.156 4.739 -5.362 1.00 28.50 682 ASP A CA 1
ATOM 5534 C C . ASP C 3 676 ? 48.151 4.281 -4.299 1.00 27.42 682 ASP A C 1
ATOM 5535 O O . ASP C 3 676 ? 47.913 3.312 -3.578 1.00 26.82 682 ASP A O 1
ATOM 5540 N N . HIS C 3 677 ? 49.267 4.988 -4.204 1.00 25.86 683 HIS A N 1
ATOM 5541 C CA . HIS C 3 677 ? 50.315 4.650 -3.243 1.00 25.48 683 HIS A CA 1
ATOM 5542 C C . HIS C 3 677 ? 49.810 4.703 -1.799 1.00 24.13 683 HIS A C 1
ATOM 5543 O O . HIS C 3 677 ? 50.176 3.876 -0.963 1.00 22.12 683 HIS A O 1
ATOM 5550 N N . TRP C 3 678 ? 48.989 5.696 -1.498 1.00 24.45 684 TRP A N 1
ATOM 5551 C CA . TRP C 3 678 ? 48.464 5.808 -0.151 1.00 25.75 684 TRP A CA 1
ATOM 5552 C C . TRP C 3 678 ? 47.017 5.359 -0.036 1.00 25.93 684 TRP A C 1
ATOM 5553 O O . TRP C 3 678 ? 46.318 5.750 0.890 1.00 27.34 684 TRP A O 1
ATOM 5564 N N . ASN C 3 679 ? 46.573 4.546 -0.987 1.00 25.95 685 ASN A N 1
ATOM 5565 C CA . ASN C 3 679 ? 45.212 4.027 -0.968 1.00 27.90 685 ASN A CA 1
ATOM 5566 C C . ASN C 3 679 ? 44.179 5.112 -0.695 1.00 26.68 685 ASN A C 1
ATOM 5567 O O . ASN C 3 679 ? 43.268 4.920 0.099 1.00 25.52 685 ASN A O 1
ATOM 5572 N N . PHE C 3 680 ? 44.315 6.257 -1.352 1.00 28.02 686 PHE A N 1
ATOM 5573 C CA . PHE C 3 680 ? 43.364 7.337 -1.127 1.00 27.01 686 PHE A CA 1
ATOM 5574 C C . PHE C 3 680 ? 41.983 6.923 -1.606 1.00 27.47 686 PHE A C 1
ATOM 5575 O O . PHE C 3 680 ? 41.843 6.321 -2.668 1.00 27.79 686 PHE A O 1
ATOM 5583 N N . ARG C 3 681 ? 40.973 7.265 -0.813 1.00 27.28 687 ARG A N 1
ATOM 5584 C CA . ARG C 3 681 ? 39.589 6.913 -1.103 1.00 29.34 687 ARG A CA 1
ATOM 5585 C C . ARG C 3 681 ? 38.909 7.857 -2.064 1.00 31.13 687 ARG A C 1
ATOM 5586 O O . ARG C 3 681 ? 37.786 7.605 -2.492 1.00 33.72 687 ARG A O 1
ATOM 5594 N N . CYS C 3 682 ? 39.574 8.958 -2.380 1.00 29.23 688 CYS A N 1
ATOM 5595 C CA . CYS C 3 682 ? 39.035 9.897 -3.344 1.00 29.17 688 CYS A CA 1
ATOM 5596 C C . CYS C 3 682 ? 40.047 9.938 -4.476 1.00 28.85 688 CYS A C 1
ATOM 5597 O O . CYS C 3 682 ? 41.265 9.909 -4.236 1.00 27.23 688 CYS A O 1
ATOM 5600 N N . LEU C 3 683 ? 39.549 9.981 -5.703 1.00 27.20 689 LEU A N 1
ATOM 5601 C CA . LEU C 3 683 ? 40.415 10.033 -6.868 1.00 28.45 689 LEU A CA 1
ATOM 5602 C C . LEU C 3 683 ? 41.096 11.407 -6.905 1.00 28.18 689 LEU A C 1
ATOM 5603 O O . LEU C 3 683 ? 40.439 12.445 -6.731 1.00 27.58 689 LEU A O 1
ATOM 5608 N N . LEU C 3 684 ? 42.406 11.410 -7.124 1.00 26.99 690 LEU A N 1
ATOM 5609 C CA . LEU C 3 684 ? 43.164 12.662 -7.170 1.00 27.20 690 LEU A CA 1
ATOM 5610 C C . LEU C 3 684 ? 43.461 13.102 -8.604 1.00 27.34 690 LEU A C 1
ATOM 5611 O O . LEU C 3 684 ? 43.807 12.277 -9.448 1.00 26.38 690 LEU A O 1
ATOM 5616 N N . ASP C 3 685 ? 43.341 14.403 -8.866 1.00 25.41 691 ASP A N 1
ATOM 5617 C CA . ASP C 3 685 ? 43.604 14.944 -10.196 1.00 26.75 691 ASP A CA 1
ATOM 5618 C C . ASP C 3 685 ? 44.385 16.252 -10.185 1.00 26.27 691 ASP A C 1
ATOM 5619 O O . ASP C 3 685 ? 44.556 16.893 -9.149 1.00 25.00 691 ASP A O 1
ATOM 5624 N N . THR C 3 686 ? 44.849 16.628 -11.368 1.00 26.13 692 THR A N 1
ATOM 5625 C CA . THR C 3 686 ? 45.593 17.858 -11.572 1.00 27.79 692 THR A CA 1
ATOM 5626 C C . THR C 3 686 ? 45.095 18.486 -12.870 1.00 27.68 692 THR A C 1
ATOM 5627 O O . THR C 3 686 ? 44.414 17.841 -13.673 1.00 27.28 692 THR A O 1
ATOM 5631 N N . GLU C 3 687 ? 45.437 19.751 -13.064 1.00 27.75 693 GLU A N 1
ATOM 5632 C CA . GLU C 3 687 ? 45.070 20.467 -14.273 1.00 27.57 693 GLU A CA 1
ATOM 5633 C C . GLU C 3 687 ? 46.301 21.289 -14.594 1.00 27.68 693 GLU A C 1
ATOM 5634 O O . GLU C 3 687 ? 46.870 21.926 -13.713 1.00 25.65 693 GLU A O 1
ATOM 5636 N N . GLY C 3 688 ? 46.728 21.258 -15.848 1.00 28.25 694 GLY A N 1
ATOM 5637 C CA . GLY C 3 688 ? 47.902 22.014 -16.226 1.00 28.74 694 GLY A CA 1
ATOM 5638 C C . GLY C 3 688 ? 47.620 23.023 -17.316 1.00 29.84 694 GLY A C 1
ATOM 5639 O O . GLY C 3 688 ? 46.703 22.844 -18.119 1.00 30.32 694 GLY A O 1
ATOM 5640 N N . LYS C 3 689 ? 48.417 24.085 -17.335 1.00 30.28 695 LYS A N 1
ATOM 5641 C CA . LYS C 3 689 ? 48.296 25.135 -18.335 1.00 30.76 695 LYS A CA 1
ATOM 5642 C C . LYS C 3 689 ? 49.695 25.488 -18.805 1.00 30.13 695 LYS A C 1
ATOM 5643 O O . LYS C 3 689 ? 50.637 25.546 -18.005 1.00 27.23 695 LYS A O 1
ATOM 5649 N N . MET C 3 690 ? 49.824 25.725 -20.103 1.00 29.00 696 MET A N 1
ATOM 5650 C CA . MET C 3 690 ? 51.097 26.091 -20.688 1.00 29.17 696 MET A CA 1
ATOM 5651 C C . MET C 3 690 ? 51.044 27.560 -21.084 1.00 28.39 696 MET A C 1
ATOM 5652 O O . MET C 3 690 ? 50.039 28.038 -21.602 1.00 28.79 696 MET A O 1
ATOM 5657 N N . GLY C 3 691 ? 52.127 28.281 -20.840 1.00 25.81 697 GLY A N 1
ATOM 5658 C CA . GLY C 3 691 ? 52.143 29.689 -21.180 1.00 24.41 697 GLY A CA 1
ATOM 5659 C C . GLY C 3 691 ? 53.525 30.277 -21.008 1.00 23.96 697 GLY A C 1
ATOM 5660 O O . GLY C 3 691 ? 54.476 29.542 -20.770 1.00 24.28 697 GLY A O 1
ATOM 5661 N N . PRO C 3 692 ? 53.675 31.600 -21.142 1.00 24.23 698 PRO A N 1
ATOM 5662 C CA . PRO C 3 692 ? 54.985 32.232 -20.990 1.00 23.69 698 PRO A CA 1
ATOM 5663 C C . PRO C 3 692 ? 55.319 32.654 -19.552 1.00 23.00 698 PRO A C 1
ATOM 5664 O O . PRO C 3 692 ? 56.484 32.786 -19.191 1.00 22.99 698 PRO A O 1
ATOM 5668 N N . ASN C 3 693 ? 54.303 32.869 -18.729 1.00 20.71 699 ASN A N 1
ATOM 5669 C CA . ASN C 3 693 ? 54.574 33.309 -17.373 1.00 21.06 699 ASN A CA 1
ATOM 5670 C C . ASN C 3 693 ? 53.510 32.900 -16.376 1.00 20.92 699 ASN A C 1
ATOM 5671 O O . ASN C 3 693 ? 52.513 32.249 -16.738 1.00 18.78 699 ASN A O 1
ATOM 5676 N N . TRP C 3 694 ? 53.727 33.296 -15.122 1.00 20.84 700 TRP A N 1
ATOM 5677 C CA . TRP C 3 694 ? 52.805 32.958 -14.041 1.00 21.64 700 TRP A CA 1
ATOM 5678 C C . TRP C 3 694 ? 51.434 33.614 -14.180 1.00 21.81 700 TRP A C 1
ATOM 5679 O O . TRP C 3 694 ? 50.453 33.107 -13.653 1.00 23.33 700 TRP A O 1
ATOM 5690 N N . ALA C 3 695 ? 51.357 34.743 -14.873 1.00 23.24 701 ALA A N 1
ATOM 5691 C CA . ALA C 3 695 ? 50.061 35.398 -15.054 1.00 25.85 701 ALA A CA 1
ATOM 5692 C C . ALA C 3 695 ? 49.173 34.493 -15.909 1.00 26.72 701 ALA A C 1
ATOM 5693 O O . ALA C 3 695 ? 48.017 34.234 -15.573 1.00 27.83 701 ALA A O 1
ATOM 5695 N N . ILE C 3 696 ? 49.724 34.000 -17.011 1.00 27.07 702 ILE A N 1
ATOM 5696 C CA . ILE C 3 696 ? 48.967 33.133 -17.906 1.00 29.89 702 ILE A CA 1
ATOM 5697 C C . ILE C 3 696 ? 48.818 31.697 -17.405 1.00 32.41 702 ILE A C 1
ATOM 5698 O O . ILE C 3 696 ? 47.843 31.030 -17.735 1.00 33.76 702 ILE A O 1
ATOM 5703 N N . CYS C 3 697 ? 49.759 31.219 -16.594 1.00 34.03 703 CYS A N 1
ATOM 5704 C CA . CYS C 3 697 ? 49.673 29.849 -16.078 1.00 38.16 703 CYS A CA 1
ATOM 5705 C C . CYS C 3 697 ? 49.009 29.753 -14.709 1.00 43.00 703 CYS A C 1
ATOM 5706 O O . CYS C 3 697 ? 49.438 28.962 -13.865 1.00 45.17 703 CYS A O 1
ATOM 5709 N N . HIS C 3 698 ? 47.961 30.540 -14.486 1.00 47.90 704 HIS A N 1
ATOM 5710 C CA . HIS C 3 698 ? 47.265 30.512 -13.202 1.00 53.11 704 HIS A CA 1
ATOM 5711 C C . HIS C 3 698 ? 46.129 29.490 -13.189 1.00 54.44 704 HIS A C 1
ATOM 5712 O O . HIS C 3 698 ? 45.836 28.947 -14.279 1.00 55.60 704 HIS A O 1
ATOM 5719 N N . LYS D 4 3 ? 39.606 92.589 24.704 1.00 44.27 3 LYS B N 1
ATOM 5720 C CA . LYS D 4 3 ? 40.754 93.352 24.130 1.00 44.94 3 LYS B CA 1
ATOM 5721 C C . LYS D 4 3 ? 41.643 92.479 23.255 1.00 43.74 3 LYS B C 1
ATOM 5722 O O . LYS D 4 3 ? 42.331 92.972 22.362 1.00 43.75 3 LYS B O 1
ATOM 5728 N N . ILE D 4 4 ? 41.624 91.178 23.507 1.00 42.41 4 ILE B N 1
ATOM 5729 C CA . ILE D 4 4 ? 42.445 90.260 22.733 1.00 41.65 4 ILE B CA 1
ATOM 5730 C C . ILE D 4 4 ? 41.828 89.889 21.384 1.00 40.08 4 ILE B C 1
ATOM 5731 O O . ILE D 4 4 ? 40.655 89.520 21.299 1.00 38.96 4 ILE B O 1
ATOM 5736 N N . ILE D 4 5 ? 42.635 89.997 20.335 1.00 38.51 5 ILE B N 1
ATOM 5737 C CA . ILE D 4 5 ? 42.202 89.654 18.986 1.00 37.25 5 ILE B CA 1
ATOM 5738 C C . ILE D 4 5 ? 42.423 88.165 18.750 1.00 36.78 5 ILE B C 1
ATOM 5739 O O . ILE D 4 5 ? 43.528 87.649 18.956 1.00 35.64 5 ILE B O 1
ATOM 5744 N N . HIS D 4 6 ? 41.373 87.479 18.317 1.00 35.08 6 HIS B N 1
ATOM 5745 C CA . HIS D 4 6 ? 41.453 86.055 18.038 1.00 32.58 6 HIS B CA 1
ATOM 5746 C C . HIS D 4 6 ? 41.633 85.882 16.541 1.00 30.73 6 HIS B C 1
ATOM 5747 O O . HIS D 4 6 ? 40.694 86.055 15.767 1.00 28.39 6 HIS B O 1
ATOM 5754 N N . LEU D 4 7 ? 42.856 85.547 16.141 1.00 27.84 7 LEU B N 1
ATOM 5755 C CA . LEU D 4 7 ? 43.205 85.381 14.738 1.00 25.89 7 LEU B CA 1
ATOM 5756 C C . LEU D 4 7 ? 42.805 84.041 14.146 1.00 25.66 7 LEU B C 1
ATOM 5757 O O . LEU D 4 7 ? 42.465 83.115 14.872 1.00 26.05 7 LEU B O 1
ATOM 5762 N N . THR D 4 8 ? 42.861 83.968 12.815 1.00 25.27 8 THR B N 1
ATOM 5763 C CA . THR D 4 8 ? 42.616 82.747 12.044 1.00 24.03 8 THR B CA 1
ATOM 5764 C C . THR D 4 8 ? 43.729 82.741 11.002 1.00 23.87 8 THR B C 1
ATOM 5765 O O . THR D 4 8 ? 44.375 83.774 10.773 1.00 24.24 8 THR B O 1
ATOM 5769 N N . ASP D 4 9 ? 43.965 81.597 10.372 1.00 24.72 9 ASP B N 1
ATOM 5770 C CA . ASP D 4 9 ? 44.982 81.520 9.334 1.00 27.91 9 ASP B CA 1
ATOM 5771 C C . ASP D 4 9 ? 44.689 82.528 8.223 1.00 28.23 9 ASP B C 1
ATOM 5772 O O . ASP D 4 9 ? 45.591 83.210 7.730 1.00 28.20 9 ASP B O 1
ATOM 5777 N N . ASP D 4 10 ? 43.421 82.617 7.833 1.00 30.35 10 ASP B N 1
ATOM 5778 C CA . ASP D 4 10 ? 43.013 83.507 6.748 1.00 30.12 10 ASP B CA 1
ATOM 5779 C C . ASP D 4 10 ? 43.012 84.998 7.099 1.00 29.83 10 ASP B C 1
ATOM 5780 O O . ASP D 4 10 ? 43.077 85.841 6.203 1.00 29.30 10 ASP B O 1
ATOM 5785 N N . SER D 4 11 ? 42.950 85.335 8.387 1.00 28.04 11 SER B N 1
ATOM 5786 C CA . SER D 4 11 ? 42.954 86.748 8.775 1.00 27.45 11 SER B CA 1
ATOM 5787 C C . SER D 4 11 ? 44.323 87.227 9.254 1.00 28.38 11 SER B C 1
ATOM 5788 O O . SER D 4 11 ? 44.529 88.427 9.455 1.00 28.03 11 SER B O 1
ATOM 5791 N N . PHE D 4 12 ? 45.254 86.291 9.431 1.00 28.04 12 PHE B N 1
ATOM 5792 C CA . PHE D 4 12 ? 46.595 86.606 9.925 1.00 28.36 12 PHE B CA 1
ATOM 5793 C C . PHE D 4 12 ? 47.346 87.667 9.130 1.00 29.20 12 PHE B C 1
ATOM 5794 O O . PHE D 4 12 ? 47.824 88.650 9.693 1.00 26.89 12 PHE B O 1
ATOM 5802 N N . ASP D 4 13 ? 47.455 87.469 7.827 1.00 30.76 13 ASP B N 1
ATOM 5803 C CA . ASP D 4 13 ? 48.147 88.421 6.982 1.00 35.17 13 ASP B CA 1
ATOM 5804 C C . ASP D 4 13 ? 47.666 89.869 7.186 1.00 36.60 13 ASP B C 1
ATOM 5805 O O . ASP D 4 13 ? 48.479 90.785 7.334 1.00 36.87 13 ASP B O 1
ATOM 5810 N N . THR D 4 14 ? 46.351 90.073 7.192 1.00 35.43 14 THR B N 1
ATOM 5811 C CA . THR D 4 14 ? 45.789 91.411 7.366 1.00 35.31 14 THR B CA 1
ATOM 5812 C C . THR D 4 14 ? 45.838 91.923 8.807 1.00 34.44 14 THR B C 1
ATOM 5813 O O . THR D 4 14 ? 46.233 93.062 9.050 1.00 33.48 14 THR B O 1
ATOM 5817 N N . ASP D 4 15 ? 45.438 91.090 9.761 1.00 33.75 15 ASP B N 1
ATOM 5818 C CA . ASP D 4 15 ? 45.447 91.499 11.162 1.00 33.75 15 ASP B CA 1
ATOM 5819 C C . ASP D 4 15 ? 46.833 91.683 11.772 1.00 34.57 15 ASP B C 1
ATOM 5820 O O . ASP D 4 15 ? 47.010 92.504 12.666 1.00 34.08 15 ASP B O 1
ATOM 5825 N N . VAL D 4 16 ? 47.818 90.931 11.298 1.00 34.02 16 VAL B N 1
ATOM 5826 C CA . VAL D 4 16 ? 49.154 91.042 11.869 1.00 33.92 16 VAL B CA 1
ATOM 5827 C C . VAL D 4 16 ? 50.178 91.702 10.963 1.00 34.49 16 VAL B C 1
ATOM 5828 O O . VAL D 4 16 ? 50.723 92.751 11.299 1.00 36.17 16 VAL B O 1
ATOM 5832 N N . LEU D 4 17 ? 50.432 91.088 9.816 1.00 34.67 17 LEU B N 1
ATOM 5833 C CA . LEU D 4 17 ? 51.434 91.587 8.878 1.00 37.69 17 LEU B CA 1
ATOM 5834 C C . LEU D 4 17 ? 51.221 92.973 8.258 1.00 40.34 17 LEU B C 1
ATOM 5835 O O . LEU D 4 17 ? 52.188 93.642 7.874 1.00 40.98 17 LEU B O 1
ATOM 5840 N N . LYS D 4 18 ? 49.975 93.413 8.152 1.00 41.38 18 LYS B N 1
ATOM 5841 C CA . LYS D 4 18 ? 49.716 94.710 7.554 1.00 43.61 18 LYS B CA 1
ATOM 5842 C C . LYS D 4 18 ? 49.130 95.691 8.554 1.00 44.80 18 LYS B C 1
ATOM 5843 O O . LYS D 4 18 ? 48.611 96.739 8.178 1.00 45.70 18 LYS B O 1
ATOM 5849 N N . ALA D 4 19 ? 49.216 95.355 9.834 1.00 45.38 19 ALA B N 1
ATOM 5850 C CA . ALA D 4 19 ? 48.675 96.230 10.860 1.00 46.75 19 ALA B CA 1
ATOM 5851 C C . ALA D 4 19 ? 49.630 97.365 11.202 1.00 48.16 19 ALA B C 1
ATOM 5852 O O . ALA D 4 19 ? 50.816 97.328 10.864 1.00 47.49 19 ALA B O 1
ATOM 5854 N N . ASP D 4 20 ? 49.091 98.377 11.870 1.00 49.63 20 ASP B N 1
ATOM 5855 C CA . ASP D 4 20 ? 49.873 99.530 12.294 1.00 51.67 20 ASP B CA 1
ATOM 5856 C C . ASP D 4 20 ? 50.179 99.343 13.776 1.00 51.65 20 ASP B C 1
ATOM 5857 O O . ASP D 4 20 ? 49.330 98.881 14.540 1.00 52.72 20 ASP B O 1
ATOM 5859 N N . GLY D 4 21 ? 51.392 99.690 14.181 1.00 51.81 21 GLY B N 1
ATOM 5860 C CA . GLY D 4 21 ? 51.756 99.537 15.578 1.00 51.05 21 GLY B CA 1
ATOM 5861 C C . GLY D 4 21 ? 52.151 98.116 15.932 1.00 49.87 21 GLY B C 1
ATOM 5862 O O . GLY D 4 21 ? 51.997 97.190 15.129 1.00 51.07 21 GLY B O 1
ATOM 5863 N N . ALA D 4 22 ? 52.649 97.944 17.151 1.00 47.59 22 ALA B N 1
ATOM 5864 C CA . ALA D 4 22 ? 53.091 96.643 17.631 1.00 45.35 22 ALA B CA 1
ATOM 5865 C C . ALA D 4 22 ? 51.940 95.680 17.930 1.00 43.43 22 ALA B C 1
ATOM 5866 O O . ALA D 4 22 ? 50.889 96.079 18.443 1.00 43.18 22 ALA B O 1
ATOM 5868 N N . ILE D 4 23 ? 52.162 94.408 17.600 1.00 40.15 23 ILE B N 1
ATOM 5869 C CA . ILE D 4 23 ? 51.191 93.346 17.825 1.00 37.37 23 ILE B CA 1
ATOM 5870 C C . ILE D 4 23 ? 51.901 92.143 18.447 1.00 35.22 23 ILE B C 1
ATOM 5871 O O . ILE D 4 23 ? 52.861 91.617 17.883 1.00 33.76 23 ILE B O 1
ATOM 5876 N N . LEU D 4 24 ? 51.436 91.714 19.610 1.00 33.24 24 LEU B N 1
ATOM 5877 C CA . LEU D 4 24 ? 52.023 90.557 20.271 1.00 33.06 24 LEU B CA 1
ATOM 5878 C C . LEU D 4 24 ? 51.157 89.344 19.943 1.00 31.95 24 LEU B C 1
ATOM 5879 O O . LEU D 4 24 ? 49.979 89.309 20.290 1.00 31.74 24 LEU B O 1
ATOM 5884 N N . VAL D 4 25 ? 51.735 88.357 19.272 1.00 31.16 25 VAL B N 1
ATOM 5885 C CA . VAL D 4 25 ? 50.985 87.161 18.912 1.00 30.65 25 VAL B CA 1
ATOM 5886 C C . VAL D 4 25 ? 51.388 85.954 19.750 1.00 30.85 25 VAL B C 1
ATOM 5887 O O . VAL D 4 25 ? 52.560 85.617 19.844 1.00 30.96 25 VAL B O 1
ATOM 5891 N N . ASP D 4 26 ? 50.395 85.318 20.358 1.00 30.04 26 ASP B N 1
ATOM 5892 C CA . ASP D 4 26 ? 50.605 84.139 21.170 1.00 30.27 26 ASP B CA 1
ATOM 5893 C C . ASP D 4 26 ? 50.084 82.882 20.454 1.00 29.89 26 ASP B C 1
ATOM 5894 O O . ASP D 4 26 ? 48.888 82.746 20.229 1.00 27.85 26 ASP B O 1
ATOM 5899 N N . PHE D 4 27 ? 50.993 81.992 20.069 1.00 28.64 27 PHE B N 1
ATOM 5900 C CA . PHE D 4 27 ? 50.624 80.730 19.428 1.00 27.76 27 PHE B CA 1
ATOM 5901 C C . PHE D 4 27 ? 50.407 79.746 20.565 1.00 27.57 27 PHE B C 1
ATOM 5902 O O . PHE D 4 27 ? 51.342 79.436 21.312 1.00 26.94 27 PHE B O 1
ATOM 5910 N N . TRP D 4 28 ? 49.188 79.241 20.693 1.00 25.97 28 TRP B N 1
ATOM 5911 C CA . TRP D 4 28 ? 48.874 78.343 21.790 1.00 26.05 28 TRP B CA 1
ATOM 5912 C C . TRP D 4 28 ? 48.014 77.162 21.389 1.00 26.12 28 TRP B C 1
ATOM 5913 O O . TRP D 4 28 ? 47.503 77.103 20.274 1.00 25.58 28 TRP B O 1
ATOM 5924 N N . ALA D 4 29 ? 47.860 76.225 22.320 1.00 26.77 29 ALA B N 1
ATOM 5925 C CA . ALA D 4 29 ? 47.030 75.037 22.116 1.00 27.95 29 ALA B CA 1
ATOM 5926 C C . ALA D 4 29 ? 46.369 74.753 23.456 1.00 29.85 29 ALA B C 1
ATOM 5927 O O . ALA D 4 29 ? 46.939 75.068 24.499 1.00 30.15 29 ALA B O 1
ATOM 5929 N N . GLU D 4 30 ? 45.181 74.155 23.437 1.00 31.94 30 GLU B N 1
ATOM 5930 C CA . GLU D 4 30 ? 44.466 73.867 24.676 1.00 35.74 30 GLU B CA 1
ATOM 5931 C C . GLU D 4 30 ? 45.066 72.733 25.506 1.00 35.01 30 GLU B C 1
ATOM 5932 O O . GLU D 4 30 ? 44.807 72.645 26.705 1.00 35.99 30 GLU B O 1
ATOM 5938 N N . TRP D 4 31 ? 45.860 71.867 24.887 1.00 32.33 31 TRP B N 1
ATOM 5939 C CA . TRP D 4 31 ? 46.439 70.753 25.624 1.00 31.55 31 TRP B CA 1
ATOM 5940 C C . TRP D 4 31 ? 47.767 71.075 26.295 1.00 31.85 31 TRP B C 1
ATOM 5941 O O . TRP D 4 31 ? 48.360 70.223 26.941 1.00 31.31 31 TRP B O 1
ATOM 5952 N N . CYS D 4 32 ? 48.226 72.309 26.146 1.00 32.41 32 CYS B N 1
ATOM 5953 C CA . CYS D 4 32 ? 49.494 72.714 26.727 1.00 32.59 32 CYS B CA 1
ATOM 5954 C C . CYS D 4 32 ? 49.309 73.339 28.106 1.00 32.19 32 CYS B C 1
ATOM 5955 O O . CYS D 4 32 ? 48.580 74.325 28.261 1.00 33.70 32 CYS B O 1
ATOM 5958 N N . GLY D 4 33 ? 49.964 72.758 29.106 1.00 30.56 33 GLY B N 1
ATOM 5959 C CA . GLY D 4 33 ? 49.864 73.281 30.458 1.00 30.33 33 GLY B CA 1
ATOM 5960 C C . GLY D 4 33 ? 50.357 74.716 30.546 1.00 30.88 33 GLY B C 1
ATOM 5961 O O . GLY D 4 33 ? 49.666 75.577 31.087 1.00 29.57 33 GLY B O 1
ATOM 5962 N N . PRO D 4 34 ? 51.562 75.005 30.033 1.00 31.38 34 PRO B N 1
ATOM 5963 C CA . PRO D 4 34 ? 52.125 76.359 30.065 1.00 31.08 34 PRO B CA 1
ATOM 5964 C C . PRO D 4 34 ? 51.257 77.429 29.380 1.00 32.10 34 PRO B C 1
ATOM 5965 O O . PRO D 4 34 ? 51.182 78.571 29.852 1.00 30.56 34 PRO B O 1
ATOM 5969 N N . CYS D 4 35 ? 50.618 77.078 28.265 1.00 32.48 35 CYS B N 1
ATOM 5970 C CA . CYS D 4 35 ? 49.761 78.049 27.573 1.00 33.24 35 CYS B CA 1
ATOM 5971 C C . CYS D 4 35 ? 48.641 78.479 28.515 1.00 33.26 35 CYS B C 1
ATOM 5972 O O . CYS D 4 35 ? 48.300 79.661 28.599 1.00 33.91 35 CYS B O 1
ATOM 5975 N N . LYS D 4 36 ? 48.078 77.504 29.220 1.00 33.35 36 LYS B N 1
ATOM 5976 C CA . LYS D 4 36 ? 47.000 77.750 30.160 1.00 36.76 36 LYS B CA 1
ATOM 5977 C C . LYS D 4 36 ? 47.468 78.675 31.281 1.00 38.02 36 LYS B C 1
ATOM 5978 O O . LYS D 4 36 ? 46.687 79.472 31.799 1.00 36.96 36 LYS B O 1
ATOM 5984 N N . MET D 4 37 ? 48.746 78.572 31.641 1.00 38.44 37 MET B N 1
ATOM 5985 C CA . MET D 4 37 ? 49.324 79.403 32.692 1.00 40.22 37 MET B CA 1
ATOM 5986 C C . MET D 4 37 ? 49.430 80.873 32.275 1.00 40.29 37 MET B C 1
ATOM 5987 O O . MET D 4 37 ? 49.085 81.777 33.035 1.00 41.29 37 MET B O 1
ATOM 5992 N N . ILE D 4 38 ? 49.924 81.113 31.067 1.00 38.96 38 ILE B N 1
ATOM 5993 C CA . ILE D 4 38 ? 50.108 82.475 30.606 1.00 38.91 38 ILE B CA 1
ATOM 5994 C C . ILE D 4 38 ? 48.845 83.169 30.091 1.00 38.19 38 ILE B C 1
ATOM 5995 O O . ILE D 4 38 ? 48.774 84.397 30.089 1.00 36.98 38 ILE B O 1
ATOM 6000 N N . ALA D 4 39 ? 47.846 82.396 29.671 1.00 37.97 39 ALA B N 1
ATOM 6001 C CA . ALA D 4 39 ? 46.611 82.990 29.155 1.00 38.62 39 ALA B CA 1
ATOM 6002 C C . ALA D 4 39 ? 46.076 84.102 30.073 1.00 38.73 39 ALA B C 1
ATOM 6003 O O . ALA D 4 39 ? 45.813 85.215 29.616 1.00 38.28 39 ALA B O 1
ATOM 6005 N N . PRO D 4 40 ? 45.916 83.815 31.379 1.00 39.83 40 PRO B N 1
ATOM 6006 C CA . PRO D 4 40 ? 45.415 84.811 32.338 1.00 40.92 40 PRO B CA 1
ATOM 6007 C C . PRO D 4 40 ? 46.275 86.077 32.306 1.00 40.29 40 PRO B C 1
ATOM 6008 O O . PRO D 4 40 ? 45.774 87.194 32.424 1.00 41.53 40 PRO B O 1
ATOM 6012 N N . ILE D 4 41 ? 47.578 85.882 32.148 1.00 39.13 41 ILE B N 1
ATOM 6013 C CA . ILE D 4 41 ? 48.526 86.987 32.097 1.00 40.01 41 ILE B CA 1
ATOM 6014 C C . ILE D 4 41 ? 48.298 87.885 30.882 1.00 40.07 41 ILE B C 1
ATOM 6015 O O . ILE D 4 41 ? 48.294 89.105 31.001 1.00 39.92 41 ILE B O 1
ATOM 6020 N N . LEU D 4 42 ? 48.114 87.279 29.713 1.00 40.55 42 LEU B N 1
ATOM 6021 C CA . LEU D 4 42 ? 47.907 88.045 28.491 1.00 41.68 42 LEU B CA 1
ATOM 6022 C C . LEU D 4 42 ? 46.642 88.900 28.550 1.00 42.09 42 LEU B C 1
ATOM 6023 O O . LEU D 4 42 ? 46.597 89.992 27.989 1.00 41.24 42 LEU B O 1
ATOM 6028 N N . ASP D 4 43 ? 45.616 88.401 29.228 1.00 43.45 43 ASP B N 1
ATOM 6029 C CA . ASP D 4 43 ? 44.368 89.144 29.359 1.00 45.92 43 ASP B CA 1
ATOM 6030 C C . ASP D 4 43 ? 44.610 90.480 30.074 1.00 47.12 43 ASP B C 1
ATOM 6031 O O . ASP D 4 43 ? 44.095 91.515 29.662 1.00 47.46 43 ASP B O 1
ATOM 6033 N N . GLU D 4 44 ? 45.402 90.454 31.140 1.00 49.08 44 GLU B N 1
ATOM 6034 C CA . GLU D 4 44 ? 45.711 91.667 31.894 1.00 51.05 44 GLU B CA 1
ATOM 6035 C C . GLU D 4 44 ? 46.636 92.595 31.107 1.00 50.55 44 GLU B C 1
ATOM 6036 O O . GLU D 4 44 ? 46.558 93.815 31.233 1.00 50.83 44 GLU B O 1
ATOM 6042 N N . ILE D 4 45 ? 47.510 92.011 30.294 1.00 49.67 45 ILE B N 1
ATOM 6043 C CA . ILE D 4 45 ? 48.434 92.792 29.485 1.00 48.88 45 ILE B CA 1
ATOM 6044 C C . ILE D 4 45 ? 47.708 93.552 28.381 1.00 48.89 45 ILE B C 1
ATOM 6045 O O . ILE D 4 45 ? 48.038 94.700 28.095 1.00 48.63 45 ILE B O 1
ATOM 6050 N N . ALA D 4 46 ? 46.731 92.906 27.753 1.00 48.09 46 ALA B N 1
ATOM 6051 C CA . ALA D 4 46 ? 45.971 93.543 26.684 1.00 49.54 46 ALA B CA 1
ATOM 6052 C C . ALA D 4 46 ? 45.280 94.796 27.218 1.00 50.19 46 ALA B C 1
ATOM 6053 O O . ALA D 4 46 ? 45.343 95.860 26.602 1.00 50.32 46 ALA B O 1
ATOM 6055 N N . ASP D 4 47 ? 44.629 94.659 28.371 1.00 51.21 47 ASP B N 1
ATOM 6056 C CA . ASP D 4 47 ? 43.917 95.766 28.998 1.00 53.23 47 ASP B CA 1
ATOM 6057 C C . ASP D 4 47 ? 44.849 96.884 29.462 1.00 53.71 47 ASP B C 1
ATOM 6058 O O . ASP D 4 47 ? 44.520 98.062 29.342 1.00 54.39 47 ASP B O 1
ATOM 6060 N N . GLU D 4 48 ? 46.012 96.514 29.986 1.00 54.98 48 GLU B N 1
ATOM 6061 C CA . GLU D 4 48 ? 46.976 97.494 30.481 1.00 56.25 48 GLU B CA 1
ATOM 6062 C C . GLU D 4 48 ? 47.753 98.235 29.399 1.00 56.62 48 GLU B C 1
ATOM 6063 O O . GLU D 4 48 ? 48.088 99.406 29.570 1.00 57.55 48 GLU B O 1
ATOM 6069 N N . TYR D 4 49 ? 48.040 97.559 28.290 1.00 55.99 49 TYR B N 1
ATOM 6070 C CA . TYR D 4 49 ? 48.796 98.169 27.199 1.00 56.24 49 TYR B CA 1
ATOM 6071 C C . TYR D 4 49 ? 47.960 98.640 26.011 1.00 56.18 49 TYR B C 1
ATOM 6072 O O . TYR D 4 49 ? 48.512 98.999 24.971 1.00 55.24 49 TYR B O 1
ATOM 6081 N N . GLN D 4 50 ? 46.640 98.641 26.145 1.00 57.50 50 GLN B N 1
ATOM 6082 C CA . GLN D 4 50 ? 45.804 99.075 25.035 1.00 59.47 50 GLN B CA 1
ATOM 6083 C C . GLN D 4 50 ? 46.248 100.446 24.535 1.00 59.49 50 GLN B C 1
ATOM 6084 O O . GLN D 4 50 ? 46.778 101.255 25.297 1.00 59.74 50 GLN B O 1
ATOM 6090 N N . GLY D 4 51 ? 46.053 100.693 23.245 1.00 59.08 51 GLY B N 1
ATOM 6091 C CA . GLY D 4 51 ? 46.468 101.959 22.669 1.00 58.57 51 GLY B CA 1
ATOM 6092 C C . GLY D 4 51 ? 47.976 101.999 22.483 1.00 57.71 51 GLY B C 1
ATOM 6093 O O . GLY D 4 51 ? 48.503 102.835 21.748 1.00 57.93 51 GLY B O 1
ATOM 6094 N N . LYS D 4 52 ? 48.670 101.080 23.149 1.00 56.35 52 LYS B N 1
ATOM 6095 C CA . LYS D 4 52 ? 50.127 100.992 23.080 1.00 54.54 52 LYS B CA 1
ATOM 6096 C C . LYS D 4 52 ? 50.532 99.700 22.360 1.00 52.49 52 LYS B C 1
ATOM 6097 O O . LYS D 4 52 ? 51.498 99.666 21.592 1.00 51.58 52 LYS B O 1
ATOM 6103 N N . LEU D 4 53 ? 49.771 98.642 22.608 1.00 50.13 53 LEU B N 1
ATOM 6104 C CA . LEU D 4 53 ? 50.038 97.341 22.006 1.00 47.98 53 LEU B CA 1
ATOM 6105 C C . LEU D 4 53 ? 48.746 96.570 21.749 1.00 46.15 53 LEU B C 1
ATOM 6106 O O . LEU D 4 53 ? 47.745 96.778 22.431 1.00 45.63 53 LEU B O 1
ATOM 6111 N N . THR D 4 54 ? 48.772 95.686 20.758 1.00 43.57 54 THR B N 1
ATOM 6112 C CA . THR D 4 54 ? 47.612 94.853 20.461 1.00 42.17 54 THR B CA 1
ATOM 6113 C C . THR D 4 54 ? 47.992 93.395 20.705 1.00 39.26 54 THR B C 1
ATOM 6114 O O . THR D 4 54 ? 48.941 92.888 20.111 1.00 38.16 54 THR B O 1
ATOM 6118 N N . VAL D 4 55 ? 47.266 92.731 21.597 1.00 37.88 55 VAL B N 1
ATOM 6119 C CA . VAL D 4 55 ? 47.543 91.330 21.881 1.00 36.74 55 VAL B CA 1
ATOM 6120 C C . VAL D 4 55 ? 46.582 90.457 21.080 1.00 36.90 55 VAL B C 1
ATOM 6121 O O . VAL D 4 55 ? 45.361 90.653 21.114 1.00 36.32 55 VAL B O 1
ATOM 6125 N N . ALA D 4 56 ? 47.151 89.498 20.358 1.00 34.85 56 ALA B N 1
ATOM 6126 C CA . ALA D 4 56 ? 46.373 88.586 19.534 1.00 32.56 56 ALA B CA 1
ATOM 6127 C C . ALA D 4 56 ? 46.777 87.145 19.819 1.00 31.71 56 ALA B C 1
ATOM 6128 O O . ALA D 4 56 ? 47.902 86.871 20.230 1.00 31.69 56 ALA B O 1
ATOM 6130 N N . LYS D 4 57 ? 45.849 86.226 19.606 1.00 30.17 57 LYS B N 1
ATOM 6131 C CA . LYS D 4 57 ? 46.125 84.819 19.835 1.00 28.75 57 LYS B CA 1
ATOM 6132 C C . LYS D 4 57 ? 45.761 84.000 18.603 1.00 26.38 57 LYS B C 1
ATOM 6133 O O . LYS D 4 57 ? 44.798 84.308 17.904 1.00 24.40 57 LYS B O 1
ATOM 6139 N N . LEU D 4 58 ? 46.549 82.961 18.349 1.00 25.35 58 LEU B N 1
ATOM 6140 C CA . LEU D 4 58 ? 46.327 82.050 17.234 1.00 25.42 58 LEU B CA 1
ATOM 6141 C C . LEU D 4 58 ? 46.409 80.633 17.802 1.00 24.06 58 LEU B C 1
ATOM 6142 O O . LEU D 4 58 ? 47.466 80.192 18.257 1.00 23.19 58 LEU B O 1
ATOM 6147 N N . ASN D 4 59 ? 45.286 79.937 17.807 1.00 22.27 59 ASN B N 1
ATOM 6148 C CA . ASN D 4 59 ? 45.245 78.575 18.311 1.00 24.00 59 ASN B CA 1
ATOM 6149 C C . ASN D 4 59 ? 45.787 77.689 17.190 1.00 23.93 59 ASN B C 1
ATOM 6150 O O . ASN D 4 59 ? 45.157 77.569 16.144 1.00 22.01 59 ASN B O 1
ATOM 6155 N N . ILE D 4 60 ? 46.950 77.078 17.408 1.00 24.05 60 ILE B N 1
ATOM 6156 C CA . ILE D 4 60 ? 47.583 76.249 16.385 1.00 26.60 60 ILE B CA 1
ATOM 6157 C C . ILE D 4 60 ? 46.840 74.984 15.953 1.00 27.88 60 ILE B C 1
ATOM 6158 O O . ILE D 4 60 ? 47.174 74.417 14.915 1.00 28.88 60 ILE B O 1
ATOM 6163 N N . ASP D 4 61 ? 45.855 74.534 16.734 1.00 28.56 61 ASP B N 1
ATOM 6164 C CA . ASP D 4 61 ? 45.077 73.353 16.358 1.00 29.57 61 ASP B CA 1
ATOM 6165 C C . ASP D 4 61 ? 43.993 73.711 15.343 1.00 31.36 61 ASP B C 1
ATOM 6166 O O . ASP D 4 61 ? 43.783 72.979 14.377 1.00 29.18 61 ASP B O 1
ATOM 6171 N N . GLN D 4 62 ? 43.290 74.822 15.559 1.00 29.32 62 GLN B N 1
ATOM 6172 C CA . GLN D 4 62 ? 42.260 75.209 14.607 1.00 33.07 62 GLN B CA 1
ATOM 6173 C C . GLN D 4 62 ? 42.822 75.987 13.423 1.00 32.14 62 GLN B C 1
ATOM 6174 O O . GLN D 4 62 ? 42.153 76.137 12.412 1.00 32.70 62 GLN B O 1
ATOM 6180 N N . ASN D 4 63 ? 44.061 76.455 13.545 1.00 32.26 63 ASN B N 1
ATOM 6181 C CA . ASN D 4 63 ? 44.718 77.221 12.483 1.00 32.84 63 ASN B CA 1
ATOM 6182 C C . ASN D 4 63 ? 46.120 76.662 12.286 1.00 35.07 63 ASN B C 1
ATOM 6183 O O . ASN D 4 63 ? 47.108 77.272 12.718 1.00 34.37 63 ASN B O 1
ATOM 6188 N N . PRO D 4 64 ? 46.229 75.505 11.609 1.00 35.89 64 PRO B N 1
ATOM 6189 C CA . PRO D 4 64 ? 47.503 74.824 11.348 1.00 37.50 64 PRO B CA 1
ATOM 6190 C C . PRO D 4 64 ? 48.451 75.400 10.298 1.00 37.51 64 PRO B C 1
ATOM 6191 O O . PRO D 4 64 ? 49.618 75.009 10.236 1.00 38.63 64 PRO B O 1
ATOM 6195 N N . GLY D 4 65 ? 47.974 76.325 9.479 1.00 38.00 65 GLY B N 1
ATOM 6196 C CA . GLY D 4 65 ? 48.840 76.873 8.448 1.00 36.70 65 GLY B CA 1
ATOM 6197 C C . GLY D 4 65 ? 49.893 77.904 8.830 1.00 35.44 65 GLY B C 1
ATOM 6198 O O . GLY D 4 65 ? 50.981 77.910 8.258 1.00 36.02 65 GLY B O 1
ATOM 6199 N N . THR D 4 66 ? 49.603 78.758 9.806 1.00 33.95 66 THR B N 1
ATOM 6200 C CA . THR D 4 66 ? 50.542 79.816 10.168 1.00 33.33 66 THR B CA 1
ATOM 6201 C C . THR D 4 66 ? 51.825 79.466 10.937 1.00 33.00 66 THR B C 1
ATOM 6202 O O . THR D 4 66 ? 52.926 79.819 10.497 1.00 32.20 66 THR B O 1
ATOM 6206 N N . ALA D 4 67 ? 51.690 78.793 12.076 1.00 31.99 67 ALA B N 1
ATOM 6207 C CA . ALA D 4 67 ? 52.844 78.446 12.904 1.00 32.90 67 ALA B CA 1
ATOM 6208 C C . ALA D 4 67 ? 54.067 77.894 12.167 1.00 33.58 67 ALA B C 1
ATOM 6209 O O . ALA D 4 67 ? 55.189 78.311 12.433 1.00 32.35 67 ALA B O 1
ATOM 6211 N N . PRO D 4 68 ? 53.869 76.945 11.240 1.00 33.97 68 PRO B N 1
ATOM 6212 C CA . PRO D 4 68 ? 55.018 76.388 10.516 1.00 35.10 68 PRO B CA 1
ATOM 6213 C C . PRO D 4 68 ? 55.853 77.452 9.797 1.00 37.31 68 PRO B C 1
ATOM 6214 O O . PRO D 4 68 ? 57.078 77.344 9.709 1.00 35.67 68 PRO B O 1
ATOM 6218 N N . LYS D 4 69 ? 55.193 78.486 9.284 1.00 38.32 69 LYS B N 1
ATOM 6219 C CA . LYS D 4 69 ? 55.910 79.542 8.575 1.00 38.48 69 LYS B CA 1
ATOM 6220 C C . LYS D 4 69 ? 56.869 80.304 9.487 1.00 38.08 69 LYS B C 1
ATOM 6221 O O . LYS D 4 69 ? 57.814 80.945 9.018 1.00 39.87 69 LYS B O 1
ATOM 6227 N N . TYR D 4 70 ? 56.629 80.241 10.790 1.00 36.62 70 TYR B N 1
ATOM 6228 C CA . TYR D 4 70 ? 57.497 80.926 11.731 1.00 37.10 70 TYR B CA 1
ATOM 6229 C C . TYR D 4 70 ? 58.397 79.974 12.508 1.00 36.01 70 TYR B C 1
ATOM 6230 O O . TYR D 4 70 ? 59.084 80.380 13.436 1.00 36.05 70 TYR B O 1
ATOM 6239 N N . GLY D 4 71 ? 58.387 78.707 12.108 1.00 37.49 71 GLY B N 1
ATOM 6240 C CA . GLY D 4 71 ? 59.231 77.702 12.739 1.00 37.61 71 GLY B CA 1
ATOM 6241 C C . GLY D 4 71 ? 59.014 77.416 14.213 1.00 38.26 71 GLY B C 1
ATOM 6242 O O . GLY D 4 71 ? 59.979 77.230 14.960 1.00 38.14 71 GLY B O 1
ATOM 6243 N N . ILE D 4 72 ? 57.756 77.377 14.634 1.00 38.20 72 ILE B N 1
ATOM 6244 C CA . ILE D 4 72 ? 57.421 77.093 16.024 1.00 38.99 72 ILE B CA 1
ATOM 6245 C C . ILE D 4 72 ? 58.008 75.727 16.412 1.00 38.29 72 ILE B C 1
ATOM 6246 O O . ILE D 4 72 ? 57.921 74.770 15.642 1.00 37.49 72 ILE B O 1
ATOM 6251 N N . ARG D 4 73 ? 58.610 75.648 17.598 1.00 37.79 73 ARG B N 1
ATOM 6252 C CA . ARG D 4 73 ? 59.196 74.398 18.096 1.00 37.49 73 ARG B CA 1
ATOM 6253 C C . ARG D 4 73 ? 58.716 74.140 19.525 1.00 35.50 73 ARG B C 1
ATOM 6254 O O . ARG D 4 73 ? 58.958 73.076 20.101 1.00 33.96 73 ARG B O 1
ATOM 6262 N N . GLY D 4 74 ? 58.038 75.133 20.092 1.00 33.17 74 GLY B N 1
ATOM 6263 C CA . GLY D 4 74 ? 57.529 75.008 21.441 1.00 31.98 74 GLY B CA 1
ATOM 6264 C C . GLY D 4 74 ? 56.432 76.023 21.674 1.00 31.85 74 GLY B C 1
ATOM 6265 O O . GLY D 4 74 ? 56.317 77.012 20.948 1.00 30.74 74 GLY B O 1
ATOM 6266 N N . ILE D 4 75 ? 55.605 75.772 22.676 1.00 30.28 75 ILE B N 1
ATOM 6267 C CA . ILE D 4 75 ? 54.531 76.693 22.986 1.00 30.08 75 ILE B CA 1
ATOM 6268 C C . ILE D 4 75 ? 54.414 76.847 24.497 1.00 30.20 75 ILE B C 1
ATOM 6269 O O . ILE D 4 75 ? 54.822 75.965 25.252 1.00 28.35 75 ILE B O 1
ATOM 6274 N N . PRO D 4 76 ? 53.870 77.985 24.954 1.00 30.27 76 PRO B N 1
ATOM 6275 C CA . PRO D 4 76 ? 53.395 79.064 24.083 1.00 31.59 76 PRO B CA 1
ATOM 6276 C C . PRO D 4 76 ? 54.565 79.825 23.465 1.00 32.45 76 PRO B C 1
ATOM 6277 O O . PRO D 4 76 ? 55.659 79.855 24.034 1.00 33.85 76 PRO B O 1
ATOM 6281 N N . THR D 4 77 ? 54.347 80.412 22.294 1.00 32.12 77 THR B N 1
ATOM 6282 C CA . THR D 4 77 ? 55.386 81.207 21.655 1.00 32.61 77 THR B CA 1
ATOM 6283 C C . THR D 4 77 ? 54.833 82.611 21.442 1.00 33.47 77 THR B C 1
ATOM 6284 O O . THR D 4 77 ? 53.796 82.793 20.806 1.00 32.44 77 THR B O 1
ATOM 6288 N N . LEU D 4 78 ? 55.519 83.601 22.000 1.00 33.17 78 LEU B N 1
ATOM 6289 C CA . LEU D 4 78 ? 55.088 84.981 21.863 1.00 34.09 78 LEU B CA 1
ATOM 6290 C C . LEU D 4 78 ? 55.938 85.704 20.820 1.00 34.58 78 LEU B C 1
ATOM 6291 O O . LEU D 4 78 ? 57.136 85.903 21.014 1.00 35.39 78 LEU B O 1
ATOM 6296 N N . LEU D 4 79 ? 55.317 86.074 19.704 1.00 33.15 79 LEU B N 1
ATOM 6297 C CA . LEU D 4 79 ? 56.012 86.788 18.641 1.00 33.69 79 LEU B CA 1
ATOM 6298 C C . LEU D 4 79 ? 55.542 88.232 18.624 1.00 34.52 79 LEU B C 1
ATOM 6299 O O . LEU D 4 79 ? 54.339 88.498 18.564 1.00 32.77 79 LEU B O 1
ATOM 6304 N N . LEU D 4 80 ? 56.496 89.156 18.687 1.00 35.31 80 LEU B N 1
ATOM 6305 C CA . LEU D 4 80 ? 56.198 90.579 18.675 1.00 36.67 80 LEU B CA 1
ATOM 6306 C C . LEU D 4 80 ? 56.412 91.071 17.252 1.00 37.40 80 LEU B C 1
ATOM 6307 O O . LEU D 4 80 ? 57.536 91.048 16.748 1.00 36.88 80 LEU B O 1
ATOM 6312 N N . PHE D 4 81 ? 55.335 91.515 16.607 1.00 37.13 81 PHE B N 1
ATOM 6313 C CA . PHE D 4 81 ? 55.419 92.002 15.236 1.00 36.94 81 PHE B CA 1
ATOM 6314 C C . PHE D 4 81 ? 55.443 93.521 15.130 1.00 38.76 81 PHE B C 1
ATOM 6315 O O . PHE D 4 81 ? 54.791 94.221 15.900 1.00 38.11 81 PHE B O 1
ATOM 6323 N N . LYS D 4 82 ? 56.191 94.007 14.147 1.00 41.32 82 LYS B N 1
ATOM 6324 C CA . LYS D 4 82 ? 56.316 95.436 13.868 1.00 46.05 82 LYS B CA 1
ATOM 6325 C C . LYS D 4 82 ? 56.531 95.599 12.366 1.00 46.98 82 LYS B C 1
ATOM 6326 O O . LYS D 4 82 ? 57.536 95.132 11.824 1.00 47.81 82 LYS B O 1
ATOM 6332 N N . ASN D 4 83 ? 55.581 96.248 11.696 1.00 49.43 83 ASN B N 1
ATOM 6333 C CA . ASN D 4 83 ? 55.660 96.456 10.251 1.00 50.83 83 ASN B CA 1
ATOM 6334 C C . ASN D 4 83 ? 55.708 95.149 9.466 1.00 51.09 83 ASN B C 1
ATOM 6335 O O . ASN D 4 83 ? 56.439 95.041 8.475 1.00 52.18 83 ASN B O 1
ATOM 6340 N N . GLY D 4 84 ? 54.934 94.162 9.912 1.00 49.95 84 GLY B N 1
ATOM 6341 C CA . GLY D 4 84 ? 54.885 92.880 9.226 1.00 48.81 84 GLY B CA 1
ATOM 6342 C C . GLY D 4 84 ? 56.120 92.018 9.387 1.00 48.53 84 GLY B C 1
ATOM 6343 O O . GLY D 4 84 ? 56.259 90.979 8.738 1.00 47.21 84 GLY B O 1
ATOM 6344 N N . GLU D 4 85 ? 57.015 92.450 10.267 1.00 49.15 85 GLU B N 1
ATOM 6345 C CA . GLU D 4 85 ? 58.256 91.735 10.525 1.00 48.34 85 GLU B CA 1
ATOM 6346 C C . GLU D 4 85 ? 58.280 91.312 11.983 1.00 46.63 85 GLU B C 1
ATOM 6347 O O . GLU D 4 85 ? 57.750 92.016 12.844 1.00 45.73 85 GLU B O 1
ATOM 6353 N N . VAL D 4 86 ? 58.885 90.162 12.260 1.00 45.01 86 VAL B N 1
ATOM 6354 C CA . VAL D 4 86 ? 58.981 89.689 13.632 1.00 44.30 86 VAL B CA 1
ATOM 6355 C C . VAL D 4 86 ? 60.081 90.483 14.327 1.00 44.39 86 VAL B C 1
ATOM 6356 O O . VAL D 4 86 ? 61.262 90.327 14.015 1.00 43.47 86 VAL B O 1
ATOM 6360 N N . ALA D 4 87 ? 59.689 91.339 15.264 1.00 44.10 87 ALA B N 1
ATOM 6361 C CA . ALA D 4 87 ? 60.647 92.161 15.993 1.00 44.30 87 ALA B CA 1
ATOM 6362 C C . ALA D 4 87 ? 61.387 91.335 17.042 1.00 44.86 87 ALA B C 1
ATOM 6363 O O . ALA D 4 87 ? 62.616 91.236 17.011 1.00 45.73 87 ALA B O 1
ATOM 6365 N N . ALA D 4 88 ? 60.632 90.744 17.967 1.00 42.82 88 ALA B N 1
ATOM 6366 C CA . ALA D 4 88 ? 61.209 89.930 19.029 1.00 40.82 88 ALA B CA 1
ATOM 6367 C C . ALA D 4 88 ? 60.413 88.653 19.257 1.00 41.08 88 ALA B C 1
ATOM 6368 O O . ALA D 4 88 ? 59.287 88.495 18.755 1.00 38.95 88 ALA B O 1
ATOM 6370 N N . THR D 4 89 ? 61.002 87.750 20.036 1.00 40.35 89 THR B N 1
ATOM 6371 C CA . THR D 4 89 ? 60.376 86.474 20.335 1.00 40.38 89 THR B CA 1
ATOM 6372 C C . THR D 4 89 ? 60.846 85.801 21.620 1.00 39.12 89 THR B C 1
ATOM 6373 O O . THR D 4 89 ? 62.036 85.758 21.923 1.00 39.03 89 THR B O 1
ATOM 6377 N N . LYS D 4 90 ? 59.887 85.287 22.378 1.00 37.81 90 LYS B N 1
ATOM 6378 C CA . LYS D 4 90 ? 60.166 84.571 23.614 1.00 36.36 90 LYS B CA 1
ATOM 6379 C C . LYS D 4 90 ? 59.255 83.351 23.658 1.00 36.28 90 LYS B C 1
ATOM 6380 O O . LYS D 4 90 ? 58.091 83.419 23.253 1.00 35.22 90 LYS B O 1
ATOM 6386 N N . VAL D 4 91 ? 59.791 82.239 24.145 1.00 34.69 91 VAL B N 1
ATOM 6387 C CA . VAL D 4 91 ? 59.043 80.995 24.241 1.00 34.08 91 VAL B CA 1
ATOM 6388 C C . VAL D 4 91 ? 58.952 80.590 25.710 1.00 34.64 91 VAL B C 1
ATOM 6389 O O . VAL D 4 91 ? 59.968 80.552 26.405 1.00 35.37 91 VAL B O 1
ATOM 6393 N N . GLY D 4 92 ? 57.743 80.298 26.185 1.00 33.20 92 GLY B N 1
ATOM 6394 C CA . GLY D 4 92 ? 57.579 79.902 27.570 1.00 34.29 92 GLY B CA 1
ATOM 6395 C C . GLY D 4 92 ? 56.556 80.726 28.333 1.00 35.42 92 GLY B C 1
ATOM 6396 O O . GLY D 4 92 ? 56.196 81.832 27.927 1.00 34.41 92 GLY B O 1
ATOM 6397 N N . ALA D 4 93 ? 56.091 80.184 29.453 1.00 35.70 93 ALA B N 1
ATOM 6398 C CA . ALA D 4 93 ? 55.098 80.859 30.276 1.00 38.14 93 ALA B CA 1
ATOM 6399 C C . ALA D 4 93 ? 55.722 81.919 31.181 1.00 39.82 93 ALA B C 1
ATOM 6400 O O . ALA D 4 93 ? 55.949 81.678 32.365 1.00 39.56 93 ALA B O 1
ATOM 6402 N N . LEU D 4 94 ? 55.999 83.093 30.620 1.00 41.14 94 LEU B N 1
ATOM 6403 C CA . LEU D 4 94 ? 56.583 84.183 31.391 1.00 42.82 94 LEU B CA 1
ATOM 6404 C C . LEU D 4 94 ? 55.548 84.700 32.391 1.00 44.13 94 LEU B C 1
ATOM 6405 O O . LEU D 4 94 ? 54.342 84.536 32.193 1.00 44.09 94 LEU B O 1
ATOM 6410 N N . SER D 4 95 ? 56.024 85.326 33.464 1.00 44.37 95 SER B N 1
ATOM 6411 C CA . SER D 4 95 ? 55.136 85.890 34.471 1.00 44.41 95 SER B CA 1
ATOM 6412 C C . SER D 4 95 ? 54.759 87.300 34.024 1.00 45.37 95 SER B C 1
ATOM 6413 O O . SER D 4 95 ? 55.290 87.812 33.033 1.00 43.76 95 SER B O 1
ATOM 6416 N N . LYS D 4 96 ? 53.851 87.929 34.764 1.00 47.32 96 LYS B N 1
ATOM 6417 C CA . LYS D 4 96 ? 53.416 89.281 34.444 1.00 48.96 96 LYS B CA 1
ATOM 6418 C C . LYS D 4 96 ? 54.613 90.216 34.334 1.00 48.72 96 LYS B C 1
ATOM 6419 O O . LYS D 4 96 ? 54.731 90.984 33.378 1.00 48.42 96 LYS B O 1
ATOM 6425 N N . GLY D 4 97 ? 55.503 90.138 35.320 1.00 48.71 97 GLY B N 1
ATOM 6426 C CA . GLY D 4 97 ? 56.679 90.989 35.338 1.00 48.15 97 GLY B CA 1
ATOM 6427 C C . GLY D 4 97 ? 57.651 90.769 34.195 1.00 48.58 97 GLY B C 1
ATOM 6428 O O . GLY D 4 97 ? 58.168 91.728 33.616 1.00 46.79 97 GLY B O 1
ATOM 6429 N N . GLN D 4 98 ? 57.913 89.508 33.869 1.00 49.33 98 GLN B N 1
ATOM 6430 C CA . GLN D 4 98 ? 58.837 89.193 32.787 1.00 49.56 98 GLN B CA 1
ATOM 6431 C C . GLN D 4 98 ? 58.236 89.656 31.465 1.00 49.91 98 GLN B C 1
ATOM 6432 O O . GLN D 4 98 ? 58.954 90.029 30.532 1.00 50.23 98 GLN B O 1
ATOM 6438 N N . LEU D 4 99 ? 56.910 89.633 31.387 1.00 49.19 99 LEU B N 1
ATOM 6439 C CA . LEU D 4 99 ? 56.241 90.075 30.177 1.00 49.53 99 LEU B CA 1
ATOM 6440 C C . LEU D 4 99 ? 56.306 91.590 30.101 1.00 49.80 99 LEU B C 1
ATOM 6441 O O . LEU D 4 99 ? 56.709 92.145 29.079 1.00 48.96 99 LEU B O 1
ATOM 6446 N N . LYS D 4 100 ? 55.918 92.258 31.186 1.00 50.34 100 LYS B N 1
ATOM 6447 C CA . LYS D 4 100 ? 55.939 93.717 31.213 1.00 51.65 100 LYS B CA 1
ATOM 6448 C C . LYS D 4 100 ? 57.310 94.257 30.845 1.00 51.60 100 LYS B C 1
ATOM 6449 O O . LYS D 4 100 ? 57.415 95.192 30.054 1.00 51.69 100 LYS B O 1
ATOM 6455 N N . GLU D 4 101 ? 58.363 93.664 31.398 1.00 53.05 101 GLU B N 1
ATOM 6456 C CA . GLU D 4 101 ? 59.711 94.133 31.092 1.00 54.16 101 GLU B CA 1
ATOM 6457 C C . GLU D 4 101 ? 60.124 93.752 29.673 1.00 53.40 101 GLU B C 1
ATOM 6458 O O . GLU D 4 101 ? 60.926 94.446 29.048 1.00 54.33 101 GLU B O 1
ATOM 6464 N N . PHE D 4 102 ? 59.571 92.657 29.161 1.00 52.54 102 PHE B N 1
ATOM 6465 C CA . PHE D 4 102 ? 59.876 92.224 27.800 1.00 50.83 102 PHE B CA 1
ATOM 6466 C C . PHE D 4 102 ? 59.277 93.238 26.836 1.00 50.50 102 PHE B C 1
ATOM 6467 O O . PHE D 4 102 ? 59.918 93.652 25.868 1.00 49.09 102 PHE B O 1
ATOM 6475 N N . LEU D 4 103 ? 58.037 93.630 27.112 1.00 51.00 103 LEU B N 1
ATOM 6476 C CA . LEU D 4 103 ? 57.329 94.591 26.276 1.00 52.05 103 LEU B CA 1
ATOM 6477 C C . LEU D 4 103 ? 57.935 95.986 26.389 1.00 52.47 103 LEU B C 1
ATOM 6478 O O . LEU D 4 103 ? 58.403 96.548 25.397 1.00 53.55 103 LEU B O 1
ATOM 6483 N N . ASP D 4 104 ? 57.919 96.540 27.596 1.00 52.06 104 ASP B N 1
ATOM 6484 C CA . ASP D 4 104 ? 58.479 97.864 27.826 1.00 52.11 104 ASP B CA 1
ATOM 6485 C C . ASP D 4 104 ? 59.822 97.987 27.104 1.00 51.36 104 ASP B C 1
ATOM 6486 O O . ASP D 4 104 ? 60.080 98.969 26.411 1.00 51.20 104 ASP B O 1
ATOM 6488 N N . ALA D 4 105 ? 60.662 96.968 27.253 1.00 50.91 105 ALA B N 1
ATOM 6489 C CA . ALA D 4 105 ? 61.982 96.951 26.632 1.00 50.07 105 ALA B CA 1
ATOM 6490 C C . ALA D 4 105 ? 61.955 96.950 25.103 1.00 50.18 105 ALA B C 1
ATOM 6491 O O . ALA D 4 105 ? 62.791 97.591 24.467 1.00 50.67 105 ALA B O 1
ATOM 6493 N N . ASN D 4 106 ? 61.001 96.235 24.511 1.00 49.73 106 ASN B N 1
ATOM 6494 C CA . ASN D 4 106 ? 60.914 96.159 23.054 1.00 50.10 106 ASN B CA 1
ATOM 6495 C C . ASN D 4 106 ? 60.065 97.227 22.376 1.00 50.99 106 ASN B C 1
ATOM 6496 O O . ASN D 4 106 ? 60.263 97.514 21.192 1.00 50.69 106 ASN B O 1
ATOM 6501 N N . LEU D 4 107 ? 59.118 97.810 23.106 1.00 52.57 107 LEU B N 1
ATOM 6502 C CA . LEU D 4 107 ? 58.268 98.841 22.523 1.00 54.08 107 LEU B CA 1
ATOM 6503 C C . LEU D 4 107 ? 59.068 100.108 22.212 1.00 55.96 107 LEU B C 1
ATOM 6504 O O . LEU D 4 107 ? 58.902 101.103 22.951 1.00 56.63 107 LEU B O 1
#

Radius of gyration: 34.9 Å; Cα contacts (8 Å, |Δi|>4): 1394; chains: 2; bounding box: 75×105×73 Å

Foldseek 3Di:
DKEKDWAFQDFQVDTAATAKMWIQAPVVRDIDIGGRVCLVVVLVVVVVCVVVLAAYEYACCLQGVQSSNQVNCCRPPVDHHHDDLLRYAHLNLLCCQFVVVAAACSLVVRDPVPGDDDDDPLRNCRSCLVVVLLVVVCVVCVVVPDDDDPSPSRPHHDVSVSVSRRVNRVSSVVSVVVSCPPCLFHPPVDDLSPDGSVCNCVRGFVVSVLSSLLSNQVSQLLVQFWFFQLVLLVVVLVVLVVLLVVLLVLLLVVPDKDKDFDDADAFDAPPPPRHTDNPDRHKDADCDDDQVVVHGDPDPDDGRDIDTHMDIGTQDLLDQVSVVVVLVVLPWDADDADPVGHGDRDPVVLVPTDGPPVSVNVSSVSSNVSNVSVVSCCQQPNPPLHPSVQQDPQNGGSWDKQQQNHLLRAIFIPSPGPLPQADLPDVCSLSRFFRGFQQSHQFPPHRGGWKKKKKFWPPLLQLLVLQLLCVPVVSPSLCCVVPNPNQVVLCVQFVPDDSVLSVCQVVLVQPPNAQQNNCVSNPGGNVSSVRSVVSNCVSVVSSVVSLVVQVVQFVVVPGPDQFDQALSGGTRGHDDSSCRVSSRSLSNQRSLQSQLVSQLVVVCVVVVWDEHSNTAKHWNDDNRRMTMMIGRDVVSSVVSQVSSQVSSQVSCVVSVGSHGIGMGMDMGGTSSRGD/DEAEDALVCCCVVAQQDAAKEKEWEEEPVDPFVVLQPVLVVVVCVVCPVHYYYYYYHCVRHVPPPVVVPDDAPRKIFMGHNNDGQDIDHTNDHNVVVVCVVVVRD

Sequence (780 aa):
MIVSDIEANALLESVTKFHCGVIYDYSTAEYVSYRPSDFGAYLDALEAEVARGGLIVFHNGHKYDVPALTKLAKLQLNREFHLPRENCIDTLVLSRLIHSNLKDTDMGLLRSGKLPGALEAWGYRLGEMKGEYKDDFKRMLEEQGEEYVDGMEWWNFNEEMMDYNVQDVVVTKALLEKLLSDKHYFPPEIDFTDVGYTTFWSESLEAVDIEHRAAWLLAKQERNGFPFDTKAIEELYVELAARRSELLRKLTETFGSWYQPKGGTEMFCHPRTGKPLPKYPRIKTPKVGGIFKCELDTREYVAGAPYTPVEHVVFNPSSRDHIQKKLQEAGWVPTKYTDKGAPVVDDEVLEGVRVDDPEKQAAIDLIKEYLMIQKRIGQSAEGDKAWLRYVAEDGKIHGSVNPNGAVTGRATHAFPNLAQIPGVRSPYGEQCRAAFGAEHHLDGITGKPWVQAGIDASGLELRCLAHFMARFDNGEYAHEILNGDIHTKNQIAAELPTRDNAKTFIYGFLYGAGDEKIGQIVGAGKERGKELKKKFLENTPAIAALRESIQQTLVEVKWKRRWIKGLDGRKVHVRSPHAALNTLLQSAGALICKLWIIKTEEMLVEKGLKHGWDGDFAYMAWVHDEIQVGCRTEEIAQVVIETAQEAMRWVGDHWNFRCLLDTEGKMGPNWAICHKIIHLTDDSFDTDVLKADGAILVDFWAEWCGPCKMIAPILDEIADEYQGKLTVAKLNIDQNPGTAPKYGIRGIPTLLLFKNGEVAATKVGALSKGQLKEFLDANL

B-factor: mean 34.04, std 13.63, range [11.68, 91.55]

Secondary structure (DSSP, 8-state):
-EEEEEEESS-GGG---EEEEEEEETTTTEEEEE-GGGHHHHHHHHHHHHHTT--EEESSIIIIIHHHHHHHHHHHH-------GGGEEEHHHHHHHHTTTS---TTTTS-GGGS-S---HHHHHHHHHHHHHHHHHHHHHHHTT----TTGGGTS--HHHHHHHHHHHHHHHHHHHHHHT-TTTS-TTS-TTSS-HHHHHHHS-HHHHHHHHHHHHHHHHHHH-EEB-HHHHHHHHHHHHHHHHHHHHHHHHHS--EEEE-S--BPPB-TTT--B-TTSPPBB--SS--SB---B---SB-TT--BEEEEEE---TT-HHHHHHHHHHTT-----B-TTSPBP-SHHHHHH---S-HHHHHHHHHHHHHHHHHHHHIIIIISTT-HHHH--TTSEE--EEETT-STTS--EEESS-TT-PPPTTSTTHHHHHHTBSGGGSB-TTT-PBPEEEEEEETTHHHHHHHHHHHHHHTTHHHHHHHHS-HHHHHHHHS--SSHHHHHHHHHHHHTT--HHHHHTTTT--HHHHHHHHHHHHHT-HHHHHHHHHHHHTTB---BS-SEEE-TTS-EEE-S-GGGHHHHHHHHHHHHHHHHHHHHHHHHHHHTTPPBSTTSSEEEEEEETTEEEEEESSHHHHHHHHHHHHHHHHHHHHHTT-SS---EEEEEESSTTTT-/--EE--HHHHIIIIIT-SS-EEEEEE-TT-HHHHHHHHHHHHHHHHHTTT-EEEEEETTT-TTHHHHTT--EESEEEEEETTEEEEEEES---HHHHHHHHHHH-